Protein AF-0000000066941983 (afdb_homodimer)

Secondary structure (DSSP, 8-state):
-----HHHHHHHHHHHHHHHHHHHHHHHHHHHHS-----------SS------PPPHHHHHHHHHHHHHHHHHHHHHS-HHHHHHHHHHTHHHHHHHHHHHHTTHHHHTT---S-TTSSSEEHHHHHHHH-S-HHHHHHHHHHHHTTTSEEEEETTEEEE-TTGGGGTT-HHHHHHHHHHHTHHHHHHHHHHHHHH-TTTTT---TTSSHHHHHHT-SS-HHHHHT-EEEGGG---SPP----------------------------TT--EEE-HHHHHHHHHHHHTTTTTTHHHHHSS-GGGSPTT-EEEEET-TT-HHHHHHHHH-TTSEEEEEE-HHHHHHHHHHHHHH-HHHHHTTSEEEEE--TTS--SSTT-SEEEEES-GGGS-HHHHHHHHHHHHTT--TT-EEEEEEPBP--SS--TTSPPPPTTS-TT-GGGGHHHHHHHHHHHHHHS---B-HHHHHHHHHHTTEEEEEEE--SSS-EEEEEEE-/-----HHHHHHHHHHHHHHHHHHHHHHHHHHHHS-----------SS------PPPHHHHHHHHHHHHHHHHHHHHHS-HHHHHHHHHHTHHHHHHHHHHHHTTHHHHTT---S-TTSSSEEHHHHHHHH-S-HHHHHHHHHHHHTTTSEEEEETTEEEE-TTGGGGTT-HHHHHHHHHHHTHHHHHHHHHHHHHH-TTTTT---TTSSHHHHHHT-SS-HHHHHT-EEEGGG---SPP----------------------------TT--EEE-HHHHHHHHHHHHTTTTTTHHHHHSS-GGGSPTT-EEEEET-TT-HHHHHHHHH-TTSEEEEEE-HHHHHHHHHHHHHH-HHHHHTTSEEEEE--TTS--SSTT-SEEEEESSGGGS-HHHHHHHHHHHHTT--TT-EEEEEEPBP--SS--TTSPPPPTTS-TT-GGGGHHHHHHHHHHHHHHS---B-HHHHHHHHHHTTEEEEEEE--SSS-EEEEEEE-

Structure (mmCIF, N/CA/C/O backbone):
data_AF-0000000066941983-model_v1
#
loop_
_entity.id
_entity.type
_entity.pdbx_description
1 polymer 'Unplaced genomic scaffold supercont1.3, whole genome shotgun sequence'
#
loop_
_atom_site.group_PDB
_atom_site.id
_atom_site.type_symbol
_atom_site.label_atom_id
_atom_site.label_alt_id
_atom_site.label_comp_id
_atom_site.label_asym_id
_atom_site.label_entity_id
_atom_site.label_seq_id
_atom_site.pdbx_PDB_ins_code
_atom_site.Cartn_x
_atom_site.Cartn_y
_atom_site.Cartn_z
_atom_site.occupancy
_atom_site.B_iso_or_equiv
_atom_site.auth_seq_id
_atom_site.auth_comp_id
_atom_site.auth_asym_id
_atom_site.auth_atom_id
_atom_site.pdbx_PDB_model_num
ATOM 1 N N . MET A 1 1 ? -2.102 3.195 -29.578 1 33.75 1 MET A N 1
ATOM 2 C CA . MET A 1 1 ? -1.251 3.393 -28.406 1 33.75 1 MET A CA 1
ATOM 3 C C . MET A 1 1 ? 0.204 3.07 -28.734 1 33.75 1 MET A C 1
ATOM 5 O O . MET A 1 1 ? 0.495 2.043 -29.344 1 33.75 1 MET A O 1
ATOM 9 N N . SER A 1 2 ? 0.938 4.043 -28.875 1 42.72 2 SER 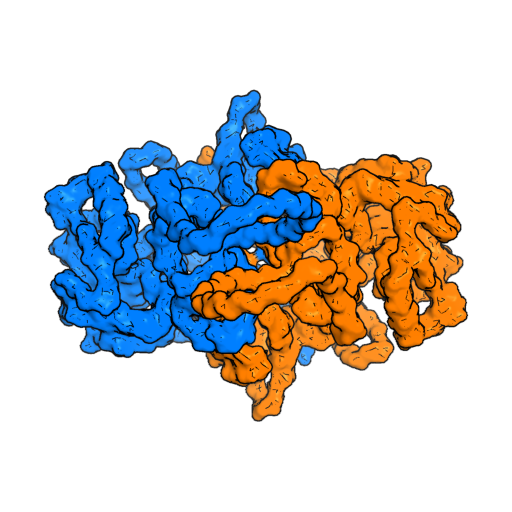A N 1
ATOM 10 C CA . SER A 1 2 ? 2.289 3.867 -29.406 1 42.72 2 SER A CA 1
ATOM 11 C C . SER A 1 2 ? 3.014 2.73 -28.688 1 42.72 2 SER A C 1
ATOM 13 O O . SER A 1 2 ? 2.957 2.627 -27.453 1 42.72 2 SER A O 1
ATOM 15 N N . PRO A 1 3 ? 3.332 1.697 -29.375 1 51.56 3 PRO A N 1
ATOM 16 C CA . PRO A 1 3 ? 4.129 0.592 -28.844 1 51.56 3 PRO A CA 1
ATOM 17 C C . PRO A 1 3 ? 5.246 1.065 -27.906 1 51.56 3 PRO A C 1
ATOM 19 O O . PRO A 1 3 ? 5.664 2.223 -27.984 1 51.56 3 PRO A O 1
ATOM 22 N N . PHE A 1 4 ? 5.34 0.352 -26.828 1 60.19 4 PHE A N 1
ATOM 23 C CA . PHE A 1 4 ? 6.484 0.627 -25.969 1 60.19 4 PHE A CA 1
ATOM 24 C C . PHE A 1 4 ? 7.75 0.826 -26.797 1 60.19 4 PHE A C 1
ATOM 26 O O . PHE A 1 4 ? 8.203 -0.095 -27.469 1 60.19 4 PHE A O 1
ATOM 33 N N . ASN A 1 5 ? 8.062 2.115 -27 1 74.38 5 ASN A N 1
ATOM 34 C CA . ASN A 1 5 ? 9.289 2.482 -27.688 1 74.38 5 ASN A CA 1
ATOM 35 C C . ASN A 1 5 ? 10.508 2.377 -26.781 1 74.38 5 ASN A C 1
ATOM 37 O O . ASN A 1 5 ? 10.766 3.279 -25.984 1 74.38 5 ASN A O 1
ATOM 41 N N . THR A 1 6 ? 11.203 1.279 -26.953 1 78.19 6 THR A N 1
ATOM 42 C CA . THR A 1 6 ? 12.305 0.94 -26.062 1 78.19 6 THR A CA 1
ATOM 43 C C . THR A 1 6 ? 13.398 2.004 -26.109 1 78.19 6 THR A C 1
ATOM 45 O O . THR A 1 6 ? 14.031 2.299 -25.094 1 78.19 6 THR A O 1
ATOM 48 N N . GLY A 1 7 ? 13.672 2.561 -27.312 1 79.19 7 GLY A N 1
ATOM 49 C CA . GLY A 1 7 ? 14.68 3.604 -27.422 1 79.19 7 GLY A CA 1
ATOM 50 C C . GLY A 1 7 ? 14.32 4.855 -26.641 1 79.19 7 GLY A C 1
ATOM 51 O O . GLY A 1 7 ? 15.156 5.398 -25.906 1 79.19 7 GLY A O 1
ATOM 52 N N . GLU A 1 8 ? 13.156 5.277 -26.797 1 85.88 8 GLU A N 1
ATOM 53 C CA . GLU A 1 8 ? 12.672 6.445 -26.062 1 85.88 8 GLU A CA 1
ATOM 54 C C . GLU A 1 8 ? 12.648 6.184 -24.562 1 85.88 8 GLU A C 1
ATOM 56 O O . GLU A 1 8 ? 12.953 7.074 -23.766 1 85.88 8 GLU A O 1
ATOM 61 N N . SER A 1 9 ? 12.352 5.012 -24.234 1 89.75 9 SER A N 1
ATOM 62 C CA . SER A 1 9 ? 12.312 4.648 -22.828 1 89.75 9 SER A CA 1
ATOM 63 C C . SER A 1 9 ? 13.711 4.633 -22.219 1 89.75 9 SER A C 1
ATOM 65 O O . SER A 1 9 ? 13.898 5.035 -21.062 1 89.75 9 SER A O 1
ATOM 67 N N . ALA A 1 10 ? 14.664 4.172 -22.969 1 94.5 10 ALA A N 1
ATOM 68 C CA . ALA A 1 10 ? 16.047 4.176 -22.5 1 94.5 10 ALA A CA 1
ATOM 69 C C . ALA A 1 10 ? 16.547 5.598 -22.25 1 94.5 10 ALA A C 1
ATOM 71 O O . ALA A 1 10 ? 17.188 5.867 -21.234 1 94.5 10 ALA A O 1
ATOM 72 N N . ALA A 1 11 ? 16.234 6.477 -23.172 1 95.38 11 ALA A N 1
ATOM 73 C CA . ALA A 1 11 ? 16.641 7.875 -23.031 1 95.38 11 ALA A CA 1
ATOM 74 C C . ALA A 1 11 ? 15.984 8.516 -21.812 1 95.38 11 ALA A C 1
ATOM 76 O O . ALA A 1 11 ? 16.625 9.266 -21.078 1 95.38 11 ALA A O 1
ATOM 77 N N . GLN A 1 12 ? 14.742 8.242 -21.641 1 96.12 12 GLN A N 1
ATOM 78 C CA . GLN A 1 12 ? 14.016 8.773 -20.484 1 96.12 12 GLN A CA 1
ATOM 79 C C . GLN A 1 12 ? 14.594 8.234 -19.172 1 96.12 12 GLN A C 1
ATOM 81 O O . GLN A 1 12 ? 14.727 8.977 -18.203 1 96.12 12 GLN A O 1
ATOM 86 N N . LEU A 1 13 ? 14.867 6.988 -19.172 1 97.38 13 LEU A N 1
ATOM 87 C CA . LEU A 1 13 ? 15.445 6.355 -17.984 1 97.38 13 LEU A CA 1
ATOM 88 C C . LEU A 1 13 ? 16.766 7.016 -17.609 1 97.38 13 LEU A C 1
ATOM 90 O O . LEU A 1 13 ? 17 7.316 -16.422 1 97.38 13 LEU A O 1
ATOM 94 N N . ARG A 1 14 ? 17.656 7.328 -18.562 1 98 14 ARG A N 1
ATOM 95 C CA . ARG A 1 14 ? 18.938 7.984 -18.328 1 98 14 ARG A CA 1
ATOM 96 C C . ARG A 1 14 ? 18.734 9.422 -17.859 1 98 14 ARG A C 1
ATOM 98 O O . ARG A 1 14 ? 19.484 9.906 -17 1 98 14 ARG A O 1
ATOM 105 N N . ALA A 1 15 ? 17.734 10.055 -18.422 1 98.31 15 ALA A N 1
ATOM 106 C CA . ALA A 1 15 ? 17.438 11.43 -18.031 1 98.31 15 ALA A CA 1
ATOM 107 C C . ALA A 1 15 ? 16.984 11.5 -16.578 1 98.31 15 ALA A C 1
ATOM 109 O O . ALA A 1 15 ? 17.422 12.383 -15.82 1 98.31 15 ALA A O 1
ATOM 110 N N . VAL A 1 16 ? 16.109 10.594 -16.156 1 98.62 16 VAL A N 1
ATOM 111 C CA . VAL A 1 16 ? 15.633 10.57 -14.789 1 98.62 16 VAL A CA 1
ATOM 112 C C . VAL A 1 16 ? 16.781 10.203 -13.844 1 98.62 16 VAL A C 1
ATOM 114 O O . VAL A 1 16 ? 16.891 10.766 -12.758 1 98.62 16 VAL A O 1
ATOM 117 N N . LEU A 1 17 ? 17.609 9.258 -14.258 1 98.62 17 LEU A N 1
ATOM 118 C CA . LEU A 1 17 ? 18.766 8.875 -13.445 1 98.62 17 LEU A CA 1
ATOM 119 C C . LEU A 1 17 ? 19.688 10.078 -13.219 1 98.62 17 LEU A C 1
ATOM 121 O O . LEU A 1 17 ? 20.25 10.234 -12.133 1 98.62 17 LEU A O 1
ATOM 125 N N . ALA A 1 18 ? 19.859 10.883 -14.211 1 98.56 18 ALA A N 1
ATOM 126 C CA . ALA A 1 18 ? 20.719 12.062 -14.086 1 98.56 18 ALA A CA 1
ATOM 127 C C . ALA A 1 18 ? 20.156 13.023 -13.039 1 98.56 18 ALA A C 1
ATOM 129 O O . ALA A 1 18 ? 20.922 13.578 -12.234 1 98.56 18 ALA A O 1
ATOM 130 N N . LEU A 1 19 ? 18.859 13.25 -13.055 1 98.62 19 LEU A N 1
ATOM 131 C CA . LEU A 1 19 ? 18.219 14.094 -12.055 1 98.62 19 LEU A CA 1
ATOM 132 C C . LEU A 1 19 ? 18.375 13.492 -10.656 1 98.62 19 LEU A C 1
ATOM 134 O O . LEU A 1 19 ? 18.641 14.219 -9.695 1 98.62 19 LEU A O 1
ATOM 138 N N . LEU A 1 20 ? 18.219 12.172 -10.594 1 98.81 20 LEU A N 1
ATOM 139 C CA . LEU A 1 20 ? 18.375 11.477 -9.32 1 98.81 20 LEU A CA 1
ATOM 140 C C . LEU A 1 20 ? 19.797 11.625 -8.781 1 98.81 20 LEU A C 1
ATOM 142 O O . LEU A 1 20 ? 19.984 11.914 -7.602 1 98.81 20 LEU A O 1
ATOM 146 N N . ALA A 1 21 ? 20.75 11.414 -9.633 1 98.69 21 ALA A N 1
ATOM 147 C CA . ALA A 1 21 ? 22.156 11.492 -9.234 1 98.69 21 ALA A CA 1
ATOM 148 C C . ALA A 1 21 ? 22.5 12.875 -8.688 1 98.69 21 ALA A C 1
ATOM 150 O O . ALA A 1 21 ? 23.203 13 -7.68 1 98.69 21 ALA A O 1
ATOM 151 N N . THR A 1 22 ? 22 13.883 -9.32 1 98.5 22 THR A N 1
ATOM 152 C CA . THR A 1 22 ? 22.234 15.25 -8.875 1 98.5 22 THR A CA 1
ATOM 153 C C . THR A 1 22 ? 21.594 15.492 -7.508 1 98.5 22 THR A C 1
ATOM 155 O O . THR A 1 22 ? 22.234 16.062 -6.617 1 98.5 22 THR A O 1
ATOM 158 N N . ALA A 1 23 ? 20.375 15.102 -7.344 1 98.56 23 ALA A N 1
ATOM 159 C CA . ALA A 1 23 ? 19.672 15.297 -6.082 1 98.56 23 ALA A CA 1
ATOM 160 C C . ALA A 1 23 ? 20.328 14.516 -4.953 1 98.56 23 ALA A C 1
ATOM 162 O O . ALA A 1 23 ? 20.422 15 -3.824 1 98.56 23 ALA A O 1
ATOM 163 N N . VAL A 1 24 ? 20.781 13.281 -5.242 1 98.38 24 VAL A N 1
ATOM 164 C CA . VAL A 1 24 ? 21.438 12.438 -4.254 1 98.38 24 VAL A CA 1
ATOM 165 C C . VAL A 1 24 ? 22.75 13.102 -3.807 1 98.38 24 VAL A C 1
ATOM 167 O O . VAL A 1 24 ? 23.047 13.141 -2.611 1 98.38 24 VAL A O 1
ATOM 170 N N . GLU A 1 25 ? 23.484 13.609 -4.758 1 97.62 25 GLU A N 1
ATOM 171 C CA . GLU A 1 25 ? 24.734 14.273 -4.41 1 97.62 25 GLU A CA 1
ATOM 172 C C . GLU A 1 25 ? 24.469 15.531 -3.578 1 97.62 25 GLU A C 1
ATOM 174 O O . GLU A 1 25 ? 25.219 15.828 -2.646 1 97.62 25 GLU A O 1
ATOM 179 N N . ASN A 1 26 ? 23.469 16.297 -3.922 1 97.06 26 ASN A N 1
ATOM 180 C CA . ASN A 1 26 ? 23.109 17.469 -3.125 1 97.06 26 ASN A CA 1
ATOM 181 C C . ASN A 1 26 ? 22.766 17.078 -1.688 1 97.06 26 ASN A C 1
ATOM 183 O O . ASN A 1 26 ? 23.203 17.734 -0.743 1 97.06 26 ASN A O 1
ATOM 187 N N . LEU A 1 27 ? 22 16.016 -1.553 1 96.88 27 LEU A N 1
ATOM 188 C CA . LEU A 1 27 ? 21.609 15.57 -0.223 1 96.88 27 LEU A CA 1
ATOM 189 C C . LEU A 1 27 ? 22.828 15.086 0.565 1 96.88 27 LEU A C 1
ATOM 191 O O . LEU A 1 27 ? 22.984 15.422 1.74 1 96.88 27 LEU A O 1
ATOM 195 N N . ALA A 1 28 ? 23.656 14.312 -0.113 1 95.88 28 ALA A N 1
ATOM 196 C CA . ALA A 1 28 ? 24.859 13.797 0.539 1 95.88 28 ALA A CA 1
ATOM 197 C C . ALA A 1 28 ? 25.75 14.93 1.02 1 95.88 28 ALA A C 1
ATOM 199 O O . ALA A 1 28 ? 26.297 14.875 2.121 1 95.88 28 ALA A O 1
ATOM 200 N N . CYS A 1 29 ? 25.906 15.969 0.233 1 94.81 29 CYS A N 1
ATOM 201 C CA . CYS A 1 29 ? 26.719 17.125 0.6 1 94.81 29 CYS A CA 1
ATOM 202 C C . CYS A 1 29 ? 26.125 17.844 1.808 1 94.81 29 CYS A C 1
ATOM 204 O O . CYS A 1 29 ? 26.844 18.281 2.695 1 94.81 29 CYS A O 1
ATOM 206 N N . GLU A 1 30 ? 24.781 17.953 1.802 1 92.25 30 GLU A N 1
ATOM 207 C CA . GLU A 1 30 ? 24.109 18.547 2.951 1 92.25 30 GLU A CA 1
ATOM 208 C C . GLU A 1 30 ? 24.359 17.75 4.223 1 92.25 30 GLU A C 1
ATOM 210 O O . GLU A 1 30 ? 24.594 18.312 5.289 1 92.25 30 GLU A O 1
ATOM 215 N N . TRP A 1 31 ? 24.312 16.438 4.113 1 91.12 31 TRP A N 1
ATOM 216 C CA . TRP A 1 31 ? 24.516 15.555 5.258 1 91.12 31 TRP A CA 1
ATOM 217 C C . TRP A 1 31 ? 25.953 15.672 5.781 1 91.12 31 TRP A C 1
ATOM 219 O O . TRP A 1 31 ? 26.172 15.633 6.992 1 91.12 31 TRP A O 1
ATOM 229 N N . GLU A 1 32 ? 26.859 15.828 4.891 1 90.38 32 GLU A N 1
ATOM 230 C CA . GLU A 1 32 ? 28.281 15.914 5.27 1 90.38 32 GLU A CA 1
ATOM 231 C C . GLU A 1 32 ? 28.594 17.281 5.879 1 90.38 32 GLU A C 1
ATOM 233 O O . GLU A 1 32 ? 29.516 17.391 6.703 1 90.38 32 GLU A O 1
ATOM 238 N N . SER A 1 33 ? 27.875 18.281 5.43 1 85.19 33 SER A N 1
ATOM 239 C CA . SER A 1 33 ? 28.125 19.641 5.941 1 85.19 33 SER A CA 1
ATOM 240 C C . SER A 1 33 ? 27.422 19.844 7.277 1 85.19 33 SER A C 1
ATOM 242 O O . SER A 1 33 ? 27.75 20.781 8.016 1 85.19 33 SER A O 1
ATOM 244 N N . SER A 1 34 ? 26.312 19.172 7.387 1 72.56 34 SER A N 1
ATOM 245 C CA . SER A 1 34 ? 25.562 19.344 8.625 1 72.56 34 SER A CA 1
ATOM 246 C C . SER A 1 34 ? 26.312 18.734 9.805 1 72.56 34 SER A C 1
ATOM 248 O O . SER A 1 34 ? 26.797 17.594 9.727 1 72.56 34 SER A O 1
ATOM 250 N N . PRO A 1 35 ? 26.906 19.484 10.617 1 56.56 35 PRO A N 1
ATOM 251 C CA . PRO A 1 35 ? 27.578 18.906 11.789 1 56.56 35 PRO A CA 1
ATOM 252 C C . PRO A 1 35 ? 26.797 17.75 12.406 1 56.56 35 PRO A C 1
ATOM 254 O O . PRO A 1 35 ? 25.578 17.703 12.297 1 56.56 35 PRO A O 1
ATOM 257 N N . SER A 1 36 ? 27.422 16.547 12.359 1 49.69 36 SER A N 1
ATOM 258 C CA . SER A 1 36 ? 26.875 15.336 12.969 1 49.69 36 SER A CA 1
ATOM 259 C C . SER A 1 36 ? 25.969 15.672 14.148 1 49.69 36 SER A C 1
ATOM 261 O O . SER A 1 36 ? 26.453 16.031 15.227 1 49.69 36 SER A O 1
ATOM 263 N N . GLY A 1 37 ? 25.109 16.516 14.07 1 38.84 37 GLY A N 1
ATOM 264 C CA . GLY A 1 37 ? 24.359 16.75 15.289 1 38.84 37 GLY A CA 1
ATOM 265 C C . GLY A 1 37 ? 23.984 15.477 16.016 1 38.84 37 GLY A C 1
ATOM 266 O O . GLY A 1 37 ? 23.375 14.578 15.43 1 38.84 37 GLY A O 1
ATOM 267 N N . ASN A 1 38 ? 24.906 15.078 16.859 1 36.94 38 ASN A N 1
ATOM 268 C CA . ASN A 1 38 ? 24.703 14.148 17.969 1 36.94 38 ASN A CA 1
ATOM 269 C C . ASN A 1 38 ? 23.328 14.352 18.625 1 36.94 38 ASN A C 1
ATOM 271 O O . ASN A 1 38 ? 23.25 14.766 19.781 1 36.94 38 ASN A O 1
ATOM 275 N N . GLY A 1 39 ? 22.438 14.977 18.125 1 34.91 39 GLY A N 1
ATOM 276 C CA . GLY A 1 39 ? 21.312 15.141 19.031 1 34.91 39 GLY A CA 1
ATOM 277 C C . GLY A 1 39 ? 20.781 13.828 19.578 1 34.91 39 GLY A C 1
ATOM 278 O O . GLY A 1 39 ? 20.141 13.062 18.844 1 34.91 39 GLY A O 1
ATOM 279 N N . VAL A 1 40 ? 21.609 13.25 20.375 1 30.42 40 VAL A N 1
ATOM 280 C CA . VAL A 1 40 ? 21.062 12.297 21.344 1 30.42 40 VAL A CA 1
ATOM 281 C C . VAL A 1 40 ? 19.781 12.852 21.969 1 30.42 40 VAL A C 1
ATOM 283 O O . VAL A 1 40 ? 19.797 13.906 22.609 1 30.42 40 VAL A O 1
ATOM 286 N N . VAL A 1 41 ? 18.719 12.531 21.453 1 33.47 41 VAL A N 1
ATOM 287 C CA . VAL A 1 41 ? 17.547 12.688 22.312 1 33.47 41 VAL A CA 1
ATOM 288 C C . VAL A 1 41 ? 17.844 12.07 23.688 1 33.47 41 VAL A C 1
ATOM 290 O O . VAL A 1 41 ? 18.031 10.859 23.797 1 33.47 41 VAL A O 1
ATOM 293 N N . ASP A 1 42 ? 18.594 12.719 24.516 1 28.36 42 ASP A N 1
ATOM 294 C CA . ASP A 1 42 ? 18.5 12.312 25.922 1 28.36 42 ASP A CA 1
ATOM 295 C C . ASP A 1 42 ? 17.047 12.055 26.312 1 28.36 42 ASP A C 1
ATOM 297 O O . ASP A 1 42 ? 16.188 12.922 26.156 1 28.36 42 ASP A O 1
ATOM 301 N N . ALA A 1 43 ? 16.688 10.914 26.453 1 30.14 43 ALA A N 1
ATOM 302 C CA . ALA A 1 43 ? 15.438 10.336 26.938 1 30.14 43 ALA A CA 1
ATOM 303 C C . ALA A 1 43 ? 14.938 11.07 28.172 1 30.14 43 ALA A C 1
ATOM 305 O O . ALA A 1 43 ? 13.961 10.648 28.797 1 30.14 43 ALA A O 1
ATOM 306 N N . ASN A 1 44 ? 15.836 11.75 28.891 1 28.8 44 ASN A N 1
ATOM 307 C CA . ASN A 1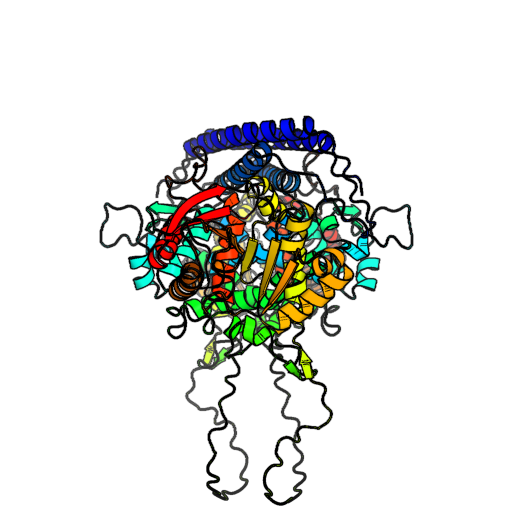 44 ? 15.18 12.344 30.047 1 28.8 44 ASN A CA 1
ATOM 308 C C . ASN A 1 44 ? 14.102 13.344 29.625 1 28.8 44 ASN A C 1
ATOM 310 O O . ASN A 1 44 ? 14.398 14.344 28.969 1 28.8 44 ASN A O 1
ATOM 314 N N . ILE A 1 45 ? 12.906 12.969 29.516 1 31.12 45 ILE A N 1
ATOM 315 C CA . ILE A 1 45 ? 11.609 13.609 29.328 1 31.12 45 ILE A CA 1
ATOM 316 C C . ILE A 1 45 ? 11.609 14.977 30.016 1 31.12 45 ILE A C 1
ATOM 318 O O . ILE A 1 45 ? 10.625 15.719 29.922 1 31.12 45 ILE A O 1
ATOM 322 N N . GLU A 1 46 ? 12.461 15.156 31.094 1 31.31 46 GLU A N 1
ATOM 323 C CA . GLU A 1 46 ? 12.047 16.375 31.781 1 31.31 46 GLU A CA 1
ATOM 324 C C . GLU A 1 46 ? 12.203 17.594 30.891 1 31.31 46 GLU A C 1
ATOM 326 O O . GLU A 1 46 ? 11.352 18.484 30.906 1 31.31 46 GLU A O 1
ATOM 331 N N . THR A 1 47 ? 13.477 18.062 30.594 1 32.81 47 THR A N 1
ATOM 332 C CA . THR A 1 47 ? 13.625 19.297 29.828 1 32.81 47 THR A CA 1
ATOM 333 C C . THR A 1 47 ? 13.609 18.984 28.328 1 32.81 47 THR A C 1
ATOM 335 O O . THR A 1 47 ? 14.438 18.219 27.844 1 32.81 47 THR A O 1
ATOM 338 N N . ALA A 1 48 ? 12.5 18.844 27.594 1 35.72 48 ALA A N 1
ATOM 339 C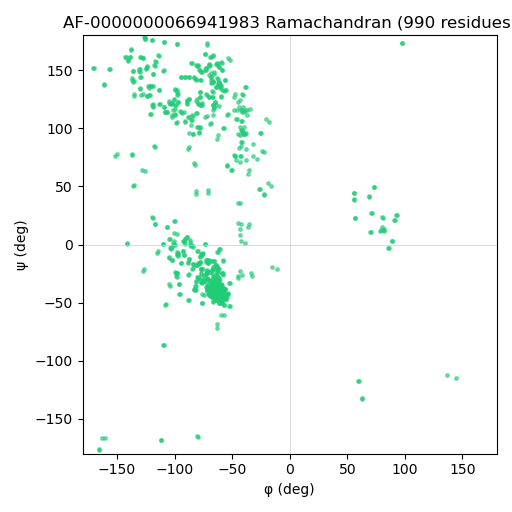 CA . ALA A 1 48 ? 12.203 18.812 26.172 1 35.72 48 ALA A CA 1
ATOM 340 C C . ALA A 1 48 ? 13.305 19.5 25.359 1 35.72 48 ALA A C 1
ATOM 342 O O . ALA A 1 48 ? 13.281 20.719 25.203 1 35.72 48 ALA A O 1
ATOM 343 N N . VAL A 1 49 ? 14.539 19.297 25.656 1 35.41 49 VAL A N 1
ATOM 344 C CA . VAL A 1 49 ? 15.414 19.891 24.656 1 35.41 49 VAL A CA 1
ATOM 345 C C . VAL A 1 49 ? 14.906 19.547 23.266 1 35.41 49 VAL A C 1
ATOM 347 O O . VAL A 1 49 ? 14.656 18.375 22.953 1 35.41 49 VAL A O 1
ATOM 350 N N . PRO A 1 50 ? 14.312 20.5 22.484 1 39.19 50 PRO A N 1
ATOM 351 C CA . PRO A 1 50 ? 13.812 20.359 21.109 1 39.19 50 PRO A CA 1
ATOM 352 C C . PRO A 1 50 ? 14.758 19.547 20.234 1 39.19 50 PRO A C 1
ATOM 354 O O . PRO A 1 50 ? 15.977 19.641 20.359 1 39.19 50 PRO A O 1
ATOM 357 N N . ASP A 1 51 ? 14.539 18.344 20.047 1 46.44 51 ASP A N 1
ATOM 358 C CA . ASP A 1 51 ? 15.227 17.688 18.922 1 46.44 51 ASP A CA 1
ATOM 359 C C . ASP A 1 51 ? 15.617 18.703 17.859 1 46.44 51 ASP A C 1
ATOM 361 O O . ASP A 1 51 ? 14.758 19.266 17.172 1 46.44 51 ASP A O 1
ATOM 365 N N . THR A 1 52 ? 16.734 19.453 18.031 1 48.06 52 THR A N 1
ATOM 366 C CA . THR A 1 52 ? 17.297 20.547 17.266 1 48.06 52 THR A CA 1
ATOM 367 C C . THR A 1 52 ? 17.656 20.109 15.859 1 48.06 52 THR A C 1
ATOM 369 O O . THR A 1 52 ? 18.094 20.906 15.039 1 48.06 52 THR A O 1
ATOM 372 N N . SER A 1 53 ? 17.484 18.797 15.57 1 59.19 53 SER A N 1
ATOM 373 C CA . SER A 1 53 ? 17.953 18.5 14.219 1 59.19 53 SER A CA 1
ATOM 374 C C . SER A 1 53 ? 16.938 18.906 13.172 1 59.19 53 SER A C 1
ATOM 376 O O . SER A 1 53 ? 15.766 18.547 13.258 1 59.19 53 SER A O 1
ATOM 378 N N . THR A 1 54 ? 17.281 20.156 12.539 1 75.19 54 THR A N 1
ATOM 379 C CA . THR A 1 54 ? 16.422 20.703 11.5 1 75.19 54 THR A CA 1
ATOM 380 C C . THR A 1 54 ? 16.969 20.359 10.117 1 75.19 54 THR A C 1
ATOM 382 O O . THR A 1 54 ? 18.172 20.328 9.906 1 75.19 54 THR A O 1
ATOM 385 N N . VAL A 1 55 ? 16.141 19.844 9.336 1 85.19 55 VAL A N 1
ATOM 386 C CA . VAL A 1 55 ? 16.438 19.609 7.926 1 85.19 55 VAL A CA 1
ATOM 387 C C . VAL A 1 55 ? 16.469 20.938 7.176 1 85.19 55 VAL A C 1
ATOM 389 O O . VAL A 1 55 ? 15.609 21.797 7.391 1 85.19 55 VAL A O 1
ATOM 392 N N . SER A 1 56 ? 17.594 21.203 6.395 1 89.19 56 SER A N 1
ATOM 393 C CA . SER A 1 56 ? 17.672 22.422 5.586 1 89.19 56 SER A CA 1
ATOM 394 C C . SER A 1 56 ? 16.656 22.375 4.441 1 89.19 56 SER A C 1
ATOM 396 O O . SER A 1 56 ? 16.141 21.312 4.098 1 89.19 56 SER A O 1
ATOM 398 N N . HIS A 1 57 ? 16.328 23.547 3.842 1 90.88 57 HIS A N 1
ATOM 399 C CA . HIS A 1 57 ? 15.461 23.594 2.672 1 90.88 57 HIS A CA 1
ATOM 400 C C . HIS A 1 57 ? 16.062 22.828 1.5 1 90.88 57 HIS A C 1
ATOM 402 O O . HIS A 1 57 ? 15.336 22.203 0.73 1 90.88 57 HIS A O 1
ATOM 408 N N . ALA A 1 58 ? 17.391 22.938 1.384 1 93.06 58 ALA A N 1
ATOM 409 C CA . ALA A 1 58 ? 18.078 22.203 0.32 1 93.06 58 ALA A CA 1
ATOM 410 C C . ALA A 1 58 ? 17.922 20.703 0.485 1 93.06 58 ALA A C 1
ATOM 412 O O . ALA A 1 58 ? 17.703 19.984 -0.495 1 93.06 58 ALA A O 1
ATOM 413 N N . GLU A 1 59 ? 18.047 20.281 1.759 1 93.19 59 GLU A N 1
ATOM 414 C CA . GLU A 1 59 ? 17.828 18.859 2.053 1 93.19 59 GLU A CA 1
ATOM 415 C C . GLU A 1 59 ? 16.406 18.438 1.734 1 93.19 59 GLU A C 1
ATOM 417 O O . GLU A 1 59 ? 16.188 17.391 1.128 1 93.19 59 GLU A O 1
ATOM 422 N N . HIS A 1 60 ? 15.508 19.219 2.139 1 93 60 HIS A N 1
ATOM 423 C CA . HIS A 1 60 ? 14.094 18.953 1.896 1 93 60 HIS A CA 1
ATOM 424 C C . HIS A 1 60 ? 13.805 18.844 0.404 1 93 60 HIS A C 1
ATOM 426 O O . HIS A 1 60 ? 13.117 17.922 -0.034 1 93 60 HIS A O 1
ATOM 432 N N . ASP A 1 61 ? 14.336 19.734 -0.399 1 94.25 61 ASP A N 1
ATOM 433 C CA . ASP A 1 61 ? 14.117 19.75 -1.843 1 94.25 61 ASP A CA 1
ATOM 434 C C . ASP A 1 61 ? 14.773 18.547 -2.514 1 94.25 61 ASP A C 1
ATOM 436 O O . ASP A 1 61 ? 14.219 17.969 -3.453 1 94.25 61 ASP A O 1
ATOM 440 N N . ALA A 1 62 ? 15.945 18.234 -2.029 1 97.12 62 ALA A N 1
ATOM 441 C CA . ALA A 1 62 ? 16.656 17.094 -2.586 1 97.12 62 ALA A CA 1
ATOM 442 C C . ALA A 1 62 ? 15.867 15.797 -2.369 1 97.12 62 ALA A C 1
ATOM 444 O O . ALA A 1 62 ? 15.742 14.977 -3.283 1 97.12 62 ALA A O 1
ATOM 445 N N . VAL A 1 63 ? 15.328 15.617 -1.165 1 96.88 63 VAL A N 1
ATOM 446 C CA . VAL A 1 63 ? 14.57 14.414 -0.848 1 96.88 63 VAL A CA 1
ATOM 447 C C . VAL A 1 63 ? 13.328 14.344 -1.734 1 96.88 63 VAL A C 1
ATOM 449 O O . VAL A 1 63 ? 12.992 13.273 -2.262 1 96.88 63 VAL A O 1
ATOM 452 N N . LYS A 1 64 ? 12.656 15.43 -1.904 1 96 64 LYS A N 1
ATOM 453 C CA . LYS A 1 64 ? 11.469 15.492 -2.756 1 96 64 LYS A CA 1
ATOM 454 C C . LYS A 1 64 ? 11.797 15.07 -4.184 1 96 64 LYS A C 1
ATOM 456 O O . LYS A 1 64 ? 11.055 14.297 -4.797 1 96 64 LYS A O 1
ATOM 461 N N . THR A 1 65 ? 12.891 15.562 -4.73 1 98.19 65 THR A N 1
ATOM 462 C CA . THR A 1 65 ? 13.32 15.234 -6.086 1 98.19 65 THR A CA 1
ATOM 463 C C . THR A 1 65 ? 13.711 13.766 -6.188 1 98.19 65 THR A C 1
ATOM 465 O O . THR A 1 65 ? 13.414 13.102 -7.184 1 98.19 65 THR A O 1
ATOM 468 N N . ILE A 1 66 ? 14.398 13.297 -5.137 1 98.75 66 ILE A N 1
ATOM 469 C CA . ILE A 1 66 ? 14.797 11.891 -5.105 1 98.75 66 ILE A CA 1
ATOM 470 C C . ILE A 1 66 ? 13.562 11 -5.168 1 98.75 66 ILE A C 1
ATOM 472 O O . ILE A 1 66 ? 13.492 10.086 -5.992 1 98.75 66 ILE A O 1
ATOM 476 N N . LEU A 1 67 ? 12.594 11.297 -4.344 1 98.5 67 LEU A N 1
ATOM 477 C CA . LEU A 1 67 ? 11.383 10.477 -4.32 1 98.5 67 LEU A CA 1
ATOM 478 C C . LEU A 1 67 ? 10.664 10.531 -5.664 1 98.5 67 LEU A C 1
ATOM 480 O O . LEU A 1 67 ? 10.172 9.508 -6.148 1 98.5 67 LEU A O 1
ATOM 484 N N . ALA A 1 68 ? 10.609 11.711 -6.258 1 98.5 68 ALA A N 1
ATOM 485 C CA . ALA A 1 68 ? 10 11.859 -7.578 1 98.5 68 ALA A CA 1
ATOM 486 C C . ALA A 1 68 ? 10.695 10.977 -8.609 1 98.5 68 ALA A C 1
ATOM 488 O O . ALA A 1 68 ? 10.039 10.305 -9.406 1 98.5 68 ALA A O 1
ATOM 489 N N . ALA A 1 69 ? 11.992 10.992 -8.586 1 98.81 69 ALA A N 1
ATOM 490 C CA . ALA A 1 69 ? 12.781 10.211 -9.531 1 98.81 69 ALA A CA 1
ATOM 491 C C . ALA A 1 69 ? 12.586 8.719 -9.312 1 98.81 69 ALA A C 1
ATOM 493 O O . ALA A 1 69 ? 12.508 7.945 -10.273 1 98.81 69 ALA A O 1
ATOM 494 N N . LEU A 1 70 ? 12.547 8.297 -8.039 1 98.75 70 LEU A N 1
ATOM 495 C CA . LEU A 1 70 ? 12.328 6.891 -7.738 1 98.75 70 LEU A CA 1
ATOM 496 C C . LEU A 1 70 ? 11.008 6.402 -8.336 1 98.75 70 LEU A C 1
ATOM 498 O O . LEU A 1 70 ? 10.961 5.336 -8.953 1 98.75 70 LEU A O 1
ATOM 502 N N . GLY A 1 71 ? 9.953 7.203 -8.148 1 98.44 71 GLY A N 1
ATOM 503 C CA . GLY A 1 71 ? 8.672 6.832 -8.727 1 98.44 71 GLY A CA 1
ATOM 504 C C . GLY A 1 71 ? 8.711 6.727 -10.242 1 98.44 71 GLY A C 1
ATOM 505 O O . GLY A 1 71 ? 8.109 5.82 -10.82 1 98.44 71 GLY A O 1
ATOM 506 N N . SER A 1 72 ? 9.398 7.637 -10.867 1 98.31 72 SER A N 1
ATOM 507 C CA . SER A 1 72 ? 9.508 7.641 -12.32 1 98.31 72 SER A CA 1
ATOM 508 C C . SER A 1 72 ? 10.266 6.41 -12.812 1 98.31 72 SER A C 1
ATOM 510 O O . SER A 1 72 ? 9.844 5.766 -13.781 1 98.31 72 SER A O 1
ATOM 512 N N . ILE A 1 73 ? 11.359 6.082 -12.172 1 98.56 73 ILE A N 1
ATOM 513 C CA . ILE A 1 73 ? 12.172 4.941 -12.586 1 98.56 73 ILE A CA 1
ATOM 514 C C . ILE A 1 73 ? 11.367 3.652 -12.422 1 98.56 73 ILE A C 1
ATOM 516 O O . ILE A 1 73 ? 11.344 2.809 -13.32 1 98.56 73 ILE A O 1
ATOM 520 N N . GLU A 1 74 ? 10.742 3.48 -11.312 1 97.88 74 GLU A N 1
ATOM 521 C CA . GLU A 1 74 ? 9.945 2.283 -11.078 1 97.88 74 GLU A CA 1
ATOM 522 C C . GLU A 1 74 ? 8.898 2.096 -12.172 1 97.88 74 GLU A C 1
ATOM 524 O O . GLU A 1 74 ? 8.719 0.987 -12.68 1 97.88 74 GLU A O 1
ATOM 529 N N . SER A 1 75 ? 8.203 3.168 -12.492 1 96.12 75 SER A N 1
ATOM 530 C CA . SER A 1 75 ? 7.141 3.096 -13.492 1 96.12 75 SER A CA 1
ATOM 531 C C . SER A 1 75 ? 7.703 2.756 -14.867 1 96.12 75 SER A C 1
ATOM 533 O O . SER A 1 75 ? 7.031 2.117 -15.68 1 96.12 75 SER A O 1
ATOM 535 N N . LEU A 1 76 ? 8.906 3.174 -15.164 1 95.94 76 LEU A N 1
ATOM 536 C CA . LEU A 1 76 ? 9.516 2.957 -16.469 1 95.94 76 LEU A CA 1
ATOM 537 C C . LEU A 1 76 ? 10 1.517 -16.609 1 95.94 76 LEU A C 1
ATOM 539 O O . LEU A 1 76 ? 9.906 0.93 -17.688 1 95.94 76 LEU A O 1
ATOM 543 N N . VAL A 1 77 ? 10.43 0.926 -15.531 1 95.88 77 VAL A N 1
ATOM 544 C CA . VAL A 1 77 ? 11.18 -0.316 -15.695 1 95.88 77 VAL A CA 1
ATOM 545 C C . VAL A 1 77 ? 10.258 -1.511 -15.484 1 95.88 77 VAL A C 1
ATOM 547 O O . VAL A 1 77 ? 10.523 -2.609 -15.977 1 95.88 77 VAL A O 1
ATOM 550 N N . LEU A 1 78 ? 9.188 -1.366 -14.758 1 93.5 78 LEU A N 1
ATOM 551 C CA . LEU A 1 78 ? 8.289 -2.484 -14.484 1 93.5 78 LEU A CA 1
ATOM 552 C C . LEU A 1 78 ? 7.34 -2.717 -15.648 1 93.5 78 LEU A C 1
ATOM 554 O O . LEU A 1 78 ? 6.848 -1.763 -16.25 1 93.5 78 LEU A O 1
ATOM 558 N N . ASP A 1 79 ? 7.113 -4.008 -15.883 1 90.12 79 ASP A N 1
ATOM 559 C CA . ASP A 1 79 ? 6.02 -4.379 -16.766 1 90.12 79 ASP A CA 1
ATOM 560 C C . ASP A 1 79 ? 4.68 -3.875 -16.234 1 90.12 79 ASP A C 1
ATOM 562 O O . ASP A 1 79 ? 4.426 -3.936 -15.031 1 90.12 79 ASP A O 1
ATOM 566 N N . PRO A 1 80 ? 3.826 -3.322 -17.156 1 92.25 80 PRO A N 1
ATOM 567 C CA . PRO A 1 80 ? 2.564 -2.721 -16.719 1 92.25 80 PRO A CA 1
ATOM 568 C C . PRO A 1 80 ? 1.71 -3.68 -15.891 1 92.25 80 PRO A C 1
ATOM 570 O O . PRO A 1 80 ? 1.128 -3.281 -14.875 1 92.25 80 PRO A O 1
ATOM 573 N N . HIS A 1 81 ? 1.595 -4.973 -16.281 1 90.62 81 HIS A N 1
ATOM 574 C CA . HIS A 1 81 ? 0.798 -5.941 -15.531 1 90.62 81 HIS A CA 1
ATOM 575 C C . HIS A 1 81 ? 1.359 -6.16 -14.133 1 90.62 81 HIS A C 1
ATOM 577 O O . HIS A 1 81 ? 0.608 -6.18 -13.156 1 90.62 81 HIS A O 1
ATOM 583 N N . THR A 1 82 ? 2.688 -6.242 -14.07 1 90.69 82 THR A N 1
ATOM 584 C CA . THR A 1 82 ? 3.352 -6.418 -12.781 1 90.69 82 THR A CA 1
ATOM 585 C C . THR A 1 82 ? 3.146 -5.195 -11.891 1 90.69 82 THR A C 1
ATOM 587 O O . THR A 1 82 ? 2.871 -5.328 -10.695 1 90.69 82 THR A O 1
ATOM 590 N N . ARG A 1 83 ? 3.303 -4.035 -12.461 1 94.5 83 ARG A N 1
ATOM 591 C CA . ARG A 1 83 ? 3.137 -2.787 -11.719 1 94.5 83 ARG A CA 1
ATOM 592 C C . ARG A 1 83 ? 1.74 -2.689 -11.117 1 94.5 83 ARG A C 1
ATOM 594 O O . ARG A 1 83 ? 1.59 -2.361 -9.938 1 94.5 83 ARG A O 1
ATOM 601 N N . LEU A 1 84 ? 0.704 -2.998 -11.922 1 95.69 84 LEU A N 1
ATOM 602 C CA . LEU A 1 84 ? -0.68 -2.883 -11.477 1 95.69 84 LEU A CA 1
ATOM 603 C C . LEU A 1 84 ? -1.006 -3.951 -10.438 1 95.69 84 LEU A C 1
ATOM 605 O O . LEU A 1 84 ? -1.701 -3.678 -9.453 1 95.69 84 LEU A O 1
ATOM 609 N N . LEU A 1 85 ? -0.49 -5.121 -10.617 1 93.06 85 LEU A N 1
ATOM 610 C CA . LEU A 1 85 ? -0.729 -6.188 -9.648 1 93.06 85 LEU A CA 1
ATOM 611 C C . LEU A 1 85 ? -0.071 -5.867 -8.312 1 93.06 85 LEU A C 1
ATOM 613 O O . LEU A 1 85 ? -0.679 -6.051 -7.254 1 93.06 85 LEU A O 1
ATOM 617 N N . ASN A 1 86 ? 1.177 -5.391 -8.391 1 94.81 86 ASN A N 1
ATOM 618 C CA . ASN A 1 86 ? 1.882 -5 -7.172 1 94.81 86 ASN A CA 1
ATOM 619 C C . ASN A 1 86 ? 1.125 -3.916 -6.41 1 94.81 86 ASN A C 1
ATOM 621 O O . ASN A 1 86 ? 0.958 -4.008 -5.195 1 94.81 86 ASN A O 1
ATOM 625 N N . LEU A 1 87 ? 0.702 -2.957 -7.125 1 97.12 87 LEU A N 1
ATOM 626 C CA . LEU A 1 87 ? -0.03 -1.859 -6.5 1 97.12 87 LEU A CA 1
ATOM 627 C C . LEU A 1 87 ? -1.335 -2.357 -5.887 1 97.12 87 LEU A C 1
ATOM 629 O O . LEU A 1 87 ? -1.707 -1.942 -4.785 1 97.12 87 LEU A O 1
ATOM 633 N N . SER A 1 88 ? -2.02 -3.229 -6.551 1 97.38 88 SER A N 1
ATOM 634 C CA . SER A 1 88 ? -3.326 -3.715 -6.117 1 97.38 88 SER A CA 1
ATOM 635 C C . SER A 1 88 ? -3.215 -4.527 -4.828 1 97.38 88 SER A C 1
ATOM 637 O O . SER A 1 88 ? -4.188 -4.652 -4.082 1 97.38 88 SER A O 1
ATOM 639 N N . MET A 1 89 ? -2.027 -5.047 -4.508 1 97.56 89 MET A N 1
ATOM 640 C CA . MET A 1 89 ? -1.849 -5.902 -3.336 1 97.56 89 MET A CA 1
ATOM 641 C C . MET A 1 89 ? -1.035 -5.188 -2.264 1 97.56 89 MET A C 1
ATOM 643 O O . MET A 1 89 ? -0.831 -5.723 -1.173 1 97.56 89 MET A O 1
ATOM 647 N N . SER A 1 90 ? -0.637 -3.979 -2.512 1 97.69 90 SER A N 1
ATOM 648 C CA . SER A 1 90 ? 0.328 -3.295 -1.656 1 97.69 90 SER A CA 1
ATOM 649 C C . SER A 1 90 ? -0.246 -3.041 -0.267 1 97.69 90 SER A C 1
ATOM 651 O O . SER A 1 90 ? 0.496 -2.752 0.674 1 97.69 90 SER A O 1
ATOM 653 N N . TYR A 1 91 ? -1.577 -3.186 -0.115 1 98.44 91 TYR A N 1
ATOM 654 C CA . TYR A 1 91 ? -2.197 -3.006 1.193 1 98.44 91 TYR A CA 1
ATOM 655 C C . TYR A 1 91 ? -1.686 -4.043 2.186 1 98.44 91 TYR A C 1
ATOM 657 O O . TYR A 1 91 ? -1.747 -3.832 3.4 1 98.44 91 TYR A O 1
ATOM 665 N N . LEU A 1 92 ? -1.14 -5.117 1.729 1 98.69 92 LEU A N 1
ATOM 666 C CA . LEU A 1 92 ? -0.666 -6.176 2.611 1 98.69 92 LEU A CA 1
ATOM 667 C C . LEU A 1 92 ? 0.601 -5.75 3.344 1 98.69 92 LEU A C 1
ATOM 669 O O . LEU A 1 92 ? 0.86 -6.203 4.461 1 98.69 92 LEU A O 1
ATOM 673 N N . ILE A 1 93 ? 1.408 -4.875 2.738 1 98.56 93 ILE A N 1
ATOM 674 C CA . ILE A 1 93 ? 2.588 -4.348 3.414 1 98.56 93 ILE A CA 1
ATOM 675 C C . ILE A 1 93 ? 2.16 -3.455 4.578 1 98.56 93 ILE A C 1
ATOM 677 O O . ILE A 1 93 ? 2.701 -3.561 5.68 1 98.56 93 ILE A O 1
ATOM 681 N N . ALA A 1 94 ? 1.157 -2.625 4.293 1 98.56 94 ALA A N 1
ATOM 682 C CA . ALA A 1 94 ? 0.604 -1.796 5.363 1 98.56 94 ALA A CA 1
ATOM 683 C C . ALA A 1 94 ? 0.035 -2.658 6.484 1 98.56 94 ALA A C 1
ATOM 685 O O . ALA A 1 94 ? 0.235 -2.361 7.664 1 98.56 94 ALA A O 1
ATOM 686 N N . ARG A 1 95 ? -0.66 -3.684 6.098 1 98.5 95 ARG A N 1
ATOM 687 C CA . ARG A 1 95 ? -1.284 -4.562 7.082 1 98.5 95 ARG A CA 1
ATOM 688 C C . ARG A 1 95 ? -0.235 -5.227 7.965 1 98.5 95 ARG A C 1
ATOM 690 O O . ARG A 1 95 ? -0.448 -5.402 9.164 1 98.5 95 ARG A O 1
ATOM 697 N N . ALA A 1 96 ? 0.884 -5.629 7.371 1 98.75 96 ALA A N 1
ATOM 698 C CA . ALA A 1 96 ? 1.979 -6.191 8.156 1 98.75 96 ALA A CA 1
ATOM 699 C C . ALA A 1 96 ? 2.447 -5.211 9.227 1 98.75 96 ALA A C 1
ATOM 701 O O . ALA A 1 96 ? 2.66 -5.59 10.383 1 98.75 96 ALA A O 1
ATOM 702 N N . LEU A 1 97 ? 2.572 -3.973 8.844 1 98.75 97 LEU A N 1
ATOM 703 C CA . LEU A 1 97 ? 2.984 -2.939 9.789 1 98.75 97 LEU A CA 1
ATOM 704 C C . LEU A 1 97 ? 1.946 -2.766 10.891 1 98.75 97 LEU A C 1
ATOM 706 O O . LEU A 1 97 ? 2.299 -2.592 12.062 1 98.75 97 LEU A O 1
ATOM 710 N N . HIS A 1 98 ? 0.69 -2.787 10.547 1 98.38 98 HIS A N 1
ATOM 711 C CA . HIS A 1 98 ? -0.376 -2.652 11.531 1 98.38 98 HIS A CA 1
ATOM 712 C C . HIS A 1 98 ? -0.324 -3.779 12.562 1 98.38 98 HIS A C 1
ATOM 714 O O . HIS A 1 98 ? -0.527 -3.547 13.75 1 98.38 98 HIS A O 1
ATOM 720 N N . VAL A 1 99 ? -0.044 -4.98 12.094 1 98.12 99 VAL A N 1
ATOM 721 C CA . VAL A 1 99 ? 0.022 -6.133 12.984 1 98.12 99 VAL A CA 1
ATOM 722 C C . VAL A 1 99 ? 1.159 -5.949 13.984 1 98.12 99 VAL A C 1
ATOM 724 O O . VAL A 1 99 ? 0.972 -6.141 15.188 1 98.12 99 VAL A O 1
ATOM 727 N N . VAL A 1 100 ? 2.354 -5.531 13.555 1 97.75 100 VAL A N 1
ATOM 728 C CA . VAL A 1 100 ? 3.504 -5.43 14.445 1 97.75 100 VAL A CA 1
ATOM 729 C C . VAL A 1 100 ? 3.312 -4.258 15.406 1 97.75 100 VAL A C 1
ATOM 731 O O . VAL A 1 100 ? 3.756 -4.312 16.547 1 97.75 100 VAL A O 1
ATOM 734 N N . ALA A 1 101 ? 2.68 -3.205 14.906 1 96.88 101 ALA A N 1
ATOM 735 C CA . ALA A 1 101 ? 2.398 -2.068 15.781 1 96.88 101 ALA A CA 1
ATOM 736 C C . ALA A 1 101 ? 1.403 -2.449 16.875 1 96.88 101 ALA A C 1
ATOM 738 O O . ALA A 1 101 ? 1.566 -2.061 18.031 1 96.88 101 ALA A O 1
ATOM 739 N N . ASP A 1 102 ? 0.412 -3.189 16.5 1 95.62 102 ASP A N 1
ATOM 740 C CA . ASP A 1 102 ? -0.624 -3.623 17.438 1 95.62 102 ASP A CA 1
ATOM 741 C C . ASP A 1 102 ? -0.031 -4.473 18.562 1 95.62 102 ASP A C 1
ATOM 743 O O . ASP A 1 102 ? -0.535 -4.465 19.688 1 95.62 102 ASP A O 1
ATOM 747 N N . HIS A 1 103 ? 0.993 -5.172 18.312 1 96.62 103 HIS A N 1
ATOM 748 C CA . HIS A 1 103 ? 1.598 -6.066 19.297 1 96.62 103 HIS A CA 1
ATOM 749 C C . HIS A 1 103 ? 2.879 -5.469 19.875 1 96.62 103 HIS A C 1
ATOM 751 O O . HIS A 1 103 ? 3.625 -6.152 20.578 1 96.62 103 HIS A O 1
ATOM 757 N N . ARG A 1 104 ? 3.217 -4.23 19.516 1 96.44 104 ARG A N 1
ATOM 758 C CA . ARG A 1 104 ? 4.348 -3.471 20.031 1 96.44 104 ARG A CA 1
ATOM 759 C C . ARG A 1 104 ? 5.656 -4.234 19.844 1 96.44 104 ARG A C 1
ATOM 761 O O . ARG A 1 104 ? 6.469 -4.328 20.766 1 96.44 104 ARG A O 1
ATOM 768 N N . VAL A 1 105 ? 5.82 -4.781 18.703 1 97.31 105 VAL A N 1
ATOM 769 C CA . VAL A 1 105 ? 6.969 -5.625 18.406 1 97.31 105 VAL A CA 1
ATOM 770 C C . VAL A 1 105 ? 8.258 -4.809 18.516 1 97.31 105 VAL A C 1
ATOM 772 O O . VAL A 1 105 ? 9.266 -5.301 19.031 1 97.31 105 VAL A O 1
ATOM 775 N N . ALA A 1 106 ? 8.273 -3.574 18.047 1 96.94 106 ALA A N 1
ATOM 776 C CA . ALA A 1 106 ? 9.469 -2.74 18.109 1 96.94 106 ALA A CA 1
ATOM 777 C C . ALA A 1 106 ? 9.945 -2.596 19.562 1 96.94 106 ALA A C 1
ATOM 779 O O . ALA A 1 106 ? 11.148 -2.643 19.828 1 96.94 106 ALA A O 1
ATOM 780 N N . GLU A 1 107 ? 9.039 -2.42 20.469 1 95.62 107 GLU A N 1
ATOM 781 C CA . GLU A 1 107 ? 9.375 -2.324 21.891 1 95.62 107 GLU A CA 1
ATOM 782 C C . GLU A 1 107 ? 9.953 -3.639 22.406 1 95.62 107 GLU A C 1
ATOM 784 O O . GLU A 1 107 ? 10.938 -3.639 23.156 1 95.62 107 GLU A O 1
ATOM 789 N N . LEU A 1 108 ? 9.344 -4.711 22.047 1 95.56 108 LEU A N 1
ATOM 790 C CA . LEU A 1 108 ? 9.766 -6.027 22.516 1 95.56 108 LEU A CA 1
ATOM 791 C C . LEU A 1 108 ? 11.172 -6.352 22.016 1 95.56 108 LEU A C 1
ATOM 793 O O . LEU A 1 108 ? 11.914 -7.07 22.688 1 95.56 108 LEU A O 1
ATOM 797 N N . LEU A 1 109 ? 11.508 -5.832 20.875 1 95.31 109 LEU A N 1
ATOM 798 C CA . LEU A 1 109 ? 12.828 -6.094 20.312 1 95.31 109 LEU A CA 1
ATOM 799 C C . LEU A 1 109 ? 13.914 -5.367 21.094 1 95.31 109 LEU A C 1
ATOM 801 O O . LEU A 1 109 ? 15.102 -5.672 20.953 1 95.31 109 LEU A O 1
ATOM 805 N N . THR A 1 110 ? 13.508 -4.406 21.891 1 91.62 110 THR A N 1
ATOM 806 C CA . THR A 1 110 ? 14.477 -3.705 22.734 1 91.62 110 THR A CA 1
ATOM 807 C C . THR A 1 110 ? 14.734 -4.473 24.031 1 91.62 110 THR A C 1
ATOM 809 O O . THR A 1 110 ? 15.719 -4.215 24.719 1 91.62 110 THR A O 1
ATOM 812 N N . LEU A 1 111 ? 13.836 -5.328 24.375 1 78.06 111 LEU A N 1
ATOM 813 C CA . LEU A 1 111 ? 13.906 -6.004 25.672 1 78.06 111 LEU A CA 1
ATOM 814 C C . LEU A 1 111 ? 14.867 -7.188 25.609 1 78.06 111 LEU A C 1
ATOM 816 O O . LEU A 1 111 ? 14.633 -8.148 24.875 1 78.06 111 LEU A O 1
ATOM 820 N N . ASN A 1 112 ? 16.047 -7.062 25.047 1 61.88 112 ASN A N 1
ATOM 821 C CA . ASN A 1 112 ? 17 -8.164 24.938 1 61.88 112 ASN A CA 1
ATOM 822 C C . ASN A 1 112 ? 17.234 -8.852 26.281 1 61.88 112 ASN A C 1
ATOM 824 O O . ASN A 1 112 ? 18.125 -8.461 27.031 1 61.88 112 ASN A O 1
ATOM 828 N N . HIS A 1 113 ? 16.219 -9.469 26.859 1 54.19 113 HIS A N 1
ATOM 829 C CA . HIS A 1 113 ? 16.328 -9.945 28.234 1 54.19 113 HIS A CA 1
ATOM 830 C C . HIS A 1 113 ? 17.469 -10.945 28.375 1 54.19 113 HIS A C 1
ATOM 832 O O . HIS A 1 113 ? 18.25 -10.883 29.344 1 54.19 113 HIS A O 1
ATOM 838 N N . ASN A 1 114 ? 17.484 -12.156 27.656 1 50.66 114 ASN A N 1
ATOM 839 C CA . ASN A 1 114 ? 18.172 -13.352 28.141 1 50.66 114 ASN A CA 1
ATOM 840 C C . ASN A 1 114 ? 19.562 -13.5 27.531 1 50.66 114 ASN A C 1
ATOM 842 O O . ASN A 1 114 ? 20.344 -14.344 27.969 1 50.66 114 ASN A O 1
ATOM 846 N N . LYS A 1 115 ? 19.969 -12.656 26.453 1 54.25 115 LYS A N 1
ATOM 847 C CA . LYS A 1 115 ? 21.312 -12.836 25.953 1 54.25 115 LYS A CA 1
ATOM 848 C C . LYS A 1 115 ? 21.875 -11.523 25.391 1 54.25 115 LYS A C 1
ATOM 850 O O . LYS A 1 115 ? 21.828 -11.305 24.172 1 54.25 115 LYS A O 1
ATOM 855 N N . PRO A 1 116 ? 22.328 -10.586 26.375 1 54.09 116 PRO A N 1
ATOM 856 C CA . PRO A 1 116 ? 22.781 -9.25 25.969 1 54.09 116 PRO A CA 1
ATOM 857 C C . PRO A 1 116 ? 23.703 -9.289 24.75 1 54.09 116 PRO A C 1
ATOM 859 O O . PRO A 1 116 ? 23.766 -8.328 23.984 1 54.09 116 PRO A O 1
ATOM 862 N N . GLU A 1 117 ? 24.391 -10.406 24.641 1 56.94 117 GLU A N 1
ATOM 863 C CA . GLU A 1 117 ? 25.406 -10.438 23.609 1 56.94 117 GLU A CA 1
ATOM 864 C C . GLU A 1 117 ? 24.812 -10.703 22.234 1 56.94 117 GLU A C 1
ATOM 866 O O . GLU A 1 117 ? 25.438 -10.43 21.203 1 56.94 117 GLU A O 1
ATOM 871 N N . ALA A 1 118 ? 23.609 -11.172 22.234 1 65.38 118 ALA A N 1
ATOM 872 C CA . ALA A 1 118 ? 23.078 -11.523 20.922 1 65.38 118 ALA A CA 1
ATOM 873 C C . ALA A 1 118 ? 22.156 -10.414 20.391 1 65.38 118 ALA A C 1
ATOM 875 O O . ALA A 1 118 ? 21.281 -9.93 21.094 1 65.38 118 ALA A O 1
ATOM 876 N N . ARG A 1 119 ? 22.594 -9.914 19.25 1 85.81 119 ARG A N 1
ATOM 877 C CA . ARG A 1 119 ? 21.797 -8.898 18.578 1 85.81 119 ARG A CA 1
ATOM 878 C C . ARG A 1 119 ? 20.453 -9.469 18.125 1 85.81 119 ARG A C 1
ATOM 880 O O . ARG A 1 119 ? 20.406 -10.555 17.562 1 85.81 119 ARG A O 1
ATOM 887 N N . GLY A 1 120 ? 19.359 -8.852 18.578 1 92.69 120 GLY A N 1
ATOM 888 C CA . GLY A 1 120 ? 18.031 -9.211 18.094 1 92.69 120 GLY A CA 1
ATOM 889 C C . GLY A 1 120 ? 17.297 -10.172 19.016 1 92.69 120 GLY A C 1
ATOM 890 O O . GLY A 1 120 ? 17.828 -10.57 20.062 1 92.69 120 GLY A O 1
ATOM 891 N N . VAL A 1 121 ? 16.094 -10.438 18.75 1 94.88 121 VAL A N 1
ATOM 892 C CA . VAL A 1 121 ? 15.203 -11.344 19.484 1 94.88 121 VAL A CA 1
ATOM 893 C C . VAL A 1 121 ? 14.703 -12.438 18.547 1 94.88 121 VAL A C 1
ATOM 895 O O . VAL A 1 121 ? 14.375 -12.172 17.391 1 94.88 121 VAL A O 1
ATOM 898 N N . SER A 1 122 ? 14.695 -13.656 19.016 1 94.5 122 SER A N 1
ATOM 899 C CA . SER A 1 122 ? 14.258 -14.773 18.188 1 94.5 122 SER A CA 1
ATOM 900 C C . SER A 1 122 ? 12.758 -14.727 17.938 1 94.5 122 SER A C 1
ATOM 902 O O . SER A 1 122 ? 12 -14.211 18.75 1 94.5 122 SER A O 1
ATOM 904 N N . ALA A 1 123 ? 12.398 -15.312 16.844 1 95.44 123 ALA A N 1
ATOM 905 C CA . ALA A 1 123 ? 10.969 -15.422 16.547 1 95.44 123 ALA A CA 1
ATOM 906 C C . ALA A 1 123 ? 10.234 -16.203 17.625 1 95.44 123 ALA A C 1
ATOM 908 O O . ALA A 1 123 ? 9.07 -15.922 17.922 1 95.44 123 ALA A O 1
ATOM 909 N N . GLU A 1 124 ? 10.852 -17.172 18.125 1 95.5 124 GLU A N 1
ATOM 910 C CA . GLU A 1 124 ? 10.266 -17.969 19.188 1 95.5 124 GLU A CA 1
ATOM 911 C C . GLU A 1 124 ? 9.945 -17.109 20.406 1 95.5 124 GLU A C 1
ATOM 913 O O . GLU A 1 124 ? 8.836 -17.188 20.953 1 95.5 124 GLU A O 1
ATOM 918 N N . ASP A 1 125 ? 10.898 -16.297 20.812 1 94.06 125 ASP A N 1
ATOM 919 C CA . ASP A 1 125 ? 10.711 -15.43 21.984 1 94.06 125 ASP A CA 1
ATOM 920 C C . ASP A 1 125 ? 9.648 -14.375 21.703 1 94.06 125 ASP A C 1
ATOM 922 O O . ASP A 1 125 ? 8.828 -14.062 22.578 1 94.06 125 ASP A O 1
ATOM 926 N N . LEU A 1 126 ? 9.68 -13.828 20.516 1 95.75 126 LEU A N 1
ATOM 927 C CA . LEU A 1 126 ? 8.672 -12.844 20.141 1 95.75 126 LEU A CA 1
ATOM 928 C C . LEU A 1 126 ? 7.273 -13.453 20.156 1 95.75 126 LEU A C 1
ATOM 930 O O . LEU A 1 126 ? 6.316 -12.82 20.594 1 95.75 126 LEU A O 1
ATOM 934 N N . ALA A 1 127 ? 7.191 -14.68 19.625 1 96.81 127 ALA A N 1
ATOM 935 C CA . ALA A 1 127 ? 5.91 -15.383 19.578 1 96.81 127 ALA A CA 1
ATOM 936 C C . ALA A 1 127 ? 5.371 -15.617 20.984 1 96.81 127 ALA A C 1
ATOM 938 O O . ALA A 1 127 ? 4.18 -15.43 21.234 1 96.81 127 ALA A O 1
ATOM 939 N N . ARG A 1 128 ? 6.207 -16 21.891 1 95.31 128 ARG A N 1
ATOM 940 C CA . ARG A 1 128 ? 5.816 -16.25 23.281 1 95.31 128 ARG A CA 1
ATOM 941 C C . ARG A 1 128 ? 5.289 -14.984 23.938 1 95.31 128 ARG A C 1
ATOM 943 O O . ARG A 1 128 ? 4.293 -15.023 24.656 1 95.31 128 ARG A O 1
ATOM 950 N N . THR A 1 129 ? 5.891 -13.891 23.641 1 94.62 129 THR A N 1
ATOM 951 C CA . THR A 1 129 ? 5.551 -12.641 24.312 1 94.62 129 THR A CA 1
ATOM 952 C C . THR A 1 129 ? 4.316 -12.008 23.672 1 94.62 129 THR A C 1
ATOM 954 O O . THR A 1 129 ? 3.49 -11.414 24.375 1 94.62 129 THR A O 1
ATOM 957 N N . THR A 1 130 ? 4.172 -12.141 22.375 1 95.88 130 THR A N 1
ATOM 958 C CA . THR A 1 130 ? 3.07 -11.492 21.672 1 95.88 130 THR A CA 1
ATOM 959 C C . THR A 1 130 ? 1.835 -12.391 21.656 1 95.88 130 THR A C 1
ATOM 961 O O . THR A 1 130 ? 0.717 -11.914 21.453 1 95.88 130 THR A O 1
ATOM 964 N N . GLY A 1 131 ? 2.047 -13.688 21.75 1 95.94 131 GLY A N 1
ATOM 965 C CA . GLY A 1 131 ? 0.958 -14.641 21.609 1 95.94 131 GLY A CA 1
ATOM 966 C C . GLY A 1 131 ? 0.684 -15.016 20.172 1 95.94 131 GLY A C 1
ATOM 967 O O . GLY A 1 131 ? -0.178 -15.852 19.891 1 95.94 131 GLY A O 1
ATOM 968 N N . LEU A 1 132 ? 1.341 -14.469 19.203 1 97.56 132 LEU A N 1
ATOM 969 C CA . LEU A 1 132 ? 1.201 -14.812 17.797 1 97.56 132 LEU A CA 1
ATOM 970 C C . LEU A 1 132 ? 1.921 -16.125 17.484 1 97.56 132 LEU A C 1
ATOM 972 O O . LEU A 1 132 ? 2.9 -16.469 18.141 1 97.56 132 LEU A O 1
ATOM 976 N N . GLU A 1 133 ? 1.411 -16.859 16.547 1 98.06 133 GLU A N 1
ATOM 977 C CA . GLU A 1 133 ? 2.096 -18.078 16.109 1 98.06 133 GLU A CA 1
ATOM 978 C C . GLU A 1 133 ? 3.447 -17.75 15.477 1 98.06 133 GLU A C 1
ATOM 980 O O . GLU A 1 133 ? 3.559 -16.828 14.672 1 98.06 133 GLU A O 1
ATOM 985 N N . GLN A 1 134 ? 4.484 -18.5 15.836 1 97.62 134 GLN A N 1
ATOM 986 C CA . GLN A 1 134 ? 5.871 -18.203 15.484 1 97.62 134 GLN A CA 1
ATOM 987 C C . GLN A 1 134 ? 6.043 -18.094 13.977 1 97.62 134 GLN A C 1
ATOM 989 O O . GLN A 1 134 ? 6.656 -17.156 13.484 1 97.62 134 GLN A O 1
ATOM 994 N N . GLY A 1 135 ? 5.602 -19.094 13.211 1 97.38 135 GLY A N 1
ATOM 995 C CA . GLY A 1 135 ? 5.754 -19.094 11.766 1 97.38 135 GLY A CA 1
ATOM 996 C C . GLY A 1 135 ? 5.059 -17.922 11.086 1 97.38 135 GLY A C 1
ATOM 997 O O . GLY A 1 135 ? 5.617 -17.312 10.18 1 97.38 135 GLY A O 1
ATOM 998 N N . LYS A 1 136 ? 3.842 -17.641 11.484 1 98.12 136 LYS A N 1
ATOM 999 C CA . LYS A 1 136 ? 3.072 -16.531 10.93 1 98.12 136 LYS A CA 1
ATOM 1000 C C . LYS A 1 136 ? 3.719 -15.195 11.258 1 98.12 136 LYS A C 1
ATOM 1002 O O . LYS A 1 136 ? 3.787 -14.305 10.406 1 98.12 136 LYS A O 1
ATOM 1007 N N . LEU A 1 137 ? 4.207 -15.031 12.484 1 98.25 137 LEU A N 1
ATOM 1008 C CA . LEU A 1 137 ? 4.914 -13.82 12.898 1 98.25 137 LEU A CA 1
ATOM 1009 C C . LEU A 1 137 ? 6.16 -13.602 12.047 1 98.25 137 LEU A C 1
ATOM 1011 O O . LEU A 1 137 ? 6.434 -12.484 11.617 1 98.25 137 LEU A O 1
ATOM 1015 N N . CYS A 1 138 ? 6.906 -14.633 11.789 1 97.75 138 CYS A N 1
ATOM 1016 C CA . CYS A 1 138 ? 8.102 -14.539 10.961 1 97.75 138 CYS A CA 1
ATOM 1017 C C . CYS A 1 138 ? 7.766 -14 9.578 1 97.75 138 CYS A C 1
ATOM 1019 O O . CYS A 1 138 ? 8.5 -13.172 9.031 1 97.75 138 CYS A O 1
ATOM 1021 N N . ARG A 1 139 ? 6.703 -14.492 9.039 1 98.25 139 ARG A N 1
ATOM 1022 C CA . ARG A 1 139 ? 6.289 -14.078 7.699 1 98.25 139 ARG A CA 1
ATOM 1023 C C . ARG A 1 139 ? 5.906 -12.602 7.68 1 98.25 139 ARG A C 1
ATOM 1025 O O . ARG A 1 139 ? 6.242 -11.883 6.738 1 98.25 139 ARG A O 1
ATOM 1032 N N . VAL A 1 140 ? 5.254 -12.125 8.711 1 98.69 140 VAL A N 1
ATOM 1033 C CA . VAL A 1 140 ? 4.922 -10.711 8.859 1 98.69 140 VAL A CA 1
ATOM 1034 C C . VAL A 1 140 ? 6.203 -9.891 8.992 1 98.69 140 VAL A C 1
ATOM 1036 O O . VAL A 1 140 ? 6.375 -8.875 8.312 1 98.69 140 VAL A O 1
ATOM 1039 N N . MET A 1 141 ? 7.109 -10.352 9.836 1 98.69 141 MET A N 1
ATOM 1040 C CA . MET A 1 141 ? 8.367 -9.656 10.078 1 98.69 141 MET A CA 1
ATOM 1041 C C . MET A 1 141 ? 9.203 -9.578 8.805 1 98.69 141 MET A C 1
ATOM 1043 O O . MET A 1 141 ? 9.781 -8.539 8.492 1 98.69 141 MET A O 1
ATOM 1047 N N . ARG A 1 142 ? 9.258 -10.648 8.055 1 98.44 142 ARG A N 1
ATOM 1048 C CA . ARG A 1 142 ? 10.086 -10.711 6.855 1 98.44 142 ARG A CA 1
ATOM 1049 C C . ARG A 1 142 ? 9.562 -9.773 5.773 1 98.44 142 ARG A C 1
ATOM 1051 O O . ARG A 1 142 ? 10.344 -9.211 5.004 1 98.44 142 ARG A O 1
ATOM 1058 N N . THR A 1 143 ? 8.25 -9.633 5.723 1 98.69 143 THR A N 1
ATOM 1059 C CA . THR A 1 143 ? 7.684 -8.617 4.84 1 98.69 143 THR A CA 1
ATOM 1060 C C . THR A 1 143 ? 8.258 -7.242 5.152 1 98.69 143 THR A C 1
ATOM 1062 O O . THR A 1 143 ? 8.68 -6.52 4.246 1 98.69 143 THR A O 1
ATOM 1065 N N . LEU A 1 144 ? 8.328 -6.918 6.406 1 98.81 144 LEU A N 1
ATOM 1066 C CA . LEU A 1 144 ? 8.766 -5.59 6.824 1 98.81 144 LEU A CA 1
ATOM 1067 C C . LEU A 1 144 ? 10.281 -5.469 6.766 1 98.81 144 LEU A C 1
ATOM 1069 O O . LEU A 1 144 ? 10.812 -4.383 6.52 1 98.81 144 LEU A O 1
ATOM 1073 N N . THR A 1 145 ? 11.047 -6.598 6.957 1 98.62 145 THR A N 1
ATOM 1074 C CA . THR A 1 145 ? 12.5 -6.574 6.77 1 98.62 145 THR A CA 1
ATOM 1075 C C . THR A 1 145 ? 12.852 -6.297 5.312 1 98.62 145 THR A C 1
ATOM 1077 O O . THR A 1 145 ? 13.758 -5.516 5.023 1 98.62 145 THR A O 1
ATOM 1080 N N . SER A 1 146 ? 12.109 -6.895 4.41 1 98.38 146 SER A N 1
ATOM 1081 C CA . SER A 1 146 ? 12.367 -6.719 2.982 1 98.38 146 SER A CA 1
ATOM 1082 C C . SER A 1 146 ? 11.984 -5.316 2.521 1 98.38 146 SER A C 1
ATOM 1084 O O . SER A 1 146 ? 12.359 -4.895 1.427 1 98.38 146 SER A O 1
ATOM 1086 N N . HIS A 1 147 ? 11.258 -4.598 3.344 1 98.5 147 HIS A N 1
ATOM 1087 C CA . HIS A 1 147 ? 10.906 -3.209 3.059 1 98.5 147 HIS A CA 1
ATOM 1088 C C . HIS A 1 147 ? 11.695 -2.248 3.941 1 98.5 147 HIS A C 1
ATOM 1090 O O . HIS A 1 147 ? 11.281 -1.104 4.145 1 98.5 147 HIS A O 1
ATOM 1096 N N . HIS A 1 148 ? 12.75 -2.707 4.57 1 98.19 148 HIS A N 1
ATOM 1097 C CA . HIS A 1 148 ? 13.758 -1.922 5.281 1 98.19 148 HIS A CA 1
ATOM 1098 C C . HIS A 1 148 ? 13.188 -1.343 6.574 1 98.19 148 HIS A C 1
ATOM 1100 O O . HIS A 1 148 ? 13.633 -0.284 7.027 1 98.19 148 HIS A O 1
ATOM 1106 N N . VAL A 1 149 ? 12.203 -1.958 7.195 1 98.5 149 VAL A N 1
ATOM 1107 C CA . VAL A 1 149 ? 11.617 -1.439 8.43 1 98.5 149 VAL A CA 1
ATOM 1108 C C . VAL A 1 149 ? 12.266 -2.117 9.633 1 98.5 149 VAL A C 1
ATOM 1110 O O . VAL A 1 149 ? 12.531 -1.471 10.648 1 98.5 149 VAL A O 1
ATOM 1113 N N . PHE A 1 150 ? 12.484 -3.416 9.602 1 98.19 150 PHE A N 1
ATOM 1114 C CA . PHE A 1 150 ? 13.203 -4.199 10.602 1 98.19 150 PHE A CA 1
ATOM 1115 C C . PHE A 1 150 ? 14.422 -4.879 9.977 1 98.19 150 PHE A C 1
ATOM 1117 O O . PHE A 1 150 ? 14.672 -4.742 8.781 1 98.19 150 PHE A O 1
ATOM 1124 N N . GLU A 1 151 ? 15.172 -5.527 10.82 1 97.06 151 GLU A N 1
ATOM 1125 C CA . GLU A 1 151 ? 16.328 -6.293 10.367 1 97.06 151 GLU A CA 1
ATOM 1126 C C . GLU A 1 151 ? 16.234 -7.746 10.82 1 97.06 151 GLU A C 1
ATOM 1128 O O . GLU A 1 151 ? 15.906 -8.023 11.969 1 97.06 151 GLU A O 1
ATOM 1133 N N . GLU A 1 152 ? 16.375 -8.609 9.898 1 96.75 152 GLU A N 1
ATOM 1134 C CA . GLU A 1 152 ? 16.594 -10.008 10.258 1 96.75 152 GLU A CA 1
ATOM 1135 C C . GLU A 1 152 ? 18.094 -10.32 10.367 1 96.75 152 GLU A C 1
ATOM 1137 O O . GLU A 1 152 ? 18.781 -10.477 9.359 1 96.75 152 GLU A O 1
ATOM 1142 N N . VAL A 1 153 ? 18.562 -10.461 11.547 1 94.62 153 VAL A N 1
ATOM 1143 C CA . VAL A 1 153 ? 20 -10.531 11.797 1 94.62 153 VAL A CA 1
ATOM 1144 C C . VAL A 1 153 ? 20.5 -11.945 11.531 1 94.62 153 VAL A C 1
ATOM 1146 O O . VAL A 1 153 ? 21.641 -12.141 11.117 1 94.62 153 VAL A O 1
ATOM 1149 N N . GLU A 1 154 ? 19.734 -12.898 11.906 1 93.19 154 GLU A N 1
ATOM 1150 C CA . GLU A 1 154 ? 19.875 -14.305 11.555 1 93.19 154 GLU A CA 1
ATOM 1151 C C . GLU A 1 154 ? 18.516 -14.93 11.227 1 93.19 154 GLU A C 1
ATOM 1153 O O . GLU A 1 154 ? 17.484 -14.297 11.406 1 93.19 154 GLU A O 1
ATOM 1158 N N . ASP A 1 155 ? 18.625 -16.062 10.695 1 92.88 155 ASP A N 1
ATOM 1159 C CA . ASP A 1 155 ? 17.375 -16.719 10.312 1 92.88 155 ASP A CA 1
ATOM 1160 C C . ASP A 1 155 ? 16.422 -16.812 11.508 1 92.88 155 ASP A C 1
ATOM 1162 O O . ASP A 1 155 ? 16.734 -17.453 12.508 1 92.88 155 ASP A O 1
ATOM 1166 N N . GLY A 1 156 ? 15.375 -16.078 11.414 1 94.12 156 GLY A N 1
ATOM 1167 C CA . GLY A 1 156 ? 14.352 -16.125 12.453 1 94.12 156 GLY A CA 1
ATOM 1168 C C . GLY A 1 156 ? 14.688 -15.258 13.656 1 94.12 156 GLY A C 1
ATOM 1169 O O . GLY A 1 156 ? 14.133 -15.453 14.734 1 94.12 156 GLY A O 1
ATOM 1170 N N . ARG A 1 157 ? 15.641 -14.445 13.57 1 95.44 157 ARG A N 1
ATOM 1171 C CA . ARG A 1 157 ? 16.016 -13.5 14.617 1 95.44 157 ARG A CA 1
ATOM 1172 C C . ARG A 1 157 ? 15.953 -12.062 14.109 1 95.44 157 ARG A C 1
ATOM 1174 O O . ARG A 1 157 ? 16.578 -11.734 13.102 1 95.44 157 ARG A O 1
ATOM 1181 N N . PHE A 1 158 ? 15.266 -11.258 14.844 1 96.94 158 PHE A N 1
ATOM 1182 C CA . PHE A 1 158 ? 14.945 -9.93 14.32 1 96.94 158 PHE A CA 1
ATOM 1183 C C . PHE A 1 158 ? 15.422 -8.844 15.266 1 96.94 158 PHE A C 1
ATOM 1185 O O . PHE A 1 158 ? 15.531 -9.07 16.469 1 96.94 158 PHE A O 1
ATOM 1192 N N . ALA A 1 159 ? 15.742 -7.664 14.734 1 96.44 159 ALA A N 1
ATOM 1193 C CA . ALA A 1 159 ? 16.141 -6.48 15.484 1 96.44 159 ALA A CA 1
ATOM 1194 C C . ALA A 1 159 ? 15.539 -5.215 14.883 1 96.44 159 ALA A C 1
ATOM 1196 O O . ALA A 1 159 ? 15.086 -5.223 13.742 1 96.44 159 ALA A O 1
ATOM 1197 N N . ASN A 1 160 ? 15.461 -4.156 15.734 1 96.12 160 ASN A N 1
ATOM 1198 C CA . ASN A 1 160 ? 15.102 -2.842 15.211 1 96.12 160 ASN A CA 1
ATOM 1199 C C . ASN A 1 160 ? 16.203 -2.271 14.32 1 96.12 160 ASN A C 1
ATOM 1201 O O . ASN A 1 160 ? 17.375 -2.58 14.508 1 96.12 160 ASN A O 1
ATOM 1205 N N . ASN A 1 161 ? 15.805 -1.606 13.328 1 94.88 161 ASN A N 1
ATOM 1206 C CA . ASN A 1 161 ? 16.719 -0.722 12.609 1 94.88 161 ASN A CA 1
ATOM 1207 C C . ASN A 1 161 ? 16.344 0.745 12.797 1 94.88 161 ASN A C 1
ATOM 1209 O O . ASN A 1 161 ? 15.555 1.079 13.68 1 94.88 161 ASN A O 1
ATOM 1213 N N . ARG A 1 162 ? 16.938 1.623 12.023 1 92.5 162 ARG A N 1
ATOM 1214 C CA . ARG A 1 162 ? 16.719 3.059 12.156 1 92.5 162 ARG A CA 1
ATOM 1215 C C . ARG A 1 162 ? 15.234 3.396 12.023 1 92.5 162 ARG A C 1
ATOM 1217 O O . ARG A 1 162 ? 14.719 4.242 12.75 1 92.5 162 ARG A O 1
ATOM 1224 N N . ILE A 1 163 ? 14.539 2.742 11.156 1 95.75 163 ILE A N 1
ATOM 1225 C CA . ILE A 1 163 ? 13.148 3.057 10.844 1 95.75 163 ILE A CA 1
ATOM 1226 C C . ILE A 1 163 ? 12.242 2.555 11.961 1 95.75 163 ILE A C 1
ATOM 1228 O O . ILE A 1 163 ? 11.477 3.328 12.539 1 95.75 163 ILE A O 1
ATOM 1232 N N . SER A 1 164 ? 12.352 1.338 12.367 1 96.75 164 SER A N 1
ATOM 1233 C CA . SER A 1 164 ? 11.461 0.748 13.359 1 96.75 164 SER A CA 1
ATOM 1234 C C . SER A 1 164 ? 11.734 1.306 14.75 1 96.75 164 SER A C 1
ATOM 1236 O O . SER A 1 164 ? 10.859 1.29 15.617 1 96.75 164 SER A O 1
ATOM 1238 N N . HIS A 1 165 ? 12.891 1.808 14.961 1 93.88 165 HIS A N 1
ATOM 1239 C CA . HIS A 1 165 ? 13.227 2.369 16.266 1 93.88 165 HIS A CA 1
ATOM 1240 C C . HIS A 1 165 ? 12.352 3.57 16.594 1 93.88 165 HIS A C 1
ATOM 1242 O O . HIS A 1 165 ? 12.156 3.898 17.766 1 93.88 165 HIS A O 1
ATOM 1248 N N . ALA A 1 166 ? 11.812 4.211 15.578 1 91.38 166 ALA A N 1
ATOM 1249 C CA . ALA A 1 166 ? 10.953 5.371 15.773 1 91.38 166 ALA A CA 1
ATOM 1250 C C . ALA A 1 166 ? 9.664 4.98 16.5 1 91.38 166 ALA A C 1
ATOM 1252 O O . ALA A 1 166 ? 8.977 5.836 17.062 1 91.38 166 ALA A O 1
ATOM 1253 N N . LEU A 1 167 ? 9.359 3.709 16.516 1 93.25 167 LEU A N 1
ATOM 1254 C CA . LEU A 1 167 ? 8.156 3.223 17.188 1 93.25 167 LEU A CA 1
ATOM 1255 C C . LEU A 1 167 ? 8.406 3.01 18.672 1 93.25 167 LEU A C 1
ATOM 1257 O O . LEU A 1 167 ? 7.461 2.867 19.453 1 93.25 167 LEU A O 1
ATOM 1261 N N . VAL A 1 168 ? 9.656 2.939 19.078 1 93.62 168 VAL A N 1
ATOM 1262 C CA . VAL A 1 168 ? 10.008 2.572 20.438 1 93.62 168 VAL A CA 1
ATOM 1263 C C . VAL A 1 168 ? 9.797 3.768 21.359 1 93.62 168 VAL A C 1
ATOM 1265 O O . VAL A 1 168 ? 10.305 4.863 21.094 1 93.62 168 VAL A O 1
ATOM 1268 N N . GLY A 1 169 ? 9.055 3.586 22.422 1 89.44 169 GLY A N 1
ATOM 1269 C CA . GLY A 1 169 ? 8.898 4.586 23.469 1 89.44 169 GLY A CA 1
ATOM 1270 C C . GLY A 1 169 ? 8.094 5.793 23.016 1 89.44 169 GLY A C 1
ATOM 1271 O O . GLY A 1 169 ? 8.164 6.855 23.641 1 89.44 169 GLY A O 1
ATOM 1272 N N . ASP A 1 170 ? 7.48 5.734 21.922 1 86.88 170 ASP A N 1
ATOM 1273 C CA . ASP A 1 170 ? 6.672 6.828 21.406 1 86.88 170 ASP A CA 1
ATOM 1274 C C . ASP A 1 170 ? 5.207 6.414 21.266 1 86.88 170 ASP A C 1
ATOM 1276 O O . ASP A 1 170 ? 4.727 6.152 20.172 1 86.88 170 ASP A O 1
ATOM 1280 N N . ALA A 1 171 ? 4.555 6.551 22.344 1 87.56 171 ALA A N 1
ATOM 1281 C CA . ALA A 1 171 ? 3.172 6.082 22.453 1 87.56 171 ALA A CA 1
ATOM 1282 C C . ALA A 1 171 ? 2.262 6.859 21.5 1 87.56 171 ALA A C 1
ATOM 1284 O O . ALA A 1 171 ? 1.312 6.305 20.953 1 87.56 171 ALA A O 1
ATOM 1285 N N . ALA A 1 172 ? 2.527 8.102 21.359 1 85.56 172 ALA A N 1
ATOM 1286 C CA . ALA A 1 172 ? 1.71 8.938 20.484 1 85.56 172 ALA A CA 1
ATOM 1287 C C . ALA A 1 172 ? 1.847 8.5 19.031 1 85.56 172 ALA A C 1
ATOM 1289 O O . ALA A 1 172 ? 0.851 8.406 18.297 1 85.56 172 ALA A O 1
ATOM 1290 N N . PHE A 1 173 ? 3.076 8.281 18.641 1 89.12 173 PHE A N 1
ATOM 1291 C CA . PHE A 1 173 ? 3.299 7.848 17.266 1 89.12 173 PHE A CA 1
ATOM 1292 C C . PHE A 1 173 ? 2.729 6.453 17.031 1 89.12 173 PHE A C 1
ATOM 1294 O O . PHE A 1 173 ? 2.158 6.176 15.969 1 89.12 173 PHE A O 1
ATOM 1301 N N . GLN A 1 174 ? 2.859 5.609 18.031 1 91.81 174 GLN A N 1
ATOM 1302 C CA . GLN A 1 174 ? 2.262 4.277 17.969 1 91.81 174 GLN A CA 1
ATOM 1303 C C . GLN A 1 174 ? 0.748 4.363 17.797 1 91.81 174 GLN A C 1
ATOM 1305 O O . GLN A 1 174 ? 0.161 3.598 17.016 1 91.81 174 GLN A O 1
ATOM 1310 N N . ALA A 1 175 ? 0.15 5.227 18.516 1 91.88 175 ALA A N 1
ATOM 1311 C CA . ALA A 1 175 ? -1.294 5.418 18.406 1 91.88 175 ALA A CA 1
ATOM 1312 C C . ALA A 1 175 ? -1.697 5.848 17 1 91.88 175 ALA A C 1
ATOM 1314 O O . ALA A 1 175 ? -2.756 5.453 16.5 1 91.88 175 ALA A O 1
ATOM 1315 N N . ASN A 1 176 ? -0.876 6.656 16.391 1 91.31 176 ASN A N 1
ATOM 1316 C CA . ASN A 1 176 ? -1.143 7.113 15.031 1 91.31 176 ASN A CA 1
ATOM 1317 C C . ASN A 1 176 ? -1.152 5.949 14.047 1 91.31 176 ASN A C 1
ATOM 1319 O O . ASN A 1 176 ? -2.025 5.871 13.18 1 91.31 176 ASN A O 1
ATOM 1323 N N . ILE A 1 177 ? -0.209 5.062 14.156 1 94.5 177 ILE A N 1
ATOM 1324 C CA . ILE A 1 177 ? -0.132 3.893 13.289 1 94.5 177 ILE A CA 1
ATOM 1325 C C . ILE A 1 177 ? -1.332 2.982 13.547 1 94.5 177 ILE A C 1
ATOM 1327 O O . ILE A 1 177 ? -1.918 2.441 12.602 1 94.5 177 ILE A O 1
ATOM 1331 N N . LEU A 1 178 ? -1.728 2.855 14.805 1 94.62 178 LEU A N 1
ATOM 1332 C CA . LEU A 1 178 ? -2.854 1.999 15.164 1 94.62 178 LEU A CA 1
ATOM 1333 C C . LEU A 1 178 ? -4.156 2.537 14.578 1 94.62 178 LEU A C 1
ATOM 1335 O O . LEU A 1 178 ? -4.984 1.769 14.086 1 94.62 178 LEU A O 1
ATOM 1339 N N . LEU A 1 179 ? -4.305 3.801 14.625 1 93.12 179 LEU A N 1
ATOM 1340 C CA . LEU A 1 179 ? -5.508 4.41 14.07 1 93.12 179 LEU A CA 1
ATOM 1341 C C . LEU A 1 179 ? -5.633 4.109 12.578 1 93.12 179 LEU A C 1
ATOM 1343 O O . LEU A 1 179 ? -6.73 3.838 12.086 1 93.12 179 LEU A O 1
ATOM 1347 N N . LYS A 1 180 ? -4.496 4.172 11.898 1 95.25 180 LYS A N 1
ATOM 1348 C CA . LYS A 1 180 ? -4.484 3.908 10.461 1 95.25 180 LYS A CA 1
ATOM 1349 C C . LYS A 1 180 ? -4.879 2.463 10.172 1 95.25 180 LYS A C 1
ATOM 1351 O O . LYS A 1 180 ? -5.387 2.162 9.086 1 95.25 180 LYS A O 1
ATOM 1356 N N . GLY A 1 181 ? -4.621 1.598 11.102 1 95.62 181 GLY A N 1
ATOM 1357 C CA . GLY A 1 181 ? -4.844 0.178 10.875 1 95.62 181 GLY A CA 1
ATOM 1358 C C . GLY A 1 181 ? -6.16 -0.319 11.438 1 95.62 181 GLY A C 1
ATOM 1359 O O . GLY A 1 181 ? -6.531 -1.477 11.227 1 95.62 181 GLY A O 1
ATOM 1360 N N . GLN A 1 182 ? -6.875 0.437 12.164 1 94.56 182 GLN A N 1
ATOM 1361 C CA . GLN A 1 182 ? -8.125 0.008 12.781 1 94.56 182 GLN A CA 1
ATOM 1362 C C . GLN A 1 182 ? -9.328 0.692 12.133 1 94.56 182 GLN A C 1
ATOM 1364 O O . GLN A 1 182 ? -9.758 0.296 11.055 1 94.56 182 GLN A O 1
ATOM 1369 N N . LEU A 1 183 ? -9.656 1.874 12.617 1 93.94 183 LEU A N 1
ATOM 1370 C CA . LEU A 1 183 ? -10.859 2.561 12.156 1 93.94 183 LEU A CA 1
ATOM 1371 C C . LEU A 1 183 ? -10.719 2.984 10.703 1 93.94 183 LEU A C 1
ATOM 1373 O O . LEU A 1 183 ? -11.641 2.789 9.906 1 93.94 183 LEU A O 1
ATOM 1377 N N . GLN A 1 184 ? -9.625 3.518 10.383 1 97.12 184 GLN A N 1
ATOM 1378 C CA . GLN A 1 184 ? -9.438 4.066 9.047 1 97.12 184 GLN A CA 1
ATOM 1379 C C . GLN A 1 184 ? -9.32 2.951 8.008 1 97.12 184 GLN A C 1
ATOM 1381 O O . GLN A 1 184 ? -9.82 3.08 6.891 1 97.12 184 GLN A O 1
ATOM 1386 N N . TYR A 1 185 ? -8.672 1.853 8.344 1 97.81 185 TYR A N 1
ATOM 1387 C CA . TYR A 1 185 ? -8.594 0.716 7.43 1 97.81 185 TYR A CA 1
ATOM 1388 C C . TYR A 1 185 ? -9.977 0.12 7.184 1 97.81 185 TYR A C 1
ATOM 1390 O O . TYR A 1 185 ? -10.32 -0.216 6.047 1 97.81 185 TYR A O 1
ATOM 1398 N N . ALA A 1 186 ? -10.758 -0.029 8.242 1 95.88 186 ALA A N 1
ATOM 1399 C CA . ALA A 1 186 ? -12.117 -0.545 8.117 1 95.88 186 ALA A CA 1
ATOM 1400 C C . ALA A 1 186 ? -12.961 0.336 7.195 1 95.88 186 ALA A C 1
ATOM 1402 O O . ALA A 1 186 ? -13.727 -0.169 6.371 1 95.88 186 ALA A O 1
ATOM 1403 N N . ALA A 1 187 ? -12.828 1.621 7.367 1 97.25 187 ALA A N 1
ATOM 1404 C CA . ALA A 1 187 ? -13.547 2.553 6.504 1 97.25 187 ALA A CA 1
ATOM 1405 C C . ALA A 1 187 ? -13.125 2.395 5.047 1 97.25 187 ALA A C 1
ATOM 1407 O O . ALA A 1 187 ? -13.961 2.484 4.141 1 97.25 187 ALA A O 1
ATOM 1408 N N . SER A 1 188 ? -11.828 2.154 4.793 1 98.19 188 SER A N 1
ATOM 1409 C CA . SER A 1 188 ? -11.32 2.018 3.432 1 98.19 188 SER A CA 1
ATOM 1410 C C . SER A 1 188 ? -11.938 0.812 2.73 1 98.19 188 SER A C 1
ATOM 1412 O O . SER A 1 188 ? -12.102 0.812 1.508 1 98.19 188 SER A O 1
ATOM 1414 N N . GLU A 1 189 ? -12.234 -0.194 3.48 1 95.81 189 GLU A N 1
ATOM 1415 C CA . GLU A 1 189 ? -12.898 -1.357 2.9 1 95.81 189 GLU A CA 1
ATOM 1416 C C . GLU A 1 189 ? -14.266 -0.988 2.334 1 95.81 189 GLU A C 1
ATOM 1418 O O . GLU A 1 189 ? -14.695 -1.549 1.325 1 95.81 189 GLU A O 1
ATOM 1423 N N . CYS A 1 190 ? -14.93 -0.005 2.869 1 95.62 190 CYS A N 1
ATOM 1424 C CA . CYS A 1 190 ? -16.281 0.381 2.502 1 95.62 190 CYS A CA 1
ATOM 1425 C C . CYS A 1 190 ? -16.281 1.449 1.415 1 95.62 190 CYS A C 1
ATOM 1427 O O . CYS A 1 190 ? -17.312 1.731 0.806 1 95.62 190 CYS A O 1
ATOM 1429 N N . LEU A 1 191 ? -15.164 1.985 1.104 1 97.5 191 LEU A N 1
ATOM 1430 C CA . LEU A 1 191 ? -15.07 3.17 0.258 1 97.5 191 LEU A CA 1
ATOM 1431 C C . LEU A 1 191 ? -15.664 2.904 -1.12 1 97.5 191 LEU A C 1
ATOM 1433 O O . LEU A 1 191 ? -16.484 3.682 -1.605 1 97.5 191 LEU A O 1
ATOM 1437 N N . PRO A 1 192 ? -15.312 1.771 -1.811 1 96.19 192 PRO A N 1
ATOM 1438 C CA . PRO A 1 192 ? -15.883 1.556 -3.143 1 96.19 192 PRO A CA 1
ATOM 1439 C C . PRO A 1 192 ? -17.406 1.531 -3.131 1 96.19 192 PRO A C 1
ATOM 1441 O O . PRO A 1 192 ? -18.047 2.104 -4.02 1 96.19 192 PRO A O 1
ATOM 1444 N N . GLN A 1 193 ? -18 0.977 -2.131 1 94.25 193 GLN A N 1
ATOM 1445 C CA . GLN A 1 193 ? -19.453 0.869 -2.045 1 94.25 193 GLN A CA 1
ATOM 1446 C C . GLN A 1 193 ? -20.094 2.232 -1.799 1 94.25 193 GLN A C 1
ATOM 1448 O O . GLN A 1 193 ? -21.125 2.553 -2.387 1 94.25 193 GLN A O 1
ATOM 1453 N N . VAL A 1 194 ? -19.484 2.965 -0.942 1 96.69 194 VAL A N 1
ATOM 1454 C CA . VAL A 1 194 ? -20.031 4.273 -0.592 1 96.69 194 VAL A CA 1
ATOM 1455 C C . VAL A 1 194 ? -19.969 5.199 -1.805 1 96.69 194 VAL A C 1
ATOM 1457 O O . VAL A 1 194 ? -20.875 6.012 -2.02 1 96.69 194 VAL A O 1
ATOM 1460 N N . LEU A 1 195 ? -18.922 5.059 -2.611 1 97.75 195 LEU A N 1
ATOM 1461 C CA . LEU A 1 195 ? -18.75 5.891 -3.799 1 97.75 195 LEU A CA 1
ATOM 1462 C C . LEU A 1 195 ? -19.75 5.488 -4.883 1 97.75 195 LEU A C 1
ATOM 1464 O O . LEU A 1 195 ? -20.109 6.309 -5.734 1 97.75 195 LEU A O 1
ATOM 1468 N N . ALA A 1 196 ? -20.203 4.25 -4.844 1 95.62 196 ALA A N 1
ATOM 1469 C CA . ALA A 1 196 ? -21.094 3.744 -5.887 1 95.62 196 ALA A CA 1
ATOM 1470 C C . ALA A 1 196 ? -22.562 3.887 -5.473 1 95.62 196 ALA A C 1
ATOM 1472 O O . ALA A 1 196 ? -23.453 3.807 -6.312 1 95.62 196 ALA A O 1
ATOM 1473 N N . ASN A 1 197 ? -22.828 4.102 -4.215 1 95.38 197 ASN A N 1
ATOM 1474 C CA . ASN A 1 197 ? -24.172 4.141 -3.662 1 95.38 197 ASN A CA 1
ATOM 1475 C C . ASN A 1 197 ? -24.859 5.48 -3.926 1 95.38 197 ASN A C 1
ATOM 1477 O O . ASN A 1 197 ? -24.391 6.52 -3.445 1 95.38 197 ASN A O 1
ATOM 1481 N N . PRO A 1 198 ? -25.969 5.449 -4.605 1 94.94 198 PRO A N 1
ATOM 1482 C CA . PRO A 1 198 ? -26.672 6.695 -4.922 1 94.94 198 PRO A CA 1
ATOM 1483 C C . PRO A 1 198 ? -27.047 7.496 -3.676 1 94.94 198 PRO A C 1
ATOM 1485 O O . PRO A 1 198 ? -27.156 8.719 -3.736 1 94.94 198 PRO A O 1
ATOM 1488 N N . ALA A 1 199 ? -27.172 6.879 -2.572 1 94.81 199 ALA A N 1
ATOM 1489 C CA . ALA A 1 199 ? -27.578 7.551 -1.338 1 94.81 199 ALA A CA 1
ATOM 1490 C C . ALA A 1 199 ? -26.406 8.336 -0.736 1 94.81 199 ALA A C 1
ATOM 1492 O O . ALA A 1 199 ? -26.625 9.234 0.078 1 94.81 199 ALA A O 1
ATOM 1493 N N . THR A 1 200 ? -25.188 7.957 -1.119 1 96.38 200 THR A N 1
ATOM 1494 C CA . THR A 1 200 ? -24.047 8.578 -0.447 1 96.38 200 THR A CA 1
ATOM 1495 C C . THR A 1 200 ? -23.078 9.172 -1.463 1 96.38 200 THR A C 1
ATOM 1497 O O . THR A 1 200 ? -22.312 10.078 -1.134 1 96.38 200 THR A O 1
ATOM 1500 N N . ARG A 1 201 ? -23.094 8.75 -2.686 1 95.69 201 ARG A N 1
ATOM 1501 C CA . ARG A 1 201 ? -22.031 9.039 -3.658 1 95.69 201 ARG A CA 1
ATOM 1502 C C . ARG A 1 201 ? -21.922 10.539 -3.898 1 95.69 201 ARG A C 1
ATOM 1504 O O . ARG A 1 201 ? -20.812 11.062 -4.051 1 95.69 201 ARG A O 1
ATOM 1511 N N . ASN A 1 202 ? -23.031 11.289 -3.84 1 96.25 202 ASN A N 1
ATOM 1512 C CA . ASN A 1 202 ? -23.016 12.711 -4.16 1 96.25 202 ASN A CA 1
ATOM 1513 C C . ASN A 1 202 ? -22.984 13.57 -2.898 1 96.25 202 ASN A C 1
ATOM 1515 O O . ASN A 1 202 ? -22.984 14.797 -2.979 1 96.25 202 ASN A O 1
ATOM 1519 N N . SER A 1 203 ? -22.969 12.969 -1.776 1 96.19 203 SER A N 1
ATOM 1520 C CA . SER A 1 203 ? -23.094 13.711 -0.528 1 96.19 203 SER A CA 1
ATOM 1521 C C . SER A 1 203 ? -21.719 14.188 -0.035 1 96.19 203 SER A C 1
ATOM 1523 O O . SER A 1 203 ? -20.719 13.477 -0.187 1 96.19 203 SER A O 1
ATOM 1525 N N . TYR A 1 204 ? -21.703 15.336 0.53 1 96.69 204 TYR A N 1
ATOM 1526 C CA . TYR A 1 204 ? -20.547 15.859 1.239 1 96.69 204 TYR A CA 1
ATOM 1527 C C . TYR A 1 204 ? -20.859 16.078 2.715 1 96.69 204 TYR A C 1
ATOM 1529 O O . TYR A 1 204 ? -20.125 16.797 3.408 1 96.69 204 TYR A O 1
ATOM 1537 N N . ASP A 1 205 ? -21.953 15.43 3.172 1 96.38 205 ASP A N 1
ATOM 1538 C CA . ASP A 1 205 ? -22.328 15.375 4.582 1 96.38 205 ASP A CA 1
ATOM 1539 C C . ASP A 1 205 ? -21.359 14.508 5.375 1 96.38 205 ASP A C 1
ATOM 1541 O O . ASP A 1 205 ? -21.109 13.352 5.012 1 96.38 205 ASP A O 1
ATOM 1545 N N . PRO A 1 206 ? -20.797 15.047 6.473 1 95.81 206 PRO A N 1
ATOM 1546 C CA . PRO A 1 206 ? -19.844 14.266 7.27 1 95.81 206 PRO A CA 1
ATOM 1547 C C . PRO A 1 206 ? -20.484 13.023 7.891 1 95.81 206 PRO A C 1
ATOM 1549 O O . PRO A 1 206 ? -19.766 12.172 8.43 1 95.81 206 PRO A O 1
ATOM 1552 N N . ARG A 1 207 ? -21.812 12.836 7.785 1 95.88 207 ARG A N 1
ATOM 1553 C CA . ARG A 1 207 ? -22.516 11.688 8.352 1 95.88 207 ARG A CA 1
ATOM 1554 C C . ARG A 1 207 ? -22.812 10.641 7.285 1 95.88 207 ARG A C 1
ATOM 1556 O O . ARG A 1 207 ? -23.422 9.609 7.57 1 95.88 207 ARG A O 1
ATOM 1563 N N . LYS A 1 208 ? -22.375 10.867 6.129 1 97.19 208 LYS A N 1
ATOM 1564 C CA . LYS A 1 208 ? -22.625 9.953 5.012 1 97.19 208 LYS A CA 1
ATOM 1565 C C . LYS A 1 208 ? -21.312 9.586 4.312 1 97.19 208 LYS A C 1
ATOM 1567 O O . LYS A 1 208 ? -21.125 9.906 3.135 1 97.19 208 LYS A O 1
ATOM 1572 N N . THR A 1 209 ? -20.484 8.938 5.027 1 97.5 209 THR A N 1
ATOM 1573 C CA . THR A 1 209 ? -19.156 8.562 4.555 1 97.5 209 THR A CA 1
ATOM 1574 C C . THR A 1 209 ? -18.922 7.059 4.711 1 97.5 209 THR A C 1
ATOM 1576 O O . THR A 1 209 ? -19.812 6.34 5.18 1 97.5 209 THR A O 1
ATOM 1579 N N . ALA A 1 210 ? -17.781 6.57 4.305 1 97.62 210 ALA A N 1
ATOM 1580 C CA . ALA A 1 210 ? -17.391 5.172 4.469 1 97.62 210 ALA A CA 1
ATOM 1581 C C . ALA A 1 210 ? -17.25 4.812 5.945 1 97.62 210 ALA A C 1
ATOM 1583 O O . ALA A 1 210 ? -17.5 3.674 6.34 1 97.62 210 ALA A O 1
ATOM 1584 N N . PHE A 1 211 ? -16.922 5.766 6.805 1 97.44 211 PHE A N 1
ATOM 1585 C CA . PHE A 1 211 ? -16.781 5.543 8.234 1 97.44 211 PHE A CA 1
ATOM 1586 C C . PHE A 1 211 ? -18.094 5.023 8.828 1 97.44 211 PHE A C 1
ATOM 1588 O O . PHE A 1 211 ? -18.094 4.031 9.562 1 97.44 211 PHE A O 1
ATOM 1595 N N . GLN A 1 212 ? -19.234 5.652 8.523 1 96.31 212 GLN A N 1
ATOM 1596 C CA . GLN A 1 212 ? -20.516 5.254 9.07 1 96.31 212 GLN A CA 1
ATOM 1597 C C . GLN A 1 212 ? -20.875 3.828 8.656 1 96.31 212 GLN A C 1
ATOM 1599 O O . GLN A 1 212 ? -21.438 3.07 9.453 1 96.31 212 GLN A O 1
ATOM 1604 N N . GLN A 1 213 ? -20.547 3.594 7.465 1 94 213 GLN A N 1
ATOM 1605 C CA . GLN A 1 213 ? -20.812 2.24 6.992 1 94 213 GLN A CA 1
ATOM 1606 C C . GLN A 1 213 ? -19.938 1.221 7.715 1 94 213 GLN A C 1
ATOM 1608 O O . GLN A 1 213 ? -20.391 0.119 8.031 1 94 213 GLN A O 1
ATOM 1613 N N . ALA A 1 214 ? -18.734 1.511 7.965 1 94.56 214 ALA A N 1
ATOM 1614 C CA . ALA A 1 214 ? -17.781 0.604 8.602 1 94.56 214 ALA A CA 1
ATOM 1615 C C . ALA A 1 214 ? -18.188 0.302 10.039 1 94.56 214 ALA A C 1
ATOM 1617 O O . ALA A 1 214 ? -18.094 -0.844 10.492 1 94.56 214 ALA A O 1
ATOM 1618 N N . VAL A 1 215 ? -18.641 1.321 10.766 1 93.25 215 VAL A N 1
ATOM 1619 C CA . VAL A 1 215 ? -18.859 1.147 12.195 1 93.25 215 VAL A CA 1
ATOM 1620 C C . VAL A 1 215 ? -20.359 0.966 12.469 1 93.25 215 VAL A C 1
ATOM 1622 O O . VAL A 1 215 ? -20.75 0.557 13.57 1 93.25 215 VAL A O 1
ATOM 1625 N N . GLY A 1 216 ? -21.234 1.25 11.508 1 91.19 216 GLY A N 1
ATOM 1626 C CA . GLY A 1 216 ? -22.672 1.122 11.688 1 91.19 216 GLY A CA 1
ATOM 1627 C C . GLY A 1 216 ? -23.266 2.209 12.562 1 91.19 216 GLY A C 1
ATOM 1628 O O . GLY A 1 216 ? -23.984 1.917 13.523 1 91.19 216 GLY A O 1
ATOM 1629 N N . THR A 1 217 ? -22.953 3.469 12.281 1 94.12 217 THR A N 1
ATOM 1630 C CA . THR A 1 217 ? -23.438 4.609 13.055 1 94.12 217 THR A CA 1
ATOM 1631 C C . THR A 1 217 ? -24.031 5.664 12.133 1 94.12 217 THR A C 1
ATOM 1633 O O . THR A 1 217 ? -23.875 5.59 10.906 1 94.12 217 THR A O 1
ATOM 1636 N N . LYS A 1 218 ? -24.812 6.535 12.641 1 95.25 218 LYS A N 1
ATOM 1637 C CA . LYS A 1 218 ? -25.344 7.672 11.898 1 95.25 218 LYS A CA 1
ATOM 1638 C C . LYS A 1 218 ? -24.625 8.961 12.289 1 95.25 218 LYS A C 1
ATOM 1640 O O . LYS A 1 218 ? -24.891 10.023 11.727 1 95.25 218 LYS A O 1
ATOM 1645 N N . LEU A 1 219 ? -23.734 8.844 13.219 1 95.69 219 LEU A N 1
ATOM 1646 C CA . LEU A 1 219 ? -23.031 10.016 13.742 1 95.69 219 LEU A CA 1
ATOM 1647 C C . LEU A 1 219 ? -21.812 10.344 12.891 1 95.69 219 LEU A C 1
ATOM 1649 O O . LEU A 1 219 ? -21.281 9.477 12.195 1 95.69 219 LEU A O 1
ATOM 1653 N N . SER A 1 220 ? -21.438 11.625 12.977 1 95.75 220 SER A N 1
ATOM 1654 C CA . SER A 1 220 ? -20.141 11.992 12.414 1 95.75 220 SER A CA 1
ATOM 1655 C C . SER A 1 220 ? -19 11.352 13.195 1 95.75 220 SER A C 1
ATOM 1657 O O . SER A 1 220 ? -19.188 10.875 14.312 1 95.75 220 SER A O 1
ATOM 1659 N N . LEU A 1 221 ? -17.828 11.297 12.625 1 95.5 221 LEU A N 1
ATOM 1660 C CA . LEU A 1 221 ? -16.656 10.672 13.234 1 95.5 221 LEU A CA 1
ATOM 1661 C C . LEU A 1 221 ? -16.422 11.227 14.633 1 95.5 221 LEU A C 1
ATOM 1663 O O . LEU A 1 221 ? -16.297 10.461 15.594 1 95.5 221 LEU A O 1
ATOM 1667 N N . PHE A 1 222 ? -16.359 12.547 14.727 1 89.75 222 PHE A N 1
ATOM 1668 C CA . PHE A 1 222 ? -16 13.18 15.984 1 89.75 222 PHE A CA 1
ATOM 1669 C C . PHE A 1 222 ? -17.109 13.008 17.016 1 89.75 222 PHE A C 1
ATOM 1671 O O . PHE A 1 222 ? -16.828 12.812 18.203 1 89.75 222 PHE A O 1
ATOM 1678 N N . ASP A 1 223 ? -18.375 13.086 16.578 1 91.62 223 ASP A N 1
ATOM 1679 C CA . ASP A 1 223 ? -19.484 12.82 17.484 1 91.62 223 ASP A CA 1
ATOM 1680 C C . ASP A 1 223 ? -19.453 11.375 17.984 1 91.62 223 ASP A C 1
ATOM 1682 O O . ASP A 1 223 ? -19.703 11.117 19.156 1 91.62 223 ASP A O 1
ATOM 1686 N N . TRP A 1 224 ? -19.156 10.492 17.094 1 94.12 224 TRP A N 1
ATOM 1687 C CA . TRP A 1 224 ? -19.078 9.078 17.453 1 94.12 224 TRP A CA 1
ATOM 1688 C C . TRP A 1 224 ? -17.969 8.828 18.453 1 94.12 224 TRP A C 1
ATOM 1690 O O . TRP A 1 224 ? -18.172 8.109 19.438 1 94.12 224 TRP A O 1
ATOM 1700 N N . MET A 1 225 ? -16.859 9.422 18.266 1 90.5 225 MET A N 1
ATOM 1701 C CA . MET A 1 225 ? -15.711 9.227 19.156 1 90.5 225 MET A CA 1
ATOM 1702 C C . MET A 1 225 ? -16 9.789 20.547 1 90.5 225 MET A C 1
ATOM 1704 O O . MET A 1 225 ? -15.453 9.32 21.531 1 90.5 225 MET A O 1
ATOM 1708 N N . ASN A 1 226 ? -16.859 10.719 20.625 1 86.81 226 ASN A N 1
ATOM 1709 C CA . ASN A 1 226 ? -17.141 11.383 21.891 1 86.81 226 ASN A CA 1
ATOM 1710 C C . ASN A 1 226 ? -18.312 10.719 22.625 1 86.81 226 ASN A C 1
ATOM 1712 O O . ASN A 1 226 ? -18.656 11.117 23.734 1 86.81 226 ASN A O 1
ATOM 1716 N N . GLU A 1 227 ? -18.797 9.688 22.047 1 89.19 227 GLU A N 1
ATOM 1717 C CA . GLU A 1 227 ? -19.859 8.945 22.703 1 89.19 227 GLU A CA 1
ATOM 1718 C C . GLU A 1 227 ? -19.328 8.141 23.891 1 89.19 227 GLU A C 1
ATOM 1720 O O . GLU A 1 227 ? -18.141 7.785 23.922 1 89.19 227 GLU A O 1
ATOM 1725 N N . THR A 1 228 ? -20.203 7.961 24.859 1 89.75 228 THR A N 1
ATOM 1726 C CA . THR A 1 228 ? -20 6.953 25.891 1 89.75 228 THR A CA 1
ATOM 1727 C C . THR A 1 228 ? -20.812 5.699 25.594 1 89.75 228 THR A C 1
ATOM 1729 O O . THR A 1 228 ? -21.969 5.789 25.156 1 89.75 228 THR A O 1
ATOM 1732 N N . VAL A 1 229 ? -20.156 4.617 25.719 1 89.94 229 VAL A N 1
ATOM 1733 C CA . VAL A 1 229 ? -20.812 3.365 25.359 1 89.94 229 VAL A CA 1
ATOM 1734 C C . VAL A 1 229 ? -20.703 2.381 26.531 1 89.94 229 VAL A C 1
ATOM 1736 O O . VAL A 1 229 ? -19.891 2.574 27.438 1 89.94 229 VAL A O 1
ATOM 1739 N N . LEU A 1 230 ? -21.609 1.391 26.453 1 89.25 230 LEU A N 1
ATOM 1740 C CA . LEU A 1 230 ? -21.5 0.312 27.438 1 89.25 230 LEU A CA 1
ATOM 1741 C C . LEU A 1 230 ? -20.172 -0.422 27.297 1 89.25 230 LEU A C 1
ATOM 1743 O O . LEU A 1 230 ? -19.688 -0.649 26.188 1 89.25 230 LEU A O 1
ATOM 1747 N N . GLU A 1 231 ? -19.609 -0.721 28.422 1 87.44 231 GLU A N 1
ATOM 1748 C CA . GLU A 1 231 ? -18.328 -1.425 28.406 1 87.44 231 GLU A CA 1
ATOM 1749 C C . GLU A 1 231 ? -18.391 -2.676 27.547 1 87.44 231 GLU A C 1
ATOM 1751 O O . GLU A 1 231 ? -17.406 -3.039 26.906 1 87.44 231 GLU A O 1
ATOM 1756 N N . SER A 1 232 ? -19.516 -3.316 27.5 1 82.75 232 SER A N 1
ATOM 1757 C CA . SER A 1 232 ? -19.688 -4.543 26.719 1 82.75 232 SER A CA 1
ATOM 1758 C C . SER A 1 232 ? -19.812 -4.25 25.234 1 82.75 232 SER A C 1
ATOM 1760 O O . SER A 1 232 ? -19.703 -5.16 24.406 1 82.75 232 SER A O 1
ATOM 1762 N N . GLU A 1 233 ? -19.922 -2.979 24.859 1 81.38 233 GLU A N 1
ATOM 1763 C CA . GLU A 1 233 ? -20.172 -2.604 23.469 1 81.38 233 GLU A CA 1
ATOM 1764 C C . GLU A 1 233 ? -19.031 -1.761 22.906 1 81.38 233 GLU A C 1
ATOM 1766 O O . GLU A 1 233 ? -19.219 -1.023 21.938 1 81.38 233 GLU A O 1
ATOM 1771 N N . VAL A 1 234 ? -17.938 -1.91 23.516 1 85.25 234 VAL A N 1
ATOM 1772 C CA . VAL A 1 234 ? -16.797 -1.089 23.125 1 85.25 234 VAL A CA 1
ATOM 1773 C C . VAL A 1 234 ? -16.281 -1.532 21.75 1 85.25 234 VAL A C 1
ATOM 1775 O O . VAL A 1 234 ? -15.828 -0.708 20.953 1 85.25 234 VAL A O 1
ATOM 1778 N N . ASP A 1 235 ? -16.453 -2.762 21.469 1 84.88 235 ASP A N 1
ATOM 1779 C CA . ASP A 1 235 ? -15.992 -3.279 20.172 1 84.88 235 ASP A CA 1
ATOM 1780 C C . ASP A 1 235 ? -17 -2.977 19.078 1 84.88 235 ASP A C 1
ATOM 1782 O O . ASP A 1 235 ? -18.125 -3.488 19.094 1 84.88 235 ASP A O 1
ATOM 1786 N N . TRP A 1 236 ? -16.625 -2.158 18.172 1 86.44 236 TRP A N 1
ATOM 1787 C CA . TRP A 1 236 ? -17.547 -1.699 17.125 1 86.44 236 TRP A CA 1
ATOM 1788 C C . TRP A 1 236 ? -17.547 -2.658 15.938 1 86.44 236 TRP A C 1
ATOM 1790 O O . TRP A 1 236 ? -18.422 -2.57 15.07 1 86.44 236 TRP A O 1
ATOM 1800 N N . ARG A 1 237 ? -16.656 -3.564 15.828 1 79.81 237 ARG A N 1
ATOM 1801 C CA . ARG A 1 237 ? -16.531 -4.469 14.688 1 79.81 237 ARG A CA 1
ATOM 1802 C C . ARG A 1 237 ? -17.703 -5.445 14.648 1 79.81 237 ARG A C 1
ATOM 1804 O O . ARG A 1 237 ? -18.156 -5.926 15.688 1 79.81 237 ARG A O 1
ATOM 1811 N N . PRO A 1 238 ? -18.172 -5.641 13.383 1 63.69 238 PRO A N 1
ATOM 1812 C CA . PRO A 1 238 ? -19.297 -6.578 13.281 1 63.69 238 PRO A CA 1
ATOM 1813 C C . PRO A 1 238 ? -18.938 -7.984 13.758 1 63.69 238 PRO A C 1
ATOM 1815 O O . PRO A 1 238 ? -17.812 -8.445 13.531 1 63.69 238 PRO A O 1
ATOM 1818 N N . ARG A 1 239 ? -19.672 -8.438 14.812 1 53.56 239 ARG A N 1
ATOM 1819 C CA . ARG A 1 239 ? -19.484 -9.82 15.258 1 53.56 239 ARG A CA 1
ATOM 1820 C C . ARG A 1 239 ? -19.953 -10.805 14.188 1 53.56 239 ARG A C 1
ATOM 1822 O O . ARG A 1 239 ? -20.875 -10.508 13.43 1 53.56 239 ARG A O 1
ATOM 1829 N N . SER A 1 240 ? -19.078 -11.648 13.625 1 44.75 240 SER A N 1
ATOM 1830 C CA . SER A 1 240 ? -19.531 -12.68 12.703 1 44.75 240 SER A CA 1
ATOM 1831 C C . SER A 1 240 ? -20.906 -13.211 13.102 1 44.75 240 SER A C 1
ATOM 1833 O O . SER A 1 240 ? -21.203 -13.367 14.289 1 44.75 240 SER A O 1
ATOM 1835 N N . ARG A 1 241 ? -21.938 -13.086 12.367 1 35.66 241 ARG A N 1
ATOM 1836 C CA . ARG A 1 241 ? -23.188 -13.805 12.641 1 35.66 241 ARG A CA 1
ATOM 1837 C C . ARG A 1 241 ? -22.906 -15.25 13.016 1 35.66 241 ARG A C 1
ATOM 1839 O O . ARG A 1 241 ? -22.5 -16.062 12.164 1 35.66 241 ARG A O 1
ATOM 1846 N N . GLN A 1 242 ? -22.391 -15.578 14.078 1 31.62 242 GLN A N 1
ATOM 1847 C CA . GLN A 1 242 ? -22.562 -16.984 14.414 1 31.62 242 GLN A CA 1
ATOM 1848 C C . GLN A 1 242 ? -23.984 -17.453 14.102 1 31.62 242 GLN A C 1
ATOM 1850 O O . GLN A 1 242 ? -24.953 -16.969 14.695 1 31.62 242 GLN A O 1
ATOM 1855 N N . ARG A 1 243 ? -24.281 -17.844 12.859 1 31.12 243 ARG A N 1
ATOM 1856 C CA . ARG A 1 243 ? -25.484 -18.688 12.812 1 31.12 243 ARG A CA 1
ATOM 1857 C C . ARG A 1 243 ? -25.484 -19.703 13.938 1 31.12 243 ARG A C 1
ATOM 1859 O O . ARG A 1 243 ? -24.656 -20.625 13.945 1 31.12 243 ARG A O 1
ATOM 1866 N N . HIS A 1 244 ? -25.766 -19.375 15.164 1 28.11 244 HIS A N 1
ATOM 1867 C CA . HIS A 1 244 ? -26.031 -20.422 16.156 1 28.11 244 HIS A CA 1
ATOM 1868 C C . HIS A 1 244 ? -26.844 -21.562 15.57 1 28.11 244 HIS A C 1
ATOM 1870 O O . HIS A 1 244 ? -27.844 -21.328 14.898 1 28.11 244 HIS A O 1
ATOM 1876 N N . PRO A 1 245 ? -26.422 -22.719 15.414 1 29.28 245 PRO A N 1
ATOM 1877 C CA . PRO A 1 245 ? -27.375 -23.797 15.203 1 29.28 245 PRO A CA 1
ATOM 1878 C C . PRO A 1 245 ? -28.609 -23.672 16.094 1 29.28 245 PRO A C 1
ATOM 1880 O O . PRO A 1 245 ? -28.531 -23.125 17.203 1 29.28 245 PRO A O 1
ATOM 1883 N N . LEU A 1 246 ? -29.844 -23.734 15.578 1 28.05 246 LEU A N 1
ATOM 1884 C CA . LEU A 1 246 ? -31.109 -23.969 16.281 1 28.05 246 LEU A CA 1
ATOM 1885 C C . LEU A 1 246 ? -30.922 -24.953 17.422 1 28.05 246 LEU A C 1
ATOM 1887 O O . LEU A 1 246 ? -30.703 -26.141 17.188 1 28.05 246 LEU A O 1
ATOM 1891 N N . GLU A 1 247 ? -30.172 -24.828 18.422 1 27.3 247 GLU A N 1
ATOM 1892 C CA . GLU A 1 247 ? -30.5 -25.703 19.531 1 27.3 247 GLU A CA 1
ATOM 1893 C C . GLU A 1 247 ? -32 -25.812 19.75 1 27.3 247 GLU A C 1
ATOM 1895 O O . GLU A 1 247 ? -32.719 -24.828 19.547 1 27.3 247 GLU A O 1
ATOM 1900 N N . GLY A 1 248 ? -32.625 -27.047 19.625 1 26.47 248 GLY A N 1
ATOM 1901 C CA . GLY A 1 248 ? -33.938 -27.469 20.047 1 26.47 248 GLY A CA 1
ATOM 1902 C C . GLY A 1 248 ? -34.438 -26.781 21.297 1 26.47 248 GLY A C 1
ATOM 1903 O O . GLY A 1 248 ? -33.844 -26.922 22.375 1 26.47 248 GLY A O 1
ATOM 1904 N N . ASP A 1 249 ? -35.031 -25.672 21.172 1 26.45 249 ASP A N 1
ATOM 1905 C CA . ASP A 1 249 ? -35.875 -25.078 22.219 1 26.45 249 ASP A CA 1
ATOM 1906 C C . ASP A 1 249 ? -36.844 -26.109 22.797 1 26.45 249 ASP A C 1
ATOM 1908 O O . ASP A 1 249 ? -37.688 -26.625 22.094 1 26.45 249 ASP A O 1
ATOM 1912 N N . GLU A 1 250 ? -36.375 -27.062 23.594 1 25.66 250 GLU A N 1
ATOM 1913 C CA . GLU A 1 250 ? -37.438 -27.625 24.438 1 25.66 250 GLU A CA 1
ATOM 1914 C C . GLU A 1 250 ? -38.344 -26.516 24.953 1 25.66 250 GLU A C 1
ATOM 1916 O O . GLU A 1 250 ? -37.875 -25.469 25.406 1 25.66 250 GLU A O 1
ATOM 1921 N N . GLU A 1 251 ? -39.656 -26.547 24.516 1 26.67 251 GLU A N 1
ATOM 1922 C CA . GLU A 1 251 ? -40.906 -25.875 24.828 1 26.67 251 GLU A CA 1
ATOM 1923 C C . GLU A 1 251 ? -41.094 -25.75 26.328 1 26.67 251 GLU A C 1
ATOM 1925 O O . GLU A 1 251 ? -41.562 -26.688 26.984 1 26.67 251 GLU A O 1
ATOM 1930 N N . GLY A 1 252 ? -40.125 -25.531 27.219 1 22.22 252 GLY A N 1
ATOM 1931 C CA . GLY A 1 252 ? -40.812 -25.344 28.484 1 22.22 252 GLY A CA 1
ATOM 1932 C C . GLY A 1 252 ? -41.812 -24.219 28.453 1 22.22 252 GLY A C 1
ATOM 1933 O O . GLY A 1 252 ? -41.5 -23.109 28 1 22.22 252 GLY A O 1
ATOM 1934 N N . GLN A 1 253 ? -43.125 -24.453 28.312 1 23.39 253 GLN A N 1
ATOM 1935 C CA . GLN A 1 253 ? -44.438 -23.812 28.312 1 23.39 253 GLN A CA 1
ATOM 1936 C C . GLN A 1 253 ? -44.562 -22.797 29.438 1 23.39 253 GLN A C 1
ATOM 1938 O O . GLN A 1 253 ? -45.25 -23.031 30.438 1 23.39 253 GLN A O 1
ATOM 1943 N N . GLY A 1 254 ? -43.5 -22.281 30.094 1 20.8 254 GLY A N 1
ATOM 1944 C CA . GLY A 1 254 ? -44.125 -21.516 31.172 1 20.8 254 GLY A CA 1
ATOM 1945 C C . GLY A 1 254 ? -44.906 -20.328 30.688 1 20.8 254 GLY A C 1
ATOM 1946 O O . GLY A 1 254 ? -44.531 -19.656 29.719 1 20.8 254 GLY A O 1
ATOM 1947 N N . ASP A 1 255 ? -46.188 -20.219 30.828 1 24.3 255 ASP A N 1
ATOM 1948 C CA . ASP A 1 255 ? -47.375 -19.359 30.672 1 24.3 255 ASP A CA 1
ATOM 1949 C C . ASP A 1 255 ? -47.094 -17.938 31.141 1 24.3 255 ASP A C 1
ATOM 1951 O O . ASP A 1 255 ? -48 -17.141 31.328 1 24.3 255 ASP A O 1
ATOM 1955 N N . GLY A 1 256 ? -45.844 -17.531 31.469 1 22.11 256 GLY A N 1
ATOM 1956 C CA . GLY A 1 256 ? -46.094 -16.359 32.281 1 22.11 256 GLY A CA 1
ATOM 1957 C C . GLY A 1 256 ? -46.719 -15.203 31.516 1 22.11 256 GLY A C 1
ATOM 1958 O O . GLY A 1 256 ? -46.656 -15.172 30.297 1 22.11 256 GLY A O 1
ATOM 1959 N N . ASP A 1 257 ? -47.5 -14.398 32.062 1 24 257 ASP A N 1
ATOM 1960 C CA . ASP A 1 257 ? -48.375 -13.25 31.875 1 24 257 ASP A CA 1
ATOM 1961 C C . ASP A 1 257 ? -47.688 -12.148 31.094 1 24 257 ASP A C 1
ATOM 1963 O O . ASP A 1 257 ? -46.438 -12.055 31.109 1 24 257 ASP A O 1
ATOM 1967 N N . GLY A 1 258 ? -48.219 -11.586 29.984 1 24.78 258 GLY A N 1
ATOM 1968 C CA . GLY A 1 258 ? -48.062 -10.562 28.969 1 24.78 258 GLY A CA 1
ATOM 1969 C C . GLY A 1 258 ? -47.531 -9.258 29.5 1 24.78 258 GLY A C 1
ATOM 1970 O O . GLY A 1 258 ? -47.688 -8.203 28.891 1 24.78 258 GLY A O 1
ATOM 1971 N N . GLN A 1 259 ? -47.25 -9.227 30.859 1 23.19 259 GLN A N 1
ATOM 1972 C CA . GLN A 1 259 ? -47.094 -7.855 31.312 1 23.19 259 GLN A CA 1
ATOM 1973 C C . GLN A 1 259 ? -46.062 -7.109 30.484 1 23.19 259 GLN A C 1
ATOM 1975 O O . GLN A 1 259 ? -45.188 -7.73 29.844 1 23.19 259 GLN A O 1
ATOM 1980 N N . ASP A 1 260 ? -46.125 -5.773 30.531 1 27.27 260 ASP A N 1
ATOM 1981 C CA . ASP A 1 260 ? -45.469 -4.605 29.938 1 27.27 260 ASP A CA 1
ATOM 1982 C C . ASP A 1 260 ? -43.969 -4.82 29.812 1 27.27 260 ASP A C 1
ATOM 1984 O O . ASP A 1 260 ? -43.312 -5.25 30.781 1 27.27 260 ASP A O 1
ATOM 1988 N N . GLY A 1 261 ? -43.531 -5.219 28.781 1 27.8 261 GLY A N 1
ATOM 1989 C CA . GLY A 1 261 ? -42.156 -5.719 28.656 1 27.8 261 GLY A CA 1
ATOM 1990 C C . GLY A 1 261 ? -41.156 -4.867 29.375 1 27.8 261 GLY A C 1
ATOM 1991 O O . GLY A 1 261 ? -41.156 -3.639 29.266 1 27.8 261 GLY A O 1
ATOM 1992 N N . PRO A 1 262 ? -40.688 -5.25 30.562 1 27 262 PRO A N 1
ATOM 1993 C CA . PRO A 1 262 ? -39.969 -4.273 31.391 1 27 262 PRO A CA 1
ATOM 1994 C C . PRO A 1 262 ? -38.969 -3.463 30.594 1 27 262 PRO A C 1
ATOM 1996 O O . PRO A 1 262 ? -38.5 -3.906 29.531 1 27 262 PRO A O 1
ATOM 1999 N N . SER A 1 263 ? -39.031 -2.068 30.547 1 28.27 263 SER A N 1
ATOM 2000 C CA . SER A 1 263 ? -37.969 -1.122 30.219 1 28.27 263 SER A CA 1
ATOM 2001 C C . SER A 1 263 ? -36.594 -1.757 30.391 1 28.27 263 SER A C 1
ATOM 2003 O O . SER A 1 263 ? -36.375 -2.523 31.328 1 28.27 263 SER A O 1
ATOM 2005 N N . ARG A 1 264 ? -35.969 -2.012 29.312 1 31.17 264 ARG A N 1
ATOM 2006 C CA . ARG A 1 264 ? -34.656 -2.584 29.562 1 31.17 264 ARG A CA 1
ATOM 2007 C C . ARG A 1 264 ? -34.094 -2.174 30.922 1 31.17 264 ARG A C 1
ATOM 2009 O O . ARG A 1 264 ? -34.062 -0.984 31.25 1 31.17 264 ARG A O 1
ATOM 2016 N N . PRO A 1 265 ? -34.219 -2.881 31.891 1 31.66 265 PRO A N 1
ATOM 2017 C CA . PRO A 1 265 ? -33.75 -2.287 33.125 1 31.66 265 PRO A CA 1
ATOM 2018 C C . PRO A 1 265 ? -32.438 -1.495 32.969 1 31.66 265 PRO A C 1
ATOM 2020 O O . PRO A 1 265 ? -31.625 -1.851 32.125 1 31.66 265 PRO A O 1
ATOM 2023 N N . HIS A 1 266 ? -32.406 -0.09 32.75 1 35.53 266 HIS A N 1
ATOM 2024 C CA . HIS A 1 266 ? -31.188 0.593 33.156 1 35.53 266 HIS A CA 1
ATOM 2025 C C . HIS A 1 266 ? -30.359 -0.269 34.094 1 35.53 266 HIS A C 1
ATOM 2027 O O . HIS A 1 266 ? -30.672 -0.382 35.281 1 35.53 266 HIS A O 1
ATOM 2033 N N . LEU A 1 267 ? -30.141 -1.471 33.688 1 37.94 267 LEU A N 1
ATOM 2034 C CA . LEU A 1 267 ? -29.328 -2.215 34.656 1 37.94 267 LEU A CA 1
ATOM 2035 C C . LEU A 1 267 ? -28.422 -1.281 35.438 1 37.94 267 LEU A C 1
ATOM 2037 O O . LEU A 1 267 ? -27.531 -0.641 34.875 1 37.94 267 LEU A O 1
ATOM 2041 N N . SER A 1 268 ? -28.828 -0.596 36.25 1 46 268 SER A N 1
ATOM 2042 C CA . SER A 1 268 ? -28.359 0.345 37.25 1 46 268 SER A CA 1
ATOM 2043 C C . SER A 1 268 ? -26.828 0.276 37.406 1 46 268 SER A C 1
ATOM 2045 O O . SER A 1 268 ? -26.203 1.266 37.781 1 46 268 SER A O 1
ATOM 2047 N N . GLY A 1 269 ? -26.172 -0.998 36.938 1 54 269 GLY A N 1
ATOM 2048 C CA . GLY A 1 269 ? -24.797 -1.277 37.281 1 54 269 GLY A CA 1
ATOM 2049 C C . GLY A 1 269 ? -23.859 -1.303 36.094 1 54 269 GLY A C 1
ATOM 2050 O O . GLY A 1 269 ? -22.703 -1.708 36.219 1 54 269 GLY A O 1
ATOM 2051 N N . GLN A 1 270 ? -24.391 -1.191 34.906 1 65.75 270 GLN A N 1
ATOM 2052 C CA . GLN A 1 270 ? -23.375 -1.374 33.875 1 65.75 270 GLN A CA 1
ATOM 2053 C C . GLN A 1 270 ? -22.562 -0.094 33.656 1 65.75 270 GLN A C 1
ATOM 2055 O O . GLN A 1 270 ? -23.141 0.989 33.531 1 65.75 270 GLN A O 1
ATOM 2060 N N . LYS A 1 271 ? -21.391 -0.14 33.75 1 83.75 271 LYS A N 1
ATOM 2061 C CA . LYS A 1 271 ? -20.406 0.926 33.688 1 83.75 271 LYS A CA 1
ATOM 2062 C C . LYS A 1 271 ? -20.219 1.417 32.25 1 83.75 271 LYS A C 1
ATOM 2064 O O . LYS A 1 271 ? -20.094 0.613 31.312 1 83.75 271 LYS A O 1
ATOM 2069 N N . THR A 1 272 ? -20.672 2.668 31.891 1 89.19 272 THR A N 1
ATOM 2070 C CA . THR A 1 272 ? -20.375 3.303 30.609 1 89.19 272 THR A CA 1
ATOM 2071 C C . THR A 1 272 ? -18.953 3.867 30.594 1 89.19 272 THR A C 1
ATOM 2073 O O . THR A 1 272 ? -18.453 4.316 31.625 1 89.19 272 THR A O 1
ATOM 2076 N N . VAL A 1 273 ? -18.391 3.705 29.5 1 90 273 VAL A N 1
ATOM 2077 C CA . VAL A 1 273 ? -17.031 4.184 29.328 1 90 273 VAL A CA 1
ATOM 2078 C C . VAL A 1 273 ? -16.922 5.012 28.047 1 90 273 VAL A C 1
ATOM 2080 O O . VAL A 1 273 ? -17.703 4.828 27.109 1 90 273 VAL A O 1
ATOM 2083 N N . PRO A 1 274 ? -16.031 6 28.062 1 87.81 274 PRO A N 1
ATOM 2084 C CA . PRO A 1 274 ? -15.75 6.66 26.781 1 87.81 274 PRO A CA 1
ATOM 2085 C C . PRO A 1 274 ? -15.219 5.691 25.719 1 87.81 274 PRO A C 1
ATOM 2087 O O . PRO A 1 274 ? -14.57 4.695 26.062 1 87.81 274 PRO A O 1
ATOM 2090 N N . ARG A 1 275 ? -15.508 6.008 24.5 1 90.31 275 ARG A N 1
ATOM 2091 C CA . ARG A 1 275 ? -14.945 5.18 23.438 1 90.31 275 ARG A CA 1
ATOM 2092 C C . ARG A 1 275 ? -13.422 5.203 23.469 1 90.31 275 ARG A C 1
ATOM 2094 O O . ARG A 1 275 ? -12.82 6.273 23.578 1 90.31 275 ARG A O 1
ATOM 2101 N N . PRO A 1 276 ? -12.836 4.039 23.344 1 89.38 276 PRO A N 1
ATOM 2102 C CA . PRO A 1 276 ? -11.375 3.994 23.359 1 89.38 276 PRO A CA 1
ATOM 2103 C C . PRO A 1 276 ? -10.742 4.754 22.203 1 89.38 276 PRO A C 1
ATOM 2105 O O . PRO A 1 276 ? -9.609 5.238 22.312 1 89.38 276 PRO A O 1
ATOM 2108 N N . GLU A 1 277 ? -11.422 4.848 21.125 1 90.31 277 GLU A N 1
ATOM 2109 C CA . GLU A 1 277 ? -10.922 5.508 19.922 1 90.31 277 GLU A CA 1
ATOM 2110 C C . GLU A 1 277 ? -10.664 6.992 20.172 1 90.31 277 GLU A C 1
ATOM 2112 O O . GLU A 1 277 ? -9.789 7.594 19.562 1 90.31 277 GLU A O 1
ATOM 2117 N N . LYS A 1 278 ? -11.438 7.57 21.047 1 85.75 278 LYS A N 1
ATOM 2118 C CA . LYS A 1 278 ? -11.219 8.977 21.406 1 85.75 278 LYS A CA 1
ATOM 2119 C C . LYS A 1 278 ? -9.828 9.188 21.984 1 85.75 278 LYS A C 1
ATOM 2121 O O . LYS A 1 278 ? -9.094 10.078 21.547 1 85.75 278 LYS A O 1
ATOM 2126 N N . ASN A 1 279 ? -9.508 8.344 22.953 1 83.12 279 ASN A N 1
ATOM 2127 C CA . ASN A 1 279 ? -8.203 8.453 23.594 1 83.12 279 ASN A CA 1
ATOM 2128 C C . ASN A 1 279 ? -7.07 8.156 22.609 1 83.12 279 ASN A C 1
ATOM 2130 O O . ASN A 1 279 ? -6.02 8.805 22.672 1 83.12 279 ASN A O 1
ATOM 2134 N N . LEU A 1 280 ? -7.352 7.199 21.828 1 88.06 280 LEU A N 1
ATOM 2135 C CA . LEU A 1 280 ? -6.352 6.848 20.828 1 88.06 280 LEU A CA 1
ATOM 2136 C C . LEU A 1 280 ? -6.117 8 19.859 1 88.06 280 LEU A C 1
ATOM 2138 O O . LEU A 1 280 ? -4.973 8.305 19.516 1 88.06 280 LEU A O 1
ATOM 2142 N N . PHE A 1 281 ? -7.156 8.625 19.406 1 86.56 281 PHE A N 1
ATOM 2143 C CA . PHE A 1 281 ? -7.074 9.758 18.484 1 86.56 281 PHE A CA 1
ATOM 2144 C C . PHE A 1 281 ? -6.344 10.922 19.141 1 86.56 281 PHE A C 1
ATOM 2146 O O . PHE A 1 281 ? -5.461 11.531 18.531 1 86.56 281 PHE A O 1
ATOM 2153 N N . ASN A 1 282 ? -6.656 11.195 20.297 1 77.5 282 ASN A N 1
ATOM 2154 C CA . ASN A 1 282 ? -6.031 12.305 21.016 1 77.5 282 ASN A CA 1
ATOM 2155 C C . ASN A 1 282 ? -4.535 12.07 21.219 1 77.5 282 ASN A C 1
ATOM 2157 O O . ASN A 1 282 ? -3.736 13 21.062 1 77.5 282 ASN A O 1
ATOM 2161 N N . LEU A 1 283 ? -4.242 10.859 21.547 1 81.44 283 LEU A N 1
ATOM 2162 C CA . LEU A 1 283 ? -2.834 10.523 21.719 1 81.44 283 LEU A CA 1
ATOM 2163 C C . LEU A 1 283 ? -2.086 10.633 20.406 1 81.44 283 LEU A C 1
ATOM 2165 O O . LEU A 1 283 ? -0.969 11.156 20.359 1 81.44 283 LEU A O 1
ATOM 2169 N N . ALA A 1 284 ? -2.689 10.188 19.359 1 84.62 284 ALA A N 1
ATOM 2170 C CA . ALA A 1 284 ? -2.078 10.219 18.031 1 84.62 284 ALA A CA 1
ATOM 2171 C C . ALA A 1 284 ? -1.8 11.656 17.594 1 84.62 284 ALA A C 1
ATOM 2173 O O . ALA A 1 284 ? -0.725 11.953 17.078 1 84.62 284 ALA A O 1
ATOM 2174 N N . ILE A 1 285 ? -2.729 12.477 17.766 1 74.81 285 ILE A N 1
ATOM 2175 C CA . ILE A 1 285 ? -2.605 13.859 17.312 1 74.81 285 ILE A CA 1
ATOM 2176 C C . ILE A 1 285 ? -1.534 14.578 18.125 1 74.81 285 ILE A C 1
ATOM 2178 O O . ILE A 1 285 ? -0.827 15.445 17.609 1 74.81 285 ILE A O 1
ATOM 2182 N N . SER A 1 286 ? -1.395 14.125 19.406 1 68 286 SER A N 1
ATOM 2183 C CA . SER A 1 286 ? -0.405 14.75 20.266 1 68 286 SER A CA 1
ATOM 2184 C C . SER A 1 286 ? 1.015 14.422 19.828 1 68 286 SER A C 1
ATOM 2186 O O . SER A 1 286 ? 1.956 15.156 20.141 1 68 286 SER A O 1
ATOM 2188 N N . GLY A 1 287 ? 1.095 13.281 19.109 1 62.5 287 GLY A N 1
ATOM 2189 C CA . GLY A 1 287 ? 2.406 12.836 18.656 1 62.5 287 GLY A CA 1
ATOM 2190 C C . GLY A 1 287 ? 2.805 13.406 17.312 1 62.5 287 GLY A C 1
ATOM 2191 O O . GLY A 1 287 ? 3.949 13.258 16.891 1 62.5 287 GLY A O 1
ATOM 2192 N N . GLN A 1 288 ? 1.802 13.898 16.672 1 57.84 288 GLN A N 1
ATOM 2193 C CA . GLN A 1 288 ? 2.102 14.398 15.336 1 57.84 288 GLN A CA 1
ATOM 2194 C C . GLN A 1 288 ? 3.182 15.477 15.383 1 57.84 288 GLN A C 1
ATOM 2196 O O . GLN A 1 288 ? 3.875 15.703 14.391 1 57.84 288 GLN A O 1
ATOM 2201 N N . VAL A 1 289 ? 3.361 15.891 16.531 1 51.56 289 VAL A N 1
ATOM 2202 C CA . VAL A 1 289 ? 4.324 16.969 16.672 1 51.56 289 VAL A CA 1
ATOM 2203 C C . VAL A 1 289 ? 5.746 16.422 16.547 1 51.56 289 VAL A C 1
ATOM 2205 O O . VAL A 1 289 ? 6.645 17.125 16.078 1 51.56 289 VAL A O 1
ATOM 2208 N N . ARG A 1 290 ? 5.781 15.047 16.812 1 55.88 290 ARG A N 1
ATOM 2209 C CA . ARG A 1 290 ? 7.098 14.43 16.656 1 55.88 290 ARG A CA 1
ATOM 2210 C C . ARG A 1 290 ? 7.352 14.023 15.211 1 55.88 290 ARG A C 1
ATOM 2212 O O . ARG A 1 290 ? 6.418 13.656 14.492 1 55.88 290 ARG A O 1
ATOM 2219 N N . GLY A 1 291 ? 8.242 14.977 14.578 1 56.91 291 GLY A N 1
ATOM 2220 C CA . GLY A 1 291 ? 8.602 14.852 13.172 1 56.91 291 GLY A CA 1
ATOM 2221 C C . GLY A 1 291 ? 8.578 16.172 12.43 1 56.91 291 GLY A C 1
ATOM 2222 O O . GLY A 1 291 ? 9.273 17.109 12.805 1 56.91 291 GLY A O 1
ATOM 2223 N N . THR A 1 292 ? 7.492 16.125 11.477 1 59.53 292 THR A N 1
ATOM 2224 C CA . THR A 1 292 ? 7.664 17.188 10.484 1 59.53 292 THR A CA 1
ATOM 2225 C C . THR A 1 292 ? 6.77 18.375 10.812 1 59.53 292 THR A C 1
ATOM 2227 O O . THR A 1 292 ? 6.805 19.391 10.117 1 59.53 292 THR A O 1
ATOM 2230 N N . GLU A 1 293 ? 6.129 18.406 12.016 1 68.19 293 GLU A N 1
ATOM 2231 C CA . GLU A 1 293 ? 5.234 19.531 12.234 1 68.19 293 GLU A CA 1
ATOM 2232 C C . GLU A 1 293 ? 5.957 20.672 12.938 1 68.19 293 GLU A C 1
ATOM 2234 O O . GLU A 1 293 ? 5.445 21.797 13 1 68.19 293 GLU A O 1
ATOM 2239 N N . LYS A 1 294 ? 7.164 20.406 13.305 1 80 294 LYS A N 1
ATOM 2240 C CA . LYS A 1 294 ? 7.973 21.453 13.914 1 80 294 LYS A CA 1
ATOM 2241 C C . LYS A 1 294 ? 8.234 22.594 12.922 1 80 294 LYS A C 1
ATOM 2243 O O . LYS A 1 294 ? 8.516 23.719 13.328 1 80 294 LYS A O 1
ATOM 2248 N N . TYR A 1 295 ? 8.031 22.281 11.75 1 88.75 295 TYR A N 1
ATOM 2249 C CA . TYR A 1 295 ? 8.469 23.25 10.75 1 88.75 295 TYR A CA 1
ATOM 2250 C C . TYR A 1 295 ? 7.441 24.375 10.586 1 88.75 295 TYR A C 1
ATOM 2252 O O . TYR A 1 295 ? 7.75 25.422 10.039 1 88.75 295 TYR A O 1
ATOM 2260 N N . CYS A 1 296 ? 6.191 24.125 11.07 1 90.88 296 CYS A N 1
ATOM 2261 C CA . CYS A 1 296 ? 5.258 25.234 11.117 1 90.88 296 CYS A CA 1
ATOM 2262 C C . CYS A 1 296 ? 5.707 26.281 12.133 1 90.88 296 CYS A C 1
ATOM 2264 O O . CYS A 1 296 ? 5.398 27.469 11.992 1 90.88 296 CYS A O 1
ATOM 2266 N N . VAL A 1 297 ? 6.445 25.828 13.141 1 91.38 297 VAL A N 1
ATOM 2267 C CA . VAL A 1 297 ? 6.977 26.719 14.164 1 91.38 297 VAL A CA 1
ATOM 2268 C C . VAL A 1 297 ? 8.234 27.406 13.648 1 91.38 297 VAL A C 1
ATOM 2270 O O . VAL A 1 297 ? 8.484 28.578 13.953 1 91.38 297 VAL A O 1
ATOM 2273 N N . LEU A 1 298 ? 8.898 26.703 12.75 1 90.06 298 LEU A N 1
ATOM 2274 C CA . LEU A 1 298 ? 10.234 27.156 12.375 1 90.06 298 LEU A CA 1
ATOM 2275 C C . LEU A 1 298 ? 10.195 27.938 11.07 1 90.06 298 LEU A C 1
ATOM 2277 O O . LEU A 1 298 ? 11.07 28.781 10.812 1 90.06 298 LEU A O 1
ATOM 2281 N N . ASP A 1 299 ? 9.203 27.703 10.25 1 93.06 299 ASP A N 1
ATOM 2282 C CA . ASP A 1 299 ? 9.305 28.203 8.883 1 93.06 299 ASP A CA 1
ATOM 2283 C C . ASP A 1 299 ? 8.414 29.422 8.672 1 93.06 299 ASP A C 1
ATOM 2285 O O . ASP A 1 299 ? 8.461 30.062 7.617 1 93.06 299 ASP A O 1
ATOM 2289 N N . PHE A 1 300 ? 7.555 29.75 9.547 1 95.69 300 PHE A N 1
ATOM 2290 C CA . PHE A 1 300 ? 6.883 31.047 9.594 1 95.69 300 PHE A CA 1
ATOM 2291 C C . PHE A 1 300 ? 7.617 32 10.516 1 95.69 300 PHE A C 1
ATOM 2293 O O . PHE A 1 300 ? 8.109 31.609 11.57 1 95.69 300 PHE A O 1
ATOM 2300 N N . PRO A 1 301 ? 7.684 33.344 10.195 1 96.5 301 PRO A N 1
ATOM 2301 C CA . PRO A 1 301 ? 8.453 34.281 11 1 96.5 301 PRO A CA 1
ATOM 2302 C C . PRO A 1 301 ? 7.688 34.781 12.219 1 96.5 301 PRO A C 1
ATOM 2304 O O . PRO A 1 301 ? 7.422 36 12.336 1 96.5 301 PRO A O 1
ATOM 2307 N N . TRP A 1 302 ? 7.512 33.906 13.125 1 97.25 302 TRP A N 1
ATOM 2308 C CA . TRP A 1 302 ? 6.801 34.219 14.359 1 97.25 302 TRP A CA 1
ATOM 2309 C C . TRP A 1 302 ? 7.527 35.312 15.141 1 97.25 302 TRP A C 1
ATOM 2311 O O . TRP A 1 302 ? 6.906 36.094 15.867 1 97.25 302 TRP A O 1
ATOM 2321 N N . GLU A 1 303 ? 8.82 35.375 14.992 1 95.56 303 GLU A N 1
ATOM 2322 C CA . GLU A 1 303 ? 9.656 36.312 15.727 1 95.56 303 GLU A CA 1
ATOM 2323 C C . GLU A 1 303 ? 9.375 37.75 15.305 1 95.56 303 GLU A C 1
ATOM 2325 O O . GLU A 1 303 ? 9.672 38.719 16.031 1 95.56 303 GLU A O 1
ATOM 2330 N N . ASP A 1 304 ? 8.836 37.875 14.148 1 96.62 304 ASP A N 1
ATOM 2331 C CA . ASP A 1 304 ? 8.555 39.188 13.625 1 96.62 304 ASP A CA 1
ATOM 2332 C C . ASP A 1 304 ? 7.297 39.781 14.25 1 96.62 304 ASP A C 1
ATOM 2334 O O . ASP A 1 304 ? 7.047 41 14.141 1 96.62 304 ASP A O 1
ATOM 2338 N N . LEU A 1 305 ? 6.461 38.969 14.906 1 97.62 305 LEU A N 1
ATOM 2339 C CA . LEU A 1 305 ? 5.277 39.469 15.586 1 97.62 305 LEU A CA 1
ATOM 2340 C C . LEU A 1 305 ? 5.664 40.281 16.812 1 97.62 305 LEU A C 1
ATOM 2342 O O . LEU A 1 305 ? 6.66 40 17.469 1 97.62 305 LEU A O 1
ATOM 2346 N N . PRO A 1 306 ? 4.898 41.312 17.125 1 96.56 306 PRO A N 1
ATOM 2347 C CA . PRO A 1 306 ? 5.219 42.156 18.281 1 96.56 306 PRO A CA 1
ATOM 2348 C C . PRO A 1 306 ? 5.145 41.375 19.609 1 96.56 306 PRO A C 1
ATOM 2350 O O . PRO A 1 306 ? 4.41 40.406 19.719 1 96.56 306 PRO A O 1
ATOM 2353 N N . ASN A 1 307 ? 5.879 41.906 20.578 1 96.5 307 ASN A N 1
ATOM 2354 C CA . ASN A 1 307 ? 5.781 41.344 21.922 1 96.5 307 ASN A CA 1
ATOM 2355 C C . ASN A 1 307 ? 4.355 41.438 22.453 1 96.5 307 ASN A C 1
ATOM 2357 O O . ASN A 1 307 ? 3.736 42.5 22.422 1 96.5 307 ASN A O 1
ATOM 2361 N N . GLY A 1 308 ? 3.906 40.344 22.875 1 96.12 308 GLY A N 1
ATOM 2362 C CA . GLY A 1 308 ? 2.564 40.312 23.438 1 96.12 308 GLY A CA 1
ATOM 2363 C C . GLY A 1 308 ? 1.491 40.062 22.391 1 96.12 308 GLY A C 1
ATOM 2364 O O . GLY A 1 308 ? 0.298 40.094 22.703 1 96.12 308 GLY A O 1
ATOM 2365 N N . ALA A 1 309 ? 1.94 39.844 21.156 1 98 309 ALA A N 1
ATOM 2366 C CA . ALA A 1 309 ? 0.965 39.5 20.125 1 98 309 ALA A CA 1
ATOM 2367 C C . ALA A 1 309 ? 0.156 38.281 20.5 1 98 309 ALA A C 1
ATOM 2369 O O . ALA A 1 309 ? 0.698 37.312 21.062 1 98 309 ALA A O 1
ATOM 2370 N N . THR A 1 310 ? -1.109 38.312 20.172 1 98.44 310 THR A N 1
ATOM 2371 C CA . THR A 1 310 ? -2.01 37.219 20.516 1 98.44 310 THR A CA 1
ATOM 2372 C C . THR A 1 310 ? -2.178 36.25 19.328 1 98.44 310 THR A C 1
ATOM 2374 O O . THR A 1 310 ? -2.523 36.688 18.219 1 98.44 310 THR A O 1
ATOM 2377 N N . VAL A 1 311 ? -1.879 35 19.531 1 98.75 311 VAL A N 1
ATOM 2378 C CA . VAL A 1 311 ? -2.133 33.938 18.578 1 98.75 311 VAL A CA 1
ATOM 2379 C C . VAL A 1 311 ? -3.26 33.031 19.094 1 98.75 311 VAL A C 1
ATOM 2381 O O . VAL A 1 311 ? -3.154 32.469 20.188 1 98.75 311 VAL A O 1
ATOM 2384 N N . VAL A 1 312 ? -4.344 32.969 18.359 1 98.81 312 VAL A N 1
ATOM 2385 C CA . VAL A 1 312 ? -5.477 32.125 18.719 1 98.81 312 VAL A CA 1
ATOM 2386 C C . VAL A 1 312 ? -5.418 30.828 17.906 1 98.81 312 VAL A C 1
ATOM 2388 O O . VAL A 1 312 ? -5.551 30.828 16.688 1 98.81 312 VAL A O 1
ATOM 2391 N N . ASP A 1 313 ? -5.172 29.734 18.594 1 98.19 313 ASP A N 1
ATOM 2392 C CA . ASP A 1 313 ? -5.227 28.406 17.984 1 98.19 313 ASP A CA 1
ATOM 2393 C C . ASP A 1 313 ? -6.656 27.875 17.969 1 98.19 313 ASP A C 1
ATOM 2395 O O . ASP A 1 313 ? -7.109 27.25 18.922 1 98.19 313 ASP A O 1
ATOM 2399 N N . VAL A 1 314 ? -7.324 28.109 16.812 1 98.31 314 VAL A N 1
ATOM 2400 C CA . VAL A 1 314 ? -8.719 27.719 16.641 1 98.31 314 VAL A CA 1
ATOM 2401 C C . VAL A 1 314 ? -8.828 26.219 16.375 1 98.31 314 VAL A C 1
ATOM 2403 O O . VAL A 1 314 ? -8.289 25.719 15.398 1 98.31 314 VAL A O 1
ATOM 2406 N N . GLY A 1 315 ? -9.531 25.516 17.234 1 94.94 315 GLY A N 1
ATOM 2407 C CA . GLY A 1 315 ? -9.539 24.062 17.156 1 94.94 315 GLY A CA 1
ATOM 2408 C C . GLY A 1 315 ? -8.211 23.438 17.531 1 94.94 315 GLY A C 1
ATOM 2409 O O . GLY A 1 315 ? -7.77 22.484 16.875 1 94.94 315 GLY A O 1
ATOM 2410 N N . GLY A 1 316 ? -7.574 23.922 18.531 1 92.38 316 GLY A N 1
ATOM 2411 C CA . GLY A 1 316 ? -6.188 23.594 18.828 1 92.38 316 GLY A CA 1
ATOM 2412 C C . GLY A 1 316 ? -6.031 22.344 19.672 1 92.38 316 GLY A C 1
ATOM 2413 O O . GLY A 1 316 ? -4.914 21.938 20 1 92.38 316 GLY A O 1
ATOM 2414 N N . GLY A 1 317 ? -7.145 21.672 19.969 1 89.12 317 GLY A N 1
ATOM 2415 C CA . GLY A 1 317 ? -7.07 20.453 20.781 1 89.12 317 GLY A CA 1
ATOM 2416 C C . GLY A 1 317 ? -6.531 20.703 22.172 1 89.12 317 GLY A C 1
ATOM 2417 O O . GLY A 1 317 ? -6.977 21.625 22.859 1 89.12 317 GLY A O 1
ATOM 2418 N N . ILE A 1 318 ? -5.598 19.891 22.578 1 86.19 318 ILE A N 1
ATOM 2419 C CA . ILE A 1 318 ? -5.051 20.016 23.922 1 86.19 318 ILE A CA 1
ATOM 2420 C C . ILE A 1 318 ? -3.932 21.047 23.938 1 86.19 318 ILE A C 1
ATOM 2422 O O . ILE A 1 318 ? -3.297 21.281 24.969 1 86.19 318 ILE A O 1
ATOM 2426 N N . GLY A 1 319 ? -3.652 21.594 22.75 1 89.94 319 GLY A N 1
ATOM 2427 C CA . GLY A 1 319 ? -2.727 22.719 22.688 1 89.94 319 GLY A CA 1
ATOM 2428 C C . GLY A 1 319 ? -1.292 22.297 22.438 1 89.94 319 GLY A C 1
ATOM 2429 O O . GLY A 1 319 ? -0.355 23 22.797 1 89.94 319 GLY A O 1
ATOM 2430 N N . SER A 1 320 ? -1.089 21.141 21.812 1 84.5 320 SER A N 1
ATOM 2431 C CA . SER A 1 320 ? 0.259 20.609 21.594 1 84.5 320 SER A CA 1
ATOM 2432 C C . SER A 1 320 ? 1.085 21.562 20.734 1 84.5 320 SER A C 1
ATOM 2434 O O . SER A 1 320 ? 2.273 21.766 20.984 1 84.5 320 SER A O 1
ATOM 2436 N N . PHE A 1 321 ? 0.488 22.078 19.703 1 89.12 321 PHE A N 1
ATOM 2437 C CA . PHE A 1 321 ? 1.206 23.016 18.875 1 89.12 321 PHE A CA 1
ATOM 2438 C C . PHE A 1 321 ? 1.629 24.25 19.672 1 89.12 321 PHE A C 1
ATOM 2440 O O . PHE A 1 321 ? 2.764 24.703 19.562 1 89.12 321 PHE A O 1
ATOM 2447 N N . CYS A 1 322 ? 0.738 24.766 20.438 1 92.44 322 CYS A N 1
ATOM 2448 C CA . CYS A 1 322 ? 1 25.969 21.234 1 92.44 322 CYS A CA 1
ATOM 2449 C C . CYS A 1 322 ? 2.086 25.703 22.266 1 92.44 322 CYS A C 1
ATOM 2451 O O . CYS A 1 322 ? 2.838 26.609 22.625 1 92.44 322 CYS A O 1
ATOM 2453 N N . MET A 1 323 ? 2.139 24.484 22.734 1 88.56 323 MET A N 1
ATOM 2454 C CA . MET A 1 323 ? 3.234 24.156 23.641 1 88.56 323 MET A CA 1
ATOM 2455 C C . MET A 1 323 ? 4.582 24.344 22.953 1 88.56 323 MET A C 1
ATOM 2457 O O . MET A 1 323 ? 5.512 24.891 23.547 1 88.56 323 MET A O 1
ATOM 2461 N N . GLN A 1 324 ? 4.68 23.922 21.688 1 87 324 GLN A N 1
ATOM 2462 C CA . GLN A 1 324 ? 5.91 24.078 20.922 1 87 324 GLN A CA 1
ATOM 2463 C C . GLN A 1 324 ? 6.164 25.547 20.594 1 87 324 GLN A C 1
ATOM 2465 O O . GLN A 1 324 ? 7.297 26.031 20.688 1 87 324 GLN A O 1
ATOM 2470 N N . LEU A 1 325 ? 5.102 26.203 20.234 1 92.5 325 LEU A N 1
ATOM 2471 C CA . LEU A 1 325 ? 5.238 27.609 19.875 1 92.5 325 LEU A CA 1
ATOM 2472 C C . LEU A 1 325 ? 5.691 28.438 21.078 1 92.5 325 LEU A C 1
ATOM 2474 O O . LEU A 1 325 ? 6.535 29.328 20.953 1 92.5 325 LEU A O 1
ATOM 2478 N N . HIS A 1 326 ? 5.148 28.109 22.234 1 92.38 326 HIS A N 1
ATOM 2479 C CA . HIS A 1 326 ? 5.52 28.812 23.469 1 92.38 326 HIS A CA 1
ATOM 2480 C C . HIS A 1 326 ? 6.988 28.594 23.797 1 92.38 326 HIS A C 1
ATOM 2482 O O . HIS A 1 326 ? 7.672 29.516 24.25 1 92.38 326 HIS A O 1
ATOM 2488 N N . ALA A 1 327 ? 7.414 27.406 23.578 1 87.19 327 ALA A N 1
ATOM 2489 C CA . ALA A 1 327 ? 8.797 27.062 23.875 1 87.19 327 ALA A CA 1
ATOM 2490 C C . ALA A 1 327 ? 9.766 27.844 22.984 1 87.19 327 ALA A C 1
ATOM 2492 O O . ALA A 1 327 ? 10.859 28.203 23.422 1 87.19 327 ALA A O 1
ATOM 2493 N N . HIS A 1 328 ? 9.398 28.172 21.812 1 90.06 328 HIS A N 1
ATOM 2494 C CA . HIS A 1 328 ? 10.281 28.828 20.844 1 90.06 328 HIS A CA 1
ATOM 2495 C C . HIS A 1 328 ? 10.047 30.344 20.828 1 90.06 328 HIS A C 1
ATOM 2497 O O . HIS A 1 328 ? 10.961 31.109 20.5 1 90.06 328 HIS A O 1
ATOM 2503 N N . HIS A 1 329 ? 8.836 30.719 21.172 1 94.12 329 HIS A N 1
ATOM 2504 C CA . HIS A 1 329 ? 8.445 32.125 21.094 1 94.12 329 HIS A CA 1
ATOM 2505 C C . HIS A 1 329 ? 7.652 32.562 22.328 1 94.12 329 HIS A C 1
ATOM 2507 O O . HIS A 1 329 ? 6.465 32.875 22.219 1 94.12 329 HIS A O 1
ATOM 2513 N N . ALA A 1 330 ? 8.344 32.781 23.359 1 92.56 330 ALA A N 1
ATOM 2514 C CA . ALA A 1 330 ? 7.738 33.031 24.672 1 92.56 330 ALA A CA 1
ATOM 2515 C C . ALA A 1 330 ? 7.121 34.406 24.719 1 92.56 330 ALA A C 1
ATOM 2517 O O . ALA A 1 330 ? 6.336 34.719 25.625 1 92.56 330 ALA A O 1
ATOM 2518 N N . HIS A 1 331 ? 7.457 35.25 23.781 1 95 331 HIS A N 1
ATOM 2519 C CA . HIS A 1 331 ? 6.965 36.625 23.797 1 95 331 HIS A CA 1
ATOM 2520 C C . HIS A 1 331 ? 5.508 36.688 23.344 1 95 331 HIS A C 1
ATOM 2522 O O . HIS A 1 331 ? 4.852 37.719 23.5 1 95 331 HIS A O 1
ATOM 2528 N N . LEU A 1 332 ? 4.941 35.531 22.844 1 97.5 332 LEU A N 1
ATOM 2529 C CA . LEU A 1 332 ? 3.584 35.5 22.312 1 97.5 332 LEU A CA 1
ATOM 2530 C C . LEU A 1 332 ? 2.576 35.156 23.406 1 97.5 332 LEU A C 1
ATOM 2532 O O . LEU A 1 332 ? 2.908 34.469 24.359 1 97.5 332 LEU A O 1
ATOM 2536 N N . ASN A 1 333 ? 1.435 35.75 23.328 1 97.81 333 ASN A N 1
ATOM 2537 C CA . ASN A 1 333 ? 0.27 35.312 24.078 1 97.81 333 ASN A CA 1
ATOM 2538 C C . ASN A 1 333 ? -0.552 34.281 23.312 1 97.81 333 ASN A C 1
ATOM 2540 O O . ASN A 1 333 ? -0.979 34.562 22.188 1 97.81 333 ASN A O 1
ATOM 2544 N N . LEU A 1 334 ? -0.767 33.156 23.891 1 98.31 334 LEU A N 1
ATOM 2545 C CA . LEU A 1 334 ? -1.399 32.062 23.156 1 98.31 334 LEU A CA 1
ATOM 2546 C C . LEU A 1 334 ? -2.777 31.75 23.734 1 98.31 334 LEU A C 1
ATOM 2548 O O . LEU A 1 334 ? -2.953 31.734 24.953 1 98.31 334 LEU A O 1
ATOM 2552 N N . VAL A 1 335 ? -3.758 31.609 22.891 1 98.56 335 VAL A N 1
ATOM 2553 C CA . VAL A 1 335 ? -5.102 31.156 23.25 1 98.56 335 VAL A CA 1
ATOM 2554 C C . VAL A 1 335 ? -5.426 29.859 22.5 1 98.56 335 VAL A C 1
ATOM 2556 O O . VAL A 1 335 ? -5.398 29.828 21.281 1 98.56 335 VAL A O 1
ATOM 2559 N N . VAL A 1 336 ? -5.676 28.812 23.266 1 97.81 336 VAL A N 1
ATOM 2560 C CA . VAL A 1 336 ? -6.074 27.547 22.672 1 97.81 336 VAL A CA 1
ATOM 2561 C C . VAL A 1 336 ? -7.59 27.375 22.797 1 97.81 336 VAL A C 1
ATOM 2563 O O . VAL A 1 336 ? -8.141 27.422 23.891 1 97.81 336 VAL A O 1
ATOM 2566 N N . GLN A 1 337 ? -8.242 27.141 21.641 1 98.12 337 GLN A N 1
ATOM 2567 C CA . GLN A 1 337 ? -9.688 27 21.625 1 98.12 337 GLN A CA 1
ATOM 2568 C C . GLN A 1 337 ? -10.094 25.625 21.109 1 98.12 337 GLN A C 1
ATOM 2570 O O . GLN A 1 337 ? -9.516 25.125 20.141 1 98.12 337 GLN A O 1
ATOM 2575 N N . ASP A 1 338 ? -11.008 25 21.719 1 94.44 338 ASP A N 1
ATOM 2576 C CA . ASP A 1 338 ? -11.641 23.75 21.281 1 94.44 338 ASP A CA 1
ATOM 2577 C C . ASP A 1 338 ? -12.93 23.484 22.062 1 94.44 338 ASP A C 1
ATOM 2579 O O . ASP A 1 338 ? -13.391 24.344 22.812 1 94.44 338 ASP A O 1
ATOM 2583 N N . LYS A 1 339 ? -13.539 22.375 21.812 1 91.12 339 LYS A N 1
ATOM 2584 C CA . LYS A 1 339 ? -14.734 21.984 22.562 1 91.12 339 LYS A CA 1
ATOM 2585 C C . LYS A 1 339 ? -14.43 21.875 24.062 1 91.12 339 LYS A C 1
ATOM 2587 O O . LYS A 1 339 ? -13.289 21.609 24.453 1 91.12 339 LYS A O 1
ATOM 2592 N N . PRO A 1 340 ? -15.438 21.984 24.938 1 92.12 340 PRO A N 1
ATOM 2593 C CA . PRO A 1 340 ? -15.242 22.047 26.391 1 92.12 340 PRO A CA 1
ATOM 2594 C C . PRO A 1 340 ? -14.508 20.828 26.953 1 92.12 340 PRO A C 1
ATOM 2596 O O . PRO A 1 340 ? -13.586 20.984 27.75 1 92.12 340 PRO A O 1
ATOM 2599 N N . HIS A 1 341 ? -14.906 19.688 26.516 1 83.62 341 HIS A N 1
ATOM 2600 C CA . HIS A 1 341 ? -14.297 18.484 27.047 1 83.62 341 HIS A CA 1
ATOM 2601 C C . HIS A 1 341 ? -12.828 18.375 26.656 1 83.62 341 HIS A C 1
ATOM 2603 O O . HIS A 1 341 ? -12.016 17.844 27.406 1 83.62 341 HIS A O 1
ATOM 2609 N N . VAL A 1 342 ? -12.445 18.859 25.516 1 85.75 342 VAL A N 1
ATOM 2610 C CA . VAL A 1 342 ? -11.062 18.844 25.031 1 85.75 342 VAL A CA 1
ATOM 2611 C C . VAL A 1 342 ? -10.234 19.844 25.828 1 85.75 342 VAL A C 1
ATOM 2613 O O . VAL A 1 342 ? -9.094 19.547 26.219 1 85.75 342 VAL A O 1
ATOM 2616 N N . ILE A 1 343 ? -10.781 20.969 26.125 1 92.19 343 ILE A N 1
ATOM 2617 C CA . ILE A 1 343 ? -10.109 22.031 26.875 1 92.19 343 ILE A CA 1
ATOM 2618 C C . ILE A 1 343 ? -9.797 21.531 28.281 1 92.19 343 ILE A C 1
ATOM 2620 O O . ILE A 1 343 ? -8.719 21.812 28.812 1 92.19 343 ILE A O 1
ATOM 2624 N N . GLN A 1 344 ? -10.727 20.812 28.859 1 89.75 344 GLN A N 1
ATOM 2625 C CA . GLN A 1 344 ? -10.5 20.266 30.188 1 89.75 344 GLN A CA 1
ATOM 2626 C C . GLN A 1 344 ? -9.289 19.344 30.203 1 89.75 344 GLN A C 1
ATOM 2628 O O . GLN A 1 344 ? -8.469 19.406 31.125 1 89.75 344 GLN A O 1
ATOM 2633 N N . GLN A 1 345 ? -9.188 18.562 29.188 1 83.38 345 GLN A N 1
ATOM 2634 C CA . GLN A 1 345 ? -8.039 17.672 29.078 1 83.38 345 GLN A CA 1
ATOM 2635 C C . GLN A 1 345 ? -6.75 18.453 28.875 1 83.38 345 GLN A C 1
ATOM 2637 O O . GLN A 1 345 ? -5.711 18.109 29.438 1 83.38 345 GLN A O 1
ATOM 2642 N N . GLY A 1 346 ? -6.801 19.453 28.062 1 88.88 346 GLY A N 1
ATOM 2643 C CA . GLY A 1 346 ? -5.641 20.297 27.812 1 88.88 346 GLY A CA 1
ATOM 2644 C C . GLY A 1 346 ? -5.152 21.016 29.062 1 88.88 346 GLY A C 1
ATOM 2645 O O . GLY A 1 346 ? -3.949 21.078 29.312 1 88.88 346 GLY A O 1
ATOM 2646 N N . LEU A 1 347 ? -6.09 21.5 29.812 1 92.69 347 LEU A N 1
ATOM 2647 C CA . LEU A 1 347 ? -5.742 22.219 31.031 1 92.69 347 LEU A CA 1
ATOM 2648 C C . LEU A 1 347 ? -4.969 21.328 31.984 1 92.69 347 LEU A C 1
ATOM 2650 O O . LEU A 1 347 ? -3.99 21.766 32.594 1 92.69 347 LEU A O 1
ATOM 2654 N N . ALA A 1 348 ? -5.418 20.125 32.062 1 88.56 348 ALA A N 1
ATOM 2655 C CA . ALA A 1 348 ? -4.734 19.172 32.938 1 88.56 348 ALA A CA 1
ATOM 2656 C C . ALA A 1 348 ? -3.295 18.938 32.469 1 88.56 348 ALA A C 1
ATOM 2658 O O . ALA A 1 348 ? -2.377 18.891 33.312 1 88.56 348 ALA A O 1
ATOM 2659 N N . LEU A 1 349 ? -3.131 18.844 31.25 1 84.75 349 LEU A N 1
ATOM 2660 C CA . LEU A 1 349 ? -1.806 18.609 30.688 1 84.75 349 LEU A CA 1
ATOM 2661 C C . LEU A 1 349 ? -0.915 19.844 30.859 1 84.75 349 LEU A C 1
ATOM 2663 O O . LEU A 1 349 ? 0.26 19.719 31.203 1 84.75 349 LEU A O 1
ATOM 2667 N N . TRP A 1 350 ? -1.405 21.031 30.609 1 90.44 350 TRP A N 1
ATOM 2668 C CA . TRP A 1 350 ? -0.641 22.266 30.719 1 90.44 350 TRP A CA 1
ATOM 2669 C C . TRP A 1 350 ? -0.262 22.547 32.156 1 90.44 350 TRP A C 1
ATOM 2671 O O . TRP A 1 350 ? 0.816 23.078 32.438 1 90.44 350 TRP A O 1
ATOM 2681 N N . LYS A 1 351 ? -1.095 22.156 33.094 1 91.75 351 LYS A N 1
ATOM 2682 C CA . LYS A 1 351 ? -0.802 22.328 34.5 1 91.75 351 LYS A CA 1
ATOM 2683 C C . LYS A 1 351 ? 0.391 21.469 34.938 1 91.75 351 LYS A C 1
ATOM 2685 O O . LYS A 1 351 ? 1.189 21.891 35.781 1 91.75 351 LYS A O 1
ATOM 2690 N N . THR A 1 352 ? 0.448 20.391 34.312 1 88.06 352 THR A N 1
ATOM 2691 C CA . THR A 1 352 ? 1.517 19.453 34.656 1 88.06 352 THR A CA 1
ATOM 2692 C C . THR A 1 352 ? 2.811 19.828 33.938 1 88.06 352 THR A C 1
ATOM 2694 O O . THR A 1 352 ? 3.889 19.797 34.531 1 88.06 352 THR A O 1
ATOM 2697 N N . LYS A 1 353 ? 2.75 20.25 32.719 1 82.94 353 LYS A N 1
ATOM 2698 C CA . LYS A 1 353 ? 3.947 20.359 31.875 1 82.94 353 LYS A CA 1
ATOM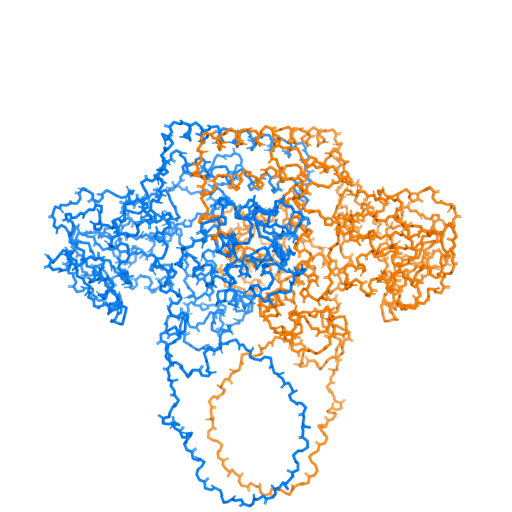 2699 C C . LYS A 1 353 ? 4.391 21.812 31.75 1 82.94 353 LYS A C 1
ATOM 2701 O O . LYS A 1 353 ? 5.574 22.094 31.547 1 82.94 353 LYS A O 1
ATOM 2706 N N . HIS A 1 354 ? 3.461 22.75 31.703 1 88.5 354 HIS A N 1
ATOM 2707 C CA . HIS A 1 354 ? 3.756 24.156 31.469 1 88.5 354 HIS A CA 1
ATOM 2708 C C . HIS A 1 354 ? 2.984 25.062 32.438 1 88.5 354 HIS A C 1
ATOM 2710 O O . HIS A 1 354 ? 2.346 26.031 32 1 88.5 354 HIS A O 1
ATOM 2716 N N . HIS A 1 355 ? 3.094 24.75 33.656 1 89 355 HIS A N 1
ATOM 2717 C CA . HIS A 1 355 ? 2.326 25.438 34.688 1 89 355 HIS A CA 1
ATOM 2718 C C . HIS A 1 355 ? 2.594 26.938 34.656 1 89 355 HIS A C 1
ATOM 2720 O O . HIS A 1 355 ? 1.668 27.734 34.812 1 89 355 HIS A O 1
ATOM 2726 N N . SER A 1 356 ? 3.746 27.344 34.5 1 90.69 356 SER A N 1
ATOM 2727 C CA . SER A 1 356 ? 4.129 28.75 34.562 1 90.69 356 SER A CA 1
ATOM 2728 C C . SER A 1 356 ? 3.457 29.547 33.438 1 90.69 356 SER A C 1
ATOM 2730 O O . SER A 1 356 ? 3.064 30.703 33.656 1 90.69 356 SER A O 1
ATOM 2732 N N . ALA A 1 357 ? 3.291 28.922 32.281 1 91.44 357 ALA A N 1
ATOM 2733 C CA . ALA A 1 357 ? 2.664 29.609 31.172 1 91.44 357 ALA A CA 1
ATOM 2734 C C . ALA A 1 357 ? 1.212 29.953 31.469 1 91.44 357 ALA A C 1
ATOM 2736 O O . ALA A 1 357 ? 0.718 31 31.062 1 91.44 357 ALA A O 1
ATOM 2737 N N . LEU A 1 358 ? 0.585 29.125 32.219 1 92.25 358 LEU A N 1
ATOM 2738 C CA . LEU A 1 358 ? -0.805 29.344 32.625 1 92.25 358 LEU A CA 1
ATOM 2739 C C . LEU A 1 358 ? -0.909 30.422 33.688 1 92.25 358 LEU A C 1
ATOM 2741 O O . LEU A 1 358 ? -1.735 31.328 33.594 1 92.25 358 LEU A O 1
ATOM 2745 N N . VAL A 1 359 ? 0.004 30.359 34.656 1 90.94 359 VAL A N 1
ATOM 2746 C CA . VAL A 1 359 ? -0.038 31.25 35.812 1 90.94 359 VAL A CA 1
ATOM 2747 C C . VAL A 1 359 ? 0.346 32.656 35.406 1 90.94 359 VAL A C 1
ATOM 2749 O O . VAL A 1 359 ? -0.221 33.656 35.875 1 90.94 359 VAL A O 1
ATOM 2752 N N . GLU A 1 360 ? 1.277 32.75 34.5 1 92.56 360 GLU A N 1
ATOM 2753 C CA . GLU A 1 360 ? 1.752 34.031 34.031 1 92.56 360 GLU A CA 1
ATOM 2754 C C . GLU A 1 360 ? 0.779 34.656 33.031 1 92.56 360 GLU A C 1
ATOM 2756 O O . GLU A 1 360 ? 0.916 35.812 32.688 1 92.56 360 GLU A O 1
ATOM 2761 N N . GLY A 1 361 ? -0.168 33.844 32.625 1 92.56 361 GLY A N 1
ATOM 2762 C CA . GLY A 1 361 ? -1.193 34.375 31.734 1 92.56 361 GLY A CA 1
ATOM 2763 C C . GLY A 1 361 ? -0.749 34.406 30.281 1 92.56 361 GLY A C 1
ATOM 2764 O O . GLY A 1 361 ? -1.344 35.125 29.469 1 92.56 361 GLY A O 1
ATOM 2765 N N . ARG A 1 362 ? 0.267 33.781 29.984 1 95 362 ARG A N 1
ATOM 2766 C CA . ARG A 1 362 ? 0.788 33.75 28.609 1 95 362 ARG A CA 1
ATOM 2767 C C . ARG A 1 362 ? -0.014 32.812 27.734 1 95 362 ARG A C 1
ATOM 2769 O O . ARG A 1 362 ? -0.033 32.938 26.516 1 95 362 ARG A O 1
ATOM 2776 N N . VAL A 1 363 ? -0.677 31.797 28.375 1 96.88 363 VAL A N 1
ATOM 2777 C CA . VAL A 1 363 ? -1.487 30.828 27.656 1 96.88 363 VAL A CA 1
ATOM 2778 C C . VAL A 1 363 ? -2.863 30.719 28.312 1 96.88 363 VAL A C 1
ATOM 2780 O O . VAL A 1 363 ? -2.975 30.656 29.531 1 96.88 363 VAL A O 1
ATOM 2783 N N . HIS A 1 364 ? -3.859 30.719 27.547 1 97 364 HIS A N 1
ATOM 2784 C CA . HIS A 1 364 ? -5.238 30.516 27.984 1 97 364 HIS A CA 1
ATOM 2785 C C . HIS A 1 364 ? -5.926 29.438 27.141 1 97 364 HIS A C 1
ATOM 2787 O O . HIS A 1 364 ? -5.836 29.453 25.922 1 97 364 HIS A O 1
ATOM 2793 N N . LEU A 1 365 ? -6.488 28.516 27.781 1 97.56 365 LEU A N 1
ATOM 2794 C CA . LEU A 1 365 ? -7.324 27.531 27.094 1 97.56 365 LEU A CA 1
ATOM 2795 C C . LEU A 1 365 ? -8.805 27.828 27.312 1 97.56 365 LEU A C 1
ATOM 2797 O O . LEU A 1 365 ? -9.25 27.938 28.469 1 97.56 365 LEU A O 1
ATOM 2801 N N . THR A 1 366 ? -9.555 28.031 26.328 1 96.81 366 THR A N 1
ATOM 2802 C CA . THR A 1 366 ? -10.953 28.422 26.453 1 96.81 366 THR A CA 1
ATOM 2803 C C . THR A 1 366 ? -11.828 27.609 25.5 1 96.81 366 THR A C 1
ATOM 2805 O O . THR A 1 366 ? -11.422 27.328 24.375 1 96.81 366 THR A O 1
ATOM 2808 N N . PRO A 1 367 ? -13.031 27.188 25.891 1 97.25 367 PRO A N 1
ATOM 2809 C CA . PRO A 1 367 ? -13.953 26.5 24.984 1 97.25 367 PRO A CA 1
ATOM 2810 C C . PRO A 1 367 ? -14.469 27.422 23.875 1 97.25 367 PRO A C 1
ATOM 2812 O O . PRO A 1 367 ? -14.727 28.609 24.109 1 97.25 367 PRO A O 1
ATOM 2815 N N . HIS A 1 368 ? -14.578 26.922 22.672 1 97.62 368 HIS A N 1
ATOM 2816 C CA . HIS A 1 368 ? -15.125 27.672 21.547 1 97.62 368 HIS A CA 1
ATOM 2817 C C . HIS A 1 368 ? -15.555 26.734 20.422 1 97.62 368 HIS A C 1
ATOM 2819 O O . HIS A 1 368 ? -14.875 25.734 20.156 1 97.62 368 HIS A O 1
ATOM 2825 N N . ASP A 1 369 ? -16.688 27.031 19.844 1 96.31 369 ASP A N 1
ATOM 2826 C CA . ASP A 1 369 ? -17.156 26.422 18.609 1 96.31 369 ASP A CA 1
ATOM 2827 C C . ASP A 1 369 ? -16.797 27.281 17.406 1 96.31 369 ASP A C 1
ATOM 2829 O O . ASP A 1 369 ? -17.359 28.359 17.234 1 96.31 369 ASP A O 1
ATOM 2833 N N . PHE A 1 370 ? -15.945 26.797 16.516 1 97.56 370 PHE A N 1
ATOM 2834 C CA . PHE A 1 370 ? -15.398 27.641 15.453 1 97.56 370 PHE A CA 1
ATOM 2835 C C . PHE A 1 370 ? -16.453 27.922 14.383 1 97.56 370 PHE A C 1
ATOM 2837 O O . PHE A 1 370 ? -16.188 28.656 13.43 1 97.56 370 PHE A O 1
ATOM 2844 N N . PHE A 1 371 ? -17.672 27.422 14.508 1 97.06 371 PHE A N 1
ATOM 2845 C CA . PHE A 1 371 ? -18.797 27.797 13.641 1 97.06 371 PHE A CA 1
ATOM 2846 C C . PHE A 1 371 ? -19.484 29.031 14.172 1 97.06 371 PHE A C 1
ATOM 2848 O O . PHE A 1 371 ? -20.453 29.516 13.57 1 97.06 371 PHE A O 1
ATOM 2855 N N . LYS A 1 372 ? -19.016 29.531 15.242 1 97.88 372 LYS A N 1
ATOM 2856 C CA . LYS A 1 372 ? -19.484 30.781 15.82 1 97.88 372 LYS A CA 1
ATOM 2857 C C . LYS A 1 372 ? -18.406 31.859 15.781 1 97.88 372 LYS A C 1
ATOM 2859 O O . LYS A 1 372 ? -17.219 31.547 15.625 1 97.88 372 LYS A O 1
ATOM 2864 N N . LYS A 1 373 ? -18.891 33.062 15.945 1 98.06 373 LYS A N 1
ATOM 2865 C CA . LYS A 1 373 ? -17.938 34.156 15.984 1 98.06 373 LYS A CA 1
ATOM 2866 C C . LYS A 1 373 ? -16.906 33.938 17.094 1 98.06 373 LYS A C 1
ATOM 2868 O O . LYS A 1 373 ? -17.266 33.562 18.203 1 98.06 373 LYS A O 1
ATOM 2873 N N . ASN A 1 374 ? -15.703 34.125 16.703 1 98.5 374 ASN A N 1
ATOM 2874 C CA . ASN A 1 374 ? -14.648 33.938 17.672 1 98.5 374 ASN A CA 1
ATOM 2875 C C . ASN A 1 374 ? -14.688 34.969 18.781 1 98.5 374 ASN A C 1
ATOM 2877 O O . ASN A 1 374 ? -14.766 36.188 18.5 1 98.5 374 ASN A O 1
ATOM 2881 N N . PRO A 1 375 ? -14.609 34.562 20.031 1 98 375 PRO A N 1
ATOM 2882 C CA . PRO A 1 375 ? -14.711 35.531 21.141 1 98 375 PRO A CA 1
ATOM 2883 C C . PRO A 1 375 ? -13.469 36.406 21.266 1 98 375 PRO A C 1
ATOM 2885 O O . PRO A 1 375 ? -13.516 37.438 21.922 1 98 375 PRO A O 1
ATOM 2888 N N . VAL A 1 376 ? -12.359 35.969 20.797 1 98.44 376 VAL A N 1
ATOM 2889 C CA . VAL A 1 376 ? -11.164 36.812 20.797 1 98.44 376 VAL A CA 1
ATOM 2890 C C . VAL A 1 376 ? -11.156 37.688 19.547 1 98.44 376 VAL A C 1
ATOM 2892 O O . VAL A 1 376 ? -10.82 37.219 18.453 1 98.44 376 VAL A O 1
ATOM 2895 N N . VAL A 1 377 ? -11.406 38.906 19.781 1 98.25 377 VAL A N 1
ATOM 2896 C CA . VAL A 1 377 ? -11.531 39.844 18.656 1 98.25 377 VAL A CA 1
ATOM 2897 C C . VAL A 1 377 ? -10.219 40.594 18.469 1 98.25 377 VAL A C 1
ATOM 2899 O O . VAL A 1 377 ? -9.586 41.031 19.438 1 98.25 377 VAL A O 1
ATOM 2902 N N . GLY A 1 378 ? -9.781 40.625 17.234 1 98.12 378 GLY A N 1
ATOM 2903 C CA . GLY A 1 378 ? -8.648 41.469 16.859 1 98.12 378 GLY A CA 1
ATOM 2904 C C . GLY A 1 378 ? -7.309 40.844 17.188 1 98.12 378 GLY A C 1
ATOM 2905 O O . GLY A 1 378 ? -6.324 41.562 17.406 1 98.12 378 GLY A O 1
ATOM 2906 N N . ALA A 1 379 ? -7.227 39.531 17.312 1 98.44 379 ALA A N 1
ATOM 2907 C CA . ALA A 1 379 ? -5.938 38.875 17.5 1 98.44 379 ALA A CA 1
ATOM 2908 C C . ALA A 1 379 ? -5.016 39.125 16.312 1 98.44 379 ALA A C 1
ATOM 2910 O O . ALA A 1 379 ? -5.48 39.344 15.195 1 98.44 379 ALA A O 1
ATOM 2911 N N . GLU A 1 380 ? -3.666 39.094 16.547 1 98.44 380 GLU A N 1
ATOM 2912 C CA . GLU A 1 380 ? -2.715 39.25 15.445 1 98.44 380 GLU A CA 1
ATOM 2913 C C . GLU A 1 380 ? -2.781 38.031 14.492 1 98.44 380 GLU A C 1
ATOM 2915 O O . GLU A 1 380 ? -2.672 38.219 13.281 1 98.44 380 GLU A O 1
ATOM 2920 N N . ILE A 1 381 ? -2.943 36.844 15.07 1 98.75 381 ILE A N 1
ATOM 2921 C CA . ILE A 1 381 ? -2.986 35.625 14.258 1 98.75 381 ILE A CA 1
ATOM 2922 C C . ILE A 1 381 ? -4.129 34.719 14.727 1 98.75 381 ILE A C 1
ATOM 2924 O O . ILE A 1 381 ? -4.277 34.469 15.922 1 98.75 381 ILE A O 1
ATOM 2928 N N . TYR A 1 382 ? -4.953 34.312 13.844 1 98.88 382 TYR A N 1
ATOM 2929 C CA . TYR A 1 382 ? -5.805 33.125 14 1 98.88 382 TYR A CA 1
ATOM 2930 C C . TYR A 1 382 ? -5.219 31.922 13.273 1 98.88 382 TYR A C 1
ATOM 2932 O O . TYR A 1 382 ? -5.066 31.938 12.055 1 98.88 382 TYR A O 1
ATOM 2940 N N . TRP A 1 383 ? -4.879 30.922 14.047 1 98.31 383 TRP A N 1
ATOM 2941 C CA . TRP A 1 383 ? -4.176 29.734 13.57 1 98.31 383 TRP A CA 1
ATOM 2942 C C . TRP A 1 383 ? -5.129 28.562 13.422 1 98.31 383 TRP A C 1
ATOM 2944 O O . TRP A 1 383 ? -5.816 28.188 14.367 1 98.31 383 TRP A O 1
ATOM 2954 N N . LEU A 1 384 ? -5.254 28 12.203 1 97.94 384 LEU A N 1
ATOM 2955 C CA . LEU A 1 384 ? -6.016 26.797 11.938 1 97.94 384 LEU A CA 1
ATOM 2956 C C . LEU A 1 384 ? -5.121 25.703 11.352 1 97.94 384 LEU A C 1
ATOM 2958 O O . LEU A 1 384 ? -4.648 25.828 10.219 1 97.94 384 LEU A O 1
ATOM 2962 N N . ARG A 1 385 ? -4.914 24.656 12.117 1 94.75 385 ARG A N 1
ATOM 2963 C CA . ARG A 1 385 ? -4.066 23.547 11.672 1 94.75 385 ARG A CA 1
ATOM 2964 C C . ARG A 1 385 ? -4.855 22.25 11.602 1 94.75 385 ARG A C 1
ATOM 2966 O O . ARG A 1 385 ? -5.395 21.781 12.617 1 94.75 385 ARG A O 1
ATOM 2973 N N . TYR A 1 386 ? -4.91 21.656 10.406 1 92.06 386 TYR A N 1
ATOM 2974 C CA . TYR A 1 386 ? -5.645 20.406 10.188 1 92.06 386 TYR A CA 1
ATOM 2975 C C . TYR A 1 386 ? -7.102 20.562 10.617 1 92.06 386 TYR A C 1
ATOM 2977 O O . TYR A 1 386 ? -7.656 19.656 11.258 1 92.06 386 TYR A O 1
ATOM 2985 N N . ILE A 1 387 ? -7.66 21.688 10.344 1 95.88 387 ILE A N 1
ATOM 2986 C CA . ILE A 1 387 ? -9.055 21.953 10.688 1 95.88 387 ILE A CA 1
ATOM 2987 C C . ILE A 1 387 ? -9.898 21.969 9.414 1 95.88 387 ILE A C 1
ATOM 2989 O O . ILE A 1 387 ? -10.875 21.234 9.297 1 95.88 387 ILE A O 1
ATOM 2993 N N . ILE A 1 388 ? -9.438 22.766 8.445 1 97.5 388 ILE A N 1
ATOM 2994 C CA . ILE A 1 388 ? -10.258 23.047 7.266 1 97.5 388 ILE A CA 1
ATOM 2995 C C . ILE A 1 388 ? -10.391 21.781 6.422 1 97.5 388 ILE A C 1
ATOM 2997 O O . ILE A 1 388 ? -11.438 21.547 5.809 1 97.5 388 ILE A O 1
ATOM 3001 N N . HIS A 1 389 ? -9.352 20.938 6.426 1 96.25 389 HIS A N 1
ATOM 3002 C CA . HIS A 1 389 ? -9.391 19.75 5.586 1 96.25 389 HIS A CA 1
ATOM 3003 C C . HIS A 1 389 ? -10.43 18.75 6.082 1 96.25 389 HIS A C 1
ATOM 3005 O O . HIS A 1 389 ? -10.828 17.844 5.352 1 96.25 389 HIS A O 1
ATOM 3011 N N . ASP A 1 390 ? -10.938 18.906 7.297 1 95.69 390 ASP A N 1
ATOM 3012 C CA . ASP A 1 390 ? -11.953 18.016 7.84 1 95.69 390 ASP A CA 1
ATOM 3013 C C . ASP A 1 390 ? -13.32 18.297 7.219 1 95.69 390 ASP A C 1
ATOM 3015 O O . ASP A 1 390 ? -14.266 17.516 7.406 1 95.69 390 ASP A O 1
ATOM 3019 N N . TRP A 1 391 ? -13.398 19.375 6.422 1 97.06 391 TRP A N 1
ATOM 3020 C CA . TRP A 1 391 ? -14.719 19.875 6.059 1 97.06 391 TRP A CA 1
ATOM 3021 C C . TRP A 1 391 ? -14.828 20.094 4.555 1 97.06 391 TRP A C 1
ATOM 3023 O O . TRP A 1 391 ? -13.844 20.438 3.896 1 97.06 391 TRP A O 1
ATOM 3033 N N . ALA A 1 392 ? -16.078 19.953 4.098 1 96.38 392 ALA A N 1
ATOM 3034 C CA . ALA A 1 392 ? -16.375 20.328 2.719 1 96.38 392 ALA A CA 1
ATOM 3035 C C . ALA A 1 392 ? -16.359 21.844 2.547 1 96.38 392 ALA A C 1
ATOM 3037 O O . ALA A 1 392 ? -16.266 22.578 3.525 1 96.38 392 ALA A O 1
ATOM 3038 N N . ASP A 1 393 ? -16.469 22.328 1.348 1 96.69 393 ASP A N 1
ATOM 3039 C CA . ASP A 1 393 ? -16.25 23.734 1.016 1 96.69 393 ASP A CA 1
ATOM 3040 C C . ASP A 1 393 ? -17.234 24.625 1.756 1 96.69 393 ASP A C 1
ATOM 3042 O O . ASP A 1 393 ? -16.844 25.656 2.316 1 96.69 393 ASP A O 1
ATOM 3046 N N . ASP A 1 394 ? -18.484 24.234 1.777 1 96.94 394 ASP A N 1
ATOM 3047 C CA . ASP A 1 394 ? -19.484 25.094 2.404 1 96.94 394 ASP A CA 1
ATOM 3048 C C . ASP A 1 394 ? -19.188 25.281 3.891 1 96.94 394 ASP A C 1
ATOM 3050 O O . ASP A 1 394 ? -19.266 26.406 4.41 1 96.94 394 ASP A O 1
ATOM 3054 N N . ASP A 1 395 ? -18.828 24.203 4.539 1 97.31 395 ASP A N 1
ATOM 3055 C CA . ASP A 1 395 ? -18.516 24.281 5.965 1 97.31 395 ASP A CA 1
ATOM 3056 C C . ASP A 1 395 ? -17.188 25 6.199 1 97.31 395 ASP A C 1
ATOM 3058 O O . ASP A 1 395 ? -17.047 25.734 7.172 1 97.31 395 ASP A O 1
ATOM 3062 N N . ALA A 1 396 ? -16.25 24.766 5.363 1 98.25 396 ALA A N 1
ATOM 3063 C CA . ALA A 1 396 ? -14.969 25.453 5.457 1 98.25 396 ALA A CA 1
ATOM 3064 C C . ALA A 1 396 ? -15.148 26.969 5.344 1 98.25 396 ALA A C 1
ATOM 3066 O O . ALA A 1 396 ? -14.555 27.734 6.105 1 98.25 396 ALA A O 1
ATOM 3067 N N . ILE A 1 397 ? -15.977 27.406 4.414 1 98.62 397 ILE A N 1
ATOM 3068 C CA . ILE A 1 397 ? -16.281 28.812 4.227 1 98.62 397 ILE A CA 1
ATOM 3069 C C . ILE A 1 397 ? -16.969 29.375 5.477 1 98.62 397 ILE A C 1
ATOM 3071 O O . ILE A 1 397 ? -16.641 30.469 5.93 1 98.62 397 ILE A O 1
ATOM 3075 N N . ALA A 1 398 ? -17.859 28.594 6.02 1 98.44 398 ALA A N 1
ATOM 3076 C CA . ALA A 1 398 ? -18.562 29.016 7.234 1 98.44 398 ALA A CA 1
ATOM 3077 C C . ALA A 1 398 ? -17.562 29.25 8.375 1 98.44 398 ALA A C 1
ATOM 3079 O O . ALA A 1 398 ? -17.641 30.266 9.07 1 98.44 398 ALA A O 1
ATOM 3080 N N . ILE A 1 399 ? -16.641 28.312 8.57 1 98.56 399 ILE A N 1
ATOM 3081 C CA . ILE A 1 399 ? -15.648 28.406 9.625 1 98.56 399 ILE A CA 1
ATOM 3082 C C . ILE A 1 399 ? -14.781 29.641 9.406 1 98.56 399 ILE A C 1
ATOM 3084 O O . ILE A 1 399 ? -14.594 30.438 10.32 1 98.56 399 ILE A O 1
ATOM 3088 N N . LEU A 1 400 ? -14.289 29.781 8.227 1 98.75 400 LEU A N 1
ATOM 3089 C CA . LEU A 1 400 ? -13.398 30.891 7.902 1 98.75 400 LEU A CA 1
ATOM 3090 C C . LEU A 1 400 ? -14.117 32.219 8.016 1 98.75 400 LEU A C 1
ATOM 3092 O O . LEU A 1 400 ? -13.531 33.219 8.453 1 98.75 400 LEU A O 1
ATOM 3096 N N . SER A 1 401 ? -15.398 32.281 7.652 1 98.62 401 SER A N 1
ATOM 3097 C CA . SER A 1 401 ? -16.188 33.5 7.754 1 98.62 401 SER A CA 1
ATOM 3098 C C . SER A 1 401 ? -16.359 33.938 9.203 1 98.62 401 SER A C 1
ATOM 3100 O O . SER A 1 401 ? -16.312 35.125 9.516 1 98.62 401 SER A O 1
ATOM 3102 N N . ARG A 1 402 ? -16.547 32.969 10.047 1 98.56 402 ARG A N 1
ATOM 3103 C CA . ARG A 1 402 ? -16.703 33.281 11.469 1 98.56 402 ARG A CA 1
ATOM 3104 C C . ARG A 1 402 ? -15.414 33.812 12.062 1 98.56 402 ARG A C 1
ATOM 3106 O O . ARG A 1 402 ? -15.445 34.688 12.938 1 98.56 402 ARG A O 1
ATOM 3113 N N . VAL A 1 403 ? -14.297 33.312 11.594 1 98.62 403 VAL A N 1
ATOM 3114 C CA . VAL A 1 403 ? -13.016 33.875 12.023 1 98.62 403 VAL A CA 1
ATOM 3115 C C . VAL A 1 403 ? -12.852 35.281 11.477 1 98.62 403 VAL A C 1
ATOM 3117 O O . VAL A 1 403 ? -12.445 36.188 12.203 1 98.62 403 VAL A O 1
ATOM 3120 N N . ALA A 1 404 ? -13.227 35.5 10.266 1 98.5 404 ALA A N 1
ATOM 3121 C CA . ALA A 1 404 ? -13.125 36.812 9.625 1 98.5 404 ALA A CA 1
ATOM 3122 C C . ALA A 1 404 ? -13.93 37.875 10.391 1 98.5 404 ALA A C 1
ATOM 3124 O O . ALA A 1 404 ? -13.516 39.031 10.492 1 98.5 404 ALA A O 1
ATOM 3125 N N . ASP A 1 405 ? -15.039 37.406 10.883 1 98.25 405 ASP A N 1
ATOM 3126 C CA . ASP A 1 405 ? -15.906 38.281 11.648 1 98.25 405 ASP A CA 1
ATOM 3127 C C . ASP A 1 405 ? -15.164 38.875 12.844 1 98.25 405 ASP A C 1
ATOM 3129 O O . ASP A 1 405 ? -15.531 39.938 13.344 1 98.25 405 ASP A O 1
ATOM 3133 N N . SER A 1 406 ? -14.188 38.219 13.305 1 98.5 406 SER A N 1
ATOM 3134 C CA . SER A 1 406 ? -13.492 38.625 14.523 1 98.5 406 SER A CA 1
ATOM 3135 C C . SER A 1 406 ? -12.172 39.312 14.195 1 98.5 406 SER A C 1
ATOM 3137 O O . SER A 1 406 ? -11.469 39.781 15.102 1 98.5 406 SER A O 1
ATOM 3139 N N . MET A 1 407 ? -11.844 39.406 12.945 1 98.38 407 MET A N 1
ATOM 3140 C CA . MET A 1 407 ? -10.578 39.969 12.5 1 98.38 407 MET A CA 1
ATOM 3141 C C . MET A 1 407 ? -10.648 41.5 12.469 1 98.38 407 MET A C 1
ATOM 3143 O O . MET A 1 407 ? -11.742 42.062 12.406 1 98.38 407 MET A O 1
ATOM 3147 N N . THR A 1 408 ? -9.539 42.156 12.602 1 97.75 408 THR A N 1
ATOM 3148 C CA . THR A 1 408 ? -9.289 43.531 12.258 1 97.75 408 THR A CA 1
ATOM 3149 C C . THR A 1 408 ? -8.383 43.656 11.039 1 97.75 408 THR A C 1
ATOM 3151 O O . THR A 1 408 ? -7.871 42.625 10.547 1 97.75 408 THR A O 1
ATOM 3154 N N . PRO A 1 409 ? -8.125 44.781 10.508 1 96.38 409 PRO A N 1
ATOM 3155 C CA . PRO A 1 409 ? -7.301 44.938 9.305 1 96.38 409 PRO A CA 1
ATOM 3156 C C . PRO A 1 409 ? -5.867 44.438 9.508 1 96.38 409 PRO A C 1
ATOM 3158 O O . PRO A 1 409 ? -5.156 44.188 8.539 1 96.38 409 PRO A O 1
ATOM 3161 N N . THR A 1 410 ? -5.477 44.375 10.719 1 95.88 410 THR A N 1
ATOM 3162 C CA . THR A 1 410 ? -4.102 43.969 10.977 1 95.88 410 THR A CA 1
ATOM 3163 C C . THR A 1 410 ? -4.035 42.469 11.312 1 95.88 410 THR A C 1
ATOM 3165 O O . THR A 1 410 ? -2.947 41.906 11.43 1 95.88 410 THR A O 1
ATOM 3168 N N . SER A 1 411 ? -5.184 41.844 11.461 1 98.19 411 SER A N 1
ATOM 3169 C CA . SER A 1 411 ? -5.246 40.438 11.766 1 98.19 411 SER A CA 1
ATOM 3170 C C . SER A 1 411 ? -4.859 39.594 10.562 1 98.19 411 SER A C 1
ATOM 3172 O O . SER A 1 411 ? -5.027 40 9.414 1 98.19 411 SER A O 1
ATOM 3174 N N . ARG A 1 412 ? -4.32 38.375 10.844 1 98.38 412 ARG A N 1
ATOM 3175 C CA . ARG A 1 412 ? -4.047 37.406 9.812 1 98.38 412 ARG A CA 1
ATOM 3176 C C . ARG A 1 412 ? -4.633 36.031 10.195 1 98.38 412 ARG A C 1
ATOM 3178 O O . ARG A 1 412 ? -4.715 35.688 11.375 1 98.38 412 ARG A O 1
ATOM 3185 N N . VAL A 1 413 ? -5.109 35.344 9.188 1 98.81 413 VAL A N 1
ATOM 3186 C CA . VAL A 1 413 ? -5.465 33.938 9.352 1 98.81 413 VAL A CA 1
ATOM 3187 C C . VAL A 1 413 ? -4.398 33.062 8.703 1 98.81 413 VAL A C 1
ATOM 3189 O O . VAL A 1 413 ? -4.07 33.25 7.527 1 98.81 413 VAL A O 1
ATOM 3192 N N . LEU A 1 414 ? -3.783 32.188 9.469 1 98.62 414 LEU A N 1
ATOM 3193 C CA . LEU A 1 414 ? -2.828 31.188 8.977 1 98.62 414 LEU A CA 1
ATOM 3194 C C . LEU A 1 414 ? -3.439 29.797 8.977 1 98.62 414 LEU A C 1
ATOM 3196 O O . LEU A 1 414 ? -3.773 29.266 10.031 1 98.62 414 LEU A O 1
ATOM 3200 N N . ILE A 1 415 ? -3.598 29.266 7.777 1 98.38 415 ILE A N 1
ATOM 3201 C CA . ILE A 1 415 ? -4.137 27.922 7.609 1 98.38 415 ILE A CA 1
ATOM 3202 C C . ILE A 1 415 ? -3 26.938 7.301 1 98.38 415 ILE A C 1
ATOM 3204 O O . ILE A 1 415 ? -2.391 27.016 6.23 1 98.38 415 ILE A O 1
ATOM 3208 N N . ALA A 1 416 ? -2.701 26.062 8.266 1 95.81 416 ALA A N 1
ATOM 3209 C CA . ALA A 1 416 ? -1.652 25.062 8.062 1 95.81 416 ALA A CA 1
ATOM 3210 C C . ALA A 1 416 ? -2.246 23.719 7.648 1 95.81 416 ALA A C 1
ATOM 3212 O O . ALA A 1 416 ? -2.816 23 8.477 1 95.81 416 ALA A O 1
ATOM 3213 N N . GLU A 1 417 ? -2.096 23.406 6.395 1 94.56 417 GLU A N 1
ATOM 3214 C CA . GLU A 1 417 ? -2.664 22.203 5.805 1 94.56 417 GLU A CA 1
ATOM 3215 C C . GLU A 1 417 ? -1.722 21.594 4.766 1 94.56 417 GLU A C 1
ATOM 3217 O O . GLU A 1 417 ? -0.776 22.25 4.324 1 94.56 417 GLU A O 1
ATOM 3222 N N . THR A 1 418 ? -1.993 20.297 4.492 1 93.81 418 THR A N 1
ATOM 3223 C CA . THR A 1 418 ? -1.363 19.703 3.32 1 93.81 418 THR A CA 1
ATOM 3224 C C . THR A 1 418 ? -1.89 20.344 2.039 1 93.81 418 THR A C 1
ATOM 3226 O O . THR A 1 418 ? -3.1 20.375 1.807 1 93.81 418 THR A O 1
ATOM 3229 N N . LEU A 1 419 ? -1.027 20.922 1.296 1 93.94 419 LEU A N 1
ATOM 3230 C CA . LEU A 1 419 ? -1.427 21.562 0.045 1 93.94 419 LEU A CA 1
ATOM 3231 C C . LEU A 1 419 ? -1.363 20.562 -1.112 1 93.94 419 LEU A C 1
ATOM 3233 O O . LEU A 1 419 ? -0.297 20.031 -1.416 1 93.94 419 LEU A O 1
ATOM 3237 N N . MET A 1 420 ? -2.455 20.359 -1.762 1 94.56 420 MET A N 1
ATOM 3238 C CA . MET A 1 420 ? -2.545 19.422 -2.881 1 94.56 420 MET A CA 1
ATOM 3239 C C . MET A 1 420 ? -1.955 20.031 -4.148 1 94.56 420 MET A C 1
ATOM 3241 O O . MET A 1 420 ? -2.227 21.188 -4.469 1 94.56 420 MET A O 1
ATOM 3245 N N . ARG A 1 421 ? -1.125 19.281 -4.773 1 93.56 421 ARG A N 1
ATOM 3246 C CA . ARG A 1 421 ? -0.602 19.641 -6.09 1 93.56 421 ARG A CA 1
ATOM 3247 C C . ARG A 1 421 ? -0.909 18.531 -7.105 1 93.56 421 ARG A C 1
ATOM 3249 O O . ARG A 1 421 ? -0.828 17.344 -6.789 1 93.56 421 ARG A O 1
ATOM 3256 N N . THR A 1 422 ? -1.335 18.875 -8.258 1 93.81 422 THR A N 1
ATOM 3257 C CA . THR A 1 422 ? -1.656 17.922 -9.305 1 93.81 422 THR A CA 1
ATOM 3258 C C . THR A 1 422 ? -0.5 17.781 -10.289 1 93.81 422 THR A C 1
ATOM 3260 O O . THR A 1 422 ? 0.49 18.516 -10.195 1 93.81 422 THR A O 1
ATOM 3263 N N . THR A 1 423 ? -0.639 16.812 -11.195 1 96.19 423 THR A N 1
ATOM 3264 C CA . THR A 1 423 ? 0.447 16.531 -12.133 1 96.19 423 THR A CA 1
ATOM 3265 C C . THR A 1 423 ? 0.434 17.531 -13.281 1 96.19 423 THR A C 1
ATOM 3267 O O . THR A 1 423 ? 1.336 17.531 -14.125 1 96.19 423 THR A O 1
ATOM 3270 N N . VAL A 1 424 ? -0.542 18.375 -13.336 1 91.62 424 VAL A N 1
ATOM 3271 C CA . VAL A 1 424 ? -0.598 19.484 -14.289 1 91.62 424 VAL A CA 1
ATOM 3272 C C . VAL A 1 424 ? 0.12 20.703 -13.711 1 91.62 424 VAL A C 1
ATOM 3274 O O . VAL A 1 424 ? -0.165 21.125 -12.586 1 91.62 424 VAL A O 1
ATOM 3277 N N . PRO A 1 425 ? 1.049 21.188 -14.469 1 87 425 PRO A N 1
ATOM 3278 C CA . PRO A 1 425 ? 1.798 22.328 -13.953 1 87 425 PRO A CA 1
ATOM 3279 C C . PRO A 1 425 ? 0.896 23.516 -13.578 1 87 425 PRO A C 1
ATOM 3281 O O . PRO A 1 425 ? -0.09 23.781 -14.266 1 87 425 PRO A O 1
ATOM 3284 N N . ALA A 1 426 ? 1.176 24.016 -12.398 1 77.06 426 ALA A N 1
ATOM 3285 C CA . ALA A 1 426 ? 0.495 25.219 -11.938 1 77.06 426 ALA A CA 1
ATOM 3286 C C . ALA A 1 426 ? 1.498 26.312 -11.562 1 77.06 426 ALA A C 1
ATOM 3288 O O . ALA A 1 426 ? 2.631 26.016 -11.18 1 77.06 426 ALA A O 1
ATOM 3289 N N . ASP A 1 427 ? 1.141 27.531 -11.648 1 66.69 427 ASP A N 1
ATOM 3290 C CA . ASP A 1 427 ? 2.016 28.688 -11.523 1 66.69 427 ASP A CA 1
ATOM 3291 C C . ASP A 1 427 ? 2.432 28.922 -10.07 1 66.69 427 ASP A C 1
ATOM 3293 O O . ASP A 1 427 ? 3.529 29.406 -9.805 1 66.69 427 ASP A O 1
ATOM 3297 N N . LYS A 1 428 ? 1.756 28.578 -9.188 1 75.5 428 LYS A N 1
ATOM 3298 C CA . LYS A 1 428 ? 1.985 29.016 -7.812 1 75.5 428 LYS A CA 1
ATOM 3299 C C . LYS A 1 428 ? 3.123 28.234 -7.168 1 75.5 428 LYS A C 1
ATOM 3301 O O . LYS A 1 428 ? 3.693 28.656 -6.164 1 75.5 428 LYS A O 1
ATOM 3306 N N . PHE A 1 429 ? 3.527 27.156 -7.703 1 79.12 429 PHE A N 1
ATOM 3307 C CA . PHE A 1 429 ? 4.605 26.359 -7.121 1 79.12 429 PHE A CA 1
ATOM 3308 C C . PHE A 1 429 ? 5.57 25.891 -8.203 1 79.12 429 PHE A C 1
ATOM 3310 O O . PHE A 1 429 ? 5.172 25.688 -9.352 1 79.12 429 PHE A O 1
ATOM 3317 N N . ARG A 1 430 ? 6.738 25.797 -7.703 1 83.69 430 ARG A N 1
ATOM 3318 C CA . ARG A 1 430 ? 7.766 25.312 -8.625 1 83.69 430 ARG A CA 1
ATOM 3319 C C . ARG A 1 430 ? 7.52 23.859 -9.023 1 83.69 430 ARG A C 1
ATOM 3321 O O . ARG A 1 430 ? 7.395 23 -8.156 1 83.69 430 ARG A O 1
ATOM 3328 N N . SER A 1 431 ? 7.484 23.594 -10.312 1 92.44 431 SER A N 1
ATOM 3329 C CA . SER A 1 431 ? 7.348 22.25 -10.844 1 92.44 431 SER A CA 1
ATOM 3330 C C . SER A 1 431 ? 8.68 21.5 -10.797 1 92.44 431 SER A C 1
ATOM 3332 O O . SER A 1 431 ? 9.742 22.109 -10.82 1 92.44 431 SER A O 1
ATOM 3334 N N . ALA A 1 432 ? 8.539 20.203 -10.656 1 95.44 432 ALA A N 1
ATOM 3335 C CA . ALA A 1 432 ? 9.734 19.375 -10.805 1 95.44 432 ALA A CA 1
ATOM 3336 C C . ALA A 1 432 ? 10.305 19.484 -12.219 1 95.44 432 ALA A C 1
ATOM 3338 O O . ALA A 1 432 ? 9.594 19.859 -13.156 1 95.44 432 ALA A O 1
ATOM 3339 N N . ALA A 1 433 ? 11.594 19.234 -12.344 1 95.81 433 ALA A N 1
ATOM 3340 C CA . ALA A 1 433 ? 12.242 19.266 -13.656 1 95.81 433 ALA A CA 1
ATOM 3341 C C . ALA A 1 433 ? 11.734 18.141 -14.555 1 95.81 433 ALA A C 1
ATOM 3343 O O . ALA A 1 433 ? 11.531 17.016 -14.094 1 95.81 433 ALA A O 1
ATOM 3344 N N . THR A 1 434 ? 11.539 18.406 -15.789 1 94.31 434 THR A N 1
ATOM 3345 C CA . THR A 1 434 ? 11.219 17.359 -16.766 1 94.31 434 THR A CA 1
ATOM 3346 C C . THR A 1 434 ? 12.359 16.359 -16.875 1 94.31 434 THR A C 1
ATOM 3348 O O . THR A 1 434 ? 13.531 16.734 -16.859 1 94.31 434 THR A O 1
ATOM 3351 N N . PRO A 1 435 ? 12.148 15.086 -16.938 1 96.44 435 PRO A N 1
ATOM 3352 C CA . PRO A 1 435 ? 10.867 14.477 -17.297 1 96.44 435 PRO A CA 1
ATOM 3353 C C . PRO A 1 435 ? 10.078 14.016 -16.078 1 96.44 435 PRO A C 1
ATOM 3355 O O . PRO A 1 435 ? 9.195 13.156 -16.188 1 96.44 435 PRO A O 1
ATOM 3358 N N . LEU A 1 436 ? 10.344 14.523 -14.883 1 97.62 436 LEU A N 1
ATOM 3359 C CA . LEU A 1 436 ? 9.555 14.18 -13.703 1 97.62 436 LEU A CA 1
ATOM 3360 C C . LEU A 1 436 ? 8.156 14.789 -13.797 1 97.62 436 LEU A C 1
ATOM 3362 O O . LEU A 1 436 ? 7.938 15.75 -14.539 1 97.62 436 LEU A O 1
ATOM 3366 N N . LEU A 1 437 ? 7.23 14.172 -13.102 1 97.25 437 LEU A N 1
ATOM 3367 C CA . LEU A 1 437 ? 5.91 14.773 -13 1 97.25 437 LEU A CA 1
ATOM 3368 C C . LEU A 1 437 ? 5.98 16.125 -12.289 1 97.25 437 LEU A C 1
ATOM 3370 O O . LEU A 1 437 ? 6.707 16.266 -11.297 1 97.25 437 LEU A O 1
ATOM 3374 N N . ALA A 1 438 ? 5.195 17.062 -12.711 1 96 438 ALA A N 1
ATOM 3375 C CA . ALA A 1 438 ? 5.285 18.438 -12.258 1 96 438 ALA A CA 1
ATOM 3376 C C . ALA A 1 438 ? 5.074 18.547 -10.75 1 96 438 ALA A C 1
ATOM 3378 O O . ALA A 1 438 ? 5.668 19.391 -10.086 1 96 438 ALA A O 1
ATOM 3379 N N . ASN A 1 439 ? 4.258 17.734 -10.227 1 95.62 439 ASN A N 1
ATOM 3380 C CA . ASN A 1 439 ? 3.951 17.781 -8.805 1 95.62 439 ASN A CA 1
ATOM 3381 C C . ASN A 1 439 ? 4.902 16.906 -7.996 1 95.62 439 ASN A C 1
ATOM 3383 O O . ASN A 1 439 ? 4.617 16.562 -6.844 1 95.62 439 ASN A O 1
ATOM 3387 N N . TYR A 1 440 ? 5.926 16.344 -8.609 1 96.62 440 TYR A N 1
ATOM 3388 C CA . TYR A 1 440 ? 6.945 15.5 -7.992 1 96.62 440 TYR A CA 1
ATOM 3389 C C . TYR A 1 440 ? 6.43 14.086 -7.773 1 96.62 440 TYR A C 1
ATOM 3391 O O . TYR A 1 440 ? 7.027 13.305 -7.023 1 96.62 440 TYR A O 1
ATOM 3399 N N . GLY A 1 441 ? 5.328 13.695 -8.32 1 96.94 441 GLY A N 1
ATOM 3400 C CA . GLY A 1 441 ? 4.844 12.328 -8.391 1 96.94 441 GLY A CA 1
ATOM 3401 C C . GLY A 1 441 ? 4.641 11.695 -7.023 1 96.94 441 GLY A C 1
ATOM 3402 O O . GLY A 1 441 ? 3.943 12.25 -6.176 1 96.94 441 GLY A O 1
ATOM 3403 N N . VAL A 1 442 ? 5.383 10.633 -6.742 1 96.88 442 VAL A N 1
ATOM 3404 C CA . VAL A 1 442 ? 5.203 9.812 -5.551 1 96.88 442 VAL A CA 1
ATOM 3405 C C . VAL A 1 442 ? 5.555 10.625 -4.305 1 96.88 442 VAL A C 1
ATOM 3407 O O . VAL A 1 442 ? 5.129 10.289 -3.197 1 96.88 442 VAL A O 1
ATOM 3410 N N . ALA A 1 443 ? 6.293 11.703 -4.449 1 96.38 443 ALA A N 1
ATOM 3411 C CA . ALA A 1 443 ? 6.562 12.57 -3.309 1 96.38 443 ALA A CA 1
ATOM 3412 C C . ALA A 1 443 ? 5.273 13.18 -2.77 1 96.38 443 ALA A C 1
ATOM 3414 O O . ALA A 1 443 ? 5.203 13.578 -1.604 1 96.38 443 ALA A O 1
ATOM 3415 N N . MET A 1 444 ? 4.211 13.234 -3.594 1 95.5 444 MET A N 1
ATOM 3416 C CA . MET A 1 444 ? 2.91 13.781 -3.217 1 95.5 444 MET A CA 1
ATOM 3417 C C . MET A 1 444 ? 2.004 12.695 -2.652 1 95.5 444 MET A C 1
ATOM 3419 O O . MET A 1 444 ? 0.865 12.969 -2.266 1 95.5 444 MET A O 1
ATOM 3423 N N . ALA A 1 445 ? 2.508 11.5 -2.498 1 96.38 445 ALA A N 1
ATOM 3424 C CA . ALA A 1 445 ? 1.699 10.359 -2.068 1 96.38 445 ALA A CA 1
ATOM 3425 C C . ALA A 1 445 ? 1.033 10.641 -0.725 1 96.38 445 ALA A C 1
ATOM 3427 O O . ALA A 1 445 ? -0.159 10.375 -0.549 1 96.38 445 ALA A O 1
ATOM 3428 N N . PRO A 1 446 ? 1.791 11.195 0.279 1 95.12 446 PRO A N 1
ATOM 3429 C CA . PRO A 1 446 ? 1.142 11.461 1.565 1 95.12 446 PRO A CA 1
ATOM 3430 C C . PRO A 1 446 ? -0.07 12.383 1.437 1 95.12 446 PRO A C 1
ATOM 3432 O O . PRO A 1 446 ? -1.086 12.164 2.104 1 95.12 446 PRO A O 1
ATOM 3435 N N . ALA A 1 447 ? 0.031 13.359 0.582 1 95.88 447 ALA A N 1
ATOM 3436 C CA . ALA A 1 447 ? -1.08 14.289 0.378 1 95.88 447 ALA A CA 1
ATOM 3437 C C . ALA A 1 447 ? -2.291 13.57 -0.211 1 95.88 447 ALA A C 1
ATOM 3439 O O . ALA A 1 447 ? -3.42 13.773 0.243 1 95.88 447 ALA A O 1
ATOM 3440 N N . HIS A 1 448 ? -2.07 12.773 -1.212 1 97.81 448 HIS A N 1
ATOM 3441 C CA . HIS A 1 448 ? -3.16 12.047 -1.854 1 97.81 448 HIS A CA 1
ATOM 3442 C C . HIS A 1 448 ? -3.795 11.047 -0.895 1 97.81 448 HIS A C 1
ATOM 3444 O O . HIS A 1 448 ? -5.016 10.891 -0.872 1 97.81 448 HIS A O 1
ATOM 3450 N N . MET A 1 449 ? -2.971 10.352 -0.154 1 97.75 449 MET A N 1
ATOM 3451 C CA . MET A 1 449 ? -3.488 9.391 0.813 1 97.75 449 MET A CA 1
ATOM 3452 C C . MET A 1 449 ? -4.312 10.086 1.889 1 97.75 449 MET A C 1
ATOM 3454 O O . MET A 1 449 ? -5.41 9.633 2.227 1 97.75 449 MET A O 1
ATOM 3458 N N . MET A 1 450 ? -3.824 11.172 2.363 1 96.56 450 MET A N 1
ATOM 3459 C CA . MET A 1 450 ? -4.566 11.93 3.367 1 96.56 450 MET A CA 1
ATOM 3460 C C . MET A 1 450 ? -5.883 12.445 2.795 1 96.56 450 MET A C 1
ATOM 3462 O O . MET A 1 450 ? -6.906 12.438 3.479 1 96.56 450 MET A O 1
ATOM 3466 N N . ASP A 1 451 ? -5.84 12.883 1.574 1 98.06 451 ASP A N 1
ATOM 3467 C CA . ASP A 1 451 ? -7.043 13.375 0.911 1 98.06 451 ASP A CA 1
ATOM 3468 C C . ASP A 1 451 ? -8.117 12.289 0.852 1 98.06 451 ASP A C 1
ATOM 3470 O O . ASP A 1 451 ? -9.281 12.539 1.171 1 98.06 451 ASP A O 1
ATOM 3474 N N . LEU A 1 452 ? -7.738 11.109 0.464 1 98.5 452 LEU A N 1
ATOM 3475 C CA . LEU A 1 452 ? -8.68 9.992 0.423 1 98.5 452 LEU A CA 1
ATOM 3476 C C . LEU A 1 452 ? -9.156 9.633 1.826 1 98.5 452 LEU A C 1
ATOM 3478 O O . LEU A 1 452 ? -10.328 9.289 2.021 1 98.5 452 LEU A O 1
ATOM 3482 N N . ASN A 1 453 ? -8.25 9.672 2.742 1 97.94 453 ASN A N 1
ATOM 3483 C CA . ASN A 1 453 ? -8.625 9.43 4.133 1 97.94 453 ASN A CA 1
ATOM 3484 C C . ASN A 1 453 ? -9.68 10.414 4.617 1 97.94 453 ASN A C 1
ATOM 3486 O O . ASN A 1 453 ? -10.648 10.031 5.273 1 97.94 453 ASN A O 1
ATOM 3490 N N . MET A 1 454 ? -9.492 11.672 4.277 1 97.75 454 MET A N 1
ATOM 3491 C CA . MET A 1 454 ? -10.461 12.688 4.668 1 97.75 454 MET A CA 1
ATOM 3492 C C . MET A 1 454 ? -11.812 12.438 4.008 1 97.75 454 MET A C 1
ATOM 3494 O O . MET A 1 454 ? -12.859 12.609 4.637 1 97.75 454 MET A O 1
ATOM 3498 N N . MET A 1 455 ? -11.805 12.062 2.779 1 97.94 455 MET A N 1
ATOM 3499 C CA . MET A 1 455 ? -13.039 11.727 2.072 1 97.94 455 MET A CA 1
ATOM 3500 C C . MET A 1 455 ? -13.797 10.625 2.805 1 97.94 455 MET A C 1
ATOM 3502 O O . MET A 1 455 ? -15.008 10.75 3.031 1 97.94 455 MET A O 1
ATOM 3506 N N . MET A 1 456 ? -13.125 9.617 3.244 1 97.38 456 MET A N 1
ATOM 3507 C CA . MET A 1 456 ? -13.727 8.414 3.814 1 97.38 456 MET A CA 1
ATOM 3508 C C . MET A 1 456 ? -14.203 8.672 5.238 1 97.38 456 MET A C 1
ATOM 3510 O O . MET A 1 456 ? -15.203 8.094 5.676 1 97.38 456 MET A O 1
ATOM 3514 N N . MET A 1 457 ? -13.484 9.539 5.918 1 97.44 457 MET A N 1
ATOM 3515 C CA . MET A 1 457 ? -13.727 9.656 7.355 1 97.44 457 MET A CA 1
ATOM 3516 C C . MET A 1 457 ? -14.688 10.805 7.656 1 97.44 457 MET A C 1
ATOM 3518 O O . MET A 1 457 ? -15.492 10.719 8.578 1 97.44 457 MET A O 1
ATOM 3522 N N . THR A 1 458 ? -14.594 11.93 6.797 1 97.56 458 THR A N 1
ATOM 3523 C CA . THR A 1 458 ? -15.312 13.125 7.219 1 97.56 458 THR A CA 1
ATOM 3524 C C . THR A 1 458 ? -15.945 13.82 6.02 1 97.56 458 THR A C 1
ATOM 3526 O O . THR A 1 458 ? -16.562 14.875 6.164 1 97.56 458 THR A O 1
ATOM 3529 N N . ASN A 1 459 ? -15.766 13.242 4.809 1 97.62 459 ASN A N 1
ATOM 3530 C CA . ASN A 1 459 ? -16.125 13.945 3.578 1 97.62 459 ASN A CA 1
ATOM 3531 C C . ASN A 1 459 ? -15.406 15.289 3.467 1 97.62 459 ASN A C 1
ATOM 3533 O O . ASN A 1 459 ? -15.93 16.234 2.871 1 97.62 459 ASN A O 1
ATOM 3537 N N . GLY A 1 460 ? -14.297 15.375 4.18 1 97.88 460 GLY A N 1
ATOM 3538 C CA . GLY A 1 460 ? -13.375 16.484 4 1 97.88 460 GLY A CA 1
ATOM 3539 C C . GLY A 1 460 ? -12.477 16.312 2.787 1 97.88 460 GLY A C 1
ATOM 3540 O O . GLY A 1 460 ? -12.781 15.539 1.884 1 97.88 460 GLY A O 1
ATOM 3541 N N . ARG A 1 461 ? -11.375 17.156 2.725 1 97.56 461 ARG A N 1
ATOM 3542 C CA . ARG A 1 461 ? -10.492 17.078 1.565 1 97.56 461 ARG A CA 1
ATOM 3543 C C . ARG A 1 461 ? -9.219 17.906 1.79 1 97.56 461 ARG A C 1
ATOM 3545 O O . ARG A 1 461 ? -9.211 18.844 2.59 1 97.56 461 ARG A O 1
ATOM 3552 N N . GLU A 1 462 ? -8.148 17.469 1.132 1 97.44 462 GLU A N 1
ATOM 3553 C CA . GLU A 1 462 ? -7.008 18.359 0.9 1 97.44 462 GLU A CA 1
ATOM 3554 C C . GLU A 1 462 ? -7.234 19.234 -0.323 1 97.44 462 GLU A C 1
ATOM 3556 O O . GLU A 1 462 ? -7.816 18.797 -1.317 1 97.44 462 GLU A O 1
ATOM 3561 N N . ARG A 1 463 ? -6.77 20.438 -0.232 1 97.06 463 ARG A N 1
ATOM 3562 C CA . ARG A 1 463 ? -7.137 21.406 -1.262 1 97.06 463 ARG A CA 1
ATOM 3563 C C . ARG A 1 463 ? -5.902 21.906 -1.998 1 97.06 463 ARG A C 1
ATOM 3565 O O . ARG A 1 463 ? -4.82 22.016 -1.413 1 97.06 463 ARG A O 1
ATOM 3572 N N . THR A 1 464 ? -6.129 22.188 -3.291 1 93.88 464 THR A N 1
ATOM 3573 C CA . THR A 1 464 ? -5.125 22.891 -4.082 1 93.88 464 THR A CA 1
ATOM 3574 C C . THR A 1 464 ? -5.07 24.359 -3.701 1 93.88 464 THR A C 1
ATOM 3576 O O . THR A 1 464 ? -5.988 24.875 -3.059 1 93.88 464 THR A O 1
ATOM 3579 N N . PRO A 1 465 ? -3.986 25.062 -4.086 1 93.38 465 PRO A N 1
ATOM 3580 C CA . PRO A 1 465 ? -3.938 26.516 -3.844 1 93.38 465 PRO A CA 1
ATOM 3581 C C . PRO A 1 465 ? -5.121 27.25 -4.461 1 93.38 465 PRO A C 1
ATOM 3583 O O . PRO A 1 465 ? -5.68 28.156 -3.84 1 93.38 465 PRO A O 1
ATOM 3586 N N . ALA A 1 466 ? -5.531 26.828 -5.633 1 93.06 466 ALA A N 1
ATOM 3587 C CA . ALA A 1 466 ? -6.668 27.469 -6.289 1 93.06 466 ALA A CA 1
ATOM 3588 C C . ALA A 1 466 ? -7.953 27.25 -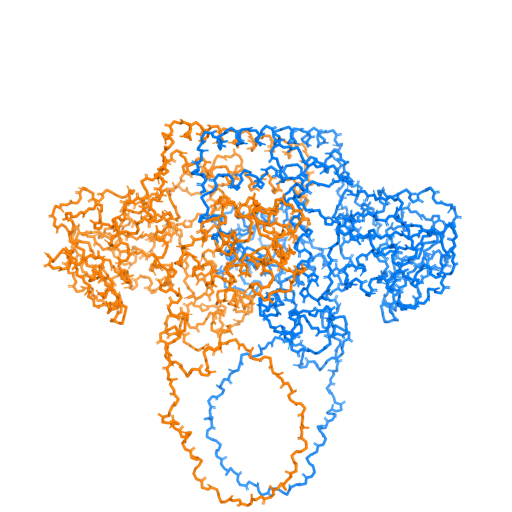5.496 1 93.06 466 ALA A C 1
ATOM 3590 O O . ALA A 1 466 ? -8.797 28.156 -5.414 1 93.06 466 ALA A O 1
ATOM 3591 N N . GLU A 1 467 ? -8.094 26.094 -4.969 1 95 467 GLU A N 1
ATOM 3592 C CA . GLU A 1 467 ? -9.273 25.797 -4.156 1 95 467 GLU A CA 1
ATOM 3593 C C . GLU A 1 467 ? -9.258 26.594 -2.854 1 95 467 GLU A C 1
ATOM 3595 O O . GLU A 1 467 ? -10.305 27.031 -2.381 1 95 467 GLU A O 1
ATOM 3600 N N . PHE A 1 468 ? -8.125 26.781 -2.25 1 96.69 468 PHE A N 1
ATOM 3601 C CA . PHE A 1 468 ? -8.016 27.641 -1.069 1 96.69 468 PHE A CA 1
ATOM 3602 C C . PHE A 1 468 ? -8.352 29.078 -1.415 1 96.69 468 PHE A C 1
ATOM 3604 O O . PHE A 1 468 ? -9.039 29.766 -0.653 1 96.69 468 PHE A O 1
ATOM 3611 N N . ASP A 1 469 ? -7.848 29.562 -2.57 1 96.56 469 ASP A N 1
ATOM 3612 C CA . ASP A 1 469 ? -8.195 30.906 -3.008 1 96.56 469 ASP A CA 1
ATOM 3613 C C . ASP A 1 469 ? -9.711 31.094 -3.047 1 96.56 469 ASP A C 1
ATOM 3615 O O . ASP A 1 469 ? -10.227 32.125 -2.586 1 96.56 469 ASP A O 1
ATOM 3619 N N . ARG A 1 470 ? -10.344 30.094 -3.539 1 97.44 470 ARG A N 1
ATOM 3620 C CA . ARG A 1 470 ? -11.797 30.172 -3.707 1 97.44 470 ARG A CA 1
ATOM 3621 C C . ARG A 1 470 ? -12.5 30.234 -2.357 1 97.44 470 ARG A C 1
ATOM 3623 O O . ARG A 1 470 ? -13.352 31.094 -2.139 1 97.44 470 ARG A O 1
ATOM 3630 N N . ILE A 1 471 ? -12.164 29.344 -1.412 1 98.38 471 ILE A N 1
ATOM 3631 C CA . ILE A 1 471 ? -12.906 29.297 -0.159 1 98.38 471 ILE A CA 1
ATOM 3632 C C . ILE A 1 471 ? -12.516 30.484 0.721 1 98.38 471 ILE A C 1
ATOM 3634 O O . ILE A 1 471 ? -13.344 31 1.467 1 98.38 471 ILE A O 1
ATOM 3638 N N . VAL A 1 472 ? -11.305 30.953 0.634 1 98.62 472 VAL A N 1
ATOM 3639 C CA . VAL A 1 472 ? -10.844 32.094 1.4 1 98.62 472 VAL A CA 1
ATOM 3640 C C . VAL A 1 472 ? -11.539 33.375 0.902 1 98.62 472 VAL A C 1
ATOM 3642 O O . VAL A 1 472 ? -11.984 34.188 1.701 1 98.62 472 VAL A O 1
ATOM 3645 N N . GLN A 1 473 ? -11.672 33.5 -0.385 1 98.56 473 GLN A N 1
ATOM 3646 C CA . GLN A 1 473 ? -12.359 34.656 -0.971 1 98.56 473 GLN A CA 1
ATOM 3647 C C . GLN A 1 473 ? -13.844 34.656 -0.589 1 98.56 473 GLN A C 1
ATOM 3649 O O . GLN A 1 473 ? -14.398 35.719 -0.253 1 98.56 473 GLN A O 1
ATOM 3654 N N . ALA A 1 474 ? -14.43 33.531 -0.65 1 98.56 474 ALA A N 1
ATOM 3655 C CA . ALA A 1 474 ? -15.844 33.406 -0.298 1 98.56 474 ALA A CA 1
ATOM 3656 C C . ALA A 1 474 ? -16.078 33.75 1.164 1 98.56 474 ALA A C 1
ATOM 3658 O O . ALA A 1 474 ? -17.188 34.188 1.536 1 98.56 474 ALA A O 1
ATOM 3659 N N . ALA A 1 475 ? -15.062 33.656 1.958 1 98.56 475 ALA A N 1
ATOM 3660 C CA . ALA A 1 475 ? -15.172 33.969 3.381 1 98.56 475 ALA A CA 1
ATOM 3661 C C . ALA A 1 475 ? -14.82 35.438 3.645 1 98.56 475 ALA A C 1
ATOM 3663 O O . ALA A 1 475 ? -14.766 35.875 4.797 1 98.56 475 ALA A O 1
ATOM 3664 N N . GLY A 1 476 ? -14.531 36.188 2.639 1 97.88 476 GLY A N 1
ATOM 3665 C CA . GLY A 1 476 ? -14.258 37.625 2.785 1 97.88 476 GLY A CA 1
ATOM 3666 C C . GLY A 1 476 ? -12.797 37.938 3.016 1 97.88 476 GLY A C 1
ATOM 3667 O O . GLY A 1 476 ? -12.461 38.969 3.57 1 97.88 476 GLY A O 1
ATOM 3668 N N . MET A 1 477 ? -11.906 37.062 2.66 1 98.69 477 MET A N 1
ATOM 3669 C CA . MET A 1 477 ? -10.469 37.25 2.84 1 98.69 477 MET A CA 1
ATOM 3670 C C . MET A 1 477 ? -9.727 37.062 1.521 1 98.69 477 MET A C 1
ATOM 3672 O O . MET A 1 477 ? -10.352 36.812 0.483 1 98.69 477 MET A O 1
ATOM 3676 N N . VAL A 1 478 ? -8.453 37.25 1.507 1 98.31 478 VAL A N 1
ATOM 3677 C CA . VAL A 1 478 ? -7.594 37.031 0.355 1 98.31 478 VAL A CA 1
ATOM 3678 C C . VAL A 1 478 ? -6.316 36.312 0.806 1 98.31 478 VAL A C 1
ATOM 3680 O O . VAL A 1 478 ? -5.82 36.562 1.91 1 98.31 478 VAL A O 1
ATOM 3683 N N . VAL A 1 479 ? -5.852 35.406 -0.022 1 97.69 479 VAL A N 1
ATOM 3684 C CA . VAL A 1 479 ? -4.574 34.75 0.262 1 97.69 479 VAL A CA 1
ATOM 3685 C C . VAL A 1 479 ? -3.43 35.719 -0.074 1 97.69 479 VAL A C 1
ATOM 3687 O O . VAL A 1 479 ? -3.303 36.156 -1.215 1 97.69 479 VAL A O 1
ATOM 3690 N N . ASP A 1 480 ? -2.652 36 0.864 1 96.38 480 ASP A N 1
ATOM 3691 C CA . ASP A 1 480 ? -1.525 36.906 0.681 1 96.38 480 ASP A CA 1
ATOM 3692 C C . ASP A 1 480 ? -0.282 36.156 0.213 1 96.38 480 ASP A C 1
ATOM 3694 O O . ASP A 1 480 ? 0.442 36.625 -0.666 1 96.38 480 ASP A O 1
ATOM 3698 N N . ARG A 1 481 ? -0.029 35.094 0.892 1 94.56 481 ARG A N 1
ATOM 3699 C CA . ARG A 1 481 ? 1.169 34.312 0.634 1 94.56 481 ARG A CA 1
ATOM 3700 C C . ARG A 1 481 ? 0.986 32.875 1.106 1 94.56 481 ARG A C 1
ATOM 3702 O O . ARG A 1 481 ? 0.195 32.594 2.014 1 94.56 481 ARG A O 1
ATOM 3709 N N . VAL A 1 482 ? 1.686 31.953 0.443 1 95.12 482 VAL A N 1
ATOM 3710 C CA . VAL A 1 482 ? 1.77 30.578 0.916 1 95.12 482 VAL A CA 1
ATOM 3711 C C . VAL A 1 482 ? 3.199 30.266 1.351 1 95.12 482 VAL A C 1
ATOM 3713 O O . VAL A 1 482 ? 4.145 30.453 0.577 1 95.12 482 VAL A O 1
ATOM 3716 N N . TRP A 1 483 ? 3.334 29.906 2.572 1 94.19 483 TRP A N 1
ATOM 3717 C CA . TRP A 1 483 ? 4.629 29.469 3.086 1 94.19 483 TRP A CA 1
ATOM 3718 C C . TRP A 1 483 ? 4.816 27.969 2.879 1 94.19 483 TRP A C 1
ATOM 3720 O O . TRP A 1 483 ? 4.117 27.156 3.488 1 94.19 483 TRP A O 1
ATOM 3730 N N . ASP A 1 484 ? 5.707 27.625 1.984 1 90.19 484 ASP A N 1
ATOM 3731 C CA . ASP A 1 484 ? 6.023 26.219 1.738 1 90.19 484 ASP A CA 1
ATOM 3732 C C . ASP A 1 484 ? 6.957 25.672 2.814 1 90.19 484 ASP A C 1
ATOM 3734 O O . ASP A 1 484 ? 8.18 25.766 2.691 1 90.19 484 ASP A O 1
ATOM 3738 N N . CYS A 1 485 ? 6.465 25.031 3.834 1 90.75 485 CYS A N 1
ATOM 3739 C CA . CYS A 1 485 ? 7.242 24.547 4.973 1 90.75 485 CYS A CA 1
ATOM 3740 C C . CYS A 1 485 ? 7.957 23.25 4.641 1 90.75 485 CYS A C 1
ATOM 3742 O O . CYS A 1 485 ? 7.547 22.531 3.732 1 90.75 485 CYS A O 1
ATOM 3744 N N . ARG A 1 486 ? 9.18 22.922 5.367 1 87.88 486 ARG A N 1
ATO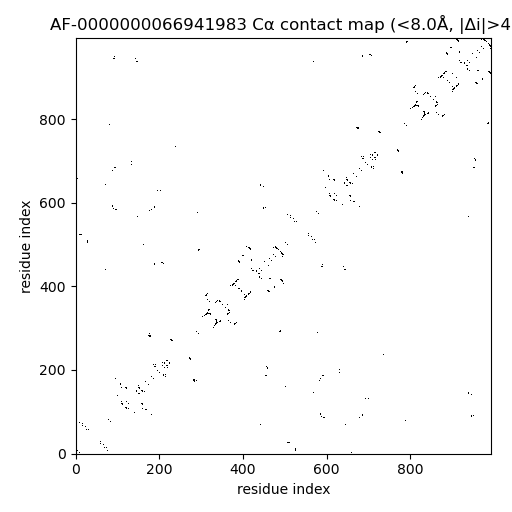M 3745 C CA . ARG A 1 486 ? 9.984 21.719 5.188 1 87.88 486 ARG A CA 1
ATOM 3746 C C . ARG A 1 486 ? 9.273 20.5 5.742 1 87.88 486 ARG A C 1
ATOM 3748 O O . ARG A 1 486 ? 9.812 19.781 6.582 1 87.88 486 ARG A O 1
ATOM 3755 N N . GLY A 1 487 ? 8.023 20.25 5.484 1 83.06 487 GLY A N 1
ATOM 3756 C CA . GLY A 1 487 ? 7.191 19.156 5.957 1 83.06 487 GLY A CA 1
ATOM 3757 C C . GLY A 1 487 ? 5.93 18.969 5.137 1 83.06 487 GLY A C 1
ATOM 3758 O O . GLY A 1 487 ? 5.836 19.469 4.008 1 83.06 487 GLY A O 1
ATOM 3759 N N . PRO A 1 488 ? 5.086 18.188 5.734 1 85.38 488 PRO A N 1
ATOM 3760 C CA . PRO A 1 488 ? 3.883 17.859 4.969 1 85.38 488 PRO A CA 1
ATOM 3761 C C . PRO A 1 488 ? 2.916 19.031 4.852 1 85.38 488 PRO A C 1
ATOM 3763 O O . PRO A 1 488 ? 2.006 19.016 4.02 1 85.38 488 PRO A O 1
ATOM 3766 N N . LEU A 1 489 ? 3.18 20.047 5.668 1 91.69 489 LEU A N 1
ATOM 3767 C CA . LEU A 1 489 ? 2.213 21.125 5.688 1 91.69 489 LEU A CA 1
ATOM 3768 C C . LEU A 1 489 ? 2.793 22.391 5.043 1 91.69 489 LEU A C 1
ATOM 3770 O O . LEU A 1 489 ? 4.012 22.562 5.02 1 91.69 489 LEU A O 1
ATOM 3774 N N . SER A 1 490 ? 1.928 23.125 4.48 1 93.69 490 SER A N 1
ATOM 3775 C CA . SER A 1 490 ? 2.16 24.516 4.102 1 93.69 490 SER A CA 1
ATOM 3776 C C . SER A 1 490 ? 1.247 25.469 4.875 1 93.69 490 SER A C 1
ATOM 3778 O O . SER A 1 490 ? 0.254 25.031 5.465 1 93.69 490 SER A O 1
ATOM 3780 N N . ILE A 1 491 ? 1.672 26.672 4.965 1 96.56 491 ILE A N 1
ATOM 3781 C CA . ILE A 1 491 ? 0.858 27.672 5.648 1 96.56 491 ILE A CA 1
ATOM 3782 C C . ILE A 1 491 ? 0.263 28.641 4.625 1 96.56 491 ILE A C 1
ATOM 3784 O O . ILE A 1 491 ? 0.997 29.344 3.93 1 96.56 491 ILE A O 1
ATOM 3788 N N . VAL A 1 492 ? -1.037 28.641 4.473 1 97.69 492 VAL A N 1
ATOM 3789 C CA . VAL A 1 492 ? -1.754 29.609 3.666 1 97.69 492 VAL A CA 1
ATOM 3790 C C . VAL A 1 492 ? -2.025 30.875 4.496 1 97.69 492 VAL A C 1
ATOM 3792 O O . VAL A 1 492 ? -2.822 30.828 5.438 1 97.69 492 VAL A O 1
ATOM 3795 N N . ASP A 1 493 ? -1.401 31.969 4.184 1 98.19 493 ASP A N 1
ATOM 3796 C CA . ASP A 1 493 ? -1.461 33.219 4.898 1 98.19 493 ASP A CA 1
ATOM 3797 C C . ASP A 1 493 ? -2.529 34.156 4.301 1 98.19 493 ASP A C 1
ATOM 3799 O O . ASP A 1 493 ? -2.395 34.625 3.166 1 98.19 493 ASP A O 1
ATOM 3803 N N . CYS A 1 494 ? -3.557 34.406 5.125 1 98.62 494 CYS A N 1
ATOM 3804 C CA . CYS A 1 494 ? -4.707 35.156 4.629 1 98.62 494 CYS A CA 1
ATOM 3805 C C . CYS A 1 494 ? -4.879 36.469 5.379 1 98.62 494 CYS A C 1
ATOM 3807 O O . CYS A 1 494 ? -4.484 36.594 6.539 1 98.62 494 CYS A O 1
ATOM 3809 N N . ARG A 1 495 ? -5.488 37.438 4.738 1 98.12 495 ARG A N 1
ATOM 3810 C CA . ARG A 1 495 ? -5.848 38.719 5.293 1 98.12 495 ARG A CA 1
ATOM 3811 C C . ARG A 1 495 ? -7.238 39.156 4.84 1 98.12 495 ARG A C 1
ATOM 3813 O O . ARG A 1 495 ? -7.801 38.562 3.912 1 98.12 495 ARG A O 1
ATOM 3820 N N . LEU A 1 496 ? -7.738 40.094 5.605 1 96.94 496 LEU A N 1
ATOM 3821 C CA . LEU A 1 496 ? -9.023 40.625 5.168 1 96.94 496 LEU A CA 1
ATOM 3822 C C . LEU A 1 496 ? -8.898 41.281 3.789 1 96.94 496 LEU A C 1
ATOM 3824 O O . LEU A 1 496 ? -7.887 41.906 3.48 1 96.94 496 LEU A O 1
ATOM 3828 N N . ALA A 1 497 ? -9.93 41.062 2.9 1 89.81 497 ALA A N 1
ATOM 3829 C CA . ALA A 1 497 ? -9.945 41.656 1.558 1 89.81 497 ALA A CA 1
ATOM 3830 C C . ALA A 1 497 ? -10.023 43.156 1.614 1 89.81 497 ALA A C 1
ATOM 3832 O O . ALA A 1 497 ? -10.617 43.719 2.539 1 89.81 497 ALA A O 1
ATOM 3833 N N . MET B 1 1 ? 21.203 3.014 20.438 1 34.19 1 MET B N 1
ATOM 3834 C CA . MET B 1 1 ? 20.938 3.012 19.016 1 34.19 1 MET B CA 1
ATOM 3835 C C . MET B 1 1 ? 21.734 4.098 18.297 1 34.19 1 MET B C 1
ATOM 3837 O O . MET B 1 1 ? 21.797 5.238 18.766 1 34.19 1 MET B O 1
ATOM 3841 N N . SER B 1 2 ? 22.734 3.689 17.672 1 43.09 2 SER B N 1
ATOM 3842 C CA . SER B 1 2 ? 23.688 4.645 17.125 1 43.09 2 SER B CA 1
ATOM 384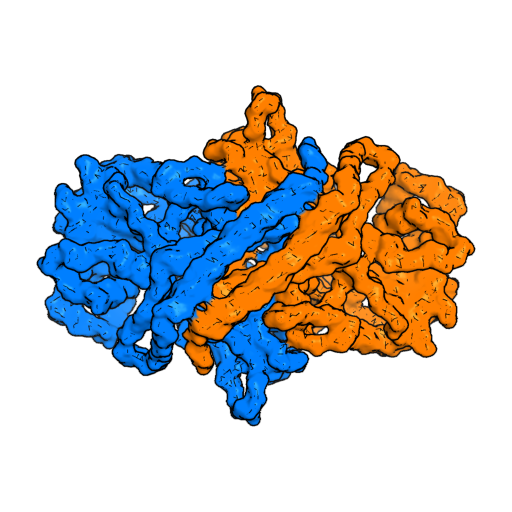3 C C . SER B 1 2 ? 22.984 5.793 16.406 1 43.09 2 SER B C 1
ATOM 3845 O O . SER B 1 2 ? 22.031 5.57 15.672 1 43.09 2 SER B O 1
ATOM 3847 N N . PRO B 1 3 ? 23.109 6.973 16.891 1 52.06 3 PRO B N 1
ATOM 3848 C CA . PRO B 1 3 ? 22.578 8.172 16.234 1 52.06 3 PRO B CA 1
ATOM 3849 C C . PRO B 1 3 ? 22.734 8.133 14.719 1 52.06 3 PRO B C 1
ATOM 3851 O O . PRO B 1 3 ? 23.578 7.402 14.195 1 52.06 3 PRO B O 1
ATOM 3854 N N . PHE B 1 4 ? 21.672 8.508 14.086 1 60.47 4 PHE B N 1
ATOM 3855 C CA . PHE B 1 4 ? 21.781 8.664 12.641 1 60.47 4 PHE B CA 1
ATOM 3856 C C . PHE B 1 4 ? 23.094 9.336 12.266 1 60.47 4 PHE B C 1
ATOM 3858 O O . PHE B 1 4 ? 23.328 10.484 12.633 1 60.47 4 PHE B O 1
ATOM 3865 N N . ASN B 1 5 ? 24.047 8.477 11.883 1 75.19 5 ASN B N 1
ATOM 3866 C CA . ASN B 1 5 ? 25.344 8.961 11.406 1 75.19 5 ASN B CA 1
ATOM 3867 C C . ASN B 1 5 ? 25.25 9.453 9.961 1 75.19 5 ASN B C 1
ATOM 3869 O O . ASN B 1 5 ? 25.281 8.648 9.023 1 75.19 5 ASN B O 1
ATOM 3873 N N . THR B 1 6 ? 25.172 10.766 9.859 1 78.44 6 THR B N 1
ATOM 3874 C CA . THR B 1 6 ? 24.922 11.391 8.562 1 78.44 6 THR B CA 1
ATOM 3875 C C . THR B 1 6 ? 26.062 11.078 7.586 1 78.44 6 THR B C 1
ATOM 3877 O O . THR B 1 6 ? 25.812 10.922 6.383 1 78.44 6 THR B O 1
ATOM 3880 N N . GLY B 1 7 ? 27.328 11.039 8.086 1 79.38 7 GLY B N 1
ATOM 3881 C CA . GLY B 1 7 ? 28.422 10.711 7.199 1 79.38 7 GLY B CA 1
ATOM 3882 C C . GLY B 1 7 ? 28.328 9.305 6.625 1 79.38 7 GLY B C 1
ATOM 3883 O O . GLY B 1 7 ? 28.516 9.109 5.422 1 79.38 7 GLY B O 1
ATOM 3884 N N . GLU B 1 8 ? 28.078 8.406 7.449 1 86.06 8 GLU B N 1
ATOM 3885 C CA . GLU B 1 8 ? 27.922 7.02 7.016 1 86.06 8 GLU B CA 1
ATOM 3886 C C . GLU B 1 8 ? 26.719 6.867 6.086 1 86.06 8 GLU B C 1
ATOM 3888 O O . GLU B 1 8 ? 26.766 6.098 5.125 1 86.06 8 GLU B O 1
ATOM 3893 N N . SER B 1 9 ? 25.734 7.613 6.348 1 89.94 9 SER B N 1
ATOM 3894 C CA . SER B 1 9 ? 24.547 7.559 5.512 1 89.94 9 SER B CA 1
ATOM 3895 C C . SER B 1 9 ? 24.812 8.141 4.129 1 89.94 9 SER B C 1
ATOM 3897 O O . SER B 1 9 ? 24.297 7.629 3.127 1 89.94 9 SER B O 1
ATOM 3899 N N . ALA B 1 10 ? 25.609 9.18 4.082 1 94.56 10 ALA B N 1
ATOM 3900 C CA . ALA B 1 10 ? 25.969 9.766 2.797 1 94.56 10 ALA B CA 1
ATOM 3901 C C . ALA B 1 10 ? 26.766 8.781 1.947 1 94.56 10 ALA B C 1
ATOM 3903 O O . ALA B 1 10 ? 26.516 8.648 0.746 1 94.56 10 ALA B O 1
ATOM 3904 N N . ALA B 1 11 ? 27.703 8.117 2.574 1 95.44 11 ALA B N 1
ATOM 3905 C CA . ALA B 1 11 ? 28.516 7.129 1.867 1 95.44 11 ALA B CA 1
ATOM 3906 C C . ALA B 1 11 ? 27.656 5.977 1.354 1 95.44 11 ALA B C 1
ATOM 3908 O O . ALA B 1 11 ? 27.844 5.504 0.231 1 95.44 11 ALA B O 1
ATOM 3909 N N . GLN B 1 12 ? 26.766 5.531 2.168 1 96.12 12 GLN B N 1
ATOM 3910 C CA . GLN B 1 12 ? 25.859 4.453 1.776 1 96.12 12 GLN B CA 1
ATOM 3911 C C . GLN B 1 12 ? 24.969 4.879 0.619 1 96.12 12 GLN B C 1
ATOM 3913 O O . GLN B 1 12 ? 24.719 4.098 -0.303 1 96.12 12 GLN B O 1
ATOM 3918 N N . LEU B 1 13 ? 24.453 6.051 0.716 1 97.44 13 LEU B N 1
ATOM 3919 C CA . LEU B 1 13 ? 23.594 6.586 -0.335 1 97.44 13 LEU B CA 1
ATOM 3920 C C . LEU B 1 13 ? 24.328 6.609 -1.673 1 97.44 13 LEU B C 1
ATOM 3922 O O . LEU B 1 13 ? 23.781 6.203 -2.695 1 97.44 13 LEU B O 1
ATOM 3926 N N . ARG B 1 14 ? 25.609 7.027 -1.713 1 98 14 ARG B N 1
ATOM 3927 C CA . ARG B 1 14 ? 26.406 7.074 -2.93 1 98 14 ARG B CA 1
ATOM 3928 C C . ARG B 1 14 ? 26.703 5.672 -3.445 1 98 14 ARG B C 1
ATOM 3930 O O . ARG B 1 14 ? 26.734 5.441 -4.656 1 98 14 ARG B O 1
ATOM 3937 N N . ALA B 1 15 ? 26.922 4.777 -2.516 1 98.31 15 ALA B N 1
ATOM 3938 C CA . ALA B 1 15 ? 27.203 3.396 -2.908 1 98.31 15 ALA B CA 1
ATOM 3939 C C . ALA B 1 15 ? 25.984 2.766 -3.582 1 98.31 15 ALA B C 1
ATOM 3941 O O . ALA B 1 15 ? 26.125 2.072 -4.594 1 98.31 15 ALA B O 1
ATOM 3942 N N . VAL B 1 16 ? 24.812 2.967 -3.029 1 98.62 16 VAL B N 1
ATOM 3943 C CA . VAL B 1 16 ? 23.578 2.424 -3.609 1 98.62 16 VAL B CA 1
ATOM 3944 C C . VAL B 1 16 ? 23.312 3.084 -4.961 1 98.62 16 VAL B C 1
ATOM 3946 O O . VAL B 1 16 ? 22.891 2.418 -5.91 1 98.62 16 VAL B O 1
ATOM 3949 N N . LEU B 1 17 ? 23.547 4.395 -5.051 1 98.69 17 LEU B N 1
ATOM 3950 C CA . LEU B 1 17 ? 23.359 5.098 -6.316 1 98.69 17 LEU B CA 1
ATOM 3951 C C . LEU B 1 17 ? 24.266 4.52 -7.395 1 98.69 17 LEU B C 1
ATOM 3953 O O . LEU B 1 17 ? 23.875 4.418 -8.555 1 98.69 17 LEU B O 1
ATOM 3957 N N . ALA B 1 18 ? 25.469 4.168 -7.047 1 98.56 18 ALA B N 1
ATOM 3958 C CA . ALA B 1 18 ? 26.406 3.588 -8.008 1 98.56 18 ALA B CA 1
ATOM 3959 C C . ALA B 1 18 ? 25.875 2.264 -8.555 1 98.56 18 ALA B C 1
ATOM 3961 O O . ALA B 1 18 ? 25.969 1.997 -9.758 1 98.56 18 ALA B O 1
ATOM 3962 N N . LEU B 1 19 ? 25.359 1.423 -7.68 1 98.62 19 LEU B N 1
ATOM 3963 C CA . LEU B 1 19 ? 24.75 0.163 -8.109 1 98.62 19 LEU B CA 1
ATOM 3964 C C . LEU B 1 19 ? 23.547 0.413 -9.016 1 98.62 19 LEU B C 1
ATOM 3966 O O . LEU B 1 19 ? 23.375 -0.279 -10.016 1 98.62 19 LEU B O 1
ATOM 3970 N N . LEU B 1 20 ? 22.75 1.409 -8.633 1 98.81 20 LEU B N 1
ATOM 3971 C CA . LEU B 1 20 ? 21.578 1.769 -9.43 1 98.81 20 LEU B CA 1
ATOM 3972 C C . LEU B 1 20 ? 22 2.234 -10.82 1 98.81 20 LEU B C 1
ATOM 3974 O O . LEU B 1 20 ? 21.406 1.815 -11.82 1 98.81 20 LEU B O 1
ATOM 3978 N N . ALA B 1 21 ? 22.969 3.1 -10.875 1 98.69 21 ALA B N 1
ATOM 3979 C CA . ALA B 1 21 ? 23.422 3.656 -12.148 1 98.69 21 ALA B CA 1
ATOM 3980 C C . ALA B 1 21 ? 23.922 2.555 -13.078 1 98.69 21 ALA B C 1
ATOM 3982 O O . ALA B 1 21 ? 23.625 2.564 -14.273 1 98.69 21 ALA B O 1
ATOM 3983 N N . THR B 1 22 ? 24.625 1.612 -12.555 1 98.56 22 THR B N 1
ATOM 3984 C CA . THR B 1 22 ? 25.125 0.491 -13.344 1 98.56 22 THR B CA 1
ATOM 3985 C C . THR B 1 22 ? 23.969 -0.355 -13.875 1 98.56 22 THR B C 1
ATOM 3987 O O . THR B 1 22 ? 23.953 -0.722 -15.055 1 98.56 22 THR B O 1
ATOM 3990 N N . ALA B 1 23 ? 23.047 -0.677 -13.031 1 98.56 23 ALA B N 1
ATOM 3991 C CA . ALA B 1 23 ? 21.906 -1.499 -13.422 1 98.56 23 ALA B CA 1
ATOM 3992 C C . ALA B 1 23 ? 21.047 -0.782 -14.461 1 98.56 23 ALA B C 1
ATOM 3994 O O . ALA B 1 23 ? 20.547 -1.407 -15.398 1 98.56 23 ALA B O 1
ATOM 3995 N N . VAL B 1 24 ? 20.859 0.532 -14.297 1 98.38 24 VAL B N 1
ATOM 3996 C CA . VAL B 1 24 ? 20.062 1.329 -15.234 1 98.38 24 VAL B CA 1
ATOM 3997 C C . VAL B 1 24 ? 20.75 1.332 -16.609 1 98.38 24 VAL B C 1
ATOM 3999 O O . VAL B 1 24 ? 20.078 1.178 -17.625 1 98.38 24 VAL B O 1
ATOM 4002 N N . GLU B 1 25 ? 22.031 1.502 -16.609 1 97.62 25 GLU B N 1
ATOM 4003 C CA . GLU B 1 25 ? 22.75 1.5 -17.875 1 97.62 25 GLU B CA 1
ATOM 4004 C C . GLU B 1 25 ? 22.688 0.133 -18.547 1 97.62 25 GLU B C 1
ATOM 4006 O O . GLU B 1 25 ? 22.547 0.045 -19.766 1 97.62 25 GLU B O 1
ATOM 4011 N N . ASN B 1 26 ? 22.812 -0.926 -17.781 1 97.06 26 ASN B N 1
ATOM 4012 C CA . ASN B 1 26 ? 22.656 -2.268 -18.344 1 97.06 26 ASN B CA 1
ATOM 4013 C C . ASN B 1 26 ? 21.281 -2.457 -18.969 1 97.06 26 ASN B C 1
ATOM 4015 O O . ASN B 1 26 ? 21.172 -3.014 -20.062 1 97.06 26 ASN B O 1
ATOM 4019 N N . LEU B 1 27 ? 20.266 -2.002 -18.281 1 96.94 27 LEU B N 1
ATOM 4020 C CA . LEU B 1 27 ? 18.906 -2.137 -18.797 1 96.94 27 LEU B CA 1
ATOM 4021 C C . LEU B 1 27 ? 18.719 -1.311 -20.062 1 96.94 27 LEU B C 1
ATOM 4023 O O . LEU B 1 27 ? 18.141 -1.791 -21.047 1 96.94 27 LEU B O 1
ATOM 4027 N N . ALA B 1 28 ? 19.219 -0.084 -20 1 95.88 28 ALA B N 1
ATOM 4028 C CA . ALA B 1 28 ? 19.109 0.797 -21.172 1 95.88 28 ALA B CA 1
ATOM 4029 C C . ALA B 1 28 ? 19.797 0.193 -22.391 1 95.88 28 ALA B C 1
ATOM 4031 O O . ALA B 1 28 ? 19.266 0.259 -23.5 1 95.88 28 ALA B O 1
ATOM 4032 N N . CYS B 1 29 ? 20.938 -0.407 -22.203 1 94.75 29 CYS B N 1
ATOM 4033 C CA . CYS B 1 29 ? 21.672 -1.049 -23.297 1 94.75 29 CYS B CA 1
ATOM 4034 C C . CYS B 1 29 ? 20.891 -2.227 -23.859 1 94.75 29 CYS B C 1
ATOM 4036 O O . CYS B 1 29 ? 20.859 -2.432 -25.078 1 94.75 29 CYS B O 1
ATOM 4038 N N . GLU B 1 30 ? 20.281 -2.99 -22.938 1 92.25 30 GLU B N 1
ATOM 4039 C CA . GLU B 1 30 ? 19.438 -4.102 -23.391 1 92.25 30 GLU B CA 1
ATOM 4040 C C . GLU B 1 30 ? 18.266 -3.604 -24.234 1 92.25 30 GLU B C 1
ATOM 4042 O O . GLU B 1 30 ? 17.922 -4.211 -25.25 1 92.25 30 GLU B O 1
ATOM 4047 N N . TRP B 1 31 ? 17.656 -2.518 -23.812 1 91.06 31 TRP B N 1
ATOM 4048 C CA . TRP B 1 31 ? 16.516 -1.953 -24.516 1 91.06 31 TRP B CA 1
ATOM 4049 C C . TRP B 1 31 ? 16.922 -1.457 -25.906 1 91.06 31 TRP B C 1
ATOM 4051 O O . TRP B 1 31 ? 16.156 -1.591 -26.859 1 91.06 31 TRP B O 1
ATOM 4061 N N . GLU B 1 32 ? 18.078 -0.916 -25.984 1 90.31 32 GLU B N 1
ATOM 4062 C CA . GLU B 1 32 ? 18.562 -0.365 -27.25 1 90.31 32 GLU B CA 1
ATOM 4063 C C . GLU B 1 32 ? 19 -1.474 -28.203 1 90.31 32 GLU B C 1
ATOM 4065 O O . GLU B 1 32 ? 18.938 -1.306 -29.422 1 90.31 32 GLU B O 1
ATOM 4070 N N . SER B 1 33 ? 19.469 -2.57 -27.641 1 84.94 33 SER B N 1
ATOM 4071 C CA . SER B 1 33 ? 19.906 -3.684 -28.469 1 84.94 33 SER B CA 1
ATOM 4072 C C . SER B 1 33 ? 18.734 -4.535 -28.922 1 84.94 33 SER B C 1
ATOM 4074 O O . SER B 1 33 ? 18.859 -5.32 -29.859 1 84.94 33 SER B O 1
ATOM 4076 N N . SER B 1 34 ? 17.766 -4.562 -28.062 1 72.25 34 SER B N 1
ATOM 4077 C CA . SER B 1 34 ? 16.594 -5.379 -28.406 1 72.25 34 SER B CA 1
ATOM 4078 C C . SER B 1 34 ? 15.82 -4.773 -29.562 1 72.25 34 SER B C 1
ATOM 4080 O O . SER B 1 34 ? 15.555 -3.57 -29.594 1 72.25 34 SER B O 1
ATOM 4082 N N . PRO B 1 35 ? 15.93 -5.277 -30.719 1 56.47 35 PRO B N 1
ATOM 4083 C CA . PRO B 1 35 ? 15.141 -4.73 -31.828 1 56.47 35 PRO B CA 1
ATOM 4084 C C . PRO B 1 35 ? 13.742 -4.309 -31.406 1 56.47 35 PRO B C 1
ATOM 4086 O O . PRO B 1 35 ? 13.18 -4.863 -30.469 1 56.47 35 PRO B O 1
ATOM 4089 N N . SER B 1 36 ? 13.469 -2.986 -31.516 1 49.62 36 SER B N 1
ATOM 4090 C CA . SER B 1 36 ? 12.164 -2.398 -31.25 1 49.62 36 SER B CA 1
ATOM 4091 C C . SER B 1 36 ? 11.047 -3.412 -31.469 1 49.62 36 SER B C 1
ATOM 4093 O O . SER B 1 36 ? 10.703 -3.73 -32.594 1 49.62 36 SER B O 1
ATOM 4095 N N . GLY B 1 37 ? 11.094 -4.539 -31 1 38.78 37 GLY B N 1
ATOM 4096 C CA . GLY B 1 37 ? 9.969 -5.398 -31.312 1 38.78 37 GLY B CA 1
ATOM 4097 C C . GLY B 1 37 ? 8.633 -4.688 -31.234 1 38.78 37 GLY B C 1
ATOM 4098 O O . GLY B 1 37 ? 8.305 -4.082 -30.203 1 38.78 37 GLY B O 1
ATOM 4099 N N . ASN B 1 38 ? 8.266 -4.098 -32.344 1 36.81 38 ASN B N 1
ATOM 4100 C CA . ASN B 1 38 ? 6.91 -3.699 -32.719 1 36.81 38 ASN B CA 1
ATOM 4101 C C . ASN B 1 38 ? 5.875 -4.699 -32.219 1 36.81 38 ASN B C 1
ATOM 4103 O O . ASN B 1 38 ? 5.234 -5.391 -33 1 36.81 38 ASN B O 1
ATOM 4107 N N . GLY B 1 39 ? 6.094 -5.512 -31.359 1 34.84 39 GLY B N 1
ATOM 4108 C CA . GLY B 1 39 ? 4.98 -6.43 -31.172 1 34.84 39 GLY B CA 1
ATOM 4109 C C . GLY B 1 39 ? 3.666 -5.719 -30.906 1 34.84 39 GLY B C 1
ATOM 4110 O O . GLY B 1 39 ? 3.447 -5.199 -29.812 1 34.84 39 GLY B O 1
ATOM 4111 N N . VAL B 1 40 ? 3.24 -5.062 -31.922 1 30.2 40 VAL B N 1
ATOM 4112 C CA . VAL B 1 40 ? 1.809 -4.785 -32 1 30.2 40 VAL B CA 1
ATOM 4113 C C . VAL B 1 40 ? 1.019 -6.043 -31.641 1 30.2 40 VAL B C 1
ATOM 4115 O O . VAL B 1 40 ? 1.146 -7.074 -32.312 1 30.2 40 VAL B O 1
ATOM 4118 N N . VAL B 1 41 ? 0.638 -6.16 -30.484 1 33 41 VAL B N 1
ATOM 4119 C CA . VAL B 1 41 ? -0.475 -7.082 -30.281 1 33 41 VAL B CA 1
ATOM 4120 C C . VAL B 1 41 ? -1.571 -6.801 -31.312 1 33 41 VAL B C 1
ATOM 4122 O O . VAL B 1 41 ? -2.188 -5.734 -31.281 1 33 41 VAL B O 1
ATOM 4125 N N . ASP B 1 42 ? -1.418 -7.203 -32.531 1 28.56 42 ASP B N 1
ATOM 4126 C CA . ASP B 1 42 ? -2.633 -7.273 -33.344 1 28.56 42 ASP B CA 1
ATOM 4127 C C . ASP B 1 42 ? -3.789 -7.871 -32.531 1 28.56 42 ASP B C 1
ATOM 4129 O O . ASP B 1 42 ? -3.662 -8.961 -31.969 1 28.56 42 ASP B O 1
ATOM 4133 N N . ALA B 1 43 ? -4.668 -7.137 -32.156 1 29.48 43 ALA B N 1
ATOM 4134 C CA . ALA B 1 43 ? -5.953 -7.398 -31.5 1 29.48 43 ALA B CA 1
ATOM 4135 C C . ALA B 1 43 ? -6.645 -8.609 -32.125 1 29.48 43 ALA B C 1
ATOM 4137 O O . ALA B 1 43 ? -7.781 -8.93 -31.781 1 29.48 43 ALA B O 1
ATOM 4138 N N . ASN B 1 44 ? -6.328 -8.891 -33.406 1 29.05 44 ASN B N 1
ATOM 4139 C CA . ASN B 1 44 ? -7.148 -10 -33.844 1 29.05 44 ASN B CA 1
ATOM 4140 C C . ASN B 1 44 ? -6.871 -11.273 -33.062 1 29.05 44 ASN B C 1
ATOM 4142 O O . ASN B 1 44 ? -5.758 -11.805 -33.094 1 29.05 44 ASN B O 1
ATOM 4146 N N . ILE B 1 45 ? -7.547 -11.508 -32.031 1 31.28 45 ILE B N 1
ATOM 4147 C CA . ILE B 1 45 ? -7.695 -12.641 -31.109 1 31.28 45 ILE B CA 1
ATOM 4148 C C . ILE B 1 45 ? -7.539 -13.945 -31.875 1 31.28 45 ILE B C 1
ATOM 4150 O O . ILE B 1 45 ? -7.598 -15.031 -31.297 1 31.28 45 ILE B O 1
ATOM 4154 N N . GLU B 1 46 ? -7.816 -13.922 -33.25 1 31.55 46 GLU B N 1
ATOM 4155 C CA . GLU B 1 46 ? -7.91 -15.297 -33.719 1 31.55 46 GLU B CA 1
ATOM 4156 C C . GLU B 1 46 ? -6.582 -16.031 -33.562 1 31.55 46 GLU B C 1
ATOM 4158 O O . GLU B 1 46 ? -6.559 -17.219 -33.219 1 31.55 46 GLU B O 1
ATOM 4163 N N . THR B 1 47 ? -5.52 -15.672 -34.344 1 32.84 47 THR B N 1
ATOM 4164 C CA . THR B 1 47 ? -4.27 -16.422 -34.25 1 32.84 47 THR B CA 1
ATOM 4165 C C . THR B 1 47 ? -3.375 -15.82 -33.156 1 32.84 47 THR B C 1
ATOM 4167 O O . THR B 1 47 ? -3.008 -14.641 -33.25 1 32.84 47 THR B O 1
ATOM 4170 N N . ALA B 1 48 ? -3.492 -16.078 -31.844 1 35.59 48 ALA B N 1
ATOM 4171 C CA . ALA B 1 48 ? -2.645 -15.852 -30.688 1 35.59 48 ALA B CA 1
ATOM 4172 C C . ALA B 1 48 ? -1.183 -15.695 -31.094 1 35.59 48 ALA B C 1
ATOM 4174 O O . ALA B 1 48 ? -0.463 -16.688 -31.25 1 35.59 48 ALA B O 1
ATOM 4175 N N . VAL B 1 49 ? -0.871 -14.969 -32.125 1 35.5 49 VAL B N 1
ATOM 4176 C CA . VAL B 1 49 ? 0.576 -14.797 -32.188 1 35.5 49 VAL B CA 1
ATOM 4177 C C . VAL B 1 49 ? 1.121 -14.414 -30.812 1 35.5 49 VAL B C 1
ATOM 4179 O O . VAL B 1 49 ? 0.617 -13.492 -30.172 1 35.5 49 VAL B O 1
ATOM 4182 N N . PRO B 1 50 ? 1.845 -15.312 -30.078 1 39.06 50 PRO B N 1
ATOM 4183 C CA . PRO B 1 50 ? 2.48 -15.109 -28.781 1 39.06 50 PRO B CA 1
ATOM 4184 C C . PRO B 1 50 ? 3.16 -13.742 -28.656 1 39.06 50 PRO B C 1
ATOM 4186 O O . PRO B 1 50 ? 3.746 -13.258 -29.625 1 39.06 50 PRO B O 1
ATOM 4189 N N . ASP B 1 51 ? 2.58 -12.812 -28.109 1 46.31 51 ASP B N 1
ATOM 4190 C CA . ASP B 1 51 ? 3.369 -11.664 -27.688 1 46.31 51 ASP B CA 1
ATOM 4191 C C . ASP B 1 51 ? 4.836 -12.039 -27.5 1 46.31 51 ASP B C 1
ATOM 4193 O O . ASP B 1 51 ? 5.172 -12.781 -26.562 1 46.31 51 ASP B O 1
ATOM 4197 N N . THR B 1 52 ? 5.637 -12.141 -28.578 1 48.06 52 THR B N 1
ATOM 4198 C CA . THR B 1 52 ? 7.02 -12.578 -28.734 1 48.06 52 THR B CA 1
ATOM 4199 C C . THR B 1 52 ? 7.961 -11.688 -27.922 1 48.06 52 THR B C 1
ATOM 4201 O O . THR B 1 52 ? 9.172 -11.938 -27.875 1 48.06 52 THR B O 1
ATOM 4204 N N . SER B 1 53 ? 7.41 -10.633 -27.281 1 59.25 53 SER B N 1
ATOM 4205 C CA . SER B 1 53 ? 8.445 -9.828 -26.641 1 59.25 53 SER B CA 1
ATOM 4206 C C . SER B 1 53 ? 8.875 -10.43 -25.312 1 59.25 53 SER B C 1
ATOM 4208 O O . SER B 1 53 ? 8.031 -10.742 -24.453 1 59.25 53 SER B O 1
ATOM 4210 N N . THR B 1 54 ? 10.109 -11.148 -25.422 1 75.44 54 THR B N 1
ATOM 4211 C CA . THR B 1 54 ? 10.688 -11.789 -24.234 1 75.44 54 THR B CA 1
ATOM 4212 C C . THR B 1 54 ? 11.758 -10.898 -23.609 1 75.44 54 THR B C 1
ATOM 4214 O O . THR B 1 54 ? 12.492 -10.211 -24.312 1 75.44 54 THR B O 1
ATOM 4217 N N . VAL B 1 55 ? 11.633 -10.711 -22.375 1 85.25 55 VAL B N 1
ATOM 4218 C CA . VAL B 1 55 ? 12.664 -10.031 -21.594 1 85.25 55 VAL B CA 1
ATOM 4219 C C . VAL B 1 55 ? 13.867 -10.945 -21.422 1 85.25 55 VAL B C 1
ATOM 4221 O O . VAL B 1 55 ? 13.719 -12.141 -21.156 1 85.25 55 VAL B O 1
ATOM 4224 N N . SER B 1 56 ? 15.117 -10.414 -21.734 1 89.25 56 SER B N 1
ATOM 4225 C CA . SER B 1 56 ? 16.328 -11.195 -21.531 1 89.25 56 SER B CA 1
ATOM 4226 C C . SER B 1 56 ? 16.609 -11.398 -20.047 1 89.25 56 SER B C 1
ATOM 4228 O O . SER B 1 56 ? 16.062 -10.695 -19.203 1 89.25 56 SER B O 1
ATOM 4230 N N . HIS B 1 57 ? 17.453 -12.391 -19.688 1 91.06 57 HIS B N 1
ATOM 4231 C CA . HIS B 1 57 ? 17.859 -12.609 -18.297 1 91.06 57 HIS B CA 1
ATOM 4232 C C . HIS B 1 57 ? 18.594 -11.391 -17.75 1 91.06 57 HIS B C 1
ATOM 4234 O O . HIS B 1 57 ? 18.453 -11.047 -16.578 1 91.06 57 HIS B O 1
ATOM 4240 N N . ALA B 1 58 ? 19.406 -10.773 -18.625 1 93.19 58 ALA B N 1
ATOM 4241 C CA . ALA B 1 58 ? 20.125 -9.578 -18.234 1 93.19 58 ALA B CA 1
ATOM 4242 C C . ALA B 1 58 ? 19.172 -8.445 -17.875 1 93.19 58 ALA B C 1
ATOM 4244 O O . ALA B 1 58 ? 19.391 -7.719 -16.906 1 93.19 58 ALA B O 1
ATOM 4245 N N . GLU B 1 59 ? 18.125 -8.328 -18.719 1 93.25 59 GLU B N 1
ATOM 4246 C CA . GLU B 1 59 ? 17.109 -7.328 -18.438 1 93.25 59 GLU B CA 1
ATOM 4247 C C . GLU B 1 59 ? 16.391 -7.621 -17.125 1 93.25 59 GLU B C 1
ATOM 4249 O O . GLU B 1 59 ? 16.172 -6.719 -16.312 1 93.25 59 GLU B O 1
ATOM 4254 N N . HIS B 1 60 ? 16.062 -8.828 -16.953 1 93.06 60 HIS B N 1
ATOM 4255 C CA . HIS B 1 60 ? 15.375 -9.25 -15.727 1 93.06 60 HIS B CA 1
ATOM 4256 C C . HIS B 1 60 ? 16.219 -8.961 -14.492 1 93.06 60 HIS B C 1
ATOM 4258 O O . HIS B 1 60 ? 15.719 -8.43 -13.5 1 93.06 60 HIS B O 1
ATOM 4264 N N . ASP B 1 61 ? 17.5 -9.227 -14.539 1 94.38 61 ASP B N 1
ATOM 4265 C CA . ASP B 1 61 ? 18.422 -9.008 -13.422 1 94.38 61 ASP B CA 1
ATOM 4266 C C . ASP B 1 61 ? 18.609 -7.52 -13.148 1 94.38 61 ASP B C 1
ATOM 4268 O O . ASP B 1 61 ? 18.688 -7.102 -11.992 1 94.38 61 ASP B O 1
ATOM 4272 N N . ALA B 1 62 ? 18.688 -6.789 -14.219 1 97.12 62 ALA B N 1
ATOM 4273 C CA . ALA B 1 62 ? 18.859 -5.344 -14.07 1 97.12 62 ALA B CA 1
ATOM 4274 C C . ALA B 1 62 ? 17.656 -4.723 -13.359 1 97.12 62 ALA B C 1
ATOM 4276 O O . ALA B 1 62 ? 17.812 -3.893 -12.469 1 97.12 62 ALA B O 1
ATOM 4277 N N . VAL B 1 63 ? 16.438 -5.129 -13.758 1 96.88 63 VAL B N 1
ATOM 4278 C CA . VAL B 1 63 ? 15.227 -4.594 -13.156 1 96.88 63 VAL B CA 1
ATOM 4279 C C . VAL B 1 63 ? 15.188 -4.949 -11.672 1 96.88 63 VAL B C 1
ATOM 4281 O O . VAL B 1 63 ? 14.852 -4.109 -10.828 1 96.88 63 VAL B O 1
ATOM 4284 N N . LYS B 1 64 ? 15.531 -6.156 -11.336 1 96.06 64 LYS B N 1
ATOM 4285 C CA . LYS B 1 64 ? 15.562 -6.602 -9.945 1 96.06 64 LYS B CA 1
ATOM 4286 C C . LYS B 1 64 ? 16.516 -5.746 -9.117 1 96.06 64 LYS B C 1
ATOM 4288 O O . LYS B 1 64 ? 16.172 -5.34 -8 1 96.06 64 LYS B O 1
ATOM 4293 N N . THR B 1 65 ? 17.688 -5.473 -9.633 1 98.19 65 THR B N 1
ATOM 4294 C CA . THR B 1 65 ? 18.688 -4.664 -8.945 1 98.19 65 THR B CA 1
ATOM 4295 C C . THR B 1 65 ? 18.219 -3.219 -8.805 1 98.19 65 THR B C 1
ATOM 4297 O O . THR B 1 65 ? 18.438 -2.584 -7.773 1 98.19 65 THR B O 1
ATOM 4300 N N . ILE B 1 66 ? 17.578 -2.73 -9.875 1 98.81 66 ILE B N 1
ATOM 4301 C CA . ILE B 1 66 ? 17.062 -1.371 -9.852 1 98.81 66 ILE B CA 1
ATOM 4302 C C . ILE B 1 66 ? 16.031 -1.238 -8.734 1 98.81 66 ILE B C 1
ATOM 4304 O O . ILE B 1 66 ? 16.109 -0.32 -7.91 1 98.81 66 ILE B O 1
ATOM 4308 N N . LEU B 1 67 ? 15.117 -2.172 -8.672 1 98.5 67 LEU B N 1
ATOM 4309 C CA . LEU B 1 67 ? 14.078 -2.115 -7.648 1 98.5 67 LEU B CA 1
ATOM 4310 C C . LEU B 1 67 ? 14.688 -2.205 -6.254 1 98.5 67 LEU B C 1
ATOM 4312 O O . LEU B 1 67 ? 14.258 -1.496 -5.34 1 98.5 67 LEU B O 1
ATOM 4316 N N . ALA B 1 68 ? 15.672 -3.066 -6.098 1 98.5 68 ALA B N 1
ATOM 4317 C CA . ALA B 1 68 ? 16.375 -3.188 -4.82 1 98.5 68 ALA B CA 1
ATOM 4318 C C . ALA B 1 68 ? 17 -1.857 -4.406 1 98.5 68 ALA B C 1
ATOM 4320 O O . ALA B 1 68 ? 16.891 -1.446 -3.248 1 98.5 68 ALA B O 1
ATOM 4321 N N . ALA B 1 69 ? 17.641 -1.223 -5.332 1 98.81 69 ALA B N 1
ATOM 4322 C CA . ALA B 1 69 ? 18.297 0.048 -5.062 1 98.81 69 ALA B CA 1
ATOM 4323 C C . ALA B 1 69 ? 17.297 1.137 -4.715 1 98.81 69 ALA B C 1
ATOM 4325 O O . ALA B 1 69 ? 17.531 1.962 -3.834 1 98.81 69 ALA B O 1
ATOM 4326 N N . LEU B 1 70 ? 16.172 1.16 -5.449 1 98.75 70 LEU B N 1
ATOM 4327 C CA . LEU B 1 70 ? 15.133 2.148 -5.164 1 98.75 70 LEU B CA 1
ATOM 4328 C C . LEU B 1 70 ? 14.641 2.029 -3.725 1 98.75 70 LEU B C 1
ATOM 4330 O O . LEU B 1 70 ? 14.508 3.037 -3.025 1 98.75 70 LEU B O 1
ATOM 4334 N N . GLY B 1 71 ? 14.383 0.784 -3.295 1 98.5 71 GLY B N 1
ATOM 4335 C CA . GLY B 1 71 ? 13.953 0.579 -1.919 1 98.5 71 GLY B CA 1
ATOM 4336 C C . GLY B 1 71 ? 14.984 1.042 -0.901 1 98.5 71 GLY B C 1
ATOM 4337 O O . GLY B 1 71 ? 14.625 1.632 0.121 1 98.5 71 GLY B O 1
ATOM 4338 N N . SER B 1 72 ? 16.219 0.783 -1.174 1 98.31 72 SER B N 1
ATOM 4339 C CA . SER B 1 72 ? 17.297 1.184 -0.275 1 98.31 72 SER B CA 1
ATOM 4340 C C . SER B 1 72 ? 17.406 2.701 -0.181 1 98.31 72 SER B C 1
ATOM 4342 O O . SER B 1 72 ? 17.547 3.252 0.912 1 98.31 72 SER B O 1
ATOM 4344 N N . ILE B 1 73 ? 17.344 3.373 -1.312 1 98.56 73 ILE B N 1
ATOM 4345 C CA . ILE B 1 73 ? 17.453 4.828 -1.331 1 98.56 73 ILE B CA 1
ATOM 4346 C C . ILE B 1 73 ? 16.297 5.453 -0.574 1 98.56 73 ILE B C 1
ATOM 4348 O O . ILE B 1 73 ? 16.484 6.355 0.244 1 98.56 73 ILE B O 1
ATOM 4352 N N . GLU B 1 74 ? 15.109 5.023 -0.839 1 97.94 74 GLU B N 1
ATOM 4353 C CA . GLU B 1 74 ? 13.938 5.555 -0.154 1 97.94 74 GLU B CA 1
ATOM 4354 C C . GLU B 1 74 ? 14.086 5.441 1.361 1 97.94 74 GLU B C 1
ATOM 4356 O O . GLU B 1 74 ? 13.789 6.391 2.092 1 97.94 74 GLU B O 1
ATOM 4361 N N . SER B 1 75 ? 14.508 4.273 1.81 1 96.19 75 SER B N 1
ATOM 4362 C CA . SER B 1 75 ? 14.641 4.035 3.242 1 96.19 75 SER B CA 1
ATOM 4363 C C . SER B 1 75 ? 15.719 4.926 3.854 1 96.19 75 SER B C 1
ATOM 4365 O O . SER B 1 75 ? 15.617 5.309 5.02 1 96.19 75 SER B O 1
ATOM 4367 N N . LEU B 1 76 ? 16.734 5.25 3.113 1 96 76 LEU B N 1
ATOM 4368 C CA . LEU B 1 76 ? 17.844 6.051 3.613 1 96 76 LEU B CA 1
ATOM 4369 C C . LEU B 1 76 ? 17.469 7.52 3.707 1 96 76 LEU B C 1
ATOM 4371 O O . LEU B 1 76 ? 17.875 8.219 4.637 1 96 76 LEU B O 1
ATOM 4375 N N . VAL B 1 77 ? 16.625 7.977 2.818 1 95.88 77 VAL B N 1
ATOM 4376 C CA . VAL B 1 77 ? 16.484 9.422 2.695 1 95.88 77 VAL B CA 1
ATOM 4377 C C . VAL B 1 77 ? 15.266 9.898 3.484 1 95.88 77 VAL B C 1
ATOM 4379 O O . VAL B 1 77 ? 15.188 11.062 3.883 1 95.88 77 VAL B O 1
ATOM 4382 N N . LEU B 1 78 ? 14.297 9.055 3.715 1 93.62 78 LEU B N 1
ATOM 4383 C CA . LEU B 1 78 ? 13.094 9.469 4.422 1 93.62 78 LEU B CA 1
ATOM 4384 C C . LEU B 1 78 ? 13.312 9.461 5.93 1 93.62 78 LEU B C 1
ATOM 4386 O O . LEU B 1 78 ? 13.977 8.562 6.457 1 93.62 78 LEU B O 1
ATOM 4390 N N . ASP B 1 79 ? 12.695 10.469 6.551 1 90.12 79 ASP B N 1
ATOM 4391 C CA . ASP B 1 79 ? 12.578 10.438 8.008 1 90.12 79 ASP B CA 1
ATOM 4392 C C . ASP B 1 79 ? 11.789 9.211 8.469 1 90.12 79 ASP B C 1
ATOM 4394 O O . ASP B 1 79 ? 10.789 8.844 7.848 1 90.12 79 ASP B O 1
ATOM 4398 N N . PRO B 1 80 ? 12.289 8.539 9.555 1 92.19 80 PRO B N 1
ATOM 4399 C CA . PRO B 1 80 ? 11.656 7.293 10 1 92.19 80 PRO B CA 1
ATOM 4400 C C . PRO B 1 80 ? 10.164 7.461 10.273 1 92.19 80 PRO B C 1
ATOM 4402 O O . PRO B 1 80 ? 9.367 6.594 9.898 1 92.19 80 PRO B O 1
ATOM 4405 N N . HIS B 1 81 ? 9.727 8.562 10.922 1 90.62 81 HIS B N 1
ATOM 4406 C CA . HIS B 1 81 ? 8.312 8.789 11.211 1 90.62 81 HIS B CA 1
ATOM 4407 C C . HIS B 1 81 ? 7.5 8.922 9.93 1 90.62 81 HIS B C 1
ATOM 4409 O O . HIS B 1 81 ? 6.43 8.328 9.805 1 90.62 81 HIS B O 1
ATOM 4415 N N . THR B 1 82 ? 8.078 9.648 8.969 1 90.62 82 THR B N 1
ATOM 4416 C CA . THR B 1 82 ? 7.418 9.828 7.684 1 90.62 82 THR B CA 1
ATOM 4417 C C . THR B 1 82 ? 7.312 8.5 6.938 1 90.62 82 THR B C 1
ATOM 4419 O O . THR B 1 82 ? 6.27 8.188 6.355 1 90.62 82 THR B O 1
ATOM 4422 N N . ARG B 1 83 ? 8.375 7.754 6.926 1 94.5 83 ARG B N 1
ATOM 4423 C CA . ARG B 1 83 ? 8.406 6.461 6.25 1 94.5 83 ARG B CA 1
ATOM 4424 C C . ARG B 1 83 ? 7.336 5.527 6.801 1 94.5 83 ARG B C 1
ATOM 4426 O O . ARG B 1 83 ? 6.598 4.902 6.039 1 94.5 83 ARG B O 1
ATOM 4433 N N . LEU B 1 84 ? 7.219 5.449 8.148 1 95.62 84 LEU B N 1
ATOM 4434 C CA . LEU B 1 84 ? 6.273 4.547 8.789 1 95.62 84 LEU B CA 1
ATOM 4435 C C . LEU B 1 84 ? 4.84 5.02 8.57 1 95.62 84 LEU B C 1
ATOM 4437 O O . LEU B 1 84 ? 3.941 4.211 8.336 1 95.62 84 LEU B O 1
ATOM 4441 N N . LEU B 1 85 ? 4.633 6.297 8.617 1 93.06 85 LEU B N 1
ATOM 4442 C CA . LEU B 1 85 ? 3.295 6.828 8.383 1 93.06 85 LEU B CA 1
ATOM 4443 C C . LEU B 1 85 ? 2.85 6.578 6.949 1 93.06 85 LEU B C 1
ATOM 4445 O O . LEU B 1 85 ? 1.709 6.176 6.707 1 93.06 85 LEU B O 1
ATOM 4449 N N . ASN B 1 86 ? 3.773 6.84 6.012 1 94.81 86 ASN B N 1
ATOM 4450 C CA . ASN B 1 86 ? 3.469 6.586 4.609 1 94.81 86 ASN B CA 1
ATOM 4451 C C . ASN B 1 86 ? 3.104 5.125 4.367 1 94.81 86 ASN B C 1
ATOM 4453 O O . ASN B 1 86 ? 2.117 4.828 3.691 1 94.81 86 ASN B O 1
ATOM 4457 N N . LEU B 1 87 ? 3.883 4.281 4.914 1 97.12 87 LEU B N 1
ATOM 4458 C CA . LEU B 1 87 ? 3.633 2.854 4.742 1 97.12 87 LEU B CA 1
ATOM 4459 C C . LEU B 1 87 ? 2.297 2.459 5.363 1 97.12 87 LEU B C 1
ATOM 4461 O O . LEU B 1 87 ? 1.548 1.669 4.785 1 97.12 87 LEU B O 1
ATOM 4465 N N . SER B 1 88 ? 1.973 2.992 6.504 1 97.38 88 SER B N 1
ATOM 4466 C CA . SER B 1 88 ? 0.767 2.631 7.242 1 97.38 88 SER B CA 1
ATOM 4467 C C . SER B 1 88 ? -0.49 3.053 6.488 1 97.38 88 SER B C 1
ATOM 4469 O O . SER B 1 88 ? -1.564 2.486 6.695 1 97.38 88 SER B O 1
ATOM 4471 N N . MET B 1 89 ? -0.377 4.012 5.559 1 97.56 89 MET B N 1
ATOM 4472 C CA . MET B 1 89 ? -1.543 4.531 4.848 1 97.56 89 MET B CA 1
ATOM 4473 C C . MET B 1 89 ? -1.524 4.098 3.387 1 97.56 89 MET B C 1
ATOM 4475 O O . MET B 1 89 ? -2.455 4.391 2.637 1 97.56 89 MET B O 1
ATOM 4479 N N . SER B 1 90 ? -0.538 3.355 2.988 1 97.69 90 SER B N 1
ATOM 4480 C CA . SER B 1 90 ? -0.307 3.074 1.575 1 97.69 90 SER B CA 1
ATOM 4481 C C . SER B 1 90 ? -1.443 2.248 0.983 1 97.69 90 SER B C 1
ATOM 4483 O O . SER B 1 90 ? -1.588 2.166 -0.239 1 97.69 90 SER B O 1
ATOM 4485 N N . TYR B 1 91 ? -2.297 1.654 1.85 1 98.44 91 TYR B N 1
ATOM 4486 C CA . TYR B 1 91 ? -3.436 0.882 1.365 1 98.44 91 TYR B CA 1
ATOM 4487 C C . TYR B 1 91 ? -4.398 1.766 0.583 1 98.44 91 TYR B C 1
ATOM 4489 O O . TYR B 1 91 ? -5.172 1.272 -0.242 1 98.44 91 TYR B O 1
ATOM 4497 N N . LEU B 1 92 ? -4.344 3.037 0.765 1 98.69 92 LEU B N 1
ATOM 4498 C CA . LEU B 1 92 ? -5.262 3.949 0.093 1 98.69 92 LEU B CA 1
ATOM 4499 C C . LEU B 1 92 ? -4.93 4.062 -1.391 1 98.69 92 LEU B C 1
ATOM 4501 O O . LEU B 1 92 ? -5.812 4.305 -2.215 1 98.69 92 LEU B O 1
ATOM 4505 N N . ILE B 1 93 ? -3.654 3.896 -1.76 1 98.56 93 ILE B N 1
ATOM 4506 C CA . ILE B 1 93 ? -3.268 3.896 -3.166 1 98.56 93 ILE B CA 1
ATOM 4507 C C . ILE B 1 93 ? -3.846 2.664 -3.859 1 98.56 93 ILE B C 1
ATOM 4509 O O . ILE B 1 93 ? -4.402 2.766 -4.957 1 98.56 93 ILE B O 1
ATOM 4513 N N . ALA B 1 94 ? -3.732 1.536 -3.162 1 98.56 94 ALA B N 1
ATOM 4514 C CA . ALA B 1 94 ? -4.34 0.317 -3.689 1 98.56 94 ALA B CA 1
ATOM 4515 C C . ALA B 1 94 ? -5.852 0.478 -3.844 1 98.56 94 ALA B C 1
ATOM 4517 O O . ALA B 1 94 ? -6.426 0.053 -4.848 1 98.56 94 ALA B O 1
ATOM 4518 N N . ARG B 1 95 ? -6.441 1.071 -2.859 1 98.5 95 ARG B N 1
ATOM 4519 C CA . ARG B 1 95 ? -7.887 1.253 -2.873 1 98.5 95 ARG B CA 1
ATOM 4520 C C . ARG B 1 95 ? -8.32 2.125 -4.047 1 98.5 95 ARG B C 1
ATOM 4522 O O . ARG B 1 95 ? -9.352 1.876 -4.668 1 98.5 95 ARG B O 1
ATOM 4529 N N . ALA B 1 96 ? -7.547 3.156 -4.34 1 98.75 96 ALA B N 1
ATOM 4530 C CA . ALA B 1 96 ? -7.832 3.992 -5.504 1 98.75 96 ALA B CA 1
ATOM 4531 C C . ALA B 1 96 ? -7.848 3.162 -6.785 1 98.75 96 ALA B C 1
ATOM 4533 O O . ALA B 1 96 ? -8.742 3.312 -7.621 1 98.75 96 ALA B O 1
ATOM 4534 N N . LEU B 1 97 ? -6.891 2.291 -6.906 1 98.75 97 LEU B N 1
ATOM 4535 C CA . LEU B 1 97 ? -6.82 1.422 -8.078 1 98.75 97 LEU B CA 1
ATOM 4536 C C . LEU B 1 97 ? -8.023 0.49 -8.133 1 98.75 97 LEU B C 1
ATOM 4538 O O . LEU B 1 97 ? -8.578 0.251 -9.203 1 98.75 97 LEU B O 1
ATOM 4542 N N . HIS B 1 98 ? -8.43 -0.054 -7.012 1 98.38 98 HIS B N 1
ATOM 4543 C CA . HIS B 1 98 ? -9.586 -0.939 -6.957 1 98.38 98 HIS B CA 1
ATOM 4544 C C . HIS B 1 98 ? -10.852 -0.22 -7.418 1 98.38 98 HIS B C 1
ATOM 4546 O O . HIS B 1 98 ? -11.672 -0.798 -8.133 1 98.38 98 HIS B O 1
ATOM 4552 N N . VAL B 1 99 ? -10.992 1.028 -7.027 1 98.12 99 VAL B N 1
ATOM 4553 C CA . VAL B 1 99 ? -12.172 1.808 -7.398 1 98.12 99 VAL B CA 1
ATOM 4554 C C . VAL B 1 99 ? -12.211 1.994 -8.914 1 98.12 99 VAL B C 1
ATOM 4556 O O . VAL B 1 99 ? -13.25 1.774 -9.547 1 98.12 99 VAL B O 1
ATOM 4559 N N . VAL B 1 100 ? -11.094 2.361 -9.547 1 97.75 100 VAL B N 1
ATOM 4560 C CA . VAL B 1 100 ? -11.102 2.65 -10.977 1 97.75 100 VAL B CA 1
ATOM 4561 C C . VAL B 1 100 ? -11.266 1.355 -11.766 1 97.75 100 VAL B C 1
ATOM 4563 O O . VAL B 1 100 ? -11.883 1.352 -12.836 1 97.75 100 VAL B O 1
ATOM 4566 N N . ALA B 1 101 ? -10.703 0.272 -11.25 1 96.94 101 ALA B N 1
ATOM 4567 C CA . ALA B 1 101 ? -10.875 -1.019 -11.906 1 96.94 101 ALA B CA 1
ATOM 4568 C C . ALA B 1 101 ? -12.336 -1.465 -11.859 1 96.94 101 ALA B C 1
ATOM 4570 O O . ALA B 1 101 ? -12.867 -1.977 -12.844 1 96.94 101 ALA B O 1
ATOM 4571 N N . ASP B 1 102 ? -12.961 -1.261 -10.734 1 95.69 102 ASP B N 1
ATOM 4572 C CA . ASP B 1 102 ? -14.352 -1.645 -10.531 1 95.69 102 ASP B CA 1
ATOM 4573 C C . ASP B 1 102 ? -15.273 -0.904 -11.508 1 95.69 102 ASP B C 1
ATOM 4575 O O . ASP B 1 102 ? -16.297 -1.434 -11.914 1 95.69 102 ASP B O 1
ATOM 4579 N N . HIS B 1 103 ? -14.938 0.249 -11.891 1 96.69 103 HIS B N 1
ATOM 4580 C CA . HIS B 1 103 ? -15.773 1.065 -12.758 1 96.69 103 HIS B CA 1
ATOM 4581 C C . HIS B 1 103 ? -15.227 1.087 -14.188 1 96.69 103 HIS B C 1
ATOM 4583 O O . HIS B 1 103 ? -15.695 1.868 -15.023 1 96.69 103 HIS B O 1
ATOM 4589 N N . ARG B 1 104 ? -14.172 0.318 -14.477 1 96.5 104 ARG B N 1
ATOM 4590 C CA . ARG B 1 104 ? -13.586 0.142 -15.797 1 96.5 104 ARG B CA 1
ATOM 4591 C C . ARG B 1 104 ? -13.188 1.483 -16.406 1 96.5 104 ARG B C 1
ATOM 4593 O O . ARG B 1 104 ? -13.469 1.752 -17.578 1 96.5 104 ARG B O 1
ATOM 4600 N N . VAL B 1 105 ? -12.586 2.279 -15.625 1 97.38 105 VAL B N 1
ATOM 4601 C CA . VAL B 1 105 ? -12.227 3.635 -16.031 1 97.38 105 VAL B CA 1
ATOM 4602 C C . VAL B 1 105 ? -11.25 3.58 -17.203 1 97.38 105 VAL B C 1
ATOM 4604 O O . VAL B 1 105 ? -11.344 4.383 -18.141 1 97.38 105 VAL B O 1
ATOM 4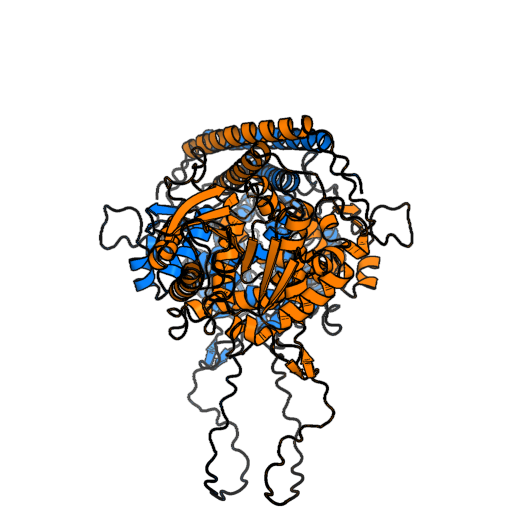607 N N . ALA B 1 106 ? -10.281 2.682 -17.188 1 96.94 106 ALA B N 1
ATOM 4608 C CA . ALA B 1 106 ? -9.312 2.578 -18.266 1 96.94 106 ALA B CA 1
ATOM 4609 C C . ALA B 1 106 ? -10.008 2.355 -19.609 1 96.94 106 ALA B C 1
ATOM 4611 O O . ALA B 1 106 ? -9.625 2.941 -20.625 1 96.94 106 ALA B O 1
ATOM 4612 N N . GLU B 1 107 ? -11.016 1.535 -19.625 1 95.62 107 GLU B N 1
ATOM 4613 C CA . GLU B 1 107 ? -11.789 1.292 -20.844 1 95.62 107 GLU B CA 1
ATOM 4614 C C . GLU B 1 107 ? -12.531 2.551 -21.281 1 95.62 107 GLU B C 1
ATOM 4616 O O . GLU B 1 107 ? -12.562 2.873 -22.469 1 95.62 107 GLU B O 1
ATOM 4621 N N . LEU B 1 108 ? -13.133 3.209 -20.359 1 95.62 108 LEU B N 1
ATOM 4622 C CA . LEU B 1 108 ? -13.906 4.406 -20.656 1 95.62 108 LEU B CA 1
ATOM 4623 C C . LEU B 1 108 ? -13.023 5.504 -21.234 1 95.62 108 LEU B C 1
ATOM 4625 O O . LEU B 1 108 ? -13.484 6.32 -22.047 1 95.62 108 LEU B O 1
ATOM 4629 N N . LEU B 1 109 ? -11.797 5.512 -20.828 1 95.25 109 LEU B N 1
ATOM 4630 C CA . LEU B 1 109 ? -10.867 6.531 -21.312 1 95.25 109 LEU B CA 1
ATOM 4631 C C . LEU B 1 109 ? -10.508 6.297 -22.781 1 95.25 109 LEU B C 1
ATOM 4633 O O . LEU B 1 109 ? -9.961 7.184 -23.438 1 95.25 109 LEU B O 1
ATOM 4637 N N . THR B 1 110 ? -10.789 5.105 -23.266 1 91.56 110 THR B N 1
ATOM 4638 C CA . THR B 1 110 ? -10.531 4.824 -24.672 1 91.56 110 THR B CA 1
ATOM 4639 C C . THR B 1 110 ? -11.695 5.289 -25.531 1 91.56 110 THR B C 1
ATOM 4641 O O . THR B 1 110 ? -11.562 5.406 -26.766 1 91.56 110 THR B O 1
ATOM 4644 N N . LEU B 1 111 ? -12.836 5.438 -24.938 1 78.06 111 LEU B N 1
ATOM 4645 C CA . LEU B 1 111 ? -14.047 5.734 -25.703 1 78.06 111 LEU B CA 1
ATOM 4646 C C . LEU B 1 111 ? -14.133 7.219 -26.031 1 78.06 111 LEU B C 1
ATOM 4648 O O . LEU B 1 111 ? -14.477 8.039 -25.172 1 78.06 111 LEU B O 1
ATOM 4652 N N . ASN B 1 112 ? -13.055 7.875 -26.453 1 61.72 112 ASN B N 1
ATOM 4653 C CA . ASN B 1 112 ? -13.07 9.305 -26.766 1 61.72 112 ASN B CA 1
ATOM 4654 C C . ASN B 1 112 ? -14.219 9.664 -27.703 1 61.72 112 ASN B C 1
ATOM 4656 O O . ASN B 1 112 ? -14.062 9.641 -28.922 1 61.72 112 ASN B O 1
ATOM 4660 N N . HIS B 1 113 ? -15.469 9.484 -27.25 1 54.25 113 HIS B N 1
ATOM 4661 C CA . HIS B 1 113 ? -16.609 9.602 -28.156 1 54.25 113 HIS B CA 1
ATOM 4662 C C . HIS B 1 113 ? -16.641 10.961 -28.844 1 54.25 113 HIS B C 1
ATOM 4664 O O . HIS B 1 113 ? -16.891 11.047 -30.047 1 54.25 113 HIS B O 1
ATOM 4670 N N . ASN B 1 114 ? -16.75 12.141 -28.078 1 50.69 114 ASN B N 1
ATOM 4671 C CA . ASN B 1 114 ? -17.359 13.352 -28.625 1 50.69 114 ASN B CA 1
ATOM 4672 C C . ASN B 1 114 ? -16.297 14.312 -29.156 1 50.69 114 ASN B C 1
ATOM 4674 O O . ASN B 1 114 ? -16.625 15.305 -29.812 1 50.69 114 ASN B O 1
ATOM 4678 N N . LYS B 1 115 ? -14.891 14.062 -28.922 1 55.56 115 LYS B N 1
ATOM 4679 C CA . LYS B 1 115 ? -13.938 15.016 -29.484 1 55.56 115 LYS B CA 1
ATOM 4680 C C . LYS B 1 115 ? -12.594 14.344 -29.781 1 55.56 115 LYS B C 1
ATOM 4682 O O . LYS B 1 115 ? -11.664 14.445 -28.969 1 55.56 115 LYS B O 1
ATOM 4687 N N . PRO B 1 116 ? -12.586 13.523 -30.969 1 54.34 116 PRO B N 1
ATOM 4688 C CA . PRO B 1 116 ? -11.391 12.742 -31.312 1 54.34 116 PRO B CA 1
ATOM 4689 C C . PRO B 1 116 ? -10.102 13.547 -31.156 1 54.34 116 PRO B C 1
ATOM 4691 O O . PRO B 1 116 ? -9.039 12.977 -30.906 1 54.34 116 PRO B O 1
ATOM 4694 N N . GLU B 1 117 ? -10.266 14.875 -31.312 1 57.38 117 GLU B N 1
ATOM 4695 C CA . GLU B 1 117 ? -9.047 15.68 -31.344 1 57.38 117 GLU B CA 1
ATOM 4696 C C . GLU B 1 117 ? -8.516 15.93 -29.922 1 57.38 117 GLU B C 1
ATOM 4698 O O . GLU B 1 117 ? -7.34 16.266 -29.75 1 57.38 117 GLU B O 1
ATOM 4703 N N . ALA B 1 118 ? -9.352 15.727 -28.953 1 65.56 118 ALA B N 1
ATOM 4704 C CA . ALA B 1 118 ? -8.867 16.062 -27.625 1 65.56 118 ALA B CA 1
ATOM 4705 C C . ALA B 1 118 ? -8.391 14.812 -26.891 1 65.56 118 ALA B C 1
ATOM 4707 O O . ALA B 1 118 ? -9.086 13.797 -26.859 1 65.56 118 ALA B O 1
ATOM 4708 N N . ARG B 1 119 ? -7.133 14.875 -26.547 1 85.88 119 ARG B N 1
ATOM 4709 C CA . ARG B 1 119 ? -6.551 13.781 -25.766 1 85.88 119 ARG B CA 1
ATOM 4710 C C . ARG B 1 119 ? -7.188 13.688 -24.391 1 85.88 119 ARG B C 1
ATOM 4712 O O . ARG B 1 119 ? -7.367 14.703 -23.719 1 85.88 119 ARG B O 1
ATOM 4719 N N . GLY B 1 120 ? -7.758 12.516 -24.062 1 92.69 120 GLY B N 1
ATOM 4720 C CA . GLY B 1 120 ? -8.266 12.258 -22.734 1 92.69 120 GLY B CA 1
ATOM 4721 C C . GLY B 1 120 ? -9.766 12.469 -22.609 1 92.69 120 GLY B C 1
ATOM 4722 O O . GLY B 1 120 ? -10.43 12.812 -23.594 1 92.69 120 GLY B O 1
ATOM 4723 N N . VAL B 1 121 ? -10.336 12.148 -21.531 1 94.94 121 VAL B N 1
ATOM 4724 C CA . VAL B 1 121 ? -11.75 12.281 -21.188 1 94.94 121 VAL B CA 1
ATOM 4725 C C . VAL B 1 121 ? -11.906 13.156 -19.938 1 94.94 121 VAL B C 1
ATOM 4727 O O . VAL B 1 121 ? -11.117 13.055 -19 1 94.94 121 VAL B O 1
ATOM 4730 N N . SER B 1 122 ? -12.852 14.055 -19.969 1 94.56 122 SER B N 1
ATOM 4731 C CA . SER B 1 122 ? -13.055 14.961 -18.844 1 94.56 122 SER B CA 1
ATOM 4732 C C . SER B 1 122 ? -13.602 14.219 -17.641 1 94.56 122 SER B C 1
ATOM 4734 O O . SER B 1 122 ? -14.305 13.219 -17.781 1 94.56 122 SER B O 1
ATOM 4736 N N . ALA B 1 123 ? -13.328 14.781 -16.516 1 95.44 123 ALA B N 1
ATOM 4737 C CA . ALA B 1 123 ? -13.883 14.227 -15.281 1 95.44 123 ALA B CA 1
ATOM 4738 C C . ALA B 1 123 ? -15.406 14.242 -15.305 1 95.44 123 ALA B C 1
ATOM 4740 O O . ALA B 1 123 ? -16.047 13.344 -14.758 1 95.44 123 ALA B O 1
ATOM 4741 N N . GLU B 1 124 ? -15.938 15.242 -15.836 1 95.62 124 GLU B N 1
ATOM 4742 C CA . GLU B 1 124 ? -17.391 15.352 -15.961 1 95.62 124 GLU B CA 1
ATOM 4743 C C . GLU B 1 124 ? -17.969 14.188 -16.75 1 95.62 124 GLU B C 1
ATOM 4745 O O . GLU B 1 124 ? -18.938 13.555 -16.328 1 95.62 124 GLU B O 1
ATOM 4750 N N . ASP B 1 125 ? -17.359 13.898 -17.906 1 94.06 125 ASP B N 1
ATOM 4751 C CA . ASP B 1 125 ? -17.828 12.812 -18.75 1 94.06 125 ASP B CA 1
ATOM 4752 C C . ASP B 1 125 ? -17.641 11.461 -18.062 1 94.06 125 ASP B C 1
ATOM 4754 O O . ASP B 1 125 ? -18.5 10.578 -18.156 1 94.06 125 ASP B O 1
ATOM 4758 N N . LEU B 1 126 ? -16.5 11.305 -17.422 1 95.81 126 LEU B N 1
ATOM 4759 C CA . LEU B 1 126 ? -16.25 10.07 -16.703 1 95.81 126 LEU B CA 1
ATOM 4760 C C . LEU B 1 126 ? -17.266 9.867 -15.578 1 95.81 126 LEU B C 1
ATOM 4762 O O . LEU B 1 126 ? -17.734 8.75 -15.352 1 95.81 126 LEU B O 1
ATOM 4766 N N . ALA B 1 127 ? -17.547 10.961 -14.867 1 96.88 127 ALA B N 1
ATOM 4767 C CA . ALA B 1 127 ? -18.516 10.906 -13.781 1 96.88 127 ALA B CA 1
ATOM 4768 C C . ALA B 1 127 ? -19.891 10.492 -14.289 1 96.88 127 ALA B C 1
ATOM 4770 O O . ALA B 1 127 ? -20.578 9.672 -13.664 1 96.88 127 ALA B O 1
ATOM 4771 N N . ARG B 1 128 ? -20.312 11.023 -15.391 1 95.38 128 ARG B N 1
ATOM 4772 C CA . ARG B 1 128 ? -21.609 10.703 -15.984 1 95.38 128 ARG B CA 1
ATOM 4773 C C . ARG B 1 128 ? -21.688 9.227 -16.359 1 95.38 128 ARG B C 1
ATOM 4775 O O . ARG B 1 128 ? -22.719 8.586 -16.141 1 95.38 128 ARG B O 1
ATOM 4782 N N . THR B 1 129 ? -20.625 8.695 -16.844 1 94.62 129 THR B N 1
ATOM 4783 C CA . THR B 1 129 ? -20.625 7.328 -17.359 1 94.62 129 THR B CA 1
ATOM 4784 C C . THR B 1 129 ? -20.484 6.328 -16.219 1 94.62 129 THR B C 1
ATOM 4786 O O . THR B 1 129 ? -21.078 5.25 -16.25 1 94.62 129 THR B O 1
ATOM 4789 N N . THR B 1 130 ? -19.703 6.676 -15.203 1 95.88 130 THR B N 1
ATOM 4790 C CA . THR B 1 130 ? -19.438 5.75 -14.109 1 95.88 130 THR B CA 1
ATOM 4791 C C . THR B 1 130 ? -20.5 5.863 -13.031 1 95.88 130 THR B C 1
ATOM 4793 O O . THR B 1 130 ? -20.688 4.945 -12.227 1 95.88 130 THR B O 1
ATOM 4796 N N . GLY B 1 131 ? -21.141 7.031 -12.93 1 96 131 GLY B N 1
ATOM 4797 C CA . GLY B 1 131 ? -22.062 7.301 -11.844 1 96 131 GLY B CA 1
ATOM 4798 C C . GLY B 1 131 ? -21.391 7.812 -10.586 1 96 131 GLY B C 1
ATOM 4799 O O . GLY B 1 131 ? -22.047 8.133 -9.602 1 96 131 GLY B O 1
ATOM 4800 N N . LEU B 1 132 ? -20.094 7.914 -10.531 1 97.56 132 LEU B N 1
ATOM 4801 C CA . LEU B 1 132 ? -19.359 8.469 -9.406 1 97.56 132 LEU B CA 1
ATOM 4802 C C . LEU B 1 132 ? -19.453 9.992 -9.391 1 97.56 132 LEU B C 1
ATOM 4804 O O . LEU B 1 132 ? -19.594 10.617 -10.438 1 97.56 132 LEU B O 1
ATOM 4808 N N . GLU B 1 133 ? -19.422 10.562 -8.211 1 98.06 133 GLU B N 1
ATOM 4809 C CA . GLU B 1 133 ? -19.391 12.023 -8.109 1 98.06 133 GLU B CA 1
ATOM 4810 C C . GLU B 1 133 ? -18.109 12.586 -8.711 1 98.06 133 GLU B C 1
ATOM 4812 O O . GLU B 1 133 ? -17.016 12.07 -8.461 1 98.06 133 GLU B O 1
ATOM 4817 N N . GLN B 1 134 ? -18.219 13.656 -9.508 1 97.62 134 GLN B N 1
ATOM 4818 C CA . GLN B 1 134 ? -17.125 14.195 -10.312 1 97.62 134 GLN B CA 1
ATOM 4819 C C . GLN B 1 134 ? -15.922 14.547 -9.445 1 97.62 134 GLN B C 1
ATOM 4821 O O . GLN B 1 134 ? -14.789 14.188 -9.766 1 97.62 134 GLN B O 1
ATOM 4826 N N . GLY B 1 135 ? -16.109 15.328 -8.383 1 97.31 135 GLY B N 1
ATOM 4827 C CA . GLY B 1 135 ? -15.023 15.758 -7.516 1 97.31 135 GLY B CA 1
ATOM 4828 C C . GLY B 1 135 ? -14.305 14.594 -6.852 1 97.31 135 GLY B C 1
ATOM 4829 O O . GLY B 1 135 ? -13.078 14.586 -6.777 1 97.31 135 GLY B O 1
ATOM 4830 N N . LYS B 1 136 ? -15.047 13.648 -6.328 1 98.12 136 LYS B N 1
ATOM 4831 C CA . LYS B 1 136 ? -14.477 12.469 -5.676 1 98.12 136 LYS B CA 1
ATOM 4832 C C . LYS B 1 136 ? -13.711 11.609 -6.668 1 98.12 136 LYS B C 1
ATOM 4834 O O . LYS B 1 136 ? -12.625 11.109 -6.359 1 98.12 136 LYS B O 1
ATOM 4839 N N . LEU B 1 137 ? -14.234 11.43 -7.875 1 98.25 137 LEU B N 1
ATOM 4840 C CA . LEU B 1 137 ? -13.555 10.688 -8.93 1 98.25 137 LEU B CA 1
ATOM 4841 C C . LEU B 1 137 ? -12.227 11.344 -9.281 1 98.25 137 LEU B C 1
ATOM 4843 O O . LEU B 1 137 ? -11.219 10.648 -9.453 1 98.25 137 LEU B O 1
ATOM 4847 N N . CYS B 1 138 ? -12.188 12.641 -9.391 1 97.75 138 CYS B N 1
ATOM 4848 C CA . CYS B 1 138 ? -10.961 13.359 -9.703 1 97.75 138 CYS B CA 1
ATOM 4849 C C . CYS B 1 138 ? -9.883 13.07 -8.664 1 97.75 138 CYS B C 1
ATOM 4851 O O . CYS B 1 138 ? -8.719 12.891 -9.008 1 97.75 138 CYS B O 1
ATOM 4853 N N . ARG B 1 139 ? -10.289 13.062 -7.434 1 98.25 139 ARG B N 1
ATOM 4854 C CA . ARG B 1 139 ? -9.352 12.828 -6.344 1 98.25 139 ARG B CA 1
ATOM 4855 C C . ARG B 1 139 ? -8.781 11.414 -6.414 1 98.25 139 ARG B C 1
ATOM 4857 O O . ARG B 1 139 ? -7.582 11.211 -6.191 1 98.25 139 ARG B O 1
ATOM 4864 N N . VAL B 1 140 ? -9.586 10.438 -6.762 1 98.69 140 VAL B N 1
ATOM 4865 C CA . VAL B 1 140 ? -9.141 9.062 -6.961 1 98.69 140 VAL B CA 1
ATOM 4866 C C . VAL B 1 140 ? -8.18 9 -8.148 1 98.69 140 VAL B C 1
ATOM 4868 O O . VAL B 1 140 ? -7.102 8.414 -8.047 1 98.69 140 VAL B O 1
ATOM 4871 N N . MET B 1 141 ? -8.547 9.648 -9.242 1 98.69 141 MET B N 1
ATOM 4872 C CA . MET B 1 141 ? -7.73 9.648 -10.453 1 98.69 141 MET B CA 1
ATOM 4873 C C . MET B 1 141 ? -6.379 10.312 -10.195 1 98.69 141 MET B C 1
ATOM 4875 O O . MET B 1 141 ? -5.344 9.812 -10.641 1 98.69 141 MET B O 1
ATOM 4879 N N . ARG B 1 142 ? -6.367 11.398 -9.477 1 98.44 142 ARG B N 1
ATOM 4880 C CA . ARG B 1 142 ? -5.145 12.156 -9.25 1 98.44 142 ARG B CA 1
ATOM 4881 C C . ARG B 1 142 ? -4.172 11.367 -8.375 1 98.44 142 ARG B C 1
ATOM 4883 O O . ARG B 1 142 ? -2.955 11.477 -8.539 1 98.44 142 ARG B O 1
ATOM 4890 N N . THR B 1 143 ? -4.727 10.609 -7.441 1 98.62 143 THR B N 1
ATOM 4891 C CA . THR B 1 143 ? -3.877 9.688 -6.688 1 98.62 143 THR B CA 1
ATOM 4892 C C . THR B 1 143 ? -3.109 8.766 -7.633 1 98.62 143 THR B C 1
ATOM 4894 O O . THR B 1 143 ? -1.896 8.594 -7.488 1 98.62 143 THR B O 1
ATOM 4897 N N . LEU B 1 144 ? -3.785 8.242 -8.602 1 98.81 144 LEU B N 1
ATOM 4898 C CA . LEU B 1 144 ? -3.191 7.258 -9.5 1 98.81 144 LEU B CA 1
ATOM 4899 C C . LEU B 1 144 ? -2.326 7.941 -10.555 1 98.81 144 LEU B C 1
ATOM 4901 O O . LEU B 1 144 ? -1.34 7.367 -11.023 1 98.81 144 LEU B O 1
ATOM 4905 N N . THR B 1 145 ? -2.652 9.227 -10.961 1 98.62 145 THR B N 1
ATOM 4906 C CA . THR B 1 145 ? -1.781 9.977 -11.859 1 98.62 145 THR B CA 1
ATOM 4907 C C . THR B 1 145 ? -0.441 10.266 -11.188 1 98.62 145 THR B C 1
ATOM 4909 O O . THR B 1 145 ? 0.612 10.148 -11.82 1 98.62 145 THR B O 1
ATOM 4912 N N . SER B 1 146 ? -0.478 10.609 -9.922 1 98.31 146 SER B N 1
ATOM 4913 C CA . SER B 1 146 ? 0.742 10.922 -9.188 1 98.31 146 SER B CA 1
ATOM 4914 C C . SER B 1 146 ? 1.579 9.672 -8.938 1 98.31 146 SER B C 1
ATOM 4916 O O . SER B 1 146 ? 2.752 9.773 -8.57 1 98.31 146 SER B O 1
ATOM 4918 N N . HIS B 1 147 ? 1.002 8.516 -9.148 1 98.5 147 HIS B N 1
ATOM 4919 C CA . HIS B 1 147 ? 1.724 7.254 -9.039 1 98.5 147 HIS B CA 1
ATOM 4920 C C . HIS B 1 147 ? 1.988 6.648 -10.414 1 98.5 147 HIS B C 1
ATOM 4922 O O . HIS B 1 147 ? 2.219 5.441 -10.531 1 98.5 147 HIS B O 1
ATOM 4928 N N . HIS B 1 148 ? 1.845 7.418 -11.469 1 98.19 148 HIS B N 1
ATOM 4929 C CA . HIS B 1 148 ? 2.248 7.113 -12.836 1 98.19 148 HIS B CA 1
ATOM 4930 C C . HIS B 1 148 ? 1.351 6.039 -13.445 1 98.19 148 HIS B C 1
ATOM 4932 O O . HIS B 1 148 ? 1.786 5.281 -14.32 1 98.19 148 HIS B O 1
ATOM 4938 N N . VAL B 1 149 ? 0.103 5.902 -13.023 1 98.5 149 VAL B N 1
ATOM 4939 C CA . VAL B 1 149 ? -0.792 4.883 -13.562 1 98.5 149 VAL B CA 1
ATOM 4940 C C . VAL B 1 149 ? -1.651 5.488 -14.672 1 98.5 149 VAL B C 1
ATOM 4942 O O . VAL B 1 149 ? -1.904 4.844 -15.695 1 98.5 149 VAL B O 1
ATOM 4945 N N . PHE B 1 150 ? -2.172 6.688 -14.5 1 98.19 150 PHE B N 1
ATOM 4946 C CA . PHE B 1 150 ? -2.908 7.465 -15.492 1 98.19 150 PHE B CA 1
ATOM 4947 C C . PHE B 1 150 ? -2.207 8.789 -15.766 1 98.19 150 PHE B C 1
ATOM 4949 O O . PHE B 1 150 ? -1.172 9.086 -15.172 1 98.19 150 PHE B O 1
ATOM 4956 N N . GLU B 1 151 ? -2.75 9.508 -16.703 1 97.12 151 GLU B N 1
ATOM 4957 C CA . GLU B 1 151 ? -2.24 10.828 -17.031 1 97.12 151 GLU B CA 1
ATOM 4958 C C . GLU B 1 151 ? -3.338 11.891 -16.922 1 97.12 151 GLU B C 1
ATOM 4960 O O . GLU B 1 151 ? -4.453 11.68 -17.406 1 97.12 151 GLU B O 1
ATOM 4965 N N . GLU B 1 152 ? -3.062 12.891 -16.203 1 96.75 152 GLU B N 1
ATOM 4966 C CA . GLU B 1 152 ? -3.908 14.078 -16.266 1 96.75 152 GLU B CA 1
ATOM 4967 C C . GLU B 1 152 ? -3.398 15.062 -17.312 1 96.75 152 GLU B C 1
ATOM 4969 O O . GLU B 1 152 ? -2.42 15.773 -17.078 1 96.75 152 GLU B O 1
ATOM 4974 N N . VAL B 1 153 ? -4.055 15.141 -18.406 1 94.62 153 VAL B N 1
ATOM 4975 C CA . VAL B 1 153 ? -3.541 15.859 -19.562 1 94.62 153 VAL B CA 1
ATOM 4976 C C . VAL B 1 153 ? -3.824 17.359 -19.406 1 94.62 153 VAL B C 1
ATOM 4978 O O . VAL B 1 153 ? -3.053 18.188 -19.875 1 94.62 153 VAL B O 1
ATOM 4981 N N . GLU B 1 154 ? -4.949 17.672 -18.891 1 93.12 154 GLU B N 1
ATOM 4982 C CA . GLU B 1 154 ? -5.355 18.984 -18.422 1 93.12 154 GLU B CA 1
ATOM 4983 C C . GLU B 1 154 ? -6.117 18.906 -17.109 1 93.12 154 GLU B C 1
ATOM 4985 O O . GLU B 1 154 ? -6.441 17.812 -16.641 1 93.12 154 GLU B O 1
ATOM 4990 N N . ASP B 1 155 ? -6.258 20.016 -16.547 1 92.81 155 ASP B N 1
ATOM 4991 C CA . ASP B 1 155 ? -6.953 20.016 -15.266 1 92.81 155 ASP B CA 1
ATOM 4992 C C . ASP B 1 155 ? -8.312 19.328 -15.383 1 92.81 155 ASP B C 1
ATOM 4994 O O . ASP B 1 155 ? -9.188 19.797 -16.109 1 92.81 155 ASP B O 1
ATOM 4998 N N . GLY B 1 156 ? -8.414 18.219 -14.75 1 94.06 156 GLY B N 1
ATOM 4999 C CA . GLY B 1 156 ? -9.672 17.5 -14.727 1 94.06 156 GLY B CA 1
ATOM 5000 C C . GLY B 1 156 ? -9.914 16.672 -15.977 1 94.06 156 GLY B C 1
ATOM 5001 O O . GLY B 1 156 ? -11.047 16.297 -16.281 1 94.06 156 GLY B O 1
ATOM 5002 N N . ARG B 1 157 ? -8.953 16.484 -16.781 1 95.44 157 ARG B N 1
ATOM 5003 C CA . ARG B 1 157 ? -9.031 15.648 -17.969 1 95.44 157 ARG B CA 1
ATOM 5004 C C . ARG B 1 157 ? -7.977 14.547 -17.922 1 95.44 157 ARG B C 1
ATOM 5006 O O . ARG B 1 157 ? -6.785 14.82 -17.766 1 95.44 157 ARG B O 1
ATOM 5013 N N . PHE B 1 158 ? -8.422 13.352 -18.125 1 96.88 158 PHE B N 1
ATOM 5014 C CA . PHE B 1 158 ? -7.547 12.211 -17.859 1 96.88 158 PHE B CA 1
ATOM 5015 C C . PHE B 1 158 ? -7.422 11.328 -19.078 1 96.88 158 PHE B C 1
ATOM 5017 O O . PHE B 1 158 ? -8.328 11.281 -19.922 1 96.88 158 PHE B O 1
ATOM 5024 N N . ALA B 1 159 ? -6.289 10.641 -19.219 1 96.5 159 ALA B N 1
ATOM 5025 C CA . ALA B 1 159 ? -6.012 9.68 -20.297 1 96.5 159 ALA B CA 1
ATOM 5026 C C . ALA B 1 159 ? -5.254 8.469 -19.766 1 96.5 159 ALA B C 1
ATOM 5028 O O . ALA B 1 159 ? -4.68 8.516 -18.672 1 96.5 159 ALA B O 1
ATOM 5029 N N . ASN B 1 160 ? -5.352 7.348 -20.531 1 96.19 160 ASN B N 1
ATOM 5030 C CA . ASN B 1 160 ? -4.5 6.199 -20.234 1 96.19 160 ASN B CA 1
ATOM 5031 C C . ASN B 1 160 ? -3.035 6.492 -20.547 1 96.19 160 ASN B C 1
ATOM 5033 O O . ASN B 1 160 ? -2.732 7.301 -21.422 1 96.19 160 ASN B O 1
ATOM 5037 N N . ASN B 1 161 ? -2.195 5.977 -19.766 1 94.88 161 ASN B N 1
ATOM 5038 C CA . ASN B 1 161 ? -0.786 5.871 -20.141 1 94.88 161 ASN B CA 1
ATOM 5039 C C . ASN B 1 161 ? -0.365 4.422 -20.344 1 94.88 161 ASN B C 1
ATOM 5041 O O . ASN B 1 161 ? -1.213 3.535 -20.469 1 94.88 161 ASN B O 1
ATOM 5045 N N . ARG B 1 162 ? 0.923 4.184 -20.453 1 92.56 162 ARG B N 1
ATOM 5046 C CA . ARG B 1 162 ? 1.443 2.846 -20.719 1 92.56 162 ARG B CA 1
ATOM 5047 C C . ARG B 1 162 ? 0.965 1.849 -19.672 1 92.56 162 ARG B C 1
ATOM 5049 O O . ARG B 1 162 ? 0.619 0.712 -20 1 92.56 162 ARG B O 1
ATOM 5056 N N . ILE B 1 163 ? 0.89 2.236 -18.453 1 95.81 163 ILE B N 1
ATOM 5057 C CA . ILE B 1 163 ? 0.575 1.347 -17.344 1 95.81 163 ILE B CA 1
ATOM 5058 C C . ILE B 1 163 ? -0.921 1.038 -17.328 1 95.81 163 ILE B C 1
ATOM 5060 O O . ILE B 1 163 ? -1.32 -0.129 -17.375 1 95.81 163 ILE B O 1
ATOM 5064 N N . SER B 1 164 ? -1.77 2.016 -17.391 1 96.75 164 SER B N 1
ATOM 5065 C CA . SER B 1 164 ? -3.211 1.815 -17.297 1 96.75 164 SER B CA 1
ATOM 5066 C C . SER B 1 164 ? -3.766 1.163 -18.562 1 96.75 164 SER B C 1
ATOM 5068 O O . SER B 1 164 ? -4.82 0.524 -18.516 1 96.75 164 SER B O 1
ATOM 5070 N N . HIS B 1 165 ? -3.084 1.279 -19.625 1 93.88 165 HIS B N 1
ATOM 5071 C CA . HIS B 1 165 ? -3.537 0.678 -20.875 1 93.88 165 HIS B CA 1
ATOM 5072 C C . HIS B 1 165 ? -3.604 -0.842 -20.766 1 93.88 165 HIS B C 1
ATOM 5074 O O . HIS B 1 165 ? -4.355 -1.49 -21.484 1 93.88 165 HIS B O 1
ATOM 5080 N N . ALA B 1 166 ? -2.834 -1.411 -19.859 1 91.38 166 ALA B N 1
ATOM 5081 C CA . ALA B 1 166 ? -2.82 -2.857 -19.656 1 91.38 166 ALA B CA 1
ATOM 5082 C C . ALA B 1 166 ? -4.172 -3.355 -19.156 1 91.38 166 ALA B C 1
ATOM 5084 O O . ALA B 1 166 ? -4.477 -4.547 -19.25 1 91.38 166 ALA B O 1
ATOM 5085 N N . LEU B 1 167 ? -4.984 -2.461 -18.641 1 93.31 167 LEU B N 1
ATOM 5086 C CA . LEU B 1 167 ? -6.301 -2.826 -18.141 1 93.31 167 LEU B CA 1
ATOM 5087 C C . LEU B 1 167 ? -7.328 -2.875 -19.266 1 93.31 167 LEU B C 1
ATOM 5089 O O . LEU B 1 167 ? -8.422 -3.418 -19.094 1 93.31 167 LEU B O 1
ATOM 5093 N N . VAL B 1 168 ? -7.016 -2.283 -20.391 1 93.56 168 VAL B N 1
ATOM 5094 C CA . VAL B 1 168 ? -7.984 -2.123 -21.469 1 93.56 168 VAL B CA 1
ATOM 5095 C C . VAL B 1 168 ? -8.133 -3.438 -22.219 1 93.56 168 VAL B C 1
ATOM 5097 O O . VAL B 1 168 ? -7.145 -4.027 -22.656 1 93.56 168 VAL B O 1
ATOM 5100 N N . GLY B 1 169 ? -9.328 -3.914 -22.359 1 89.5 169 GLY B N 1
ATOM 5101 C CA . GLY B 1 169 ? -9.633 -5.07 -23.203 1 89.5 169 GLY B CA 1
ATOM 5102 C C . GLY B 1 169 ? -9.109 -6.371 -22.625 1 89.5 169 GLY B C 1
ATOM 5103 O O . GLY B 1 169 ? -8.984 -7.367 -23.328 1 89.5 169 GLY B O 1
ATOM 5104 N N . ASP B 1 170 ? -8.672 -6.379 -21.438 1 86.94 170 ASP B N 1
ATOM 5105 C CA . ASP B 1 170 ? -8.156 -7.574 -20.781 1 86.94 170 ASP B CA 1
ATOM 5106 C C . ASP B 1 170 ? -9.016 -7.941 -19.562 1 86.94 170 ASP B C 1
ATOM 5108 O O . ASP B 1 170 ? -8.609 -7.703 -18.422 1 86.94 170 ASP B O 1
ATOM 5112 N N . ALA B 1 171 ? -10.039 -8.633 -19.875 1 87.62 171 ALA B N 1
ATOM 5113 C CA . ALA B 1 171 ? -11.031 -8.969 -18.859 1 87.62 171 ALA B CA 1
ATOM 5114 C C . ALA B 1 171 ? -10.43 -9.852 -17.766 1 87.62 171 ALA B C 1
ATOM 5116 O O . ALA B 1 171 ? -10.805 -9.742 -16.594 1 87.62 171 ALA B O 1
ATOM 5117 N N . ALA B 1 172 ? -9.57 -10.719 -18.141 1 85.69 172 ALA B N 1
ATOM 5118 C CA . ALA B 1 172 ? -8.938 -11.617 -17.188 1 85.69 172 ALA B CA 1
ATOM 5119 C C . ALA B 1 172 ? -8.07 -10.844 -16.188 1 85.69 172 ALA B C 1
ATOM 5121 O O . ALA B 1 172 ? -8.109 -11.102 -14.984 1 85.69 172 ALA B O 1
ATOM 5122 N N . PHE B 1 173 ? -7.297 -9.945 -16.75 1 89.31 173 PHE B N 1
ATOM 5123 C CA . PHE B 1 173 ? -6.441 -9.148 -15.875 1 89.31 173 PHE B CA 1
ATOM 5124 C C . PHE B 1 173 ? -7.273 -8.227 -14.984 1 89.31 173 PHE B C 1
ATOM 5126 O O . PHE B 1 173 ? -6.957 -8.047 -13.812 1 89.31 173 PHE B O 1
ATOM 5133 N N . GLN B 1 174 ? -8.336 -7.699 -15.547 1 91.69 174 GLN B N 1
ATOM 5134 C CA . GLN B 1 174 ? -9.266 -6.883 -14.773 1 91.69 174 GLN B CA 1
ATOM 5135 C C . GLN B 1 174 ? -9.859 -7.68 -13.617 1 91.69 174 GLN B C 1
ATOM 5137 O O . GLN B 1 174 ? -10.008 -7.16 -12.508 1 91.69 174 GLN B O 1
ATOM 5142 N N . ALA B 1 175 ? -10.227 -8.867 -13.891 1 91.81 175 ALA B N 1
ATOM 5143 C CA . ALA B 1 175 ? -10.789 -9.734 -12.852 1 91.81 175 ALA B CA 1
ATOM 5144 C C . ALA B 1 175 ? -9.789 -9.961 -11.727 1 91.81 175 ALA B C 1
ATOM 5146 O O . ALA B 1 175 ? -10.172 -10.055 -10.555 1 91.81 175 ALA B O 1
ATOM 5147 N N . ASN B 1 176 ? -8.531 -10.078 -12.07 1 91.5 176 ASN B N 1
ATOM 5148 C CA . ASN B 1 176 ? -7.484 -10.266 -11.078 1 91.5 176 ASN B CA 1
ATOM 5149 C C . ASN B 1 176 ? -7.383 -9.07 -10.133 1 91.5 176 ASN B C 1
ATOM 5151 O O . ASN B 1 176 ? -7.258 -9.242 -8.914 1 91.5 176 ASN B O 1
ATOM 5155 N N . ILE B 1 177 ? -7.445 -7.883 -10.664 1 94.62 177 ILE B N 1
ATOM 5156 C CA . ILE B 1 177 ? -7.391 -6.668 -9.859 1 94.62 177 ILE B CA 1
ATOM 5157 C C . ILE B 1 177 ? -8.633 -6.578 -8.977 1 94.62 177 ILE B C 1
ATOM 5159 O O . ILE B 1 177 ? -8.539 -6.203 -7.805 1 94.62 177 ILE B O 1
ATOM 5163 N N . LEU B 1 178 ? -9.766 -6.969 -9.5 1 94.75 178 LEU B N 1
ATOM 5164 C CA . LEU B 1 178 ? -11.016 -6.91 -8.75 1 94.75 178 LEU B CA 1
ATOM 5165 C C . LEU B 1 178 ? -10.984 -7.883 -7.574 1 94.75 178 LEU B C 1
ATOM 5167 O O . LEU B 1 178 ? -11.445 -7.547 -6.48 1 94.75 178 LEU B O 1
ATOM 5171 N N . LEU B 1 179 ? -10.461 -9.023 -7.797 1 93.38 179 LEU B N 1
ATOM 5172 C CA . LEU B 1 179 ? -10.359 -10.008 -6.727 1 93.38 179 LEU B CA 1
ATOM 5173 C C . LEU B 1 179 ? -9.531 -9.469 -5.566 1 93.38 179 LEU B C 1
ATOM 5175 O O . LEU B 1 179 ? -9.867 -9.68 -4.402 1 93.38 179 LEU B O 1
ATOM 5179 N N . LYS B 1 180 ? -8.453 -8.781 -5.926 1 95.38 180 LYS B N 1
ATOM 5180 C CA . LYS B 1 180 ? -7.57 -8.219 -4.906 1 95.38 180 LYS B CA 1
ATOM 5181 C C . LYS B 1 180 ? -8.289 -7.148 -4.09 1 95.38 180 LYS B C 1
ATOM 5183 O O . LYS B 1 180 ? -7.93 -6.895 -2.938 1 95.38 180 LYS B O 1
ATOM 5188 N N . GLY B 1 181 ? -9.25 -6.52 -4.699 1 95.81 181 GLY B N 1
ATOM 5189 C CA . GLY B 1 181 ? -9.914 -5.398 -4.059 1 95.81 181 GLY B CA 1
ATOM 5190 C C . GLY B 1 181 ? -11.219 -5.781 -3.391 1 95.81 181 GLY B C 1
ATOM 5191 O O . GLY B 1 181 ? -11.844 -4.957 -2.717 1 95.81 181 GLY B O 1
ATOM 5192 N N . GLN B 1 182 ? -11.719 -6.941 -3.564 1 94.75 182 GLN B N 1
ATOM 5193 C CA . GLN B 1 182 ? -12.992 -7.363 -3.002 1 94.75 182 GLN B CA 1
ATOM 5194 C C . GLN B 1 182 ? -12.797 -8.383 -1.886 1 94.75 182 GLN B C 1
ATOM 5196 O O . GLN B 1 182 ? -12.445 -8.023 -0.76 1 94.75 182 GLN B O 1
ATOM 5201 N N . LEU B 1 183 ? -12.711 -9.648 -2.25 1 94 183 LEU B N 1
ATOM 5202 C CA . LEU B 1 183 ? -12.648 -10.719 -1.262 1 94 183 LEU B CA 1
ATOM 5203 C C . LEU B 1 183 ? -11.336 -10.656 -0.478 1 94 183 LEU B C 1
ATOM 5205 O O . LEU B 1 183 ? -11.344 -10.766 0.75 1 94 183 LEU B O 1
ATOM 5209 N N . GLN B 1 184 ? -10.297 -10.477 -1.158 1 97.19 184 GLN B N 1
ATOM 5210 C CA . GLN B 1 184 ? -8.992 -10.516 -0.518 1 97.19 184 GLN B CA 1
ATOM 5211 C C . GLN B 1 184 ? -8.766 -9.289 0.359 1 97.19 184 GLN B C 1
ATOM 5213 O O . GLN B 1 184 ? -8.156 -9.383 1.429 1 97.19 184 GLN B O 1
ATOM 5218 N N . TYR B 1 185 ? -9.234 -8.117 -0.063 1 97.88 185 TYR B N 1
ATOM 5219 C CA . TYR B 1 185 ? -9.133 -6.922 0.764 1 97.88 185 TYR B CA 1
ATOM 5220 C C . TYR B 1 185 ? -9.953 -7.07 2.039 1 97.88 185 TYR B C 1
ATOM 5222 O O . TYR B 1 185 ? -9.5 -6.695 3.123 1 97.88 185 TYR B O 1
ATOM 5230 N N . ALA B 1 186 ? -11.172 -7.605 1.914 1 95.94 186 ALA B N 1
ATOM 5231 C CA . ALA B 1 186 ? -12.023 -7.836 3.078 1 95.94 186 ALA B CA 1
ATOM 5232 C C . ALA B 1 186 ? -11.344 -8.773 4.074 1 95.94 186 ALA B C 1
ATOM 5234 O O . ALA B 1 186 ? -11.406 -8.547 5.285 1 95.94 186 ALA B O 1
ATOM 5235 N N . ALA B 1 187 ? -10.742 -9.805 3.566 1 97.25 187 ALA B N 1
ATOM 5236 C CA . ALA B 1 187 ? -10.031 -10.742 4.434 1 97.25 187 ALA B CA 1
ATOM 5237 C C . ALA B 1 187 ? -8.875 -10.047 5.152 1 97.25 187 ALA B C 1
ATOM 5239 O O . ALA B 1 187 ? -8.609 -10.328 6.324 1 97.25 187 ALA B O 1
ATOM 5240 N N . SER B 1 188 ? -8.164 -9.133 4.465 1 98.19 188 SER B N 1
ATOM 5241 C CA . SER B 1 188 ? -7.023 -8.445 5.059 1 98.19 188 SER B CA 1
ATOM 5242 C C . SER B 1 188 ? -7.453 -7.59 6.246 1 98.19 188 SER B C 1
ATOM 5244 O O . SER B 1 188 ? -6.672 -7.379 7.18 1 98.19 188 SER B O 1
ATOM 5246 N N . GLU B 1 189 ? -8.633 -7.086 6.191 1 95.81 189 GLU B N 1
ATOM 5247 C CA . GLU B 1 189 ? -9.148 -6.32 7.324 1 95.81 189 GLU B CA 1
ATOM 5248 C C . GLU B 1 189 ? -9.25 -7.188 8.578 1 95.81 189 GLU B C 1
ATOM 5250 O O . GLU B 1 189 ? -9.047 -6.703 9.688 1 95.81 189 GLU B O 1
ATOM 5255 N N . CYS B 1 190 ? -9.469 -8.461 8.438 1 95.62 190 CYS B N 1
ATOM 5256 C CA . CYS B 1 190 ? -9.695 -9.383 9.547 1 95.62 190 CYS B CA 1
ATOM 5257 C C . CYS B 1 190 ? -8.391 -10.008 10.016 1 95.62 190 CYS B C 1
ATOM 5259 O O . CYS B 1 190 ? -8.336 -10.617 11.086 1 95.62 190 CYS B O 1
ATOM 5261 N N . LEU B 1 191 ? -7.344 -9.82 9.32 1 97.5 191 LEU B N 1
ATOM 5262 C CA . LEU B 1 191 ? -6.102 -10.555 9.547 1 97.5 191 LEU B CA 1
ATOM 5263 C C . LEU B 1 191 ? -5.566 -10.305 10.953 1 97.5 191 LEU B C 1
ATOM 5265 O O . LEU B 1 191 ? -5.242 -11.25 11.672 1 97.5 191 LEU B O 1
ATOM 5269 N N . PRO B 1 192 ? -5.477 -9.016 11.438 1 96.12 192 PRO B N 1
ATOM 5270 C CA . PRO B 1 192 ? -4.938 -8.812 12.781 1 96.12 192 PRO B CA 1
ATOM 5271 C C . PRO B 1 192 ? -5.723 -9.57 13.852 1 96.12 192 PRO B C 1
ATOM 5273 O O . PRO B 1 192 ? -5.129 -10.156 14.758 1 96.12 192 PRO B O 1
ATOM 5276 N N . GLN B 1 193 ? -7.004 -9.641 13.727 1 94.19 193 GLN B N 1
ATOM 5277 C CA . GLN B 1 193 ? -7.844 -10.312 14.719 1 94.19 193 GLN B CA 1
ATOM 5278 C C . GLN B 1 193 ? -7.648 -11.82 14.68 1 94.19 193 GLN B C 1
ATOM 5280 O O . GLN B 1 193 ? -7.594 -12.477 15.727 1 94.19 193 GLN B O 1
ATOM 5285 N N . VAL B 1 194 ? -7.574 -12.32 13.492 1 96.69 194 VAL B N 1
ATOM 5286 C CA . VAL B 1 194 ? -7.43 -13.766 13.328 1 96.69 194 VAL B CA 1
ATOM 5287 C C . VAL B 1 194 ? -6.082 -14.219 13.883 1 96.69 194 VAL B C 1
ATOM 5289 O O . VAL B 1 194 ? -5.973 -15.297 14.477 1 96.69 194 VAL B O 1
ATOM 5292 N N . LEU B 1 195 ? -5.051 -13.383 13.727 1 97.75 195 LEU B N 1
ATOM 5293 C CA . LEU B 1 195 ? -3.717 -13.711 14.211 1 97.75 195 LEU B CA 1
ATOM 5294 C C . LEU B 1 195 ? -3.656 -13.625 15.734 1 97.75 195 LEU B C 1
ATOM 5296 O O . LEU B 1 195 ? -2.832 -14.289 16.359 1 97.75 195 LEU B O 1
ATOM 5300 N N . ALA B 1 196 ? -4.547 -12.828 16.312 1 95.62 196 ALA B N 1
ATOM 5301 C CA . ALA B 1 196 ? -4.516 -12.609 17.766 1 95.62 196 ALA B CA 1
ATOM 5302 C C . ALA B 1 196 ? -5.469 -13.57 18.469 1 95.62 196 ALA B C 1
ATOM 5304 O O . ALA B 1 196 ? -5.371 -13.758 19.688 1 95.62 196 ALA B O 1
ATOM 5305 N N . ASN B 1 197 ? -6.371 -14.188 17.766 1 95.44 197 ASN B N 1
ATOM 5306 C CA . ASN B 1 197 ? -7.418 -15.039 18.328 1 95.44 197 ASN B CA 1
ATOM 5307 C C . ASN B 1 197 ? -6.891 -16.422 18.672 1 95.44 197 ASN B C 1
ATOM 5309 O O . ASN B 1 197 ? -6.473 -17.172 17.781 1 95.44 197 ASN B O 1
ATOM 5313 N N . PRO B 1 198 ? -7.004 -16.812 19.906 1 94.94 198 PRO B N 1
ATOM 5314 C CA . PRO B 1 198 ? -6.504 -18.125 20.328 1 94.94 198 PRO B CA 1
ATOM 5315 C C . PRO B 1 198 ? -7.156 -19.266 19.562 1 94.94 198 PRO B C 1
ATOM 5317 O O . PRO B 1 198 ? -6.547 -20.328 19.391 1 94.94 198 PRO B O 1
ATOM 5320 N N . ALA B 1 199 ? -8.297 -19.078 19.062 1 94.81 199 ALA B N 1
ATOM 5321 C CA . ALA B 1 199 ? -9.023 -20.125 18.344 1 94.81 199 ALA B CA 1
ATOM 5322 C C . ALA B 1 199 ? -8.469 -20.328 16.938 1 94.81 199 ALA B C 1
ATOM 5324 O O . ALA B 1 199 ? -8.688 -21.375 16.328 1 94.81 199 ALA B O 1
ATOM 5325 N N . THR B 1 200 ? -7.777 -19.312 16.438 1 96.44 200 THR B N 1
ATOM 5326 C CA . THR B 1 200 ? -7.367 -19.406 15.031 1 96.44 200 THR B CA 1
ATOM 5327 C C . THR B 1 200 ? -5.867 -19.172 14.891 1 96.44 200 THR B C 1
ATOM 5329 O O . THR B 1 200 ? -5.254 -19.609 13.914 1 96.44 200 THR B O 1
ATOM 5332 N N . ARG B 1 201 ? -5.234 -18.516 15.82 1 95.81 201 ARG B N 1
ATOM 5333 C CA . ARG B 1 201 ? -3.877 -18 15.672 1 95.81 201 ARG B CA 1
ATOM 5334 C C . ARG B 1 201 ? -2.887 -19.125 15.391 1 95.81 201 ARG B C 1
ATOM 5336 O O . ARG B 1 201 ? -1.96 -18.969 14.602 1 95.81 201 ARG B O 1
ATOM 5343 N N . ASN B 1 202 ? -3.113 -20.328 15.961 1 96.31 202 ASN B N 1
ATOM 5344 C CA . ASN B 1 202 ? -2.16 -21.438 15.836 1 96.31 202 ASN B CA 1
ATOM 5345 C C . ASN B 1 202 ? -2.592 -22.422 14.758 1 96.31 202 ASN B C 1
ATOM 5347 O O . ASN B 1 202 ? -1.911 -23.422 14.523 1 96.31 202 ASN B O 1
ATOM 5351 N N . SER B 1 203 ? -3.668 -22.172 14.141 1 96.25 203 SER B N 1
ATOM 5352 C CA . SER B 1 203 ? -4.227 -23.156 13.203 1 96.25 203 SER B CA 1
ATOM 5353 C C . SER B 1 203 ? -3.65 -22.969 11.805 1 96.25 203 SER B C 1
ATOM 5355 O O . SER B 1 203 ? -3.402 -21.844 11.375 1 96.25 203 SER B O 1
ATOM 5357 N N . TYR B 1 204 ? -3.461 -24.062 11.141 1 96.62 204 TYR B N 1
ATOM 5358 C CA . TYR B 1 204 ? -3.115 -24.062 9.727 1 96.62 204 TYR B CA 1
ATOM 5359 C C . TYR B 1 204 ? -4.199 -24.75 8.898 1 96.62 204 TYR B C 1
ATOM 5361 O O . TYR B 1 204 ? -3.961 -25.141 7.762 1 96.62 204 TYR B O 1
ATOM 5369 N N . ASP B 1 205 ? -5.402 -24.875 9.531 1 96.31 205 ASP B N 1
ATOM 5370 C CA . ASP B 1 205 ? -6.605 -25.359 8.859 1 96.31 205 ASP B CA 1
ATOM 5371 C C . ASP B 1 205 ? -7.117 -24.328 7.848 1 96.31 205 ASP B C 1
ATOM 5373 O O . ASP B 1 205 ? -7.324 -23.172 8.188 1 96.31 205 ASP B O 1
ATOM 5377 N N . PRO B 1 206 ? -7.32 -24.766 6.574 1 95.62 206 PRO B N 1
ATOM 5378 C CA . PRO B 1 206 ? -7.793 -23.844 5.547 1 95.62 206 PRO B CA 1
ATOM 5379 C C . PRO B 1 206 ? -9.172 -23.266 5.863 1 95.62 206 PRO B C 1
ATOM 5381 O O . PRO B 1 206 ? -9.633 -22.344 5.184 1 95.62 206 PRO B O 1
ATOM 5384 N N . ARG B 1 207 ? -9.844 -23.75 6.934 1 96.5 207 ARG B N 1
ATOM 5385 C CA . ARG B 1 207 ? -11.18 -23.297 7.312 1 96.5 207 ARG B CA 1
ATOM 5386 C C . ARG B 1 207 ? -11.102 -22.312 8.484 1 96.5 207 ARG B C 1
ATOM 5388 O O . ARG B 1 207 ? -12.133 -21.844 8.969 1 96.5 207 ARG B O 1
ATOM 5395 N N . LYS B 1 208 ? -9.977 -22.016 8.93 1 97 208 LYS B N 1
ATOM 5396 C CA . LYS B 1 208 ? -9.773 -21.125 10.062 1 97 208 LYS B CA 1
ATOM 5397 C C . LYS B 1 208 ? -8.82 -19.984 9.703 1 97 208 LYS B C 1
ATOM 5399 O O . LYS B 1 208 ? -7.73 -19.875 10.273 1 97 208 LYS B O 1
ATOM 5404 N N . THR B 1 209 ? -9.25 -19.203 8.773 1 97.5 209 THR B N 1
ATOM 5405 C CA . THR B 1 209 ? -8.438 -18.109 8.25 1 97.5 209 THR B CA 1
ATOM 5406 C C . THR B 1 209 ? -9.195 -16.781 8.336 1 97.5 209 THR B C 1
ATOM 5408 O O . THR B 1 209 ? -10.336 -16.75 8.812 1 97.5 209 THR B O 1
ATOM 5411 N N . ALA B 1 210 ? -8.57 -15.703 7.922 1 97.69 210 ALA B N 1
ATOM 5412 C CA . ALA B 1 210 ? -9.203 -14.383 7.867 1 97.69 210 ALA B CA 1
ATOM 5413 C C . ALA B 1 210 ? -10.344 -14.367 6.859 1 97.69 210 ALA B C 1
ATOM 5415 O O . ALA B 1 210 ? -11.328 -13.648 7.043 1 97.69 210 ALA B O 1
ATOM 5416 N N . PHE B 1 211 ? -10.297 -15.195 5.816 1 97.38 211 PHE B N 1
ATOM 5417 C CA . PHE B 1 211 ? -11.352 -15.281 4.809 1 97.38 211 PHE B CA 1
ATOM 5418 C C . PHE B 1 211 ? -12.688 -15.648 5.453 1 97.38 211 PHE B C 1
ATOM 5420 O O . PHE B 1 211 ? -13.703 -15 5.195 1 97.38 211 PHE B O 1
ATOM 5427 N N . GLN B 1 212 ? -12.719 -16.672 6.309 1 96.25 212 GLN B N 1
ATOM 5428 C CA . GLN B 1 212 ? -13.953 -17.125 6.941 1 96.25 212 GLN B CA 1
ATOM 5429 C C . GLN B 1 212 ? -14.562 -16.031 7.801 1 96.25 212 GLN B C 1
ATOM 5431 O O . GLN B 1 212 ? -15.789 -15.875 7.848 1 96.25 212 GLN B O 1
ATOM 5436 N N . GLN B 1 213 ? -13.68 -15.391 8.43 1 94 213 GLN B N 1
ATOM 5437 C CA . GLN B 1 213 ? -14.172 -14.289 9.25 1 94 213 GLN B CA 1
ATOM 5438 C C . GLN B 1 213 ? -14.758 -13.172 8.391 1 94 213 GLN B C 1
ATOM 5440 O O . GLN B 1 213 ? -15.766 -12.562 8.758 1 94 213 GLN B O 1
ATOM 5445 N N . ALA B 1 214 ? -14.18 -12.867 7.309 1 94.62 214 ALA B N 1
ATOM 5446 C CA . ALA B 1 214 ? -14.602 -11.781 6.426 1 94.62 214 ALA B CA 1
ATOM 5447 C C . ALA B 1 214 ? -15.977 -12.078 5.816 1 94.62 214 ALA B C 1
ATOM 5449 O O . ALA B 1 214 ? -16.828 -11.195 5.73 1 94.62 214 ALA B O 1
ATOM 5450 N N . VAL B 1 215 ? -16.203 -13.328 5.414 1 93.25 215 VAL B N 1
ATOM 5451 C CA . VAL B 1 215 ? -17.406 -13.633 4.648 1 93.25 215 VAL B CA 1
ATOM 5452 C C . VAL B 1 215 ? -18.438 -14.297 5.551 1 93.25 215 VAL B C 1
ATOM 5454 O O . VAL B 1 215 ? -19.609 -14.414 5.188 1 93.25 215 VAL B O 1
ATOM 5457 N N . GLY B 1 216 ? -18.062 -14.758 6.758 1 91.25 216 GLY B N 1
ATOM 5458 C CA . GLY B 1 216 ? -18.969 -15.422 7.676 1 91.25 216 GLY B CA 1
ATOM 5459 C C . GLY B 1 216 ? -19.328 -16.828 7.246 1 91.25 216 GLY B C 1
ATOM 5460 O O . GLY B 1 216 ? -20.5 -17.188 7.18 1 91.25 216 GLY B O 1
ATOM 5461 N N . THR B 1 217 ? -18.328 -17.641 6.91 1 94.12 217 THR B N 1
ATOM 5462 C CA . THR B 1 217 ? -18.547 -19.016 6.469 1 94.12 217 THR B CA 1
ATOM 5463 C C . THR B 1 217 ? -17.656 -19.984 7.254 1 94.12 217 THR B C 1
ATOM 5465 O O . THR B 1 217 ? -16.75 -19.547 7.98 1 94.12 217 THR B O 1
ATOM 5468 N N . LYS B 1 218 ? -17.969 -21.203 7.258 1 95.25 218 LYS B N 1
ATOM 5469 C CA . LYS B 1 218 ? -17.141 -22.25 7.859 1 95.25 218 LYS B CA 1
ATOM 5470 C C . LYS B 1 218 ? -16.391 -23.047 6.789 1 95.25 218 LYS B C 1
ATOM 5472 O O . LYS B 1 218 ? -15.594 -23.922 7.109 1 95.25 218 LYS B O 1
ATOM 5477 N N . LEU B 1 219 ? -16.672 -22.719 5.566 1 95.81 219 LEU B N 1
ATOM 5478 C CA . LEU B 1 219 ? -16.094 -23.453 4.449 1 95.81 219 LEU B CA 1
ATOM 5479 C C . LEU B 1 219 ? -14.711 -22.906 4.086 1 95.81 219 LEU B C 1
ATOM 5481 O O . LEU B 1 219 ? -14.406 -21.75 4.387 1 95.81 219 LEU B O 1
ATOM 5485 N N . SER B 1 220 ? -13.93 -23.797 3.463 1 95.81 220 SER B N 1
ATOM 5486 C CA . SER B 1 220 ? -12.695 -23.297 2.846 1 95.81 220 SER B CA 1
ATOM 5487 C C . SER B 1 220 ? -13 -22.375 1.669 1 95.81 220 SER B C 1
ATOM 5489 O O . SER B 1 220 ? -14.125 -22.359 1.167 1 95.81 220 SER B O 1
ATOM 5491 N N . LEU B 1 221 ? -12.047 -21.609 1.25 1 95.5 221 LEU B N 1
ATOM 5492 C CA . LEU B 1 221 ? -12.195 -20.641 0.165 1 95.5 221 LEU B CA 1
ATOM 5493 C C . LEU B 1 221 ? -12.781 -21.312 -1.075 1 95.5 221 LEU B C 1
ATOM 5495 O O . LEU B 1 221 ? -13.781 -20.844 -1.625 1 95.5 221 LEU B O 1
ATOM 5499 N N . PHE B 1 222 ? -12.148 -22.406 -1.489 1 89.81 222 PHE B N 1
ATOM 5500 C CA . PHE B 1 222 ? -12.531 -23.031 -2.746 1 89.81 222 PHE B CA 1
ATOM 5501 C C . PHE B 1 222 ? -13.891 -23.703 -2.621 1 89.81 222 PHE B C 1
ATOM 5503 O O . PHE B 1 222 ? -14.688 -23.688 -3.562 1 89.81 222 PHE B O 1
ATOM 5510 N N . ASP B 1 223 ? -14.172 -24.297 -1.463 1 91.75 223 ASP B N 1
ATOM 5511 C CA . ASP B 1 223 ? -15.508 -24.859 -1.237 1 91.75 223 ASP B CA 1
ATOM 5512 C C . ASP B 1 223 ? -16.562 -23.766 -1.244 1 91.75 223 ASP B C 1
ATOM 5514 O O . ASP B 1 223 ? -17.656 -23.953 -1.803 1 91.75 223 ASP B O 1
ATOM 5518 N N . TRP B 1 224 ? -16.25 -22.688 -0.642 1 94.19 224 TRP B N 1
ATOM 5519 C CA . TRP B 1 224 ? -17.172 -21.562 -0.598 1 94.19 224 TRP B CA 1
ATOM 5520 C C . TRP B 1 224 ? -17.453 -21.031 -2 1 94.19 224 TRP B C 1
ATOM 5522 O O . TRP B 1 224 ? -18.609 -20.766 -2.355 1 94.19 224 TRP B O 1
ATOM 5532 N N . MET B 1 225 ? -16.469 -20.891 -2.795 1 90.56 225 MET B N 1
ATOM 5533 C CA . MET B 1 225 ? -16.609 -20.375 -4.148 1 90.56 225 MET B CA 1
ATOM 5534 C C . MET B 1 225 ? -17.453 -21.312 -5.012 1 90.56 225 MET B C 1
ATOM 5536 O O . MET B 1 225 ? -18.109 -20.875 -5.949 1 90.56 225 MET B O 1
ATOM 5540 N N . ASN B 1 226 ? -17.453 -22.531 -4.691 1 86.88 226 ASN B N 1
ATOM 5541 C CA . ASN B 1 226 ? -18.156 -23.531 -5.508 1 86.88 226 ASN B CA 1
ATOM 5542 C C . ASN B 1 226 ? -19.594 -23.75 -5.02 1 86.88 226 ASN B C 1
ATOM 5544 O O . ASN B 1 226 ? -20.344 -24.5 -5.629 1 86.88 226 ASN B O 1
ATOM 5548 N N . GLU B 1 227 ? -19.938 -23 -4.043 1 89.31 227 GLU B N 1
ATOM 5549 C CA . GLU B 1 227 ? -21.312 -23.094 -3.566 1 89.31 227 GLU B CA 1
ATOM 5550 C C . GLU B 1 227 ? -22.281 -22.422 -4.543 1 89.31 227 GLU B C 1
ATOM 5552 O O . GLU B 1 227 ? -21.891 -21.531 -5.305 1 89.31 227 GLU B O 1
ATOM 5557 N N . THR B 1 228 ? -23.5 -22.953 -4.551 1 89.81 228 THR B N 1
ATOM 5558 C CA . THR B 1 228 ? -24.641 -22.25 -5.148 1 89.81 228 THR B CA 1
ATOM 5559 C C . THR B 1 228 ? -25.469 -21.562 -4.078 1 89.81 228 THR B C 1
ATOM 5561 O O . THR B 1 228 ? -25.688 -22.109 -2.998 1 89.81 228 THR B O 1
ATOM 5564 N N . VAL B 1 229 ? -25.781 -20.359 -4.363 1 89.81 229 VAL B N 1
ATOM 5565 C CA . VAL B 1 229 ? -26.5 -19.578 -3.371 1 89.81 229 VAL B CA 1
ATOM 5566 C C . VAL B 1 229 ? -27.75 -18.969 -4 1 89.81 229 VAL B C 1
ATOM 5568 O O . VAL B 1 229 ? -27.875 -18.922 -5.227 1 89.81 229 VAL B O 1
ATOM 5571 N N . LEU B 1 230 ? -28.656 -18.594 -3.086 1 89 230 LEU B N 1
ATOM 5572 C CA . LEU B 1 230 ? -29.844 -17.875 -3.561 1 89 230 LEU B CA 1
ATOM 5573 C C . LEU B 1 230 ? -29.438 -16.562 -4.223 1 89 230 LEU B C 1
ATOM 5575 O O . LEU B 1 230 ? -28.547 -15.867 -3.75 1 89 230 LEU B O 1
ATOM 5579 N N . GLU B 1 231 ? -30.094 -16.297 -5.297 1 87.44 231 GLU B N 1
ATOM 5580 C CA . GLU B 1 231 ? -29.812 -15.055 -6.023 1 87.44 231 GLU B CA 1
ATOM 5581 C C . GLU B 1 231 ? -29.875 -13.852 -5.098 1 87.44 231 GLU B C 1
ATOM 5583 O O . GLU B 1 231 ? -29.109 -12.891 -5.273 1 87.44 231 GLU B O 1
ATOM 5588 N N . SER B 1 232 ? -30.719 -13.891 -4.121 1 82.75 232 SER B N 1
ATOM 5589 C CA . SER B 1 232 ? -30.891 -12.781 -3.189 1 82.75 232 SER B CA 1
ATOM 5590 C C . SER B 1 232 ? -29.75 -12.734 -2.174 1 82.75 232 SER B C 1
ATOM 5592 O O . SER B 1 232 ? -29.578 -11.727 -1.48 1 82.75 232 SER B O 1
ATOM 5594 N N . GLU B 1 233 ? -28.891 -13.758 -2.168 1 81.56 233 GLU B N 1
ATOM 5595 C CA . GLU B 1 233 ? -27.859 -13.867 -1.146 1 81.56 233 GLU B CA 1
ATOM 5596 C C . GLU B 1 233 ? -26.469 -13.859 -1.771 1 81.56 233 GLU B C 1
ATOM 5598 O O . GLU B 1 233 ? -25.5 -14.336 -1.166 1 81.56 233 GLU B O 1
ATOM 5603 N N . VAL B 1 234 ? -26.406 -13.32 -2.895 1 85.5 234 VAL B N 1
ATOM 5604 C CA . VAL B 1 234 ? -25.141 -13.328 -3.623 1 85.5 234 VAL B CA 1
ATOM 5605 C C . VAL B 1 234 ? -24.156 -12.383 -2.949 1 85.5 234 VAL B C 1
ATOM 5607 O O . VAL B 1 234 ? -22.953 -12.648 -2.924 1 85.5 234 VAL B O 1
ATOM 5610 N N . ASP B 1 235 ? -24.656 -11.367 -2.342 1 85.06 235 ASP B N 1
ATOM 5611 C CA . ASP B 1 235 ? -23.797 -10.406 -1.673 1 85.06 235 ASP B CA 1
ATOM 5612 C C . ASP B 1 235 ? -23.375 -10.914 -0.294 1 85.06 235 ASP B C 1
ATOM 5614 O O . ASP B 1 235 ? -24.203 -11.07 0.597 1 85.06 235 ASP B O 1
ATOM 5618 N N . TRP B 1 236 ? -22.125 -11.18 -0.134 1 86.5 236 TRP B N 1
ATOM 5619 C CA . TRP B 1 236 ? -21.625 -11.773 1.101 1 86.5 236 TRP B CA 1
ATOM 5620 C C . TRP B 1 236 ? -21.281 -10.695 2.125 1 86.5 236 TRP B C 1
ATOM 5622 O O . TRP B 1 236 ? -21.062 -10.992 3.299 1 86.5 236 TRP B O 1
ATOM 5632 N N . ARG B 1 237 ? -21.219 -9.477 1.797 1 80.06 237 ARG B N 1
ATOM 5633 C CA . ARG B 1 237 ? -20.828 -8.398 2.699 1 80.06 237 ARG B CA 1
ATOM 5634 C C . ARG B 1 237 ? -21.875 -8.188 3.783 1 80.06 237 ARG B C 1
ATOM 5636 O O . ARG B 1 237 ? -23.078 -8.281 3.52 1 80.06 237 ARG B O 1
ATOM 5643 N N . PRO B 1 238 ? -21.328 -7.906 5 1 64.31 238 PRO B N 1
ATOM 5644 C CA . PRO B 1 238 ? -22.297 -7.676 6.082 1 64.31 238 PRO B CA 1
ATOM 5645 C C . PRO B 1 238 ? -23.172 -6.445 5.844 1 64.31 238 PRO B C 1
ATOM 5647 O O . PRO B 1 238 ? -22.688 -5.441 5.309 1 64.31 238 PRO B O 1
ATOM 5650 N N . ARG B 1 239 ? -24.516 -6.723 5.781 1 53.78 239 ARG B N 1
ATOM 5651 C CA . ARG B 1 239 ? -25.438 -5.59 5.695 1 53.78 239 ARG B CA 1
ATOM 5652 C C . ARG B 1 239 ? -25.406 -4.762 6.977 1 53.78 239 ARG B C 1
ATOM 5654 O O . ARG B 1 239 ? -25.203 -5.301 8.062 1 53.78 239 ARG B O 1
ATOM 5661 N N . SER B 1 240 ? -25.016 -3.523 6.875 1 44.41 240 SER B N 1
ATOM 5662 C CA . SER B 1 240 ? -25.094 -2.686 8.07 1 44.41 240 SER B CA 1
ATOM 5663 C C . SER B 1 240 ? -26.344 -3.025 8.891 1 44.41 240 SER B C 1
ATOM 5665 O O . SER B 1 240 ? -27.406 -3.273 8.336 1 44.41 240 SER B O 1
ATOM 5667 N N . ARG B 1 241 ? -26.312 -3.574 10.031 1 35.78 241 ARG B N 1
ATOM 5668 C CA . ARG B 1 241 ? -27.469 -3.68 10.906 1 35.78 241 ARG B CA 1
ATOM 5669 C C . ARG B 1 241 ? -28.328 -2.418 10.836 1 35.78 241 ARG B C 1
ATOM 5671 O O . ARG B 1 241 ? -27.906 -1.355 11.297 1 35.78 241 ARG B O 1
ATOM 5678 N N . GLN B 1 242 ? -29.016 -2.166 9.844 1 31.62 242 GLN B N 1
ATOM 5679 C CA . GLN B 1 242 ? -30.031 -1.156 10.094 1 31.62 242 GLN B CA 1
ATOM 5680 C C . GLN B 1 242 ? -30.734 -1.401 11.422 1 31.62 242 GLN B C 1
ATOM 5682 O O . GLN B 1 242 ? -31.406 -2.426 11.602 1 31.62 242 GLN B O 1
ATOM 5687 N N . ARG B 1 243 ? -30.188 -0.974 12.531 1 30.41 243 ARG B N 1
ATOM 5688 C CA . ARG B 1 243 ? -31.141 -0.872 13.633 1 30.41 243 ARG B CA 1
ATOM 5689 C C . ARG B 1 243 ? -32.469 -0.261 13.164 1 30.41 243 ARG B C 1
ATOM 5691 O O . ARG B 1 243 ? -32.5 0.916 12.805 1 30.41 243 ARG B O 1
ATOM 5698 N N . HIS B 1 244 ? -33.344 -0.986 12.461 1 28.05 244 HIS B N 1
ATOM 5699 C CA . HIS B 1 244 ? -34.688 -0.468 12.25 1 28.05 244 HIS B CA 1
ATOM 5700 C C . HIS B 1 244 ? -35.25 0.174 13.516 1 28.05 244 HIS B C 1
ATOM 5702 O O . HIS B 1 244 ? -35.125 -0.403 14.602 1 28.05 244 HIS B O 1
ATOM 5708 N N . PRO B 1 245 ? -35.531 1.363 13.625 1 29.06 245 PRO B N 1
ATOM 5709 C CA . PRO B 1 245 ? -36.406 1.798 14.727 1 29.06 245 PRO B CA 1
ATOM 5710 C C . PRO B 1 245 ? -37.562 0.86 14.953 1 29.06 245 PRO B C 1
ATOM 5712 O O . PRO B 1 245 ? -38.062 0.231 14.008 1 29.06 245 PRO B O 1
ATOM 5715 N N . LEU B 1 246 ? -37.875 0.355 16.156 1 27.98 246 LEU B N 1
ATOM 5716 C CA . LEU B 1 246 ? -39.094 -0.277 16.625 1 27.98 246 LEU B CA 1
ATOM 5717 C C . LEU B 1 246 ? -40.344 0.371 15.992 1 27.98 246 LEU B C 1
ATOM 5719 O O . LEU B 1 246 ? -40.656 1.523 16.297 1 27.98 246 LEU B O 1
ATOM 5723 N N . GLU B 1 247 ? -40.625 0.365 14.773 1 27.66 247 GLU B N 1
ATOM 5724 C CA . GLU B 1 247 ? -42.031 0.66 14.516 1 27.66 247 GLU B CA 1
ATOM 5725 C C . GLU B 1 247 ? -42.938 -0.082 15.484 1 27.66 247 GLU B C 1
ATOM 5727 O O . GLU B 1 247 ? -42.656 -1.207 15.891 1 27.66 247 GLU B O 1
ATOM 5732 N N . GLY B 1 248 ? -43.844 0.621 16.25 1 26.39 248 GLY B N 1
ATOM 5733 C CA . GLY B 1 248 ? -44.969 0.194 17.062 1 26.39 248 GLY B CA 1
ATOM 5734 C C . GLY B 1 248 ? -45.75 -0.966 16.453 1 26.39 248 GLY B C 1
ATOM 5735 O O . GLY B 1 248 ? -46.375 -0.821 15.391 1 26.39 248 GLY B O 1
ATOM 5736 N N . ASP B 1 249 ? -45.312 -2.146 16.625 1 26.17 249 ASP B N 1
ATOM 5737 C CA . ASP B 1 249 ? -46.125 -3.334 16.391 1 26.17 249 ASP B CA 1
ATOM 5738 C C . ASP B 1 249 ? -47.5 -3.199 17.078 1 26.17 249 ASP B C 1
ATOM 5740 O O . ASP B 1 249 ? -47.562 -3.094 18.312 1 26.17 249 ASP B O 1
ATOM 5744 N N . GLU B 1 250 ? -48.438 -2.445 16.531 1 25.58 250 GLU B N 1
ATOM 5745 C CA . GLU B 1 250 ? -49.781 -2.791 16.953 1 25.58 250 GLU B CA 1
ATOM 5746 C C . GLU B 1 250 ? -49.969 -4.305 17.016 1 25.58 250 GLU B C 1
ATOM 5748 O O . GLU B 1 250 ? -49.562 -5.023 16.109 1 25.58 250 GLU B O 1
ATOM 5753 N N . GLU B 1 251 ? -50.188 -4.84 18.25 1 26.58 251 GLU B N 1
ATOM 5754 C CA . GLU B 1 251 ? -50.562 -6.137 18.797 1 26.58 251 GLU B CA 1
ATOM 5755 C C . GLU B 1 251 ? -51.719 -6.766 18.016 1 26.58 251 GLU B C 1
ATOM 5757 O O . GLU B 1 251 ? -52.875 -6.465 18.25 1 26.58 251 GLU B O 1
ATOM 5762 N N . GLY B 1 252 ? -51.875 -6.641 16.703 1 22.3 252 GLY B N 1
ATOM 5763 C CA . GLY B 1 252 ? -53 -7.473 16.391 1 22.3 252 GLY B CA 1
ATOM 5764 C C . GLY B 1 252 ? -52.844 -8.922 16.812 1 22.3 252 GLY B C 1
ATOM 5765 O O . GLY B 1 252 ? -51.781 -9.531 16.531 1 22.3 252 GLY B O 1
ATOM 5766 N N . GLN B 1 253 ? -53.406 -9.383 17.922 1 23.56 253 GLN B N 1
ATOM 5767 C CA . GLN B 1 253 ? -53.594 -10.602 18.703 1 23.56 253 GLN B CA 1
ATOM 5768 C C . GLN B 1 253 ? -53.969 -11.773 17.797 1 23.56 253 GLN B C 1
ATOM 5770 O O . GLN B 1 253 ? -55.125 -12.211 17.812 1 23.56 253 GLN B O 1
ATOM 5775 N N . GLY B 1 254 ? -53.781 -11.805 16.5 1 20.98 254 GLY B N 1
ATOM 5776 C CA . GLY B 1 254 ? -54.469 -12.992 16.031 1 20.98 254 GLY B CA 1
ATOM 5777 C C . GLY B 1 254 ? -53.844 -14.289 16.531 1 20.98 254 GLY B C 1
ATOM 5778 O O . GLY B 1 254 ? -52.625 -14.406 16.625 1 20.98 254 GLY B O 1
ATOM 5779 N N . ASP B 1 255 ? -54.438 -15.07 17.391 1 24.38 255 ASP B N 1
ATOM 5780 C CA . ASP B 1 255 ? -54.375 -16.359 18.078 1 24.38 255 ASP B CA 1
ATOM 5781 C C . ASP B 1 255 ? -53.969 -17.484 17.141 1 24.38 255 ASP B C 1
ATOM 5783 O O . ASP B 1 255 ? -54.125 -18.656 17.453 1 24.38 255 ASP B O 1
ATOM 5787 N N . GLY B 1 256 ? -53.469 -17.219 15.93 1 22.23 256 GLY B N 1
ATOM 5788 C CA . GLY B 1 256 ? -53.625 -18.469 15.203 1 22.23 256 GLY B CA 1
ATOM 5789 C C . GLY B 1 256 ? -52.781 -19.594 15.758 1 22.23 256 GLY B C 1
ATOM 5790 O O . GLY B 1 256 ? -51.812 -19.344 16.469 1 22.23 256 GLY B O 1
ATOM 5791 N N . ASP B 1 257 ? -53.156 -20.797 15.734 1 24.12 257 ASP B N 1
ATOM 5792 C CA . ASP B 1 257 ? -52.812 -22.156 16.125 1 24.12 257 ASP B CA 1
ATOM 5793 C C . ASP B 1 257 ? -51.375 -22.5 15.766 1 24.12 257 ASP B C 1
ATOM 5795 O O . ASP B 1 257 ? -50.812 -21.938 14.828 1 24.12 257 ASP B O 1
ATOM 5799 N N . GLY B 1 258 ? -50.531 -23.047 16.703 1 24.36 258 GLY B N 1
ATOM 5800 C CA . GLY B 1 258 ? -49.188 -23.562 16.906 1 24.36 258 GLY B CA 1
ATOM 5801 C C . GLY B 1 258 ? -48.719 -24.438 15.766 1 24.36 258 GLY B C 1
ATOM 5802 O O . GLY B 1 258 ? -47.812 -25.266 15.953 1 24.36 258 GLY B O 1
ATOM 5803 N N . GLN B 1 259 ? -49.562 -24.562 14.711 1 23.34 259 GLN B N 1
ATOM 5804 C CA . GLN B 1 259 ? -49.125 -25.656 13.852 1 23.34 259 GLN B CA 1
ATOM 5805 C C . GLN B 1 259 ? -47.656 -25.516 13.461 1 23.34 259 GLN B C 1
ATOM 5807 O O . GLN B 1 259 ? -47.094 -24.406 13.484 1 23.34 259 GLN B O 1
ATOM 5812 N N . ASP B 1 260 ? -47.031 -26.625 13.062 1 26.89 260 ASP B N 1
ATOM 5813 C CA . ASP B 1 260 ? -45.719 -27.078 12.656 1 26.89 260 ASP B CA 1
ATOM 5814 C C . ASP B 1 260 ? -45.031 -26.031 11.789 1 26.89 260 ASP B C 1
ATOM 5816 O O . ASP B 1 260 ? -45.656 -25.438 10.906 1 26.89 260 ASP B O 1
ATOM 5820 N N . GLY B 1 261 ? -44.188 -25.328 12.352 1 27.75 261 GLY B N 1
ATOM 5821 C CA . GLY B 1 261 ? -43.562 -24.203 11.68 1 27.75 261 GLY B CA 1
ATOM 5822 C C . GLY B 1 261 ? -43.25 -24.469 10.219 1 27.75 261 GLY B C 1
ATOM 5823 O O . GLY B 1 261 ? -42.625 -25.469 9.891 1 27.75 261 GLY B O 1
ATOM 5824 N N . PRO B 1 262 ? -44.125 -24.078 9.305 1 27.16 262 PRO B N 1
ATOM 5825 C CA . PRO B 1 262 ? -43.938 -24.609 7.953 1 27.16 262 PRO B CA 1
ATOM 5826 C C . PRO B 1 262 ? -42.5 -24.578 7.492 1 27.16 262 PRO B C 1
ATOM 5828 O O . PRO B 1 262 ? -41.688 -23.781 7.992 1 27.16 262 PRO B O 1
ATOM 5831 N N . SER B 1 263 ? -41.812 -25.766 7.172 1 28.55 263 SER B N 1
ATOM 5832 C CA . SER B 1 263 ? -40.625 -25.906 6.352 1 28.55 263 SER B CA 1
ATOM 5833 C C . SER B 1 263 ? -40.406 -24.688 5.477 1 28.55 263 SER B C 1
ATOM 5835 O O . SER B 1 263 ? -41.344 -24.125 4.926 1 28.55 263 SER B O 1
ATOM 5837 N N . ARG B 1 264 ? -39.438 -23.906 5.863 1 31.69 264 ARG B N 1
ATOM 5838 C CA . ARG B 1 264 ? -39.25 -22.766 4.969 1 31.69 264 ARG B CA 1
ATOM 5839 C C . ARG B 1 264 ? -39.75 -23.078 3.57 1 31.69 264 ARG B C 1
ATOM 5841 O O . ARG B 1 264 ? -39.375 -24.094 2.977 1 31.69 264 ARG B O 1
ATOM 5848 N N . PRO B 1 265 ? -40.875 -22.75 3.203 1 32.5 265 PRO B N 1
ATOM 5849 C CA . PRO B 1 265 ? -41.25 -23.266 1.879 1 32.5 265 PRO B CA 1
ATOM 5850 C C . PRO B 1 265 ? -40.062 -23.25 0.899 1 32.5 265 PRO B C 1
ATOM 5852 O O . PRO B 1 265 ? -39.219 -22.359 0.961 1 32.5 265 PRO B O 1
ATOM 5855 N N . HIS B 1 266 ? -39.25 -24.375 0.664 1 36.34 266 HIS B N 1
ATOM 5856 C CA . HIS B 1 266 ? -38.562 -24.422 -0.625 1 36.34 266 HIS B CA 1
ATOM 5857 C C . HIS B 1 266 ? -39.219 -23.469 -1.631 1 36.34 266 HIS B C 1
ATOM 5859 O O . HIS B 1 266 ? -40.281 -23.766 -2.184 1 36.34 266 HIS B O 1
ATOM 5865 N N . LEU B 1 267 ? -39.344 -22.266 -1.223 1 38.69 267 LEU B N 1
ATOM 5866 C CA . LEU B 1 267 ? -39.969 -21.453 -2.26 1 38.69 267 LEU B CA 1
ATOM 5867 C C . LEU B 1 267 ? -39.594 -21.953 -3.648 1 38.69 267 LEU B C 1
ATOM 5869 O O . LEU B 1 267 ? -38.438 -21.875 -4.039 1 38.69 267 LEU B O 1
ATOM 5873 N N . SER B 1 268 ? -40.062 -22.891 -4.102 1 47.03 268 SER B N 1
ATOM 5874 C CA . SER B 1 268 ? -40.062 -23.656 -5.348 1 47.03 268 SER B CA 1
ATOM 5875 C C . SER B 1 268 ? -39.469 -22.828 -6.496 1 47.03 268 SER B C 1
ATOM 5877 O O . SER B 1 268 ? -38.906 -23.391 -7.445 1 47.03 268 SER B O 1
ATOM 5879 N N . GLY B 1 269 ? -39.438 -21.344 -6.297 1 54.25 269 GLY B N 1
ATOM 5880 C CA . GLY B 1 269 ? -39.188 -20.469 -7.43 1 54.25 269 GLY B CA 1
ATOM 5881 C C . GLY B 1 269 ? -37.875 -19.688 -7.289 1 54.25 269 GLY B C 1
ATOM 5882 O O . GLY B 1 269 ? -37.594 -18.797 -8.094 1 54.25 269 GLY B O 1
ATOM 5883 N N . GLN B 1 270 ? -37.25 -19.781 -6.141 1 65.69 270 GLN B N 1
ATOM 5884 C CA . GLN B 1 270 ? -36.125 -18.875 -6.137 1 65.69 270 GLN B CA 1
ATOM 5885 C C . GLN B 1 270 ? -34.938 -19.5 -6.867 1 65.69 270 GLN B C 1
ATOM 5887 O O . GLN B 1 270 ? -34.562 -20.656 -6.617 1 65.69 270 GLN B O 1
ATOM 5892 N N . LYS B 1 271 ? -34.438 -18.922 -7.789 1 83.75 271 LYS B N 1
ATOM 5893 C CA . LYS B 1 271 ? -33.344 -19.312 -8.688 1 83.75 271 LYS B CA 1
ATOM 5894 C C . LYS B 1 271 ? -32 -19.281 -7.965 1 83.75 271 LYS B C 1
ATOM 5896 O O . LYS B 1 271 ? -31.688 -18.328 -7.25 1 83.75 271 LYS B O 1
ATOM 5901 N N . THR B 1 272 ? -31.344 -20.453 -7.695 1 89 272 THR B N 1
ATOM 5902 C CA . THR B 1 272 ? -29.984 -20.531 -7.191 1 89 272 THR B CA 1
ATOM 5903 C C . THR B 1 272 ? -28.969 -20.266 -8.312 1 89 272 THR B C 1
ATOM 5905 O O . THR B 1 272 ? -29.219 -20.641 -9.469 1 89 272 THR B O 1
ATOM 5908 N N . VAL B 1 273 ? -28 -19.594 -7.922 1 89.94 273 VAL B N 1
ATOM 5909 C CA . VAL B 1 273 ? -26.953 -19.266 -8.883 1 89.94 273 VAL B CA 1
ATOM 5910 C C . VAL B 1 273 ? -25.594 -19.594 -8.289 1 89.94 273 VAL B C 1
ATOM 5912 O O . VAL B 1 273 ? -25.422 -19.625 -7.07 1 89.94 273 VAL B O 1
ATOM 5915 N N . PRO B 1 274 ? -24.641 -19.969 -9.156 1 87.94 274 PRO B N 1
ATOM 5916 C CA . PRO B 1 274 ? -23.281 -20.062 -8.648 1 87.94 274 PRO B CA 1
ATOM 5917 C C . PRO B 1 274 ? -22.766 -18.75 -8.086 1 87.94 274 PRO B C 1
ATOM 5919 O O . PRO B 1 274 ? -23.172 -17.672 -8.523 1 87.94 274 PRO B O 1
ATOM 5922 N N . ARG B 1 275 ? -21.906 -18.859 -7.125 1 90.38 275 ARG B N 1
ATOM 5923 C CA . ARG B 1 275 ? -21.297 -17.641 -6.605 1 90.38 275 ARG B CA 1
ATOM 5924 C C . ARG B 1 275 ? -20.547 -16.891 -7.703 1 90.38 275 ARG B C 1
ATOM 5926 O O . ARG B 1 275 ? -19.766 -17.5 -8.453 1 90.38 275 ARG B O 1
ATOM 5933 N N . PRO B 1 276 ? -20.734 -15.594 -7.746 1 89.38 276 PRO B N 1
ATOM 5934 C CA . PRO B 1 276 ? -20.031 -14.812 -8.773 1 89.38 276 PRO B CA 1
ATOM 5935 C C . PRO B 1 276 ? -18.516 -14.852 -8.617 1 89.38 276 PRO B C 1
ATOM 5937 O O . PRO B 1 276 ? -17.781 -14.711 -9.602 1 89.38 276 PRO B O 1
ATOM 5940 N N . GLU B 1 277 ? -18.047 -15.039 -7.441 1 90.38 277 GLU B N 1
ATOM 5941 C CA . GLU B 1 277 ? -16.625 -15.047 -7.145 1 90.38 277 GLU B CA 1
ATOM 5942 C C . GLU B 1 277 ? -15.922 -16.203 -7.844 1 90.38 277 GLU B C 1
ATOM 5944 O O . GLU B 1 277 ? -14.742 -16.109 -8.18 1 90.38 277 GLU B O 1
ATOM 5949 N N . LYS B 1 278 ? -16.625 -17.281 -8.039 1 85.69 278 LYS B N 1
ATOM 5950 C CA . LYS B 1 278 ? -16.062 -18.422 -8.758 1 85.69 278 LYS B CA 1
ATOM 5951 C C . LYS B 1 278 ? -15.656 -18.031 -10.172 1 85.69 278 LYS B C 1
ATOM 5953 O O . LYS B 1 278 ? -14.531 -18.297 -10.609 1 85.69 278 LYS B O 1
ATOM 5958 N N . ASN B 1 279 ? -16.609 -17.391 -10.852 1 83.12 279 ASN B N 1
ATOM 5959 C CA . ASN B 1 279 ? -16.344 -16.969 -12.219 1 83.12 279 ASN B CA 1
ATOM 5960 C C . ASN B 1 279 ? -15.234 -15.914 -12.289 1 83.12 279 ASN B C 1
ATOM 5962 O O . ASN B 1 279 ? -14.414 -15.93 -13.203 1 83.12 279 ASN B O 1
ATOM 5966 N N . LEU B 1 280 ? -15.305 -15.086 -11.336 1 88.06 280 LEU B N 1
ATOM 5967 C CA . LEU B 1 280 ? -14.281 -14.047 -11.281 1 88.06 280 LEU B CA 1
ATOM 5968 C C . LEU B 1 280 ? -12.898 -14.656 -11.07 1 88.06 280 LEU B C 1
ATOM 5970 O O . LEU B 1 280 ? -11.93 -14.25 -11.711 1 88.06 280 LEU B O 1
ATOM 5974 N N . PHE B 1 281 ? -12.797 -15.594 -10.203 1 86.88 281 PHE B N 1
ATOM 5975 C CA . PHE B 1 281 ? -11.539 -16.281 -9.914 1 86.88 281 PHE B CA 1
ATOM 5976 C C . PHE B 1 281 ? -11.031 -17.031 -11.141 1 86.88 281 PHE B C 1
ATOM 5978 O O . PHE B 1 281 ? -9.852 -16.922 -11.492 1 86.88 281 PHE B O 1
ATOM 5985 N N . ASN B 1 282 ? -11.867 -17.688 -11.742 1 77.56 282 ASN B N 1
ATOM 5986 C CA . ASN B 1 282 ? -11.492 -18.453 -12.922 1 77.56 282 ASN B CA 1
ATOM 5987 C C . ASN B 1 282 ? -11 -17.547 -14.047 1 77.56 282 ASN B C 1
ATOM 5989 O O . ASN B 1 282 ? -10.023 -17.875 -14.727 1 77.56 282 ASN B O 1
ATOM 5993 N N . LEU B 1 283 ? -11.703 -16.484 -14.195 1 81.44 283 LEU B N 1
ATOM 5994 C CA . LEU B 1 283 ? -11.281 -15.523 -15.211 1 81.44 283 LEU B CA 1
ATOM 5995 C C . LEU B 1 283 ? -9.922 -14.922 -14.867 1 81.44 283 LEU B C 1
ATOM 5997 O O . LEU B 1 283 ? -9.07 -14.773 -15.742 1 81.44 283 LEU B O 1
ATOM 6001 N N . ALA B 1 284 ? -9.727 -14.625 -13.641 1 84.81 284 ALA B N 1
ATOM 6002 C CA . ALA B 1 284 ? -8.469 -14.023 -13.18 1 84.81 284 ALA B CA 1
ATOM 6003 C C . ALA B 1 284 ? -7.297 -14.969 -13.422 1 84.81 284 ALA B C 1
ATOM 6005 O O . ALA B 1 284 ? -6.238 -14.547 -13.891 1 84.81 284 ALA B O 1
ATOM 6006 N N . ILE B 1 285 ? -7.457 -16.156 -13.086 1 74.94 285 ILE B N 1
ATOM 6007 C CA . ILE B 1 285 ? -6.375 -17.125 -13.195 1 74.94 285 ILE B CA 1
ATOM 6008 C C . ILE B 1 285 ? -6.047 -17.375 -14.664 1 74.94 285 ILE B C 1
ATOM 6010 O O . ILE B 1 285 ? -4.891 -17.609 -15.016 1 74.94 285 ILE B O 1
ATOM 6014 N N . SER B 1 286 ? -7.102 -17.234 -15.516 1 68.06 286 SER B N 1
ATOM 6015 C CA . SER B 1 286 ? -6.898 -17.453 -16.938 1 68.06 286 SER B CA 1
ATOM 6016 C C . SER B 1 286 ? -6.039 -16.344 -17.562 1 68.06 286 SER B C 1
ATOM 6018 O O . SER B 1 286 ? -5.41 -16.547 -18.594 1 68.06 286 SER B O 1
ATOM 6020 N N . GLY B 1 287 ? -6.074 -15.195 -16.859 1 62.56 287 GLY B N 1
ATOM 6021 C CA . GLY B 1 287 ? -5.332 -14.055 -17.375 1 62.56 287 GLY B CA 1
ATOM 6022 C C . GLY B 1 287 ? -3.895 -14.008 -16.891 1 62.56 287 GLY B C 1
ATOM 6023 O O . GLY B 1 287 ? -3.1 -13.195 -17.375 1 62.56 287 GLY B O 1
ATOM 6024 N N . GLN B 1 288 ? -3.695 -14.781 -15.891 1 57.62 288 GLN B N 1
ATOM 6025 C CA . GLN B 1 288 ? -2.35 -14.727 -15.32 1 57.62 288 GLN B CA 1
ATOM 6026 C C . GLN B 1 288 ? -1.3 -15.078 -16.375 1 57.62 288 GLN B C 1
ATOM 6028 O O . GLN B 1 288 ? -0.137 -14.688 -16.25 1 57.62 288 GLN B O 1
ATOM 6033 N N . VAL B 1 289 ? -1.811 -15.578 -17.391 1 51.44 289 VAL B N 1
ATOM 6034 C CA . VAL B 1 289 ? -0.886 -16.016 -18.422 1 51.44 289 VAL B CA 1
ATOM 6035 C C . VAL B 1 289 ? -0.371 -14.812 -19.203 1 51.44 289 VAL B C 1
ATOM 6037 O O . VAL B 1 289 ? 0.764 -14.812 -19.688 1 51.44 289 VAL B O 1
ATOM 6040 N N . ARG B 1 290 ? -1.235 -13.688 -19.078 1 55.72 290 ARG B N 1
ATOM 6041 C CA . ARG B 1 290 ? -0.805 -12.469 -19.766 1 55.72 290 ARG B CA 1
ATOM 6042 C C . ARG B 1 290 ? 0.107 -11.633 -18.859 1 55.72 290 ARG B C 1
ATOM 6044 O O . ARG B 1 290 ? -0.08 -11.594 -17.641 1 55.72 290 ARG B O 1
ATOM 6051 N N . GLY B 1 291 ? 1.515 -11.953 -19.188 1 57.28 291 GLY B N 1
ATOM 6052 C CA . GLY B 1 291 ? 2.607 -11.328 -18.453 1 57.28 291 GLY B CA 1
ATOM 6053 C C . GLY B 1 291 ? 3.791 -12.25 -18.25 1 57.28 291 GLY B C 1
ATOM 6054 O O . GLY B 1 291 ? 4.348 -12.781 -19.203 1 57.28 291 GLY B O 1
ATOM 6055 N N . THR B 1 292 ? 3.916 -12.484 -16.859 1 59.91 292 THR B N 1
ATOM 6056 C CA . THR B 1 292 ? 5.23 -13.039 -16.562 1 59.91 292 THR B CA 1
ATOM 6057 C C . THR B 1 292 ? 5.16 -14.555 -16.438 1 59.91 292 THR B C 1
ATOM 6059 O O . THR B 1 292 ? 6.184 -15.219 -16.234 1 59.91 292 THR B O 1
ATOM 6062 N N . GLU B 1 293 ? 4.008 -15.188 -16.797 1 68.62 293 GLU B N 1
ATOM 6063 C CA . GLU B 1 293 ? 3.975 -16.625 -16.578 1 68.62 293 GLU B CA 1
ATOM 6064 C C . GLU B 1 293 ? 4.422 -17.375 -17.828 1 68.62 293 GLU B C 1
ATOM 6066 O O . GLU B 1 293 ? 4.695 -18.578 -17.781 1 68.62 293 GLU B O 1
ATOM 6071 N N . LYS B 1 294 ? 4.633 -16.641 -18.859 1 80.12 294 LYS B N 1
ATOM 6072 C CA . LYS B 1 294 ? 5.141 -17.25 -20.094 1 80.12 294 LYS B CA 1
ATOM 6073 C C . LYS B 1 294 ? 6.539 -17.828 -19.875 1 80.12 294 LYS B C 1
ATOM 6075 O O . LYS B 1 294 ? 6.969 -18.719 -20.609 1 80.12 294 LYS B O 1
ATOM 6080 N N . TYR B 1 295 ? 7.109 -17.406 -18.875 1 88.81 295 TYR B N 1
ATOM 6081 C CA . TYR B 1 295 ? 8.516 -17.75 -18.75 1 88.81 295 TYR B CA 1
ATOM 6082 C C . TYR B 1 295 ? 8.688 -19.156 -18.188 1 88.81 295 TYR B C 1
ATOM 6084 O O . TYR B 1 295 ? 9.766 -19.734 -18.281 1 88.81 295 TYR B O 1
ATOM 6092 N N . CYS B 1 296 ? 7.605 -19.688 -17.562 1 91 296 CYS B N 1
ATOM 6093 C CA . CYS B 1 296 ? 7.668 -21.109 -17.203 1 91 296 CYS B CA 1
ATOM 6094 C C . CYS B 1 296 ? 7.715 -21.984 -18.453 1 91 296 CYS B C 1
ATOM 6096 O O . CYS B 1 296 ? 8.258 -23.078 -18.422 1 91 296 CYS B O 1
ATOM 6098 N N . VAL B 1 297 ? 7.137 -21.469 -19.547 1 91.44 297 VAL B N 1
ATOM 6099 C CA . VAL B 1 297 ? 7.141 -22.172 -20.812 1 91.44 297 VAL B CA 1
ATOM 6100 C C . VAL B 1 297 ? 8.484 -21.984 -21.516 1 91.44 297 VAL B C 1
ATOM 6102 O O . VAL B 1 297 ? 8.984 -22.891 -22.172 1 91.44 297 VAL B O 1
ATOM 6105 N N . LEU B 1 298 ? 9.094 -20.844 -21.203 1 90.12 298 LEU B N 1
ATOM 6106 C CA . LEU B 1 298 ? 10.25 -20.453 -22 1 90.12 298 LEU B CA 1
ATOM 6107 C C . LEU B 1 298 ? 11.547 -20.812 -21.281 1 90.12 298 LEU B C 1
ATOM 6109 O O . LEU B 1 298 ? 12.586 -21 -21.922 1 90.12 298 LEU B O 1
ATOM 6113 N N . ASP B 1 299 ? 11.5 -20.938 -19.984 1 93.12 299 ASP B N 1
ATOM 6114 C CA . ASP B 1 299 ? 12.758 -20.969 -19.25 1 93.12 299 ASP B CA 1
ATOM 6115 C C . ASP B 1 299 ? 13.086 -22.391 -18.781 1 93.12 299 ASP B C 1
ATOM 6117 O O . ASP B 1 299 ? 14.172 -22.641 -18.25 1 93.12 299 ASP B O 1
ATOM 6121 N N . PHE B 1 300 ? 12.203 -23.312 -18.844 1 95.69 300 PHE B N 1
ATOM 6122 C CA . PHE B 1 300 ? 12.492 -24.734 -18.703 1 95.69 300 PHE B CA 1
ATOM 6123 C C . PHE B 1 300 ? 12.695 -25.375 -20.078 1 95.69 300 PHE B C 1
ATOM 6125 O O . PHE B 1 300 ? 12 -25.047 -21.031 1 95.69 300 PHE B O 1
ATOM 6132 N N . PRO B 1 301 ? 13.633 -26.375 -20.234 1 96.5 301 PRO B N 1
ATOM 6133 C CA . PRO B 1 301 ? 13.938 -26.969 -21.531 1 96.5 301 PRO B CA 1
ATOM 6134 C C . PRO B 1 301 ? 12.953 -28.047 -21.938 1 96.5 301 PRO B C 1
ATOM 6136 O O . PRO B 1 301 ? 13.344 -29.219 -22.109 1 96.5 301 PRO B O 1
ATOM 6139 N N . TRP B 1 302 ? 11.773 -27.609 -22.203 1 97.31 302 TRP B N 1
ATOM 6140 C CA . TRP B 1 302 ? 10.719 -28.531 -22.609 1 97.31 302 TRP B CA 1
ATOM 6141 C C . TRP B 1 302 ? 11.086 -29.25 -23.906 1 97.31 302 TRP B C 1
ATOM 6143 O O . TRP B 1 302 ? 10.656 -30.375 -24.141 1 97.31 302 TRP B O 1
ATOM 6153 N N . GLU B 1 303 ? 11.875 -28.609 -24.734 1 95.62 303 GLU B N 1
ATOM 6154 C CA . GLU B 1 303 ? 12.25 -29.141 -26.031 1 95.62 303 GLU B CA 1
ATOM 6155 C C . GLU B 1 303 ? 13.141 -30.375 -25.891 1 95.62 303 GLU B C 1
ATOM 6157 O O . GLU B 1 303 ? 13.25 -31.188 -26.828 1 95.62 303 GLU B O 1
ATOM 6162 N N . ASP B 1 304 ? 13.734 -30.453 -24.766 1 96.62 304 ASP B N 1
ATOM 6163 C CA . ASP B 1 304 ? 14.648 -31.578 -24.531 1 96.62 304 ASP B CA 1
ATOM 6164 C C . ASP B 1 304 ? 13.875 -32.844 -24.203 1 96.62 304 ASP B C 1
ATOM 6166 O O . ASP B 1 304 ? 14.445 -33.938 -24.234 1 96.62 304 ASP B O 1
ATOM 6170 N N . LEU B 1 305 ? 12.578 -32.75 -23.859 1 97.62 305 LEU B N 1
ATOM 6171 C CA . LEU B 1 305 ? 11.766 -33.938 -23.609 1 97.62 305 LEU B CA 1
ATOM 6172 C C . LEU B 1 305 ? 11.523 -34.719 -24.891 1 97.62 305 LEU B C 1
ATOM 6174 O O . LEU B 1 305 ? 11.414 -34.125 -25.969 1 97.62 305 LEU B O 1
ATOM 6178 N N . PRO B 1 306 ? 11.422 -36.031 -24.812 1 96.5 306 PRO B N 1
ATOM 6179 C CA . PRO B 1 306 ? 11.195 -36.844 -26 1 96.5 306 PRO B CA 1
ATOM 6180 C C . PRO B 1 306 ? 9.852 -36.562 -26.672 1 96.5 306 PRO B C 1
ATOM 6182 O O . PRO B 1 306 ? 8.906 -36.125 -25.984 1 96.5 306 PRO B O 1
ATOM 6185 N N . ASN B 1 307 ? 9.805 -36.844 -27.953 1 96.5 307 ASN B N 1
ATOM 6186 C CA . ASN B 1 307 ? 8.531 -36.75 -28.656 1 96.5 307 ASN B CA 1
ATOM 6187 C C . ASN B 1 307 ? 7.477 -37.688 -28.047 1 96.5 307 ASN B C 1
ATOM 6189 O O . ASN B 1 307 ? 7.73 -38.875 -27.828 1 96.5 307 ASN B O 1
ATOM 6193 N N . GLY B 1 308 ? 6.402 -37.094 -27.75 1 96.12 308 GLY B N 1
ATOM 6194 C CA . GLY B 1 308 ? 5.32 -37.875 -27.172 1 96.12 308 GLY B CA 1
ATOM 6195 C C . GLY B 1 308 ? 5.395 -37.969 -25.656 1 96.12 308 GLY B C 1
ATOM 6196 O O . GLY B 1 308 ? 4.59 -38.656 -25.031 1 96.12 308 GLY B O 1
ATOM 6197 N N . ALA B 1 309 ? 6.379 -37.281 -25.094 1 97.94 309 ALA B N 1
ATOM 6198 C CA . ALA B 1 309 ? 6.453 -37.25 -23.641 1 97.94 309 ALA B CA 1
ATOM 6199 C C . ALA B 1 309 ? 5.152 -36.719 -23.031 1 97.94 309 ALA B C 1
ATOM 6201 O O . ALA B 1 309 ? 4.547 -35.781 -23.562 1 97.94 309 ALA B O 1
ATOM 6202 N N . THR B 1 310 ? 4.758 -37.312 -21.938 1 98.44 310 THR B N 1
ATOM 6203 C CA . THR B 1 310 ? 3.512 -36.938 -21.266 1 98.44 310 THR B CA 1
ATOM 6204 C C . THR B 1 310 ? 3.775 -35.969 -20.141 1 98.44 310 THR B C 1
ATOM 6206 O O . THR B 1 310 ? 4.598 -36.219 -19.25 1 98.44 310 THR B O 1
ATOM 6209 N N . VAL B 1 311 ? 3.15 -34.812 -20.188 1 98.75 311 VAL B N 1
ATOM 6210 C CA . VAL B 1 311 ? 3.145 -33.844 -19.125 1 98.75 311 VAL B CA 1
ATOM 6211 C C . VAL B 1 311 ? 1.766 -33.781 -18.469 1 98.75 311 VAL B C 1
ATOM 6213 O O . VAL B 1 311 ? 0.763 -33.531 -19.125 1 98.75 311 VAL B O 1
ATOM 6216 N N . VAL B 1 312 ? 1.706 -34.094 -17.188 1 98.88 312 VAL B N 1
ATOM 6217 C CA . VAL B 1 312 ? 0.46 -34.062 -16.422 1 98.88 312 VAL B CA 1
ATOM 6218 C C . VAL B 1 312 ? 0.389 -32.75 -15.617 1 98.88 312 VAL B C 1
ATOM 6220 O O . VAL B 1 312 ? 1.186 -32.562 -14.695 1 98.88 312 VAL B O 1
ATOM 6223 N N . ASP B 1 313 ? -0.514 -31.906 -15.992 1 98.25 313 ASP B N 1
ATOM 6224 C CA . ASP B 1 313 ? -0.789 -30.688 -15.227 1 98.25 313 ASP B CA 1
ATOM 6225 C C . ASP B 1 313 ? -1.758 -30.969 -14.078 1 98.25 313 ASP B C 1
ATOM 6227 O O . ASP B 1 313 ? -2.975 -30.891 -14.258 1 98.25 313 ASP B O 1
ATOM 6231 N N . VAL B 1 314 ? -1.177 -31.219 -12.898 1 98.38 314 VAL B N 1
ATOM 6232 C CA . VAL B 1 314 ? -1.944 -31.562 -11.711 1 98.38 314 VAL B CA 1
ATOM 6233 C C . VAL B 1 314 ? -2.58 -30.312 -11.109 1 98.38 314 VAL B C 1
ATOM 6235 O O . VAL B 1 314 ? -1.875 -29.391 -10.695 1 98.38 314 VAL B O 1
ATOM 6238 N N . GLY B 1 315 ? -3.879 -30.297 -11.023 1 95 315 GLY B N 1
ATOM 6239 C CA . GLY B 1 315 ? -4.566 -29.078 -10.617 1 95 315 GLY B CA 1
ATOM 6240 C C . GLY B 1 315 ? -4.477 -27.969 -11.648 1 95 315 GLY B C 1
ATOM 6241 O O . GLY B 1 315 ? -4.27 -26.797 -11.305 1 95 315 GLY B O 1
ATOM 6242 N N . GLY B 1 316 ? -4.629 -28.281 -12.883 1 92.56 316 GLY B N 1
ATOM 6243 C CA . GLY B 1 316 ? -4.309 -27.391 -13.984 1 92.56 316 GLY B CA 1
ATOM 6244 C C . GLY B 1 316 ? -5.449 -26.453 -14.352 1 92.56 316 GLY B C 1
ATOM 6245 O O . GLY B 1 316 ? -5.32 -25.641 -15.266 1 92.56 316 GLY B O 1
ATOM 6246 N N . GLY B 1 317 ? -6.562 -26.531 -13.617 1 89.25 317 GLY B N 1
ATOM 6247 C CA . GLY B 1 317 ? -7.703 -25.688 -13.93 1 89.25 317 GLY B CA 1
ATOM 6248 C C . GLY B 1 317 ? -8.289 -25.953 -15.305 1 89.25 317 GLY B C 1
ATOM 6249 O O . GLY B 1 317 ? -8.523 -27.109 -15.672 1 89.25 317 GLY B O 1
ATOM 6250 N N . ILE B 1 318 ? -8.523 -24.906 -16.031 1 86.31 318 ILE B N 1
ATOM 6251 C CA . ILE B 1 318 ? -9.125 -25.047 -17.359 1 86.31 318 ILE B CA 1
ATOM 6252 C C . ILE B 1 318 ? -8.047 -25.344 -18.391 1 86.31 318 ILE B C 1
ATOM 6254 O O . ILE B 1 318 ? -8.328 -25.453 -19.594 1 86.31 318 ILE B O 1
ATOM 6258 N N . GLY B 1 319 ? -6.801 -25.375 -17.922 1 90.06 319 GLY B N 1
ATOM 6259 C CA . GLY B 1 319 ? -5.715 -25.812 -18.797 1 90.06 319 GLY B CA 1
ATOM 6260 C C . GLY B 1 319 ? -5.043 -24.672 -19.531 1 90.06 319 GLY B C 1
ATOM 6261 O O . GLY B 1 319 ? -4.461 -24.875 -20.594 1 90.06 319 GLY B O 1
ATOM 6262 N N . SER B 1 320 ? -5.086 -23.469 -18.984 1 84.62 320 SER B N 1
ATOM 6263 C CA . SER B 1 320 ? -4.527 -22.297 -19.656 1 84.62 320 SER B CA 1
ATOM 6264 C C . SER B 1 320 ? -3.025 -22.453 -19.891 1 84.62 320 SER B C 1
ATOM 6266 O O . SER B 1 320 ? -2.506 -22.094 -20.938 1 84.62 320 SER B O 1
ATOM 6268 N N . PHE B 1 321 ? -2.35 -22.938 -18.891 1 89.25 321 PHE B N 1
ATOM 6269 C CA . PHE B 1 321 ? -0.919 -23.172 -19.062 1 89.25 321 PHE B CA 1
ATOM 6270 C C . PHE B 1 321 ? -0.653 -24.156 -20.188 1 89.25 321 PHE B C 1
ATOM 6272 O O . PHE B 1 321 ? 0.234 -23.938 -21.016 1 89.25 321 PHE B O 1
ATOM 6279 N N . CYS B 1 322 ? -1.366 -25.219 -20.203 1 92.5 322 CYS B N 1
ATOM 6280 C CA . CYS B 1 322 ? -1.187 -26.266 -21.203 1 92.5 322 CYS B CA 1
ATOM 6281 C C . CYS B 1 322 ? -1.499 -25.75 -22.594 1 92.5 322 CYS B C 1
ATOM 6283 O O . CYS B 1 322 ? -0.912 -26.203 -23.578 1 92.5 322 CYS B O 1
ATOM 6285 N N . MET B 1 323 ? -2.41 -24.828 -22.656 1 88.62 323 MET B N 1
ATOM 6286 C CA . MET B 1 323 ? -2.668 -24.203 -23.953 1 88.62 323 MET B CA 1
ATOM 6287 C C . MET B 1 323 ? -1.413 -23.516 -24.484 1 88.62 323 MET B C 1
ATOM 6289 O O . MET B 1 323 ? -1.083 -23.641 -25.672 1 88.62 323 MET B O 1
ATOM 6293 N N . GLN B 1 324 ? -0.7 -22.812 -23.609 1 87.12 324 GLN B N 1
ATOM 6294 C CA . GLN B 1 324 ? 0.535 -22.141 -24 1 87.12 324 GLN B CA 1
ATOM 6295 C C . GLN B 1 324 ? 1.638 -23.156 -24.297 1 87.12 324 GLN B C 1
ATOM 6297 O O . GLN B 1 324 ? 2.385 -23 -25.266 1 87.12 324 GLN B O 1
ATOM 6302 N N . LEU B 1 325 ? 1.693 -24.156 -23.469 1 92.62 325 LEU B N 1
ATOM 6303 C CA . LEU B 1 325 ? 2.723 -25.172 -23.656 1 92.62 325 LEU B CA 1
ATOM 6304 C C . LEU B 1 325 ? 2.521 -25.906 -24.984 1 92.62 325 LEU B C 1
ATOM 6306 O O . LEU B 1 325 ? 3.488 -26.188 -25.688 1 92.62 325 LEU B O 1
ATOM 6310 N N . HIS B 1 326 ? 1.279 -26.188 -25.297 1 92.38 326 HIS B N 1
ATOM 6311 C CA . HIS B 1 326 ? 0.953 -26.859 -26.547 1 92.38 326 HIS B CA 1
ATOM 6312 C C . HIS B 1 326 ? 1.343 -26.016 -27.75 1 92.38 326 HIS B C 1
ATOM 6314 O O . HIS B 1 326 ? 1.836 -26.547 -28.75 1 92.38 326 HIS B O 1
ATOM 6320 N N . ALA B 1 327 ? 1.117 -24.766 -27.609 1 87.25 327 ALA B N 1
ATOM 6321 C CA . ALA B 1 327 ? 1.421 -23.844 -28.703 1 87.25 327 ALA B CA 1
ATOM 6322 C C . ALA B 1 327 ? 2.922 -23.797 -28.969 1 87.25 327 ALA B C 1
ATOM 6324 O O . ALA B 1 327 ? 3.35 -23.641 -30.125 1 87.25 327 ALA B O 1
ATOM 6325 N N . HIS B 1 328 ? 3.744 -23.984 -28 1 90.12 328 HIS B N 1
ATOM 6326 C CA . HIS B 1 328 ? 5.191 -23.844 -28.141 1 90.12 328 HIS B CA 1
ATOM 6327 C C . HIS B 1 328 ? 5.852 -25.219 -28.328 1 90.12 328 HIS B C 1
ATOM 6329 O O . HIS B 1 328 ? 6.926 -25.312 -28.922 1 90.12 328 HIS B O 1
ATOM 6335 N N . HIS B 1 329 ? 5.191 -26.234 -27.797 1 94.19 329 HIS B N 1
ATOM 6336 C CA . HIS B 1 329 ? 5.766 -27.562 -27.797 1 94.19 329 HIS B CA 1
ATOM 6337 C C . HIS B 1 329 ? 4.723 -28.625 -28.172 1 94.19 329 HIS B C 1
ATOM 6339 O O . HIS B 1 329 ? 4.371 -29.469 -27.344 1 94.19 329 HIS B O 1
ATOM 6345 N N . ALA B 1 330 ? 4.449 -28.688 -29.406 1 92.5 330 ALA B N 1
ATOM 6346 C CA . ALA B 1 330 ? 3.365 -29.531 -29.922 1 92.5 330 ALA B CA 1
ATOM 6347 C C . ALA B 1 330 ? 3.727 -31 -29.844 1 92.5 330 ALA B C 1
ATOM 6349 O O . ALA B 1 330 ? 2.855 -31.875 -29.969 1 92.5 330 ALA B O 1
ATOM 6350 N N . HIS B 1 331 ? 4.965 -31.281 -29.641 1 95 331 HIS B N 1
ATOM 6351 C CA . HIS B 1 331 ? 5.414 -32.688 -29.625 1 95 331 HIS B CA 1
ATOM 6352 C C . HIS B 1 331 ? 5.027 -33.375 -28.312 1 95 331 HIS B C 1
ATOM 6354 O O . HIS B 1 331 ? 5.105 -34.594 -28.203 1 95 331 HIS B O 1
ATOM 6360 N N . LEU B 1 332 ? 4.523 -32.594 -27.328 1 97.5 332 LEU B N 1
ATOM 6361 C CA . LEU B 1 332 ? 4.203 -33.125 -26 1 97.5 332 LEU B CA 1
ATOM 6362 C C . LEU B 1 332 ? 2.758 -33.594 -25.953 1 97.5 332 LEU B C 1
ATOM 6364 O O . LEU B 1 332 ? 1.895 -33.094 -26.656 1 97.5 332 LEU B O 1
ATOM 6368 N N . ASN B 1 333 ? 2.529 -34.656 -25.234 1 97.81 333 ASN B N 1
ATOM 6369 C CA . ASN B 1 333 ? 1.188 -35.062 -24.812 1 97.81 333 ASN B CA 1
ATOM 6370 C C . ASN B 1 333 ? 0.801 -34.438 -23.484 1 97.81 333 ASN B C 1
ATOM 6372 O O . ASN B 1 333 ? 1.516 -34.594 -22.484 1 97.81 333 ASN B O 1
ATOM 6376 N N . LEU B 1 334 ? -0.285 -33.75 -23.453 1 98.31 334 LEU B N 1
ATOM 6377 C CA . LEU B 1 334 ? -0.647 -33 -22.266 1 98.31 334 LEU B CA 1
ATOM 6378 C C . LEU B 1 334 ? -1.899 -33.562 -21.609 1 98.31 334 LEU B C 1
ATOM 6380 O O . LEU B 1 334 ? -2.857 -33.938 -22.297 1 98.31 334 LEU B O 1
ATOM 6384 N N . VAL B 1 335 ? -1.868 -33.75 -20.312 1 98.56 335 VAL B N 1
ATOM 6385 C CA . VAL B 1 335 ? -3.02 -34.156 -19.5 1 98.56 335 VAL B CA 1
ATOM 6386 C C . VAL B 1 335 ? -3.324 -33.062 -18.469 1 98.56 335 VAL B C 1
ATOM 6388 O O . VAL B 1 335 ? -2.469 -32.719 -17.656 1 98.56 335 VAL B O 1
ATOM 6391 N N . VAL B 1 336 ? -4.508 -32.5 -18.562 1 97.81 336 VAL B N 1
ATOM 6392 C CA . VAL B 1 336 ? -4.945 -31.516 -17.578 1 97.81 336 VAL B CA 1
ATOM 6393 C C . VAL B 1 336 ? -5.871 -32.156 -16.562 1 97.81 336 VAL B C 1
ATOM 6395 O O . VAL B 1 336 ? -6.895 -32.75 -16.922 1 97.81 336 VAL B O 1
ATOM 6398 N N . GLN B 1 337 ? -5.508 -32.031 -15.281 1 98.12 337 GLN B N 1
ATOM 6399 C CA . GLN B 1 337 ? -6.301 -32.625 -14.219 1 98.12 337 GLN B CA 1
ATOM 6400 C C . GLN B 1 337 ? -6.832 -31.578 -13.25 1 98.12 337 GLN B C 1
ATOM 6402 O O . GLN B 1 337 ? -6.113 -30.656 -12.891 1 98.12 337 GLN B O 1
ATOM 6407 N N . ASP B 1 338 ? -8.039 -31.672 -12.867 1 94.5 338 ASP B N 1
ATOM 6408 C CA . ASP B 1 338 ? -8.68 -30.859 -11.844 1 94.5 338 ASP B CA 1
ATOM 6409 C C . ASP B 1 338 ? -10.008 -31.469 -11.398 1 94.5 338 ASP B C 1
ATOM 6411 O O . ASP B 1 338 ? -10.336 -32.594 -11.789 1 94.5 338 ASP B O 1
ATOM 6415 N N . LYS B 1 339 ? -10.719 -30.781 -10.531 1 91.19 339 LYS B N 1
ATOM 6416 C CA . LYS B 1 339 ? -12.039 -31.234 -10.109 1 91.19 339 LYS B CA 1
ATOM 6417 C C . LYS B 1 339 ? -12.984 -31.359 -11.297 1 91.19 339 LYS B C 1
ATOM 6419 O O . LYS B 1 339 ? -12.82 -30.656 -12.297 1 91.19 339 LYS B O 1
ATOM 6424 N N . PRO B 1 340 ? -14.055 -32.188 -11.211 1 92.12 340 PRO B N 1
ATOM 6425 C CA . PRO B 1 340 ? -14.938 -32.469 -12.336 1 92.12 340 PRO B CA 1
ATOM 6426 C C . PRO B 1 340 ? -15.57 -31.234 -12.938 1 92.12 340 PRO B C 1
ATOM 6428 O O . PRO B 1 340 ? -15.602 -31.078 -14.164 1 92.12 340 PRO B O 1
ATOM 6431 N N . HIS B 1 341 ? -16.031 -30.375 -12.094 1 83.75 341 HIS B N 1
ATOM 6432 C CA . HIS B 1 341 ? -16.734 -29.188 -12.609 1 83.75 341 HIS B CA 1
ATOM 6433 C C . HIS B 1 341 ? -15.766 -28.266 -13.344 1 83.75 341 HIS B C 1
ATOM 6435 O O . HIS B 1 341 ? -16.156 -27.594 -14.297 1 83.75 341 HIS B O 1
ATOM 6441 N N . VAL B 1 342 ? -14.523 -28.203 -12.961 1 85.88 342 VAL B N 1
ATOM 6442 C CA . VAL B 1 342 ? -13.508 -27.375 -13.602 1 85.88 342 VAL B CA 1
ATOM 6443 C C . VAL B 1 342 ? -13.141 -27.969 -14.961 1 85.88 342 VAL B C 1
ATOM 6445 O O . VAL B 1 342 ? -12.992 -27.25 -15.945 1 85.88 342 VAL B O 1
ATOM 6448 N N . ILE B 1 343 ? -13.055 -29.25 -15.039 1 92.19 343 ILE B N 1
ATOM 6449 C CA . ILE B 1 343 ? -12.711 -29.969 -16.266 1 92.19 343 ILE B CA 1
ATOM 6450 C C . ILE B 1 343 ? -13.789 -29.734 -17.312 1 92.19 343 ILE B C 1
ATOM 6452 O O . ILE B 1 343 ? -13.484 -29.547 -18.5 1 92.19 343 ILE B O 1
ATOM 6456 N N . GLN B 1 344 ? -15.016 -29.734 -16.875 1 89.75 344 GLN B N 1
ATOM 6457 C CA . GLN B 1 344 ? -16.109 -29.5 -17.797 1 89.75 344 GLN B CA 1
ATOM 6458 C C . GLN B 1 344 ? -15.984 -28.125 -18.453 1 89.75 344 GLN B C 1
ATOM 6460 O O . GLN B 1 344 ? -16.188 -27.969 -19.656 1 89.75 344 GLN B O 1
ATOM 6465 N N . GLN B 1 345 ? -15.625 -27.188 -17.656 1 83.5 345 GLN B N 1
ATOM 6466 C CA . GLN B 1 345 ? -15.422 -25.828 -18.172 1 83.5 345 GLN B CA 1
ATOM 6467 C C . GLN B 1 345 ? -14.234 -25.781 -19.125 1 83.5 345 GLN B C 1
ATOM 6469 O O . GLN B 1 345 ? -14.289 -25.109 -20.156 1 83.5 345 GLN B O 1
ATOM 6474 N N . GLY B 1 346 ? -13.195 -26.438 -18.781 1 88.94 346 GLY B N 1
ATOM 6475 C CA . GLY B 1 346 ? -12.016 -26.5 -19.641 1 88.94 346 GLY B CA 1
ATOM 6476 C C . GLY B 1 346 ? -12.273 -27.141 -20.984 1 88.94 346 GLY B C 1
ATOM 6477 O O . GLY B 1 346 ? -11.812 -26.641 -22.016 1 88.94 346 GLY B O 1
ATOM 6478 N N . LEU B 1 347 ? -13.023 -28.188 -20.938 1 92.69 347 LEU B N 1
ATOM 6479 C CA . LEU B 1 347 ? -13.336 -28.906 -22.172 1 92.69 347 LEU B CA 1
ATOM 6480 C C . LEU B 1 347 ? -14.078 -28 -23.141 1 92.69 347 LEU B C 1
ATOM 6482 O O . LEU B 1 347 ? -13.797 -28.016 -24.344 1 92.69 347 LEU B O 1
ATOM 6486 N N . ALA B 1 348 ? -14.969 -27.25 -22.594 1 88.62 348 ALA B N 1
ATOM 6487 C CA . ALA B 1 348 ? -15.719 -26.328 -23.438 1 88.62 348 ALA B CA 1
ATOM 6488 C C . ALA B 1 348 ? -14.797 -25.297 -24.094 1 88.62 348 ALA B C 1
ATOM 6490 O O . ALA B 1 348 ? -14.938 -24.984 -25.281 1 88.62 348 ALA B O 1
ATOM 6491 N N . LEU B 1 349 ? -13.891 -24.844 -23.359 1 84.94 349 LEU B N 1
ATOM 6492 C CA . LEU B 1 349 ? -12.945 -23.844 -23.859 1 84.94 349 LEU B CA 1
ATOM 6493 C C . LEU B 1 349 ? -12.008 -24.453 -24.891 1 84.94 349 LEU B C 1
ATOM 6495 O O . LEU B 1 349 ? -11.734 -23.844 -25.922 1 84.94 349 LEU B O 1
ATOM 6499 N N . TRP B 1 350 ? -11.477 -25.625 -24.656 1 90.5 350 TRP B N 1
ATOM 6500 C CA . TRP B 1 350 ? -10.539 -26.297 -25.562 1 90.5 350 TRP B CA 1
ATOM 6501 C C . TRP B 1 350 ? -11.227 -26.688 -26.859 1 90.5 350 TRP B C 1
ATOM 6503 O O . TRP B 1 350 ? -10.609 -26.641 -27.938 1 90.5 350 TRP B O 1
ATOM 6513 N N . LYS B 1 351 ? -12.492 -26.984 -26.797 1 91.88 351 LYS B N 1
ATOM 6514 C CA . LYS B 1 351 ? -13.25 -27.312 -28 1 91.88 351 LYS B CA 1
ATOM 6515 C C . LYS B 1 351 ? -13.383 -26.109 -28.922 1 91.88 351 LYS B C 1
ATOM 6517 O O . LYS B 1 351 ? -13.359 -26.25 -30.156 1 91.88 351 LYS B O 1
ATOM 6522 N N . THR B 1 352 ? -13.469 -25.047 -28.297 1 88.19 352 THR B N 1
ATOM 6523 C CA . THR B 1 352 ? -13.648 -23.812 -29.062 1 88.19 352 THR B CA 1
ATOM 6524 C C . THR B 1 352 ? -12.312 -23.297 -29.562 1 88.19 352 THR B C 1
ATOM 6526 O O . THR B 1 352 ? -12.203 -22.875 -30.719 1 88.19 352 THR B O 1
ATOM 6529 N N . LYS B 1 353 ? -11.266 -23.391 -28.797 1 83 353 LYS B N 1
ATOM 6530 C CA . LYS B 1 353 ? -10.031 -22.672 -29.109 1 83 353 LYS B CA 1
ATOM 6531 C C . LYS B 1 353 ? -8.977 -23.625 -29.672 1 83 353 LYS B C 1
ATOM 6533 O O . LYS B 1 353 ? -8.102 -23.203 -30.438 1 83 353 LYS B O 1
ATOM 6538 N N . HIS B 1 354 ? -8.938 -24.859 -29.219 1 88.5 354 HIS B N 1
ATOM 6539 C CA . HIS B 1 354 ? -7.902 -25.828 -29.594 1 88.5 354 HIS B CA 1
ATOM 6540 C C . HIS B 1 354 ? -8.5 -27.188 -29.906 1 88.5 354 HIS B C 1
ATOM 6542 O O . HIS B 1 354 ? -8.031 -28.203 -29.406 1 88.5 354 HIS B O 1
ATOM 6548 N N . HIS B 1 355 ? -9.469 -27.156 -30.734 1 89.06 355 HIS B N 1
ATOM 6549 C CA . HIS B 1 355 ? -10.234 -28.359 -31.047 1 89.06 355 HIS B CA 1
ATOM 6550 C C . HIS B 1 355 ? -9.328 -29.469 -31.594 1 89.06 355 HIS B C 1
ATOM 6552 O O . HIS B 1 355 ? -9.484 -30.641 -31.234 1 89.06 355 HIS B O 1
ATOM 6558 N N . SER B 1 356 ? -8.422 -29.172 -32.375 1 90.69 356 SER B N 1
ATOM 6559 C CA . SER B 1 356 ? -7.559 -30.156 -33 1 90.69 356 SER B CA 1
ATOM 6560 C C . SER B 1 356 ? -6.711 -30.891 -31.984 1 90.69 356 SER B C 1
ATOM 6562 O O . SER B 1 356 ? -6.469 -32.094 -32.125 1 90.69 356 SER B O 1
ATOM 6564 N N . ALA B 1 357 ? -6.305 -30.188 -30.953 1 91.5 357 ALA B N 1
ATOM 6565 C CA . ALA B 1 357 ? -5.48 -30.797 -29.922 1 91.5 357 ALA B CA 1
ATOM 6566 C C . ALA B 1 357 ? -6.25 -31.906 -29.188 1 91.5 357 ALA B C 1
ATOM 6568 O O . ALA B 1 357 ? -5.672 -32.938 -28.812 1 91.5 357 ALA B O 1
ATOM 6569 N N . LEU B 1 358 ? -7.516 -31.719 -29.062 1 92.31 358 LEU B N 1
ATOM 6570 C CA . LEU B 1 358 ? -8.367 -32.688 -28.391 1 92.31 358 LEU B CA 1
ATOM 6571 C C . LEU B 1 358 ? -8.625 -33.906 -29.297 1 92.31 358 LEU B C 1
ATOM 6573 O O . LEU B 1 358 ? -8.508 -35.031 -28.875 1 92.31 358 LEU B O 1
ATOM 6577 N N . VAL B 1 359 ? -8.875 -33.625 -30.578 1 91.06 359 VAL B N 1
ATOM 6578 C CA . VAL B 1 359 ? -9.258 -34.656 -31.531 1 91.06 359 VAL B CA 1
ATOM 6579 C C . VAL B 1 359 ? -8.047 -35.531 -31.859 1 91.06 359 VAL B C 1
ATOM 6581 O O . VAL B 1 359 ? -8.18 -36.75 -32.031 1 91.06 359 VAL B O 1
ATOM 6584 N N . GLU B 1 360 ? -6.918 -34.906 -31.922 1 92.56 360 GLU B N 1
ATOM 6585 C CA . GLU B 1 360 ? -5.695 -35.625 -32.25 1 92.56 360 GLU B CA 1
ATOM 6586 C C . GLU B 1 360 ? -5.172 -36.406 -31.031 1 92.56 360 GLU B C 1
ATOM 6588 O O . GLU B 1 360 ? -4.25 -37.219 -31.156 1 92.56 360 GLU B O 1
ATOM 6593 N N . GLY B 1 361 ? -5.773 -36.125 -29.906 1 92.62 361 GLY B N 1
ATOM 6594 C CA . GLY B 1 361 ? -5.398 -36.844 -28.703 1 92.62 361 GLY B CA 1
ATOM 6595 C C . GLY B 1 361 ? -4.133 -36.312 -28.062 1 92.62 361 GLY B C 1
ATOM 6596 O O . GLY B 1 361 ? -3.5 -37.031 -27.266 1 92.62 361 GLY B O 1
ATOM 6597 N N . ARG B 1 362 ? -3.727 -35.219 -28.422 1 95 362 ARG B N 1
ATOM 6598 C CA . ARG B 1 362 ? -2.523 -34.594 -27.875 1 95 362 ARG B CA 1
ATOM 6599 C C . ARG B 1 362 ? -2.799 -34 -26.5 1 95 362 ARG B C 1
ATOM 6601 O O . ARG B 1 362 ? -1.879 -33.844 -25.688 1 95 362 ARG B O 1
ATOM 6608 N N . VAL B 1 363 ? -4.09 -33.656 -26.219 1 96.88 363 VAL B N 1
ATOM 6609 C CA . VAL B 1 363 ? -4.48 -33.094 -24.938 1 96.88 363 VAL B CA 1
ATOM 6610 C C . VAL B 1 363 ? -5.684 -33.844 -24.375 1 96.88 363 VAL B C 1
ATOM 6612 O O . VAL B 1 363 ? -6.633 -34.156 -25.109 1 96.88 363 VAL B O 1
ATOM 6615 N N . HIS B 1 364 ? -5.645 -34.188 -23.172 1 97 364 HIS B N 1
ATOM 6616 C CA . HIS B 1 364 ? -6.742 -34.812 -22.438 1 97 364 HIS B CA 1
ATOM 6617 C C . HIS B 1 364 ? -7.043 -34.062 -21.141 1 97 364 HIS B C 1
ATOM 6619 O O . HIS B 1 364 ? -6.129 -33.75 -20.391 1 97 364 HIS B O 1
ATOM 6625 N N . LEU B 1 365 ? -8.25 -33.75 -20.953 1 97.56 365 LEU B N 1
ATOM 6626 C CA . LEU B 1 365 ? -8.68 -33.188 -19.672 1 97.56 365 LEU B CA 1
ATOM 6627 C C . LEU B 1 365 ? -9.43 -34.25 -18.859 1 97.56 365 LEU B C 1
ATOM 6629 O O . LEU B 1 365 ? -10.406 -34.812 -19.328 1 97.56 365 LEU B O 1
ATOM 6633 N N . THR B 1 366 ? -9 -34.531 -17.703 1 96.81 366 THR B N 1
ATOM 6634 C CA . THR B 1 366 ? -9.586 -35.594 -16.891 1 96.81 366 THR B CA 1
ATOM 6635 C C . THR B 1 366 ? -9.766 -35.156 -15.445 1 96.81 366 THR B C 1
ATOM 6637 O O . THR B 1 366 ? -8.914 -34.438 -14.906 1 96.81 366 THR B O 1
ATOM 6640 N N . PRO B 1 367 ? -10.859 -35.5 -14.766 1 97.25 367 PRO B N 1
ATOM 6641 C CA . PRO B 1 367 ? -11.023 -35.188 -13.344 1 97.25 367 PRO B CA 1
ATOM 6642 C C . PRO B 1 367 ? -10.039 -35.938 -12.461 1 97.25 367 PRO B C 1
ATOM 6644 O O . PRO B 1 367 ? -9.742 -37.125 -12.727 1 97.25 367 PRO B O 1
ATOM 6647 N N . HIS B 1 368 ? -9.508 -35.312 -11.453 1 97.62 368 HIS B N 1
ATOM 6648 C CA . HIS B 1 368 ? -8.609 -35.938 -10.492 1 97.62 368 HIS B CA 1
ATOM 6649 C C . HIS B 1 368 ? -8.523 -35.125 -9.211 1 97.62 368 HIS B C 1
ATOM 6651 O O . HIS B 1 368 ? -8.5 -33.875 -9.266 1 97.62 368 HIS B O 1
ATOM 6657 N N . ASP B 1 369 ? -8.547 -35.781 -8.102 1 96.44 369 ASP B N 1
ATOM 6658 C CA . ASP B 1 369 ? -8.219 -35.25 -6.797 1 96.44 369 ASP B CA 1
ATOM 6659 C C . ASP B 1 369 ? -6.754 -35.5 -6.441 1 96.44 369 ASP B C 1
ATOM 6661 O O . ASP B 1 369 ? -6.359 -36.625 -6.188 1 96.44 369 ASP B O 1
ATOM 6665 N N . PHE B 1 370 ? -5.941 -34.438 -6.336 1 97.56 370 PHE B N 1
ATOM 6666 C CA . PHE B 1 370 ? -4.5 -34.625 -6.207 1 97.56 370 PHE B CA 1
ATOM 6667 C C . PHE B 1 370 ? -4.137 -35.125 -4.816 1 97.56 370 PHE B C 1
ATOM 6669 O O . PHE B 1 370 ? -2.967 -35.375 -4.531 1 97.56 370 PHE B O 1
ATOM 6676 N N . PHE B 1 371 ? -5.094 -35.344 -3.916 1 97.06 371 PHE B N 1
ATOM 6677 C CA . PHE B 1 371 ? -4.859 -36.031 -2.643 1 97.06 371 PHE B CA 1
ATOM 6678 C C . PHE B 1 371 ? -4.945 -37.531 -2.801 1 97.06 371 PHE B C 1
ATOM 6680 O O . PHE B 1 371 ? -4.766 -38.281 -1.833 1 97.06 371 PHE B O 1
ATOM 6687 N N . LYS B 1 372 ? -5.203 -37.938 -3.971 1 97.88 372 LYS B N 1
ATOM 6688 C CA . LYS B 1 372 ? -5.215 -39.375 -4.324 1 97.88 372 LYS B CA 1
ATOM 6689 C C . LYS B 1 372 ? -4.098 -39.688 -5.309 1 97.88 372 LYS B C 1
ATOM 6691 O O . LYS B 1 372 ? -3.553 -38.812 -5.961 1 97.88 372 LYS B O 1
ATOM 6696 N N . LYS B 1 373 ? -3.84 -41 -5.379 1 98 373 LYS B N 1
ATOM 6697 C CA . LYS B 1 373 ? -2.834 -41.406 -6.344 1 98 373 LYS B CA 1
ATOM 6698 C C . LYS B 1 373 ? -3.207 -41 -7.758 1 98 373 LYS B C 1
ATOM 6700 O O . LYS B 1 373 ? -4.363 -41.094 -8.164 1 98 373 LYS B O 1
ATOM 6705 N N . ASN B 1 374 ? -2.225 -40.438 -8.383 1 98.5 374 ASN B N 1
ATOM 6706 C CA . ASN B 1 374 ? -2.494 -39.969 -9.734 1 98.5 374 ASN B CA 1
ATOM 6707 C C . ASN B 1 374 ? -2.754 -41.125 -10.695 1 98.5 374 ASN B C 1
ATOM 6709 O O . ASN B 1 374 ? -1.989 -42.094 -10.734 1 98.5 374 ASN B O 1
ATOM 6713 N N . PRO B 1 375 ? -3.807 -41.031 -11.484 1 98 375 PRO B N 1
ATOM 6714 C CA . PRO B 1 375 ? -4.152 -42.125 -12.391 1 98 375 PRO B CA 1
ATOM 6715 C C . PRO B 1 375 ? -3.174 -42.25 -13.562 1 98 375 PRO B C 1
ATOM 6717 O O . PRO B 1 375 ? -3.121 -43.312 -14.211 1 98 375 PRO B O 1
ATOM 6720 N N . VAL B 1 376 ? -2.508 -41.219 -13.922 1 98.44 376 VAL B N 1
ATOM 6721 C CA . VAL B 1 376 ? -1.479 -41.312 -14.953 1 98.44 376 VAL B CA 1
ATOM 6722 C C . VAL B 1 376 ? -0.153 -41.75 -14.328 1 98.44 376 VAL B C 1
ATOM 6724 O O . VAL B 1 376 ? 0.54 -40.938 -13.711 1 98.44 376 VAL B O 1
ATOM 6727 N N . VAL B 1 377 ? 0.191 -42.938 -14.594 1 98.25 377 VAL B N 1
ATOM 6728 C CA . VAL B 1 377 ? 1.385 -43.5 -13.977 1 98.25 377 VAL B CA 1
ATOM 6729 C C . VAL B 1 377 ? 2.561 -43.406 -14.945 1 98.25 377 VAL B C 1
ATOM 6731 O O . VAL B 1 377 ? 2.41 -43.656 -16.141 1 98.25 377 VAL B O 1
ATOM 6734 N N . GLY B 1 378 ? 3.664 -42.938 -14.43 1 98.12 378 GLY B N 1
ATOM 6735 C CA . GLY B 1 378 ? 4.914 -42.969 -15.172 1 98.12 378 GLY B CA 1
ATOM 6736 C C . GLY B 1 378 ? 5.035 -41.844 -16.188 1 98.12 378 GLY B C 1
ATOM 6737 O O . GLY B 1 378 ? 5.73 -42 -17.188 1 98.12 378 GLY B O 1
ATOM 6738 N N . ALA B 1 379 ? 4.332 -40.75 -16.016 1 98.38 379 ALA B N 1
ATOM 6739 C CA . ALA B 1 379 ? 4.508 -39.594 -16.891 1 98.38 379 ALA B CA 1
ATOM 6740 C C . ALA B 1 379 ? 5.926 -39.062 -16.797 1 98.38 379 ALA B C 1
ATOM 6742 O O . ALA B 1 379 ? 6.598 -39.219 -15.766 1 98.38 379 ALA B O 1
ATOM 6743 N N . GLU B 1 380 ? 6.418 -38.406 -17.891 1 98.44 380 GLU B N 1
ATOM 6744 C CA . GLU B 1 380 ? 7.738 -37.781 -17.859 1 98.44 380 GLU B CA 1
ATOM 6745 C C . GLU B 1 380 ? 7.77 -36.594 -16.891 1 98.44 380 GLU B C 1
ATOM 6747 O O . GLU B 1 380 ? 8.758 -36.375 -16.188 1 98.44 380 GLU B O 1
ATOM 6752 N N . ILE B 1 381 ? 6.668 -35.812 -16.875 1 98.75 381 ILE B N 1
ATOM 6753 C CA . ILE B 1 381 ? 6.605 -34.625 -16 1 98.75 381 ILE B CA 1
ATOM 6754 C C . ILE B 1 381 ? 5.25 -34.594 -15.305 1 98.75 381 ILE B C 1
ATOM 6756 O O . ILE B 1 381 ? 4.207 -34.719 -15.945 1 98.75 381 ILE B O 1
ATOM 6760 N N . TYR B 1 382 ? 5.246 -34.438 -14.031 1 98.88 382 TYR B N 1
ATOM 6761 C CA . TYR B 1 382 ? 4.113 -33.938 -13.258 1 98.88 382 TYR B CA 1
ATOM 6762 C C . TYR B 1 382 ? 4.305 -32.469 -12.898 1 98.88 382 TYR B C 1
ATOM 6764 O O . TYR B 1 382 ? 5.25 -32.125 -12.195 1 98.88 382 TYR B O 1
ATOM 6772 N N . TRP B 1 383 ? 3.424 -31.656 -13.422 1 98.38 383 TRP B N 1
ATOM 6773 C CA . TRP B 1 383 ? 3.506 -30.203 -13.312 1 98.38 383 TRP B CA 1
ATOM 6774 C C . TRP B 1 383 ? 2.535 -29.688 -12.266 1 98.38 383 TRP B C 1
ATOM 6776 O O . TRP B 1 383 ? 1.331 -29.938 -12.336 1 98.38 383 TRP B O 1
ATOM 6786 N N . LEU B 1 384 ? 3.051 -28.984 -11.227 1 97.94 384 LEU B N 1
ATOM 6787 C CA . LEU B 1 384 ? 2.234 -28.312 -10.227 1 97.94 384 LEU B CA 1
ATOM 6788 C C . LEU B 1 384 ? 2.543 -26.812 -10.203 1 97.94 384 LEU B C 1
ATOM 6790 O O . LEU B 1 384 ? 3.633 -26.406 -9.797 1 97.94 384 LEU B O 1
ATOM 6794 N N . ARG B 1 385 ? 1.568 -26.016 -10.617 1 94.88 385 ARG B N 1
ATOM 6795 C CA . ARG B 1 385 ? 1.748 -24.562 -10.656 1 94.88 385 ARG B CA 1
ATOM 6796 C C . ARG B 1 385 ? 0.74 -23.875 -9.75 1 94.88 385 ARG B C 1
ATOM 6798 O O . ARG B 1 385 ? -0.471 -24 -9.938 1 94.88 385 ARG B O 1
ATOM 6805 N N . TYR B 1 386 ? 1.249 -23.125 -8.758 1 92.25 386 TYR B N 1
ATOM 6806 C CA . TYR B 1 386 ? 0.406 -22.422 -7.805 1 92.25 386 TYR B CA 1
ATOM 6807 C C . TYR B 1 386 ? -0.547 -23.375 -7.102 1 92.25 386 TYR B C 1
ATOM 6809 O O . TYR B 1 386 ? -1.729 -23.078 -6.93 1 92.25 386 TYR B O 1
ATOM 6817 N N . ILE B 1 387 ? -0.069 -24.547 -6.797 1 95.94 387 ILE B N 1
ATOM 6818 C CA . ILE B 1 387 ? -0.87 -25.547 -6.105 1 95.94 387 ILE B CA 1
ATOM 6819 C C . ILE B 1 387 ? -0.394 -25.688 -4.664 1 95.94 387 ILE B C 1
ATOM 6821 O O . ILE B 1 387 ? -1.181 -25.531 -3.727 1 95.94 387 ILE B O 1
ATOM 6825 N N . ILE B 1 388 ? 0.927 -25.875 -4.52 1 97.56 388 ILE B N 1
ATOM 6826 C CA . ILE B 1 388 ? 1.485 -26.25 -3.223 1 97.56 388 ILE B CA 1
ATOM 6827 C C . ILE B 1 388 ? 1.368 -25.062 -2.262 1 97.56 388 ILE B C 1
ATOM 6829 O O . ILE B 1 388 ? 1.159 -25.25 -1.062 1 97.56 388 ILE B O 1
ATOM 6833 N N . HIS B 1 389 ? 1.443 -23.828 -2.805 1 96.31 389 HIS B N 1
ATOM 6834 C CA . HIS B 1 389 ? 1.409 -22.656 -1.939 1 96.31 389 HIS B CA 1
ATOM 6835 C C . HIS B 1 389 ? 0.035 -22.484 -1.301 1 96.31 389 HIS B C 1
ATOM 6837 O O . HIS B 1 389 ? -0.108 -21.766 -0.315 1 96.31 389 HIS B O 1
ATOM 6843 N N . ASP B 1 390 ? -0.989 -23.172 -1.78 1 95.75 390 ASP B N 1
ATOM 6844 C CA . ASP B 1 390 ? -2.332 -23.078 -1.22 1 95.75 390 ASP B CA 1
ATOM 6845 C C . ASP B 1 390 ? -2.439 -23.844 0.091 1 95.75 390 ASP B C 1
ATOM 6847 O O . ASP B 1 390 ? -3.436 -23.734 0.808 1 95.75 390 ASP B O 1
ATOM 6851 N N . TRP B 1 391 ? -1.371 -24.594 0.416 1 97.06 391 TRP B N 1
ATOM 6852 C CA . TRP B 1 391 ? -1.521 -25.594 1.465 1 97.06 391 TRP B CA 1
ATOM 6853 C C . TRP B 1 391 ? -0.414 -25.469 2.506 1 97.06 391 TRP B C 1
ATOM 6855 O O . TRP B 1 391 ? 0.717 -25.094 2.176 1 97.06 391 TRP B O 1
ATOM 6865 N N . ALA B 1 392 ? -0.785 -25.875 3.719 1 96.38 392 ALA B N 1
ATOM 6866 C CA . ALA B 1 392 ? 0.22 -26.016 4.77 1 96.38 392 ALA B CA 1
ATOM 6867 C C . ALA B 1 392 ? 1.118 -27.219 4.523 1 96.38 392 ALA B C 1
ATOM 6869 O O . ALA B 1 392 ? 0.863 -28.016 3.615 1 96.38 392 ALA B O 1
ATOM 6870 N N . ASP B 1 393 ? 2.156 -27.391 5.277 1 96.69 393 ASP B N 1
ATOM 6871 C CA . ASP B 1 393 ? 3.213 -28.359 5.016 1 96.69 393 ASP B CA 1
ATOM 6872 C C . ASP B 1 393 ? 2.654 -29.781 4.996 1 96.69 393 ASP B C 1
ATOM 6874 O O . ASP B 1 393 ? 2.977 -30.562 4.102 1 96.69 393 ASP B O 1
ATOM 6878 N N . ASP B 1 394 ? 1.812 -30.094 5.941 1 96.94 394 ASP B N 1
ATOM 6879 C CA . ASP B 1 394 ? 1.307 -31.469 6.016 1 96.94 394 ASP B CA 1
ATOM 6880 C C . ASP B 1 394 ? 0.507 -31.828 4.766 1 96.94 394 ASP B C 1
ATOM 6882 O O . ASP B 1 394 ? 0.671 -32.906 4.211 1 96.94 394 ASP B O 1
ATOM 6886 N N . ASP B 1 395 ? -0.307 -30.906 4.34 1 97.38 395 ASP B N 1
ATOM 6887 C CA . ASP B 1 395 ? -1.112 -31.141 3.143 1 97.38 395 ASP B CA 1
ATOM 6888 C C . ASP B 1 395 ? -0.247 -31.109 1.886 1 97.38 395 ASP B C 1
ATOM 6890 O O . ASP B 1 395 ? -0.482 -31.891 0.952 1 97.38 395 ASP B O 1
ATOM 6894 N N . ALA B 1 396 ? 0.692 -30.25 1.845 1 98.25 396 ALA B N 1
ATOM 6895 C CA . ALA B 1 396 ? 1.619 -30.203 0.718 1 98.25 396 ALA B CA 1
ATOM 6896 C C . ALA B 1 396 ? 2.375 -31.516 0.566 1 98.25 396 ALA B C 1
ATOM 6898 O O . ALA B 1 396 ? 2.527 -32.031 -0.546 1 98.25 396 ALA B O 1
ATOM 6899 N N . ILE B 1 397 ? 2.834 -32.062 1.664 1 98.62 397 ILE B N 1
ATOM 6900 C CA . ILE B 1 397 ? 3.533 -33.344 1.67 1 98.62 397 ILE B CA 1
ATOM 6901 C C . ILE B 1 397 ? 2.596 -34.469 1.177 1 98.62 397 ILE B C 1
ATOM 6903 O O . ILE B 1 397 ? 2.998 -35.312 0.386 1 98.62 397 ILE B O 1
ATOM 6907 N N . ALA B 1 398 ? 1.362 -34.406 1.631 1 98.44 398 ALA B N 1
ATOM 6908 C CA . ALA B 1 398 ? 0.38 -35.375 1.198 1 98.44 398 ALA B CA 1
ATOM 6909 C C . ALA B 1 398 ? 0.19 -35.344 -0.315 1 98.44 398 ALA B C 1
ATOM 6911 O O . ALA B 1 398 ? 0.188 -36.406 -0.975 1 98.44 398 ALA B O 1
ATOM 6912 N N . ILE B 1 399 ? 0.046 -34.156 -0.865 1 98.56 399 ILE B N 1
ATOM 6913 C CA . ILE B 1 399 ? -0.148 -33.969 -2.301 1 98.56 399 ILE B CA 1
ATOM 6914 C C . ILE B 1 399 ? 1.068 -34.5 -3.055 1 98.56 399 ILE B C 1
ATOM 6916 O O . ILE B 1 399 ? 0.929 -35.312 -3.984 1 98.56 399 ILE B O 1
ATOM 6920 N N . LEU B 1 400 ? 2.219 -34.094 -2.637 1 98.75 400 LEU B N 1
ATOM 6921 C CA . LEU B 1 400 ? 3.453 -34.5 -3.311 1 98.75 400 LEU B CA 1
ATOM 6922 C C . LEU B 1 400 ? 3.689 -36 -3.197 1 98.75 400 LEU B C 1
ATOM 6924 O O . LEU B 1 400 ? 4.18 -36.625 -4.137 1 98.75 400 LEU B O 1
ATOM 6928 N N . SER B 1 401 ? 3.326 -36.594 -2.057 1 98.62 401 SER B N 1
ATOM 6929 C CA . SER B 1 401 ? 3.48 -38.031 -1.859 1 98.62 401 SER B CA 1
ATOM 6930 C C . SER B 1 401 ? 2.6 -38.812 -2.824 1 98.62 401 SER B C 1
ATOM 6932 O O . SER B 1 401 ? 3.01 -39.875 -3.334 1 98.62 401 SER B O 1
ATOM 6934 N N . ARG B 1 402 ? 1.413 -38.312 -3.035 1 98.56 402 ARG B N 1
ATOM 6935 C CA . ARG B 1 402 ? 0.495 -38.969 -3.945 1 98.56 402 ARG B CA 1
ATOM 6936 C C . ARG B 1 402 ? 1 -38.906 -5.383 1 98.56 402 ARG B C 1
ATOM 6938 O O . ARG B 1 402 ? 0.806 -39.844 -6.156 1 98.56 402 ARG B O 1
ATOM 6945 N N . VAL B 1 403 ? 1.636 -37.812 -5.738 1 98.62 403 VAL B N 1
ATOM 6946 C CA . VAL B 1 403 ? 2.262 -37.719 -7.055 1 98.62 403 VAL B CA 1
ATOM 6947 C C . VAL B 1 403 ? 3.439 -38.688 -7.133 1 98.62 403 VAL B C 1
ATOM 6949 O O . VAL B 1 403 ? 3.596 -39.406 -8.125 1 98.62 403 VAL B O 1
ATOM 6952 N N . ALA B 1 404 ? 4.219 -38.781 -6.113 1 98.5 404 ALA B N 1
ATOM 6953 C CA . ALA B 1 404 ? 5.383 -39.656 -6.062 1 98.5 404 ALA B CA 1
ATOM 6954 C C . ALA B 1 404 ? 4.977 -41.125 -6.258 1 98.5 404 ALA B C 1
ATOM 6956 O O . ALA B 1 404 ? 5.699 -41.906 -6.887 1 98.5 404 ALA B O 1
ATOM 6957 N N . ASP B 1 405 ? 3.832 -41.406 -5.707 1 98.25 405 ASP B N 1
ATOM 6958 C CA . ASP B 1 405 ? 3.311 -42.781 -5.82 1 98.25 405 ASP B CA 1
ATOM 6959 C C . ASP B 1 405 ? 3.145 -43.188 -7.285 1 98.25 405 ASP B C 1
ATOM 6961 O O . ASP B 1 405 ? 3.156 -44.375 -7.609 1 98.25 405 ASP B O 1
ATOM 6965 N N . SER B 1 406 ? 2.986 -42.25 -8.133 1 98.5 406 SER B N 1
ATOM 6966 C CA . SER B 1 406 ? 2.693 -42.531 -9.531 1 98.5 406 SER B CA 1
ATOM 6967 C C . SER B 1 406 ? 3.934 -42.344 -10.406 1 98.5 406 SER B C 1
ATOM 6969 O O . SER B 1 406 ? 3.887 -42.562 -11.617 1 98.5 406 SER B O 1
ATOM 6971 N N . MET B 1 407 ? 5.012 -41.938 -9.812 1 98.38 407 MET B N 1
ATOM 6972 C CA . MET B 1 407 ? 6.254 -41.688 -10.531 1 98.38 407 MET B CA 1
ATOM 6973 C C . MET B 1 407 ? 7.008 -42.969 -10.828 1 98.38 407 MET B C 1
ATOM 6975 O O . MET B 1 407 ? 6.797 -43.969 -10.164 1 98.38 407 MET B O 1
ATOM 6979 N N . THR B 1 408 ? 7.809 -42.969 -11.844 1 97.75 408 THR B N 1
ATOM 6980 C CA . THR B 1 408 ? 8.883 -43.906 -12.117 1 97.75 408 THR B CA 1
ATOM 6981 C C . THR B 1 408 ? 10.242 -43.25 -11.953 1 97.75 408 THR B C 1
ATOM 6983 O O . THR B 1 408 ? 10.328 -42.031 -11.742 1 97.75 408 THR B O 1
ATOM 6986 N N . PRO B 1 409 ? 11.305 -43.938 -12.047 1 96.31 409 PRO B N 1
ATOM 6987 C CA . PRO B 1 409 ? 12.633 -43.344 -11.844 1 96.31 409 PRO B CA 1
ATOM 6988 C C . PRO B 1 409 ? 12.969 -42.281 -12.875 1 96.31 409 PRO B C 1
ATOM 6990 O O . PRO B 1 409 ? 13.867 -41.469 -12.656 1 96.31 409 PRO B O 1
ATOM 6993 N N . THR B 1 410 ? 12.289 -42.312 -13.953 1 95.81 410 THR B N 1
ATOM 6994 C CA . THR B 1 410 ? 12.586 -41.312 -14.992 1 95.81 410 THR B CA 1
ATOM 6995 C C . THR B 1 410 ? 11.625 -40.156 -14.914 1 95.81 410 THR B C 1
ATOM 6997 O O . THR B 1 410 ? 11.797 -39.156 -15.625 1 95.81 410 THR B O 1
ATOM 7000 N N . SER B 1 411 ? 10.625 -40.25 -14.07 1 98.19 411 SER B N 1
ATOM 7001 C CA . SER B 1 411 ? 9.648 -39.156 -13.891 1 98.19 411 SER B CA 1
ATOM 7002 C C . SER B 1 411 ? 10.266 -38 -13.148 1 98.19 411 SER B C 1
ATOM 7004 O O . SER B 1 411 ? 11.203 -38.156 -12.367 1 98.19 411 SER B O 1
ATOM 7006 N N . ARG B 1 412 ? 9.734 -36.781 -13.438 1 98.38 412 ARG B N 1
ATOM 7007 C CA . ARG B 1 412 ? 10.086 -35.594 -12.695 1 98.38 412 ARG B CA 1
ATOM 7008 C C . ARG B 1 412 ? 8.836 -34.844 -12.219 1 98.38 412 ARG B C 1
ATOM 7010 O O . ARG B 1 412 ? 7.797 -34.906 -12.883 1 98.38 412 ARG B O 1
ATOM 7017 N N . VAL B 1 413 ? 8.953 -34.281 -11.047 1 98.81 413 VAL B N 1
ATOM 7018 C CA . VAL B 1 413 ? 7.953 -33.344 -10.562 1 98.81 413 VAL B CA 1
ATOM 7019 C C . VAL B 1 413 ? 8.492 -31.922 -10.672 1 98.81 413 VAL B C 1
ATOM 7021 O O . VAL B 1 413 ? 9.57 -31.609 -10.148 1 98.81 413 VAL B O 1
ATOM 7024 N N . LEU B 1 414 ? 7.816 -31.062 -11.406 1 98.62 414 LEU B N 1
ATOM 7025 C CA . LEU B 1 414 ? 8.141 -29.641 -11.516 1 98.62 414 LEU B CA 1
ATOM 7026 C C . LEU B 1 414 ? 7.125 -28.797 -10.75 1 98.62 414 LEU B C 1
ATOM 7028 O O . LEU B 1 414 ? 5.941 -28.766 -11.102 1 98.62 414 LEU B O 1
ATOM 7032 N N . ILE B 1 415 ? 7.609 -28.156 -9.711 1 98.38 415 ILE B N 1
ATOM 7033 C CA . ILE B 1 415 ? 6.773 -27.266 -8.906 1 98.38 415 ILE B CA 1
ATOM 7034 C C . ILE B 1 415 ? 7.066 -25.812 -9.266 1 98.38 415 ILE B C 1
ATOM 7036 O O . ILE B 1 415 ? 8.156 -25.297 -8.992 1 98.38 415 ILE B O 1
ATOM 7040 N N . ALA B 1 416 ? 6.094 -25.141 -9.906 1 95.88 416 ALA B N 1
ATOM 7041 C CA . ALA B 1 416 ? 6.25 -23.75 -10.273 1 95.88 416 ALA B CA 1
ATOM 7042 C C . ALA B 1 416 ? 5.566 -22.828 -9.258 1 95.88 416 ALA B C 1
ATOM 7044 O O . ALA B 1 416 ? 4.34 -22.719 -9.25 1 95.88 416 ALA B O 1
ATOM 7045 N N . GLU B 1 417 ? 6.359 -22.203 -8.445 1 94.69 417 GLU B N 1
ATOM 7046 C CA . GLU B 1 417 ? 5.875 -21.359 -7.367 1 94.69 417 GLU B CA 1
ATOM 7047 C C . GLU B 1 417 ? 6.766 -20.125 -7.191 1 94.69 417 GLU B C 1
ATOM 7049 O O . GLU B 1 417 ? 7.883 -20.078 -7.707 1 94.69 417 GLU B O 1
ATOM 7054 N N . THR B 1 418 ? 6.164 -19.125 -6.504 1 93.88 418 THR B N 1
ATOM 7055 C CA . THR B 1 418 ? 6.996 -18.031 -6.02 1 93.88 418 THR B CA 1
ATOM 7056 C C . THR B 1 418 ? 7.961 -18.531 -4.941 1 93.88 418 THR B C 1
ATOM 7058 O O . THR B 1 418 ? 7.535 -19.109 -3.943 1 93.88 418 THR B O 1
ATOM 7061 N N . LEU B 1 419 ? 9.203 -18.391 -5.191 1 94.06 419 LEU B N 1
ATOM 7062 C CA . LEU B 1 419 ? 10.203 -18.812 -4.223 1 94.06 419 LEU B CA 1
ATOM 7063 C C . LEU B 1 419 ? 10.547 -17.688 -3.254 1 94.06 419 LEU B C 1
ATOM 7065 O O . LEU B 1 419 ? 11.016 -16.625 -3.672 1 94.06 419 LEU B O 1
ATOM 7069 N N . MET B 1 420 ? 10.359 -17.906 -2.008 1 94.69 420 MET B N 1
ATOM 7070 C CA . MET B 1 420 ? 10.625 -16.922 -0.975 1 94.69 420 MET B CA 1
ATOM 7071 C C . MET B 1 420 ? 12.125 -16.828 -0.684 1 94.69 420 MET B C 1
ATOM 7073 O O . MET B 1 420 ? 12.797 -17.844 -0.553 1 94.69 420 MET B O 1
ATOM 7077 N N . ARG B 1 421 ? 12.594 -15.641 -0.668 1 93.69 421 ARG B N 1
ATOM 7078 C CA . ARG B 1 421 ? 13.953 -15.344 -0.231 1 93.69 421 ARG B CA 1
ATOM 7079 C C . ARG B 1 421 ? 13.953 -14.352 0.928 1 93.69 421 ARG B C 1
ATOM 7081 O O . ARG B 1 421 ? 13.172 -13.406 0.941 1 93.69 421 ARG B O 1
ATOM 7088 N N . THR B 1 422 ? 14.711 -14.586 1.923 1 93.94 422 THR B N 1
ATOM 7089 C CA . THR B 1 422 ? 14.789 -13.703 3.08 1 93.94 422 THR B CA 1
ATOM 7090 C C . THR B 1 422 ? 15.992 -12.773 2.969 1 93.94 422 THR B C 1
ATOM 7092 O O . THR B 1 422 ? 16.797 -12.891 2.039 1 93.94 422 THR B O 1
ATOM 7095 N N . THR B 1 423 ? 16.062 -11.812 3.902 1 96.31 423 THR B N 1
ATOM 7096 C CA . THR B 1 423 ? 17.125 -10.812 3.838 1 96.31 423 THR B CA 1
ATOM 7097 C C . THR B 1 423 ? 18.438 -11.383 4.383 1 96.31 423 THR B C 1
ATOM 7099 O O . THR B 1 423 ? 19.469 -10.727 4.32 1 96.31 423 THR B O 1
ATOM 7102 N N . VAL B 1 424 ? 18.406 -12.57 4.91 1 91.94 424 VAL B N 1
ATOM 7103 C CA . VAL B 1 424 ? 19.594 -13.281 5.332 1 91.94 424 VAL B CA 1
ATOM 7104 C C . VAL B 1 424 ? 20.172 -14.07 4.156 1 91.94 424 VAL B C 1
ATOM 7106 O O . VAL B 1 424 ? 19.453 -14.836 3.504 1 91.94 424 VAL B O 1
ATOM 7109 N N . PRO B 1 425 ? 21.406 -13.82 3.898 1 87.38 425 PRO B N 1
ATOM 7110 C CA . PRO B 1 425 ? 22.016 -14.516 2.756 1 87.38 425 PRO B CA 1
ATOM 7111 C C . PRO B 1 425 ? 21.891 -16.031 2.861 1 87.38 425 PRO B C 1
ATOM 7113 O O . PRO B 1 425 ? 22.016 -16.594 3.953 1 87.38 425 PRO B O 1
ATOM 7116 N N . ALA B 1 426 ? 21.469 -16.594 1.756 1 77.38 426 ALA B N 1
ATOM 7117 C CA . ALA B 1 426 ? 21.422 -18.047 1.634 1 77.38 426 ALA B CA 1
ATOM 7118 C C . ALA B 1 426 ? 22.219 -18.531 0.425 1 77.38 426 ALA B C 1
ATOM 7120 O O . ALA B 1 426 ? 22.359 -17.797 -0.561 1 77.38 426 ALA B O 1
ATOM 7121 N N . ASP B 1 427 ? 22.703 -19.703 0.431 1 66.94 427 ASP B N 1
ATOM 7122 C CA . ASP B 1 427 ? 23.641 -20.234 -0.541 1 66.94 427 ASP B CA 1
ATOM 7123 C C . ASP B 1 427 ? 22.953 -20.562 -1.861 1 66.94 427 ASP B C 1
ATOM 7125 O O . ASP B 1 427 ? 23.562 -20.484 -2.928 1 66.94 427 ASP B O 1
ATOM 7129 N N . LYS B 1 428 ? 21.812 -20.844 -1.9 1 75.81 428 LYS B N 1
ATOM 7130 C CA . LYS B 1 428 ? 21.188 -21.406 -3.086 1 75.81 428 LYS B CA 1
ATOM 7131 C C . LYS B 1 428 ? 20.906 -20.344 -4.133 1 75.81 428 LYS B C 1
ATOM 7133 O O . LYS B 1 428 ? 20.719 -20.641 -5.312 1 75.81 428 LYS B O 1
ATOM 7138 N N . PHE B 1 429 ? 20.938 -19.109 -3.814 1 79.31 429 PHE B N 1
ATOM 7139 C CA . PHE B 1 429 ? 20.672 -18.047 -4.773 1 79.31 429 PHE B CA 1
ATOM 7140 C C . PHE B 1 429 ? 21.688 -16.906 -4.609 1 79.31 429 PHE B C 1
ATOM 7142 O O . PHE B 1 429 ? 22.188 -16.672 -3.51 1 79.31 429 PHE B O 1
ATOM 7149 N N . ARG B 1 430 ? 21.875 -16.359 -5.73 1 83.94 430 ARG B N 1
ATOM 7150 C CA . ARG B 1 430 ? 22.797 -15.227 -5.719 1 83.94 430 ARG B CA 1
ATOM 7151 C C . ARG B 1 430 ? 22.203 -14.055 -4.938 1 83.94 430 ARG B C 1
ATOM 7153 O O . ARG B 1 430 ? 21.094 -13.602 -5.223 1 83.94 430 ARG B O 1
ATOM 7160 N N . SER B 1 431 ? 22.953 -13.547 -3.975 1 92.69 431 SER B N 1
ATOM 7161 C CA . SER B 1 431 ? 22.578 -12.367 -3.203 1 92.69 431 SER B CA 1
ATOM 7162 C C . SER B 1 431 ? 22.828 -11.086 -3.992 1 92.69 431 SER B C 1
ATOM 7164 O O . SER B 1 431 ? 23.688 -11.047 -4.867 1 92.69 431 SER B O 1
ATOM 7166 N N . ALA B 1 432 ? 22 -10.109 -3.688 1 95.56 432 ALA B N 1
ATOM 7167 C CA . ALA B 1 432 ? 22.297 -8.789 -4.23 1 95.56 432 ALA B CA 1
ATOM 7168 C C . ALA B 1 432 ? 23.625 -8.258 -3.713 1 95.56 432 ALA B C 1
ATOM 7170 O O . ALA B 1 432 ? 24.109 -8.688 -2.662 1 95.56 432 ALA B O 1
ATOM 7171 N N . ALA B 1 433 ? 24.234 -7.363 -4.465 1 95.88 433 ALA B N 1
ATOM 7172 C CA . ALA B 1 433 ? 25.484 -6.754 -4.051 1 95.88 433 ALA B CA 1
ATOM 7173 C C . ALA B 1 433 ? 25.297 -5.867 -2.826 1 95.88 433 ALA B C 1
ATOM 7175 O O . ALA B 1 433 ? 24.297 -5.141 -2.727 1 95.88 433 ALA B O 1
ATOM 7176 N N . THR B 1 434 ? 26.203 -5.891 -1.905 1 94.44 434 THR B N 1
ATOM 7177 C CA . THR B 1 434 ? 26.203 -4.961 -0.78 1 94.44 434 THR B CA 1
ATOM 7178 C C . THR B 1 434 ? 26.344 -3.521 -1.268 1 94.44 434 THR B C 1
ATOM 7180 O O . THR B 1 434 ? 27.109 -3.248 -2.195 1 94.44 434 THR B O 1
ATOM 7183 N N . PRO B 1 435 ? 25.625 -2.568 -0.784 1 96.44 435 PRO B N 1
ATOM 7184 C CA . PRO B 1 435 ? 24.922 -2.637 0.5 1 96.44 435 PRO B CA 1
ATOM 7185 C C . PRO B 1 435 ? 23.438 -2.941 0.342 1 96.44 435 PRO B C 1
ATOM 7187 O O . PRO B 1 435 ? 22.641 -2.645 1.239 1 96.44 435 PRO B O 1
ATOM 7190 N N . LEU B 1 436 ? 23 -3.502 -0.777 1 97.69 436 LEU B N 1
ATOM 7191 C CA . LEU B 1 436 ? 21.609 -3.898 -0.937 1 97.69 436 LEU B CA 1
ATOM 7192 C C . LEU B 1 436 ? 21.266 -5.086 -0.042 1 97.69 436 LEU B C 1
ATOM 7194 O O . LEU B 1 436 ? 22.172 -5.82 0.384 1 97.69 436 LEU B O 1
ATOM 7198 N N . LEU B 1 437 ? 20.016 -5.199 0.294 1 97.31 437 LEU B N 1
ATOM 7199 C CA . LEU B 1 437 ? 19.578 -6.395 1.012 1 97.31 437 LEU B CA 1
ATOM 7200 C C . LEU B 1 437 ? 19.797 -7.645 0.163 1 97.31 437 LEU B C 1
ATOM 7202 O O . LEU B 1 437 ? 19.547 -7.633 -1.044 1 97.31 437 LEU B O 1
ATOM 7206 N N . ALA B 1 438 ? 20.188 -8.719 0.78 1 96.12 438 ALA B N 1
ATOM 7207 C CA . ALA B 1 438 ? 20.609 -9.938 0.087 1 96.12 438 ALA B CA 1
ATOM 7208 C C . ALA B 1 438 ? 19.5 -10.477 -0.8 1 96.12 438 ALA B C 1
ATOM 7210 O O . ALA B 1 438 ? 19.766 -11.047 -1.863 1 96.12 438 ALA B O 1
ATOM 7211 N N . ASN B 1 439 ? 18.312 -10.344 -0.383 1 95.75 439 ASN B N 1
ATOM 7212 C CA . ASN B 1 439 ? 17.188 -10.875 -1.136 1 95.75 439 ASN B CA 1
ATOM 7213 C C . ASN B 1 439 ? 16.656 -9.859 -2.141 1 95.75 439 ASN B C 1
ATOM 7215 O O . ASN B 1 439 ? 15.531 -10 -2.635 1 95.75 439 ASN B O 1
ATOM 7219 N N . TYR B 1 440 ? 17.312 -8.727 -2.311 1 96.75 440 TYR B N 1
ATOM 7220 C CA . TYR B 1 440 ? 16.969 -7.66 -3.246 1 96.75 440 TYR B CA 1
ATOM 7221 C C . TYR B 1 440 ? 15.836 -6.801 -2.699 1 96.75 440 TYR B C 1
ATOM 7223 O O . TYR B 1 440 ? 15.211 -6.039 -3.441 1 96.75 440 TYR B O 1
ATOM 7231 N N . GLY B 1 441 ? 15.469 -6.902 -1.477 1 97 441 GLY B N 1
ATOM 7232 C CA . GLY B 1 441 ? 14.578 -6 -0.767 1 97 441 GLY B CA 1
ATOM 7233 C C . GLY B 1 441 ? 13.195 -5.898 -1.396 1 97 441 GLY B C 1
ATOM 7234 O O . GLY B 1 441 ? 12.539 -6.914 -1.616 1 97 441 GLY B O 1
ATOM 7235 N N . VAL B 1 442 ? 12.836 -4.707 -1.848 1 96.94 442 VAL B N 1
ATOM 7236 C CA . VAL B 1 442 ? 11.492 -4.398 -2.332 1 96.94 442 VAL B CA 1
ATOM 7237 C C . VAL B 1 442 ? 11.211 -5.191 -3.607 1 96.94 442 VAL B C 1
ATOM 7239 O O . VAL B 1 442 ? 10.047 -5.391 -3.975 1 96.94 442 VAL B O 1
ATOM 7242 N N . ALA B 1 443 ? 12.234 -5.672 -4.285 1 96.38 443 ALA B N 1
ATOM 7243 C CA . ALA B 1 443 ? 12.008 -6.527 -5.445 1 96.38 443 ALA B CA 1
ATOM 7244 C C . ALA B 1 443 ? 11.297 -7.816 -5.047 1 96.38 443 ALA B C 1
ATOM 7246 O O . ALA B 1 443 ? 10.641 -8.453 -5.875 1 96.38 443 ALA B O 1
ATOM 7247 N N . MET B 1 444 ? 11.367 -8.203 -3.758 1 95.56 444 MET B N 1
ATOM 7248 C CA . MET B 1 444 ? 10.727 -9.406 -3.23 1 95.56 444 MET B CA 1
ATOM 7249 C C . MET B 1 444 ? 9.328 -9.094 -2.713 1 95.56 444 MET B C 1
ATOM 7251 O O . MET B 1 444 ? 8.625 -9.992 -2.234 1 95.56 444 MET B O 1
ATOM 7255 N N . ALA B 1 445 ? 8.875 -7.891 -2.887 1 96.5 445 ALA B N 1
ATOM 7256 C CA . ALA B 1 445 ? 7.59 -7.457 -2.34 1 96.5 445 ALA B CA 1
ATOM 7257 C C . ALA B 1 445 ? 6.453 -8.344 -2.844 1 96.5 445 ALA B C 1
ATOM 7259 O O . ALA B 1 445 ? 5.598 -8.773 -2.064 1 96.5 445 ALA B O 1
ATOM 7260 N N . PRO B 1 446 ? 6.41 -8.656 -4.184 1 95.19 446 PRO B N 1
ATOM 7261 C CA . PRO B 1 446 ? 5.316 -9.508 -4.656 1 95.19 446 PRO B CA 1
ATOM 7262 C C . PRO B 1 446 ? 5.266 -10.852 -3.938 1 95.19 446 PRO B C 1
ATOM 7264 O O . PRO B 1 446 ? 4.184 -11.352 -3.625 1 95.19 446 PRO B O 1
ATOM 7267 N N . ALA B 1 447 ? 6.414 -11.414 -3.668 1 96 447 ALA B N 1
ATOM 7268 C CA . ALA B 1 447 ? 6.469 -12.703 -2.973 1 96 447 ALA B CA 1
ATOM 7269 C C . ALA B 1 447 ? 5.91 -12.578 -1.558 1 96 447 ALA B C 1
ATOM 7271 O O . ALA B 1 447 ? 5.129 -13.43 -1.12 1 96 447 ALA B O 1
ATOM 7272 N N . HIS B 1 448 ? 6.316 -11.57 -0.845 1 97.88 448 HIS B N 1
ATOM 7273 C CA . HIS B 1 448 ? 5.848 -11.367 0.522 1 97.88 448 HIS B CA 1
ATOM 7274 C C . HIS B 1 448 ? 4.348 -11.086 0.556 1 97.88 448 HIS B C 1
ATOM 7276 O O . HIS B 1 448 ? 3.641 -11.586 1.434 1 97.88 448 HIS B O 1
ATOM 7282 N N . MET B 1 449 ? 3.896 -10.273 -0.354 1 97.81 449 MET B N 1
ATOM 7283 C CA . MET B 1 449 ? 2.469 -9.961 -0.414 1 97.81 449 MET B CA 1
ATOM 7284 C C . MET B 1 449 ? 1.656 -11.219 -0.724 1 97.81 449 MET B C 1
ATOM 7286 O O . MET B 1 449 ? 0.641 -11.477 -0.077 1 97.81 449 MET B O 1
ATOM 7290 N N . MET B 1 450 ? 2.127 -11.977 -1.643 1 96.69 450 MET B N 1
ATOM 7291 C CA . MET B 1 450 ? 1.434 -13.219 -1.977 1 96.69 450 MET B CA 1
ATOM 7292 C C . MET B 1 450 ? 1.439 -14.18 -0.792 1 96.69 450 MET B C 1
ATOM 7294 O O . MET B 1 450 ? 0.442 -14.852 -0.53 1 96.69 450 MET B O 1
ATOM 7298 N N . ASP B 1 451 ? 2.537 -14.234 -0.101 1 98.06 451 ASP B N 1
ATOM 7299 C CA . ASP B 1 451 ? 2.645 -15.094 1.076 1 98.06 451 ASP B CA 1
ATOM 7300 C C . ASP B 1 451 ? 1.594 -14.727 2.121 1 98.06 451 ASP B C 1
ATOM 7302 O O . ASP B 1 451 ? 0.913 -15.602 2.662 1 98.06 451 ASP B O 1
ATOM 7306 N N . LEU B 1 452 ? 1.449 -13.461 2.396 1 98.56 452 LEU B N 1
ATOM 7307 C CA . LEU B 1 452 ? 0.441 -13.016 3.35 1 98.56 452 LEU B CA 1
ATOM 7308 C C . LEU B 1 452 ? -0.964 -13.281 2.824 1 98.56 452 LEU B C 1
ATOM 7310 O O . LEU B 1 452 ? -1.862 -13.633 3.592 1 98.56 452 LEU B O 1
ATOM 7314 N N . ASN B 1 453 ? -1.123 -13.07 1.562 1 98 453 ASN B N 1
ATOM 7315 C CA . ASN B 1 453 ? -2.408 -13.383 0.947 1 98 453 ASN B CA 1
ATOM 7316 C C . ASN B 1 453 ? -2.775 -14.859 1.126 1 98 453 ASN B C 1
ATOM 7318 O O . ASN B 1 453 ? -3.918 -15.18 1.453 1 98 453 ASN B O 1
ATOM 7322 N N . MET B 1 454 ? -1.807 -15.719 0.923 1 97.75 454 MET B N 1
ATOM 7323 C CA . MET B 1 454 ? -2.051 -17.156 1.099 1 97.75 454 MET B CA 1
ATOM 7324 C C . MET B 1 454 ? -2.395 -17.469 2.551 1 97.75 454 MET B C 1
ATOM 7326 O O . MET B 1 454 ? -3.271 -18.297 2.818 1 97.75 454 MET B O 1
ATOM 7330 N N . MET B 1 455 ? -1.715 -16.859 3.459 1 98 455 MET B N 1
ATOM 7331 C CA . MET B 1 455 ? -2.01 -17.047 4.879 1 98 455 MET B CA 1
ATOM 7332 C C . MET B 1 455 ? -3.461 -16.688 5.18 1 98 455 MET B C 1
ATOM 7334 O O . MET B 1 455 ? -4.164 -17.453 5.844 1 98 455 MET B O 1
ATOM 7338 N N . MET B 1 456 ? -3.939 -15.609 4.648 1 97.38 456 MET B N 1
ATOM 7339 C CA . MET B 1 456 ? -5.25 -15.055 4.973 1 97.38 456 MET B CA 1
ATOM 7340 C C . MET B 1 456 ? -6.359 -15.844 4.289 1 97.38 456 MET B C 1
ATOM 7342 O O . MET B 1 456 ? -7.457 -15.977 4.832 1 97.38 456 MET B O 1
ATOM 7346 N N . MET B 1 457 ? -6.035 -16.359 3.125 1 97.44 457 MET B N 1
ATOM 7347 C CA . MET B 1 457 ? -7.105 -16.922 2.303 1 97.44 457 MET B CA 1
ATOM 7348 C C . MET B 1 457 ? -7.215 -18.438 2.502 1 97.44 457 MET B C 1
ATOM 7350 O O . MET B 1 457 ? -8.312 -18.984 2.482 1 97.44 457 MET B O 1
ATOM 7354 N N . THR B 1 458 ? -6 -19.109 2.742 1 97.56 458 THR B N 1
ATOM 7355 C CA . THR B 1 458 ? -6.047 -20.578 2.684 1 97.56 458 THR B CA 1
ATOM 7356 C C . THR B 1 458 ? -5.172 -21.188 3.771 1 97.56 458 THR B C 1
ATOM 7358 O O . THR B 1 458 ? -5.051 -22.406 3.861 1 97.56 458 THR B O 1
ATOM 7361 N N . ASN B 1 459 ? -4.531 -20.328 4.602 1 97.62 459 ASN B N 1
ATOM 7362 C CA . ASN B 1 459 ? -3.494 -20.797 5.516 1 97.62 459 ASN B CA 1
ATOM 7363 C C . ASN B 1 459 ? -2.373 -21.516 4.77 1 97.62 459 ASN B C 1
ATOM 7365 O O . ASN B 1 459 ? -1.737 -22.422 5.32 1 97.62 459 ASN B O 1
ATOM 7369 N N . GLY B 1 460 ? -2.266 -21.188 3.498 1 97.88 460 GLY B N 1
ATOM 7370 C CA . GLY B 1 460 ? -1.117 -21.609 2.707 1 97.88 460 GLY B CA 1
ATOM 7371 C C . GLY B 1 460 ? 0.103 -20.734 2.93 1 97.88 460 GLY B C 1
ATOM 7372 O O . GLY B 1 460 ? 0.192 -20.031 3.938 1 97.88 460 GLY B O 1
ATOM 7373 N N . ARG B 1 461 ? 1.119 -20.844 1.999 1 97.56 461 ARG B N 1
ATOM 7374 C CA . ARG B 1 461 ? 2.336 -20.062 2.176 1 97.56 461 ARG B CA 1
ATOM 7375 C C . ARG B 1 461 ? 3.227 -20.156 0.94 1 97.56 461 ARG B C 1
ATOM 7377 O O . ARG B 1 461 ? 3.143 -21.109 0.174 1 97.56 461 ARG B O 1
ATOM 7384 N N . GLU B 1 462 ? 4.008 -19.094 0.728 1 97.56 462 GLU B N 1
ATOM 7385 C CA . GLU B 1 462 ? 5.191 -19.203 -0.122 1 97.56 462 GLU B CA 1
ATOM 7386 C C . GLU B 1 462 ? 6.383 -19.75 0.651 1 97.56 462 GLU B C 1
ATOM 7388 O O . GLU B 1 462 ? 6.562 -19.453 1.831 1 97.56 462 GLU B O 1
ATOM 7393 N N . ARG B 1 463 ? 7.156 -20.531 -0.02 1 97.12 463 ARG B N 1
ATOM 7394 C CA . ARG B 1 463 ? 8.188 -21.266 0.704 1 97.12 463 ARG B CA 1
ATOM 7395 C C . ARG B 1 463 ? 9.578 -20.891 0.214 1 97.12 463 ARG B C 1
ATOM 7397 O O . ARG B 1 463 ? 9.766 -20.578 -0.962 1 97.12 463 ARG B O 1
ATOM 7404 N N . THR B 1 464 ? 10.508 -20.922 1.176 1 94 464 THR B N 1
ATOM 7405 C CA . THR B 1 464 ? 11.922 -20.812 0.835 1 94 464 THR B CA 1
ATOM 7406 C C . THR B 1 464 ? 12.43 -22.094 0.193 1 94 464 THR B C 1
ATOM 7408 O O . THR B 1 464 ? 11.781 -23.141 0.28 1 94 464 THR B O 1
ATOM 7411 N N . PRO B 1 465 ? 13.602 -22.031 -0.472 1 93.5 465 PRO B N 1
ATOM 7412 C CA . PRO B 1 465 ? 14.18 -23.266 -1.012 1 93.5 465 PRO B CA 1
ATOM 7413 C C . PRO B 1 465 ? 14.398 -24.344 0.059 1 93.5 465 PRO B C 1
ATOM 7415 O O . PRO B 1 465 ? 14.148 -25.516 -0.184 1 93.5 465 PRO B O 1
ATOM 7418 N N . ALA B 1 466 ? 14.805 -23.906 1.232 1 93.12 466 ALA B N 1
ATOM 7419 C CA . ALA B 1 466 ? 15.023 -24.859 2.318 1 93.12 466 ALA B CA 1
ATOM 7420 C C . ALA B 1 466 ? 13.711 -25.531 2.738 1 93.12 466 ALA B C 1
ATOM 7422 O O . ALA B 1 466 ? 13.688 -26.719 3.061 1 93.12 466 ALA B O 1
ATOM 7423 N N . GLU B 1 467 ? 12.688 -24.766 2.76 1 95.12 467 GLU B N 1
ATOM 7424 C CA . GLU B 1 467 ? 11.375 -25.312 3.111 1 95.12 467 GLU B CA 1
ATOM 7425 C C . GLU B 1 467 ? 10.875 -26.266 2.037 1 95.12 467 GLU B C 1
ATOM 7427 O O . GLU B 1 467 ? 10.242 -27.281 2.35 1 95.12 467 GLU B O 1
ATOM 7432 N N . PHE B 1 468 ? 11.117 -26 0.788 1 96.75 468 PHE B N 1
ATOM 7433 C CA . PHE B 1 468 ? 10.773 -26.922 -0.279 1 96.75 468 PHE B CA 1
ATOM 7434 C C . PHE B 1 468 ? 11.578 -28.219 -0.156 1 96.75 468 PHE B C 1
ATOM 7436 O O . PHE B 1 468 ? 11.047 -29.312 -0.347 1 96.75 468 PHE B O 1
ATOM 7443 N N . ASP B 1 469 ? 12.883 -28.078 0.15 1 96.62 469 ASP B N 1
ATOM 7444 C CA . ASP B 1 469 ? 13.703 -29.266 0.365 1 96.62 469 ASP B CA 1
ATOM 7445 C C . ASP B 1 469 ? 13.07 -30.188 1.41 1 96.62 469 ASP B C 1
ATOM 7447 O O . ASP B 1 469 ? 13.008 -31.406 1.218 1 96.62 469 ASP B O 1
ATOM 7451 N N . ARG B 1 470 ? 12.578 -29.562 2.426 1 97.5 470 ARG B N 1
ATOM 7452 C CA . ARG B 1 470 ? 12.016 -30.312 3.535 1 97.5 470 ARG B CA 1
ATOM 7453 C C . ARG B 1 470 ? 10.75 -31.047 3.105 1 97.5 470 ARG B C 1
ATOM 7455 O O . ARG B 1 470 ? 10.609 -32.25 3.355 1 97.5 470 ARG B O 1
ATOM 7462 N N . ILE B 1 471 ? 9.812 -30.359 2.443 1 98.38 471 ILE B N 1
ATOM 7463 C CA . ILE B 1 471 ? 8.531 -31 2.137 1 98.38 471 ILE B CA 1
ATOM 7464 C C . ILE B 1 471 ? 8.719 -32 0.99 1 98.38 471 ILE B C 1
ATOM 7466 O O . ILE B 1 471 ? 8.047 -33.031 0.942 1 98.38 471 ILE B O 1
ATOM 7470 N N . VAL B 1 472 ? 9.617 -31.75 0.084 1 98.62 472 VAL B N 1
ATOM 7471 C CA . VAL B 1 472 ? 9.898 -32.656 -1.028 1 98.62 472 VAL B CA 1
ATOM 7472 C C . VAL B 1 472 ? 10.547 -33.938 -0.504 1 98.62 472 VAL B C 1
ATOM 7474 O O . VAL B 1 472 ? 10.18 -35.031 -0.924 1 98.62 472 VAL B O 1
ATOM 7477 N N . GLN B 1 473 ? 11.453 -33.812 0.427 1 98.56 473 GLN B N 1
ATOM 7478 C CA . GLN B 1 473 ? 12.102 -34.969 1.035 1 98.56 473 GLN B CA 1
ATOM 7479 C C . GLN B 1 473 ? 11.094 -35.812 1.812 1 98.56 473 GLN B C 1
ATOM 7481 O O . GLN B 1 473 ? 11.109 -37.062 1.726 1 98.56 473 GLN B O 1
ATOM 7486 N N . ALA B 1 474 ? 10.266 -35.156 2.539 1 98.56 474 ALA B N 1
ATOM 7487 C CA . ALA B 1 474 ? 9.25 -35.844 3.324 1 98.56 474 ALA B CA 1
ATOM 7488 C C . ALA B 1 474 ? 8.289 -36.625 2.42 1 98.56 474 ALA B C 1
ATOM 7490 O O . ALA B 1 474 ? 7.691 -37.625 2.846 1 98.56 474 ALA B O 1
ATOM 7491 N N . ALA B 1 475 ? 8.188 -36.219 1.192 1 98.56 475 ALA B N 1
ATOM 7492 C CA . ALA B 1 475 ? 7.297 -36.844 0.235 1 98.56 475 ALA B CA 1
ATOM 7493 C C . ALA B 1 475 ? 8.031 -37.969 -0.535 1 98.56 475 ALA B C 1
ATOM 7495 O O . ALA B 1 475 ? 7.465 -38.562 -1.451 1 98.56 475 ALA B O 1
ATOM 7496 N N . GLY B 1 476 ? 9.266 -38.188 -0.228 1 97.88 476 GLY B N 1
ATOM 7497 C CA . GLY B 1 476 ? 10.016 -39.281 -0.849 1 97.88 476 GLY B CA 1
ATOM 7498 C C . GLY B 1 476 ? 10.75 -38.844 -2.107 1 97.88 476 GLY B C 1
ATOM 7499 O O . GLY B 1 476 ? 11.062 -39.688 -2.959 1 97.88 476 GLY B O 1
ATOM 7500 N N . MET B 1 477 ? 11 -37.594 -2.285 1 98.69 477 MET B N 1
ATOM 7501 C CA . MET B 1 477 ? 11.688 -37.062 -3.457 1 98.69 477 MET B CA 1
ATOM 7502 C C . MET B 1 477 ? 12.883 -36.219 -3.043 1 98.69 477 MET B C 1
ATOM 7504 O O . MET B 1 477 ? 13.18 -36.094 -1.854 1 98.69 477 MET B O 1
ATOM 7508 N N . VAL B 1 478 ? 13.633 -35.719 -3.975 1 98.31 478 VAL B N 1
ATOM 7509 C CA . VAL B 1 478 ? 14.75 -34.812 -3.744 1 98.31 478 VAL B CA 1
ATOM 7510 C C . VAL B 1 478 ? 14.719 -33.688 -4.781 1 98.31 478 VAL B C 1
ATOM 7512 O O . VAL B 1 478 ? 14.32 -33.906 -5.926 1 98.31 478 VAL B O 1
ATOM 7515 N N . VAL B 1 479 ? 15.07 -32.531 -4.344 1 97.75 479 VAL B N 1
ATOM 7516 C CA . VAL B 1 479 ? 15.18 -31.406 -5.277 1 97.75 479 VAL B CA 1
ATOM 7517 C C . VAL B 1 479 ? 16.469 -31.531 -6.082 1 97.75 479 VAL B C 1
ATOM 7519 O O . VAL B 1 479 ? 17.562 -31.578 -5.512 1 97.75 479 VAL B O 1
ATOM 7522 N N . ASP B 1 480 ? 16.344 -31.609 -7.328 1 96.38 480 ASP B N 1
ATOM 7523 C CA . ASP B 1 480 ? 17.5 -31.75 -8.211 1 96.38 480 ASP B CA 1
ATOM 7524 C C . ASP B 1 480 ? 18.062 -30.375 -8.586 1 96.38 480 ASP B C 1
ATOM 7526 O O . ASP B 1 480 ? 19.281 -30.188 -8.617 1 96.38 480 ASP B O 1
ATOM 7530 N N . ARG B 1 481 ? 17.172 -29.531 -8.969 1 94.62 481 ARG B N 1
ATOM 7531 C CA . ARG B 1 481 ? 17.547 -28.219 -9.445 1 94.62 481 ARG B CA 1
ATOM 7532 C C . ARG B 1 481 ? 16.406 -27.219 -9.297 1 94.62 481 ARG B C 1
ATOM 7534 O O . ARG B 1 481 ? 15.234 -27.625 -9.289 1 94.62 481 ARG B O 1
ATOM 7541 N N . VAL B 1 482 ? 16.766 -25.953 -9.125 1 95.19 482 VAL B N 1
ATOM 7542 C CA . VAL B 1 482 ? 15.781 -24.891 -9.172 1 95.19 482 VAL B CA 1
ATOM 7543 C C . VAL B 1 482 ? 16.031 -24 -10.391 1 95.19 482 VAL B C 1
ATOM 7545 O O . VAL B 1 482 ? 17.141 -23.484 -10.578 1 95.19 482 VAL B O 1
ATOM 7548 N N . TRP B 1 483 ? 15.062 -23.922 -11.227 1 94.19 483 TRP B N 1
ATOM 7549 C CA . TRP B 1 483 ? 15.125 -23.031 -12.375 1 94.19 483 TRP B CA 1
ATOM 7550 C C . TRP B 1 483 ? 14.609 -21.641 -12.008 1 94.19 483 TRP B C 1
ATOM 7552 O O . TRP B 1 483 ? 13.422 -21.469 -11.727 1 94.19 483 TRP B O 1
ATOM 7562 N N . ASP B 1 484 ? 15.508 -20.703 -11.945 1 90.19 484 ASP B N 1
ATOM 7563 C CA . ASP B 1 484 ? 15.117 -19.328 -11.672 1 90.19 484 ASP B CA 1
ATOM 7564 C C . ASP B 1 484 ? 14.555 -18.641 -12.922 1 90.19 484 ASP B C 1
ATOM 7566 O O . ASP B 1 484 ? 15.305 -18.078 -13.719 1 90.19 484 ASP B O 1
ATOM 7570 N N . CYS B 1 485 ? 13.266 -18.594 -13.109 1 90.81 485 CYS B N 1
ATOM 7571 C CA . CYS B 1 485 ? 12.617 -18.078 -14.312 1 90.81 485 CYS B CA 1
ATOM 7572 C C . CYS B 1 485 ? 12.547 -16.562 -14.273 1 90.81 485 CYS B C 1
ATOM 7574 O O . CYS B 1 485 ? 12.617 -15.953 -13.203 1 90.81 485 CYS B O 1
ATOM 7576 N N . ARG B 1 486 ? 12.492 -15.828 -15.547 1 88 486 ARG B N 1
ATOM 7577 C CA . ARG B 1 486 ? 12.422 -14.383 -15.703 1 88 486 ARG B CA 1
ATOM 7578 C C . ARG B 1 486 ? 11.055 -13.852 -15.273 1 88 486 ARG B C 1
ATOM 7580 O O . ARG B 1 486 ? 10.523 -12.922 -15.883 1 88 486 ARG B O 1
ATOM 7587 N N . GLY B 1 487 ? 10.461 -14.25 -14.195 1 83.19 487 GLY B N 1
ATOM 7588 C CA . GLY B 1 487 ? 9.164 -13.875 -13.672 1 83.19 487 GLY B CA 1
ATOM 7589 C C . GLY B 1 487 ? 9.016 -14.164 -12.188 1 83.19 487 GLY B C 1
ATOM 7590 O O . GLY B 1 487 ? 10.008 -14.352 -11.484 1 83.19 487 GLY B O 1
ATOM 7591 N N . PRO B 1 488 ? 7.781 -14.086 -11.812 1 85.56 488 PRO B N 1
ATOM 7592 C CA . PRO B 1 488 ? 7.551 -14.234 -10.375 1 85.56 488 PRO B CA 1
ATOM 7593 C C . PRO B 1 488 ? 7.746 -15.672 -9.891 1 85.56 488 PRO B C 1
ATOM 7595 O O . PRO B 1 488 ? 7.859 -15.914 -8.688 1 85.56 488 PRO B O 1
ATOM 7598 N N . LEU B 1 489 ? 7.805 -16.562 -10.859 1 91.81 489 LEU B N 1
ATOM 7599 C CA . LEU B 1 489 ? 7.859 -17.969 -10.453 1 91.81 489 LEU B CA 1
ATOM 7600 C C . LEU B 1 489 ? 9.242 -18.562 -10.727 1 91.81 489 LEU B C 1
ATOM 7602 O O . LEU B 1 489 ? 9.961 -18.078 -11.602 1 91.81 489 LEU B O 1
ATOM 7606 N N . SER B 1 490 ? 9.578 -19.484 -9.922 1 93.81 490 SER B N 1
ATOM 7607 C CA . SER B 1 490 ? 10.664 -20.422 -10.164 1 93.81 490 SER B CA 1
ATOM 7608 C C . SER B 1 490 ? 10.141 -21.859 -10.266 1 93.81 490 SER B C 1
ATOM 7610 O O . SER B 1 490 ? 9.008 -22.141 -9.867 1 93.81 490 SER B O 1
ATOM 7612 N N . ILE B 1 491 ? 10.906 -22.672 -10.906 1 96.62 491 ILE B N 1
ATOM 7613 C CA . ILE B 1 491 ? 10.531 -24.078 -11.023 1 96.62 491 ILE B CA 1
ATOM 7614 C C . ILE B 1 491 ? 11.438 -24.938 -10.148 1 96.62 491 ILE B C 1
ATOM 7616 O O . ILE B 1 491 ? 12.648 -24.984 -10.359 1 96.62 491 ILE B O 1
ATOM 7620 N N . VAL B 1 492 ? 10.891 -25.547 -9.133 1 97.69 492 VAL B N 1
ATOM 7621 C CA . VAL B 1 492 ? 11.594 -26.531 -8.32 1 97.69 492 VAL B CA 1
ATOM 7622 C C . VAL B 1 492 ? 11.508 -27.906 -8.984 1 97.69 492 VAL B C 1
ATOM 7624 O O . VAL B 1 492 ? 10.438 -28.5 -9.047 1 97.69 492 VAL B O 1
ATOM 7627 N N . ASP B 1 493 ? 12.602 -28.406 -9.484 1 98.19 493 ASP B N 1
ATOM 7628 C CA . ASP B 1 493 ? 12.719 -29.672 -10.219 1 98.19 493 ASP B CA 1
ATOM 7629 C C . ASP B 1 493 ? 13.062 -30.828 -9.281 1 98.19 493 ASP B C 1
ATOM 7631 O O . ASP B 1 493 ? 14.156 -30.875 -8.727 1 98.19 493 ASP B O 1
ATOM 7635 N N . CYS B 1 494 ? 12.094 -31.766 -9.172 1 98.62 494 CYS B N 1
ATOM 7636 C CA . CYS B 1 494 ? 12.25 -32.844 -8.211 1 98.62 494 CYS B CA 1
ATOM 7637 C C . CYS B 1 494 ? 12.305 -34.188 -8.906 1 98.62 494 CYS B C 1
ATOM 7639 O O . CYS B 1 494 ? 11.742 -34.375 -9.984 1 98.62 494 CYS B O 1
ATOM 7641 N N . ARG B 1 495 ? 12.938 -35.156 -8.281 1 98.12 495 ARG B N 1
ATOM 7642 C CA . ARG B 1 495 ? 13.031 -36.531 -8.703 1 98.12 495 ARG B CA 1
ATOM 7643 C C . ARG B 1 495 ? 12.867 -37.5 -7.52 1 98.12 495 ARG B C 1
ATOM 7645 O O . ARG B 1 495 ? 12.938 -37.062 -6.367 1 98.12 495 ARG B O 1
ATOM 7652 N N . LEU B 1 496 ? 12.57 -38.688 -7.902 1 96.94 496 LEU B N 1
ATOM 7653 C CA . LEU B 1 496 ? 12.508 -39.688 -6.836 1 96.94 496 LEU B CA 1
ATOM 7654 C C . LEU B 1 496 ? 13.859 -39.844 -6.145 1 96.94 496 LEU B C 1
ATOM 7656 O O . LEU B 1 496 ? 14.906 -39.781 -6.801 1 96.94 496 LEU B O 1
ATOM 7660 N N . ALA B 1 497 ? 13.867 -39.969 -4.781 1 89.56 497 ALA B N 1
ATOM 7661 C CA . ALA B 1 497 ? 15.094 -40.125 -4.004 1 89.56 497 ALA B CA 1
ATOM 7662 C C . ALA B 1 497 ? 15.789 -41.438 -4.336 1 89.56 497 ALA B C 1
ATOM 7664 O O . ALA B 1 497 ? 15.133 -42.406 -4.676 1 89.56 497 ALA B O 1
#

Foldseek 3Di:
DPPPDVVVLVVQLVVLVVLLVVLVVQLVVVVVPPPPPPPPPPPPPAPCPPPPDDDDPSNLVSVLSNLLSVVVNVVSPDDPVVVVVCVVPVVVLLLLVLVCLVQVVQQVQVCPPPCVVDRFAALVRSCVSSVNDSVVNLVSVVSVVVVVQWPDPDDRGTHGDPNVNVSHPQLLQSLQSNCCNPQLVLLVVQQVVLCVDPVRVPDLFQQRFSSCVSQVDSDHLVVLQADWDFPVCLDSGDDPPPPPPPPPPPPPPPPDDPPDPPDVPPPVDTDIDGRPNNVSVLSNVLCVCPPFPCQVLVQDPPVPDDQAFEEEEAQCFLPSVVVSNCVVPVSYQYEYEEAPVRLVVSVVVCCVRPVVCVVVRSYHYDYDDLLAADPQAAGQEYEYEPPLQLHDLVVSLSSLLSPVVRHDQNHKYKYKDQADDDQDDDDQDAADDPPGRGVSPCSCVVQVVVQVSSCRRRSGGHYHPVSVQVSQVSSQKGFDDWGDTSDRIIIGMIGGD/DPPPPVVVLVVQLVVLVVLLVVLVVQLVVVVVPPPPPPPPPPPPVAPCPPSPDDDDPSNLVSVLSNLLSVVVNVVSPDDPVVVVVCVVCVVVLLLLVLVCLVQVVQQVQVCPPPCVVDRFAALVVSCVSSVNDSVVNLVSVVSVVVVVQWPDPDDRGTHGDPNVNVSHPQLLQSLQSNCCNPQLVLLVVQQVVLCVDPVRVPDLFQQRFSSCVSQVDSDHLVVLQADWDFPVCLDSGDDPPPPPPPDPPPCPPPPDDPPDPPDVPPPVDTDIDGRPNNVSVLSNVLCVCVPFPCQVLVQDPPVPDDQAFEEEEAQCFLPSVVVSNCVVPVSYQYEYEEAPVRLVVSVVVCCVRPVVCVVVRSYHYDYDDLLAADPQAAGQEYEYEPPLQLHDLVVSLSSLLSPVVRHDQNHKYKYKDQADDDLDDDDQDAADDPPGRGVSPCSCVVQVVVQVSSCRRRSGGHYHPVSVQVSQVSSQKGFDDWGDTSDRIIIGMIGGD

Radius of gyration: 30.35 Å; Cα contacts (8 Å, |Δi|>4): 1718; chains: 2; bounding box: 83×89×72 Å

InterPro domains:
  IPR001077 O-methyltransferase, C-terminal domain [PF00891] (309-476)
  IPR012967 Caffeic acid 3-O-methyltransferase-like, dimerisation domain [PF08100] (87-168)
  IPR016461 O-methyltransferase-like [PS51683] (85-496)
  IPR029063 S-adenosyl-L-methionine-dependent methyltransferase superfamily [G3DSA:3.40.50.150] (267-495)
  IPR029063 S-adenosyl-L-methionine-dependent methyltransferase superfamily [SSF53335] (304-492)
  IPR036388 Winged helix-like DNA-binding domain superfamily [G3DSA:1.10.10.10] (70-167)
  IPR036390 Winged helix DNA-binding domain superfamily [SSF46785] (74-170)

Solvent-accessible surface area (backbone atoms only — not comparable to full-atom values): 52113 Å² total; per-residue (Å²): 125,81,63,80,50,36,58,62,48,30,53,50,51,52,52,39,48,52,54,29,53,53,24,50,51,52,33,30,51,47,34,60,66,42,70,74,65,74,71,66,75,67,77,61,74,78,70,74,68,69,79,74,82,71,81,50,69,66,43,46,51,18,47,39,48,33,40,15,31,46,45,51,50,53,60,70,67,45,54,37,64,57,49,52,52,47,42,41,45,42,34,48,60,18,48,36,51,33,45,40,59,74,59,43,44,52,48,56,37,66,58,52,77,91,45,81,85,49,83,39,38,41,34,64,60,50,16,68,74,62,63,34,32,42,72,62,49,46,55,41,50,48,46,37,29,32,64,60,33,35,36,52,78,42,92,61,20,34,27,65,37,81,37,32,47,58,51,40,93,29,66,23,50,44,30,40,48,45,44,39,54,43,66,51,41,47,11,56,71,32,35,59,56,36,42,67,30,83,90,28,27,77,52,57,48,41,47,46,29,14,34,23,61,46,53,60,50,75,49,32,57,70,59,50,33,68,35,68,35,48,63,90,56,66,69,56,64,81,71,62,72,70,76,67,73,82,70,81,73,73,78,74,76,75,76,76,77,86,66,76,73,73,65,72,68,74,60,87,76,71,59,67,36,69,37,67,63,35,57,39,49,53,37,16,61,60,22,49,53,68,68,50,49,50,27,67,63,67,63,46,74,65,81,75,53,58,80,59,35,35,36,34,28,53,62,33,50,58,29,59,66,56,53,55,41,42,73,77,41,69,56,41,26,40,34,29,21,14,50,58,74,43,28,55,55,18,52,56,50,38,55,73,75,42,39,62,41,49,73,71,59,36,38,43,71,44,64,46,62,61,78,36,69,44,87,70,63,52,35,48,30,40,36,32,59,74,50,58,38,52,32,32,66,72,57,32,22,48,33,47,29,17,48,49,70,20,48,40,88,77,17,30,39,37,39,35,36,48,65,41,70,53,62,47,78,56,85,90,50,86,56,42,64,82,89,46,44,26,40,24,23,44,53,38,43,63,52,42,37,50,24,52,48,24,35,30,45,27,22,14,33,55,43,34,68,69,53,47,46,52,40,38,41,73,25,56,25,36,72,75,47,72,46,82,31,77,41,74,40,26,35,44,32,28,30,65,102,125,82,66,81,51,36,58,60,48,30,53,50,52,53,53,40,48,52,54,27,52,52,25,50,51,53,34,30,50,48,35,61,66,40,69,71,65,70,68,65,76,68,77,61,72,78,71,73,67,69,79,75,80,71,80,49,68,67,42,45,50,19,48,40,48,34,39,16,30,47,44,51,50,53,60,68,68,44,54,37,63,57,51,53,53,47,42,40,45,43,34,48,59,19,48,36,52,33,45,41,58,73,58,42,43,53,48,56,39,67,58,50,76,92,45,80,85,49,85,39,38,43,35,64,59,51,18,68,74,61,62,33,31,42,73,62,48,45,55,40,49,49,45,37,28,31,63,60,33,35,37,53,77,43,91,63,19,32,27,66,36,80,38,30,47,58,51,40,94,28,65,22,52,44,30,41,47,45,44,39,53,43,67,52,40,47,12,57,71,33,34,58,57,38,41,66,31,84,90,29,27,78,51,56,47,41,46,47,29,12,34,21,62,47,54,57,50,72,48,33,56,69,60,50,34,69,34,68,35,48,62,91,54,65,71,56,64,81,70,62,73,69,78,67,74,81,69,82,73,75,77,76,76,75,76,75,78,85,65,73,75,72,66,72,70,75,60,88,75,70,60,66,36,68,37,67,62,36,58,38,48,54,37,15,62,60,22,48,54,70,66,50,50,50,29,67,65,67,62,46,72,65,84,74,52,58,82,58,35,34,37,35,28,50,63,34,48,59,28,58,67,55,54,54,40,41,74,77,39,67,55,41,26,40,34,29,20,14,52,60,74,43,29,55,54,17,50,57,50,38,56,72,76,42,39,62,42,48,73,73,59,36,38,45,72,43,65,47,60,62,79,37,68,44,87,70,63,52,37,47,30,39,36,34,57,74,50,58,37,52,34,32,67,71,55,34,24,46,32,48,29,18,47,49,70,20,47,41,89,76,18,32,39,38,38,36,37,48,67,42,69,54,62,45,78,55,86,90,50,86,56,41,63,82,90,46,44,25,41,23,23,46,54,38,42,63,50,42,39,49,24,53,49,24,34,31,45,28,24,15,34,57,42,35,68,68,53,47,44,50,41,37,42,74,25,56,25,36,72,75,48,70,46,83,33,80,39,73,39,27,34,44,32,27,32,65,102

Organism: NCBI:txid1442368

pLDDT: mean 86.46, std 20.09, range [20.8, 98.88]

Nearest PDB structures (foldseek):
  7wh9-assembly1_C-2  TM=9.113E-01  e=1.525E-45  Aspergillus terreus
  7wh9-assembly1_B-2  TM=8.981E-01  e=9.874E-46  Aspergillus terreus
  7wh9-assembly1_A-2  TM=9.024E-01  e=6.992E-45  Aspergillus terreus
  8pha-assembly1_A  TM=8.589E-01  e=3.061E-33  Pleurotus sapidus
  7bqp-assembly1_A-2  TM=8.127E-01  e=1.442E-22  Hymenoscyphus scutula

Sequence (994 aa):
MSPFNTGESAAQLRAVLALLATAVENLACEWESSPSGNGVVDANIETAVPDTSTVSHAEHDAVKTILAALGSIESLVLDPHTRLLNLSMSYLIARALHVVADHRVAELLTLNHNKPEARGVSAEDLARTTGLEQGKLCRVMRTLTSHHVFEEVEDGRFANNRISHALVGDAAFQANILLKGQLQYAASECLPQVLANPATRNSYDPRKTAFQQAVGTKLSLFDWMNETVLESEVDWRPRSRQRHPLEGDEEGQGDGDGQDGPSRPHLSGQKTVPRPEKNLFNLAISGQVRGTEKYCVLDFPWEDLPNGATVVDVGGGIGSFCMQLHAHHAHLNLVVQDKPHVIQQGLALWKTKHHSALVEGRVHLTPHDFFKKNPVVGAEIYWLRYIIHDWADDDAIAILSRVADSMTPTSRVLIAETLMRTTVPADKFRSAATPLLANYGVAMAPAHMMDLNMMMMTNGRERTPAEFDRIVQAAGMVVDRVWDCRGPLSIVDCRLAMSPFNTGESAAQLRAVLALLATAVENLACEWESSPSGNGVVDANIETAVPDTSTVSHAEHDAVKTILAALGSIESLVLDPHTRLLNLSMSYLIARALHVVADHRVAELLTLNHNKPEARGVSAEDLARTTGLEQGKLCRVMRTLTSHHVFEEVEDGRFANNRISHALVGDAAFQANILLKGQLQYAASECLPQVLANPATRNSYDPRKTAFQQAVGTKLSLFDWMNETVLESEVDWRPRSRQRHPLEGDEEGQGDGDGQDGPSRPHLSGQKTVPRPEKNLFNLAISGQVRGTEKYCVLDFPWEDLPNGATVVDVGGGIGSFCMQLHAHHAHLNLVVQDKPHVIQQGLALWKTKHHSALVEGRVHLTPHDFFKKNPVVGAEIYWLRYIIHDWADDDAIAILSRVADSMTPTSRVLIAETLMRTTVPADKFRSAATPLLANYGVAMAPAHMMDLNMMMMTNGRERTPAEFDRIVQAAGMVVDRVWDCRGPLSIVDCRLA